Protein AF-A0A914LZN7-F1 (afdb_monomer_lite)

Organism: Meloidogyne incognita (NCBI:txid6306)

InterPro domains:
  IPR011989 Armadillo-like helical [G3DSA:1.25.10.10] (191-581)
  IPR013320 Concanavalin A-like lectin/glucanase domain superfamily [SSF49899] (23-113)
  IPR016024 Armadillo-type fold [SSF48371] (204-602)
  IPR031570 Neurobeachin/BDCP, DUF4704 [PF15787] (175-668)
  IPR050865 BEACH Domain-Containing [PTHR13743] (2-799)

pLDDT: mean 82.26, std 15.78, range [28.67, 97.75]

Sequence (868 aa):
MGSCLVLRCIRAPGKEIMRCIKFEFMPRKWYHIALTFIYSRWSKGEIHCFVDGCLVEVIDSNWLVSQNEHFDHCYIGCGHEEDEGEAFSGQMAAIYVLSQSITPQQAACLHYLGSSYQSHFRHKSESNLPENYKKLLFDGKLSESIIFSYCPKDCHGQMVLSHPPNTSKNATNSYFVQVPHAIMKNGVEVITTHSIHNSLHSVGGIQMLLPLFSQIDMAKEENIEEEICSKLLTVIATLLGTSLNSQQQFLQCRGFSVISNLLQNSSNVHLSMNLLETFISMSKAFANFNNGLPLLKQLVESVFLASHLWLKAEPLVQVRLYTFLANEFFSNIDLLQIVRRTQTVVILMNTLKKYWITLPNGYIEEEEEETDGNSIQNKSSSKNNNTNFDRSAIVHVRTCILKLVYNFTFLCCEGSEERDDELQCIFNFIATTNEDDNLYDVLTQTMQQISDHPAILVPAFDKKKVICIIFNLISSSNELIKIPALKMFGYYLCRSTQKRKNESINQRNLFHLLTDKLMLNCHSLSLATYNALFEILVELVCPEILFVKHEELPIENTRFENPQILKVVAQLLIQSEESSETLRVKKIFLQDLIRHCKDCRENRRIILQMSVWQEWLISLSYIYPENEEQKNVSELVFQLFSILLFHAIRLEYGGWRVWVDTMAIAHSKVSWQKYRKNLTQKQEEDARKKLGENLNKNDQSSSSGGGVSSLYRTPDFVWSQVQIQFLNDLLMLIQAVVQEWKNSPSPIADYLNNSDNHVFITNTVHIFSQLADSLVMACGGLLPLLAAATAPTSELELFDTTQQELDISDAAYFLEIFAEVADVFIFTSPLTLNELEQEKNMPAGGILRQALRLSSGLRPAASKHTSA

Radius of gyration: 52.58 Å; chains: 1; bounding box: 113×91×151 Å

Foldseek 3Di:
DDQWDWDWDDDDVPDIDIDTFPDGHDAADEKAWEWEWEDDPVAFIWIFIAILLHTGDIDTHNDDPDLPDADEAAADAADPPQDLVRGDHHQYAKYFYFHDDADSLLSNLSNVQDRPQDDLLADLVSGPDPPVSNCRRNVCPSSVGTLWMFGLVCDDFQKTFIDRPDDDPDPSRNNHPDRHIYGYGPNDDRDDDDDPQRVQVVVPAPCVLLCVLLCQQVDDDDDRDLCPLLVSLVVLLVVCLPDPVNVVVCLVVLVLLSNLVSLLVDQQSNLDLSNLVSLVVSLVSLVVDPSSQSVNLSSCVRPLLPLSNPQSHALVSLLVSLCCVLPPVVPPDLCVSRDDLLVSLLSLLVSLLVLALDDDDPDDPPPPPPPDDDDDDDPPDPDRNNVVHDSVSSVSSSVSSLSSLCCSQPVSDDDPDDSLSSVVSLLVSLQPRPRLVSNLSSLLSVLVCCVVPVVRVLVSCLVVVSLVSLLQQCLDLDCSRNLSSLLSVLSSLLSDDPVSCCVNDVVVVSLVCSLVSNPVNDQADAPQNLVSLQCSQQSNRDSDRDNDQDDDDDLVRGARPPLSSLVSLLSRLLRHDDDPRSLVSLLSSLVNLLVNLVPDLRNLVSLLPDPPSLQSLVSQADLPDPDPSSVSSNVSSLSSLLSNLLSLLFANAVSLVVLVVSLVSVQVVVVVVVVVVVVVVVVVVVVVVVVVVVVDDDDDDDDDDDDPPPPDDDDDAADGPSSLSNLVSNLVVLVVVVVVLVPDPDDLQVVLPDPSRVSNLLSLLLNLLVCLVVLQVQCVHLVSLLCCLADPDRDDPPPRPPNRHDDSVSSNVSLVSSLVSCVRSPVSHPDDVVVSCVVVVHDPCSSVVSNCSSNVRNVVRVVVPVPD

Structure (mmCIF, N/CA/C/O backbone):
data_AF-A0A914LZN7-F1
#
_entry.id   AF-A0A914LZN7-F1
#
loop_
_atom_site.group_PDB
_atom_site.id
_atom_site.type_symbol
_atom_site.label_atom_id
_atom_site.label_alt_id
_atom_site.label_comp_id
_atom_site.label_asym_id
_atom_site.label_entity_id
_atom_site.label_seq_id
_atom_site.pdbx_PDB_ins_code
_atom_site.Cartn_x
_atom_site.Cartn_y
_atom_site.Cartn_z
_atom_site.occupancy
_atom_site.B_iso_or_equiv
_atom_site.auth_seq_id
_atom_site.auth_comp_id
_atom_site.auth_asym_id
_atom_site.auth_atom_id
_atom_site.pdbx_PDB_model_num
ATOM 1 N N . MET A 1 1 ? -63.182 1.794 57.352 1.00 44.00 1 MET A N 1
ATOM 2 C CA . MET A 1 1 ? -61.756 1.981 57.684 1.00 44.00 1 MET A CA 1
ATOM 3 C C . MET A 1 1 ? -61.212 3.043 56.748 1.00 44.00 1 MET A C 1
ATOM 5 O O . MET A 1 1 ? -61.253 2.849 55.538 1.00 44.00 1 MET A O 1
ATOM 9 N N . GLY A 1 2 ? -60.961 4.229 57.301 1.00 56.28 2 GLY A N 1
ATOM 10 C CA . GLY A 1 2 ? -61.035 5.511 56.597 1.00 56.28 2 GLY A CA 1
ATOM 11 C C . GLY A 1 2 ? -59.746 5.944 55.899 1.00 56.28 2 GLY A C 1
ATOM 12 O O . GLY A 1 2 ? -58.663 5.866 56.464 1.00 56.28 2 GLY A O 1
ATOM 13 N N . SER A 1 3 ? -59.896 6.473 54.685 1.00 66.81 3 SER A N 1
ATOM 14 C CA . SER A 1 3 ? -58.884 7.174 53.883 1.00 66.81 3 SER A CA 1
ATOM 15 C C . SER A 1 3 ? -58.733 8.651 54.285 1.00 66.81 3 SER A C 1
ATOM 17 O O . SER A 1 3 ? -58.399 9.494 53.454 1.00 66.81 3 SER A O 1
ATOM 19 N N . CYS A 1 4 ? -59.029 9.002 55.540 1.00 75.12 4 CYS A N 1
ATOM 20 C CA . CYS A 1 4 ? -59.146 10.390 55.977 1.00 75.12 4 CYS A CA 1
ATOM 21 C C . CYS A 1 4 ? -58.395 10.668 57.283 1.00 75.12 4 CYS A C 1
ATOM 23 O O . CYS A 1 4 ? -58.468 9.895 58.236 1.00 75.12 4 CYS A O 1
ATOM 25 N N . LEU A 1 5 ? -57.734 11.825 57.348 1.00 80.81 5 LEU A N 1
ATOM 26 C CA . LEU A 1 5 ? -57.171 12.375 58.579 1.00 80.81 5 LEU A CA 1
ATOM 27 C C . LEU A 1 5 ? -58.255 13.172 59.312 1.00 80.81 5 LEU A C 1
ATOM 29 O O . LEU A 1 5 ? -58.842 14.091 58.739 1.00 80.81 5 LEU A O 1
ATOM 33 N N . VAL A 1 6 ? -58.508 12.852 60.580 1.00 81.12 6 VAL A N 1
ATOM 34 C CA . VAL A 1 6 ? -59.459 13.587 61.424 1.00 81.12 6 VAL A CA 1
ATOM 35 C C . VAL A 1 6 ? -58.694 14.357 62.492 1.00 81.12 6 VAL A C 1
ATOM 37 O O . VAL A 1 6 ? -57.989 13.777 63.311 1.00 81.12 6 VAL A O 1
ATOM 40 N N . LEU A 1 7 ? -58.850 15.679 62.501 1.00 81.12 7 LEU A N 1
ATOM 41 C CA . LEU A 1 7 ? -58.310 16.545 63.538 1.00 81.12 7 LEU A CA 1
ATOM 42 C C . LEU A 1 7 ? -59.359 16.723 64.641 1.00 81.12 7 LEU A C 1
ATOM 44 O O . LEU A 1 7 ? -60.402 17.348 64.426 1.00 81.12 7 LEU A O 1
ATOM 48 N N . ARG A 1 8 ? -59.080 16.164 65.823 1.00 79.25 8 ARG A N 1
ATOM 49 C CA . ARG A 1 8 ? -59.917 16.276 67.025 1.00 79.25 8 ARG A CA 1
ATOM 50 C C . ARG A 1 8 ? -59.179 17.093 68.084 1.00 79.25 8 ARG A C 1
ATOM 52 O O . ARG A 1 8 ? -58.102 16.713 68.525 1.00 79.25 8 ARG A O 1
ATOM 59 N N . CYS A 1 9 ? -59.758 18.215 68.493 1.00 75.25 9 CYS A N 1
ATOM 60 C CA . CYS A 1 9 ? -59.251 19.065 69.566 1.00 75.25 9 CYS A CA 1
ATOM 61 C C . CYS A 1 9 ? -60.250 19.036 70.727 1.00 75.25 9 CYS A C 1
ATOM 63 O O . CYS A 1 9 ? -61.403 19.434 70.554 1.00 75.25 9 CYS A O 1
ATOM 65 N N . ILE A 1 10 ? -59.824 18.553 71.896 1.00 72.62 10 ILE A N 1
ATOM 66 C CA . ILE A 1 10 ? -60.675 18.371 73.081 1.00 72.62 10 ILE A CA 1
ATOM 67 C C . ILE A 1 10 ? -60.121 19.246 74.203 1.00 72.62 10 ILE A C 1
ATOM 69 O O . ILE A 1 10 ? -58.967 19.087 74.588 1.00 72.62 10 ILE A O 1
ATOM 73 N N . ARG A 1 11 ? -60.935 20.160 74.745 1.00 68.62 11 ARG A N 1
ATOM 74 C CA . ARG A 1 11 ? -60.548 20.966 75.921 1.00 68.62 11 ARG A CA 1
ATOM 75 C C . ARG A 1 11 ? -61.057 20.369 77.230 1.00 68.62 11 ARG A C 1
ATOM 77 O O . ARG A 1 11 ? -60.390 20.442 78.252 1.00 68.62 11 ARG A O 1
ATOM 84 N N . ALA A 1 12 ? -62.282 19.859 77.208 1.00 67.75 12 ALA A N 1
ATOM 85 C CA . ALA A 1 12 ? -62.965 19.257 78.346 1.00 67.75 12 ALA A CA 1
ATOM 86 C C . ALA A 1 12 ? -64.049 18.298 77.818 1.00 67.75 12 ALA A C 1
ATOM 88 O O . ALA A 1 12 ? -64.461 18.441 76.661 1.00 67.75 12 ALA A O 1
ATOM 89 N N . PRO A 1 13 ? -64.550 17.355 78.634 1.00 65.69 13 PRO A N 1
ATOM 90 C CA . PRO A 1 13 ? -65.631 16.458 78.228 1.00 65.69 13 PRO A CA 1
ATOM 91 C C . PRO A 1 13 ? -66.839 17.250 77.692 1.00 65.69 13 PRO A C 1
ATOM 93 O O . PRO A 1 13 ? -67.317 18.175 78.349 1.00 65.69 13 PRO A O 1
ATOM 96 N N . GLY A 1 14 ? -67.300 16.934 76.476 1.00 66.62 14 GLY A N 1
ATOM 97 C CA . GLY A 1 14 ? -68.414 17.626 75.801 1.00 66.62 14 GLY A CA 1
ATOM 98 C C . GLY A 1 14 ? -68.060 18.952 75.106 1.00 66.62 14 GLY A C 1
ATOM 99 O O . GLY A 1 14 ? -68.943 19.624 74.577 1.00 66.62 14 GLY A O 1
ATOM 100 N N . LYS A 1 15 ? -66.779 19.345 75.094 1.00 71.56 15 LYS A N 1
ATOM 101 C CA . LYS A 1 15 ? -66.254 20.566 74.465 1.00 71.56 15 LYS A CA 1
ATOM 102 C C . LYS A 1 15 ? -65.124 20.212 73.493 1.00 71.56 15 LYS A C 1
ATOM 104 O O . LYS A 1 15 ? -63.944 20.397 73.799 1.00 71.56 15 LYS A O 1
ATOM 109 N N . GLU A 1 16 ? -65.513 19.694 72.329 1.00 76.62 16 GLU A N 1
ATOM 110 C CA . GLU A 1 16 ? -64.598 19.240 71.280 1.00 76.62 16 GLU A CA 1
ATOM 111 C C . GLU A 1 16 ? -64.884 19.869 69.912 1.00 76.62 16 GLU A C 1
ATOM 113 O O . GLU A 1 16 ? -66.026 20.159 69.558 1.00 76.62 16 GLU A O 1
ATOM 118 N N . ILE A 1 17 ? -63.819 20.077 69.138 1.00 76.81 17 ILE A N 1
ATOM 119 C CA . ILE A 1 17 ? -63.883 20.347 67.702 1.00 76.81 17 ILE A CA 1
ATOM 120 C C . ILE A 1 17 ? -63.370 19.098 66.997 1.00 76.81 17 ILE A C 1
ATOM 122 O O . ILE A 1 17 ? -62.231 18.696 67.221 1.00 76.81 17 ILE A O 1
ATOM 126 N N . MET A 1 18 ? -64.185 18.518 66.120 1.00 80.50 18 MET A N 1
ATOM 127 C CA . MET A 1 18 ? -63.785 17.424 65.238 1.00 80.50 18 MET A CA 1
ATOM 128 C C . MET A 1 18 ? -63.933 17.876 63.783 1.00 80.50 18 MET A C 1
ATOM 130 O O . MET A 1 18 ? -64.991 18.363 63.377 1.00 80.50 18 MET A O 1
ATOM 134 N N . ARG A 1 19 ? -62.864 17.755 62.995 1.00 83.75 19 ARG A N 1
ATOM 135 C CA . ARG A 1 19 ? -62.844 18.100 61.569 1.00 83.75 19 ARG A CA 1
ATOM 136 C C . ARG A 1 19 ? -62.143 17.009 60.771 1.00 83.75 19 ARG A C 1
ATOM 138 O O . ARG A 1 19 ? -60.989 16.699 61.033 1.00 83.75 19 ARG A O 1
ATOM 145 N N . CYS A 1 20 ? -62.831 16.465 59.774 1.00 85.44 20 CYS A N 1
ATOM 146 C CA . CYS A 1 20 ? -62.219 15.612 58.761 1.00 85.44 20 CYS A CA 1
ATOM 147 C C . CYS A 1 20 ? -61.498 16.497 57.737 1.00 85.44 20 CYS A C 1
ATOM 149 O O . CYS A 1 20 ? -62.126 17.379 57.150 1.00 85.44 20 CYS A O 1
ATOM 151 N N . ILE A 1 21 ? -60.201 16.275 57.538 1.00 87.06 21 ILE A N 1
ATOM 152 C CA . ILE A 1 21 ? -59.396 16.983 56.539 1.00 87.06 21 ILE A CA 1
ATOM 153 C C . ILE A 1 21 ? -59.824 16.512 55.148 1.00 87.06 21 ILE A C 1
ATOM 155 O O . ILE A 1 21 ? -59.922 15.306 54.912 1.00 87.06 21 ILE A O 1
ATOM 159 N N . LYS A 1 22 ? -60.070 17.443 54.218 1.00 84.62 22 LYS A N 1
ATOM 160 C CA . LYS A 1 22 ? -60.460 17.136 52.831 1.00 84.62 22 LYS A CA 1
ATOM 161 C C . LYS A 1 22 ? -59.260 16.699 51.982 1.00 84.62 22 LYS A C 1
ATOM 163 O O . LYS A 1 22 ? -58.945 17.309 50.965 1.00 84.62 22 LYS A O 1
ATOM 168 N N . PHE A 1 23 ? -58.589 15.636 52.411 1.00 85.38 23 PHE A N 1
ATOM 169 C CA . PHE A 1 23 ? -57.503 14.991 51.683 1.00 85.38 23 PHE A CA 1
ATOM 170 C C . PHE A 1 23 ? -57.738 13.485 51.638 1.00 85.38 23 PHE A C 1
ATOM 172 O O . PHE A 1 23 ? -58.042 12.878 52.665 1.00 85.38 23 PHE A O 1
ATOM 179 N N . GLU A 1 24 ? -57.580 12.885 50.461 1.00 83.44 24 GLU A N 1
ATOM 180 C CA . GLU A 1 24 ? -57.707 11.441 50.287 1.00 83.44 24 GLU A CA 1
ATOM 181 C C . GLU A 1 24 ? -56.357 10.752 50.523 1.00 83.44 24 GLU A C 1
ATOM 183 O O . GLU A 1 24 ? -55.401 10.903 49.757 1.00 83.44 24 GLU A O 1
ATOM 188 N N . PHE A 1 25 ? -56.280 9.977 51.603 1.00 81.44 25 PHE A N 1
ATOM 189 C CA . PHE A 1 25 ? -55.111 9.179 51.946 1.00 81.44 25 PHE A CA 1
ATOM 190 C C . PHE A 1 25 ? -55.245 7.769 51.362 1.00 81.44 25 PHE A C 1
ATOM 192 O O . PHE A 1 25 ? -56.202 7.046 51.638 1.00 81.44 25 PHE A O 1
ATOM 199 N N . MET A 1 26 ? -54.257 7.367 50.565 1.00 78.62 26 MET A N 1
ATOM 200 C CA . MET A 1 26 ? -54.164 6.050 49.949 1.00 78.62 26 MET A CA 1
ATOM 201 C C . MET A 1 26 ? -53.265 5.129 50.782 1.00 78.62 26 MET A C 1
ATOM 203 O O . MET A 1 26 ? -52.195 5.551 51.233 1.00 78.62 26 MET A O 1
ATOM 207 N N . PRO A 1 27 ? -53.632 3.849 50.946 1.00 69.69 27 PRO A N 1
ATOM 208 C CA . PRO A 1 27 ? -52.782 2.886 51.635 1.00 69.69 27 PRO A CA 1
ATOM 209 C C . PRO A 1 27 ? -51.448 2.691 50.893 1.00 69.69 27 PRO A C 1
ATOM 211 O O . PRO A 1 27 ? -51.379 2.802 49.670 1.00 69.69 27 PRO A O 1
ATOM 214 N N . ARG A 1 28 ? -50.383 2.350 51.638 1.00 64.94 28 ARG A N 1
ATOM 215 C CA . ARG A 1 28 ? -49.016 2.072 51.126 1.00 64.94 28 ARG A CA 1
ATOM 216 C C . ARG A 1 28 ? -48.319 3.239 50.405 1.00 64.94 28 ARG A C 1
ATOM 218 O O . ARG A 1 28 ? -47.275 3.030 49.792 1.00 64.94 28 ARG A O 1
ATOM 225 N N . LYS A 1 29 ? -48.849 4.457 50.507 1.00 75.50 29 LYS A N 1
ATOM 226 C CA . LYS A 1 29 ? -48.165 5.694 50.117 1.00 75.50 29 LYS A CA 1
ATOM 227 C C . LYS A 1 29 ? -47.699 6.426 51.377 1.00 75.50 29 LYS A C 1
ATOM 229 O O . LYS A 1 29 ? -48.360 6.349 52.410 1.00 75.50 29 LYS A O 1
ATOM 234 N N . TRP A 1 30 ? -46.548 7.094 51.306 1.00 80.50 30 TRP A N 1
ATOM 235 C CA . TRP A 1 30 ? -46.106 7.976 52.383 1.00 80.50 30 TRP A CA 1
ATOM 236 C C . TRP A 1 30 ? -46.688 9.373 52.187 1.00 80.50 30 TRP A C 1
ATOM 238 O O . TRP A 1 30 ? -46.813 9.837 51.055 1.00 80.50 30 TRP A O 1
ATOM 248 N N . TYR A 1 31 ? -47.001 10.034 53.297 1.00 84.69 31 TYR A N 1
ATOM 249 C CA . TYR A 1 31 ? -47.499 11.404 53.310 1.00 84.69 31 TYR A CA 1
ATOM 250 C C . TYR A 1 31 ? -46.676 12.252 54.274 1.00 84.69 31 TYR A C 1
ATOM 252 O O . TYR A 1 31 ? -46.290 11.784 55.350 1.00 84.69 31 TYR A O 1
ATOM 260 N N . HIS A 1 32 ? -46.403 13.496 53.888 1.00 87.94 32 HIS A N 1
ATOM 261 C CA . HIS A 1 32 ? -45.831 14.499 54.782 1.00 87.94 32 HIS A CA 1
ATOM 262 C C . HIS A 1 32 ? -46.940 15.372 55.352 1.00 87.94 32 HIS A C 1
ATOM 264 O O . HIS A 1 32 ? -47.641 16.039 54.595 1.00 87.94 32 HIS A O 1
ATOM 270 N N . ILE A 1 33 ? -47.066 15.403 56.678 1.00 87.44 33 ILE A N 1
ATOM 271 C CA . ILE A 1 33 ? -48.093 16.179 57.374 1.00 87.44 33 ILE A CA 1
ATOM 272 C C . ILE A 1 33 ? -47.403 17.225 58.248 1.00 87.44 33 ILE A C 1
ATOM 274 O O . ILE A 1 33 ? -46.612 16.889 59.129 1.00 87.44 33 ILE A O 1
ATOM 278 N N . ALA A 1 34 ? -47.735 18.494 58.025 1.00 89.56 34 ALA A N 1
ATOM 279 C CA . ALA A 1 34 ? -47.342 19.584 58.908 1.00 89.56 34 ALA A CA 1
ATOM 280 C C . ALA A 1 34 ? -48.583 20.332 59.393 1.00 89.56 34 ALA A C 1
ATOM 282 O O . ALA A 1 34 ? -49.456 20.693 58.603 1.00 89.56 34 ALA A O 1
ATOM 283 N N . LEU A 1 35 ? -48.658 20.569 60.698 1.00 89.75 35 LEU A N 1
ATOM 284 C CA . LEU A 1 35 ? -49.711 21.362 61.318 1.00 89.75 35 LEU A CA 1
ATOM 285 C C . LEU A 1 35 ? -49.098 22.642 61.870 1.00 89.75 35 LEU A C 1
ATOM 287 O O . LEU A 1 35 ? -48.081 22.597 62.559 1.00 89.75 35 LEU A O 1
ATOM 291 N N . THR A 1 36 ? -49.724 23.785 61.615 1.00 88.94 36 THR A N 1
ATOM 292 C CA . THR A 1 36 ? -49.319 25.038 62.257 1.00 88.94 36 THR A CA 1
ATOM 293 C C . THR A 1 36 ? -50.465 25.607 63.061 1.00 88.94 36 THR A C 1
ATOM 295 O O . THR A 1 36 ? -51.555 25.799 62.523 1.00 88.94 36 THR A O 1
ATOM 298 N N . PHE A 1 37 ? -50.217 25.900 64.333 1.00 85.38 37 PHE A N 1
ATOM 299 C CA . PHE A 1 37 ? -51.168 26.596 65.186 1.00 85.38 37 PHE A CA 1
ATOM 300 C C . PHE A 1 37 ? -50.800 28.075 65.265 1.00 85.38 37 PHE A C 1
ATOM 302 O O . PHE A 1 37 ? -49.733 28.434 65.758 1.00 85.38 37 PHE A O 1
ATOM 309 N N . ILE A 1 38 ? -51.697 28.932 64.785 1.00 82.31 38 ILE A N 1
ATOM 310 C CA . ILE A 1 38 ? -51.536 30.382 64.784 1.00 82.31 38 ILE A CA 1
ATOM 311 C C . ILE A 1 38 ? -52.410 30.947 65.894 1.00 82.31 38 ILE A C 1
ATOM 313 O O . ILE A 1 38 ? -53.639 30.983 65.804 1.00 82.31 38 ILE A O 1
ATOM 317 N N . TYR A 1 39 ? -51.760 31.410 66.955 1.00 76.06 39 TYR A N 1
ATOM 318 C CA . TYR A 1 39 ? -52.441 32.117 68.026 1.00 76.06 39 TYR A CA 1
ATOM 319 C C . TYR A 1 39 ? -52.780 33.552 67.601 1.00 76.06 39 TYR A C 1
ATOM 321 O O . TYR A 1 39 ? -51.908 34.298 67.154 1.00 76.06 39 TYR A O 1
ATOM 329 N N . SER A 1 40 ? -54.028 33.970 67.820 1.00 74.25 40 SER A N 1
ATOM 330 C CA . SER A 1 40 ? -54.448 35.363 67.672 1.00 74.25 40 SER A CA 1
ATOM 331 C C . SER A 1 40 ? -54.965 35.905 68.999 1.00 74.25 40 SER A C 1
ATOM 333 O O . SER A 1 40 ? -55.863 35.337 69.612 1.00 74.25 40 SER A O 1
ATOM 335 N N . ARG A 1 41 ? -54.403 37.031 69.455 1.00 69.62 41 ARG A N 1
ATOM 336 C CA . ARG A 1 41 ? -54.837 37.701 70.696 1.00 69.62 41 ARG A CA 1
ATOM 337 C C . ARG A 1 41 ? -56.183 38.419 70.541 1.00 69.62 41 ARG A C 1
ATOM 339 O O . ARG A 1 41 ? -56.856 38.664 71.536 1.00 69.62 41 ARG A O 1
ATOM 346 N N . TRP A 1 42 ? -56.538 38.782 69.309 1.00 72.12 42 TRP A N 1
ATOM 347 C CA . TRP A 1 42 ? -57.677 39.650 68.982 1.00 72.12 42 TRP A CA 1
ATOM 348 C C . TRP A 1 42 ? -58.711 38.980 68.062 1.00 72.12 42 TRP A C 1
ATOM 350 O O . TRP A 1 42 ? -59.738 39.580 67.766 1.00 72.12 42 TRP A O 1
ATOM 360 N N . SER A 1 43 ? -58.448 37.749 67.613 1.00 73.50 43 SER A N 1
ATOM 361 C CA . SER A 1 43 ? -59.331 36.928 66.777 1.00 73.50 43 SER A CA 1
ATOM 362 C C . SER A 1 43 ? -59.327 35.480 67.283 1.00 73.50 43 SER A C 1
ATOM 364 O O . SER A 1 43 ? -58.672 35.155 68.271 1.00 73.50 43 SER A O 1
ATOM 366 N N . LYS A 1 44 ? -60.058 34.601 66.601 1.00 76.69 44 LYS A N 1
ATOM 367 C CA . LYS A 1 44 ? -59.961 33.150 66.785 1.00 76.69 44 LYS A CA 1
ATOM 368 C C . LYS A 1 44 ? -58.562 32.677 66.377 1.00 76.69 44 LYS A C 1
ATOM 370 O O . LYS A 1 44 ? -57.954 33.260 65.481 1.00 76.69 44 LYS A O 1
ATOM 375 N N . GLY A 1 45 ? -58.044 31.657 67.056 1.00 80.00 45 GLY A N 1
ATOM 376 C CA . GLY A 1 45 ? -56.823 30.989 66.610 1.00 80.00 45 GLY A CA 1
ATOM 377 C C . GLY A 1 45 ? -57.109 30.153 65.364 1.00 80.00 45 GLY A C 1
ATOM 378 O O . GLY A 1 45 ? -58.249 29.755 65.143 1.00 80.00 45 GLY A O 1
ATOM 379 N N . GLU A 1 46 ? -56.089 29.853 64.572 1.00 86.88 46 GLU A N 1
ATOM 380 C CA . GLU A 1 46 ? -56.229 29.053 63.352 1.00 86.88 46 GLU A CA 1
ATOM 381 C C . GLU A 1 46 ? -55.294 27.844 63.399 1.00 86.88 46 GLU A C 1
ATOM 383 O O . GLU A 1 46 ? -54.151 27.944 63.842 1.00 86.88 46 GLU A O 1
ATOM 388 N N . ILE A 1 47 ? -55.772 26.692 62.931 1.00 87.88 47 ILE A N 1
ATOM 389 C CA . ILE A 1 47 ? -54.945 25.511 62.673 1.00 87.88 47 ILE A CA 1
ATOM 390 C C . ILE A 1 47 ? -54.873 25.330 61.164 1.00 87.88 47 ILE A C 1
ATOM 392 O O . ILE A 1 47 ? -55.896 25.108 60.519 1.00 87.88 47 ILE A O 1
ATOM 396 N N . HIS A 1 48 ? -53.676 25.415 60.598 1.00 91.00 48 HIS A N 1
ATOM 397 C CA . HIS A 1 48 ? -53.452 25.132 59.181 1.00 91.00 48 HIS A CA 1
ATOM 398 C C . HIS A 1 48 ? -52.898 23.719 59.044 1.00 91.00 48 HIS A C 1
ATOM 400 O O . HIS A 1 48 ? -51.939 23.355 59.729 1.00 91.00 48 HIS A O 1
ATOM 406 N N . CYS A 1 49 ? -53.507 22.924 58.169 1.00 90.94 49 CYS A N 1
ATOM 407 C CA . CYS A 1 49 ? -53.089 21.563 57.868 1.00 90.94 49 CYS A CA 1
ATOM 408 C C . CYS A 1 49 ? -52.475 21.502 56.473 1.00 90.94 49 CYS A C 1
ATOM 410 O O . CYS A 1 49 ? -53.150 21.761 55.473 1.00 90.94 49 CYS A O 1
ATOM 412 N N . PHE A 1 50 ? -51.197 21.143 56.416 1.00 92.06 50 PHE A N 1
ATOM 413 C CA . PHE A 1 50 ? -50.457 20.937 55.183 1.00 92.06 50 PHE A CA 1
ATOM 414 C C . PHE A 1 50 ? -50.235 19.443 54.956 1.00 92.06 50 PHE A C 1
ATOM 416 O O . PHE A 1 50 ? -49.754 18.749 55.854 1.00 92.06 50 PHE A O 1
ATOM 423 N N . VAL A 1 51 ? -50.530 18.969 53.747 1.00 90.38 51 VAL A N 1
ATOM 424 C CA . VAL A 1 51 ? -50.256 17.595 53.303 1.00 90.38 51 VAL A CA 1
ATOM 425 C C . VAL A 1 51 ? -49.435 17.653 52.017 1.00 90.38 51 VAL A C 1
ATOM 427 O O . VAL A 1 51 ? -49.758 18.421 51.113 1.00 90.38 51 VAL A O 1
ATOM 430 N N . ASP A 1 52 ? -48.334 16.902 51.963 1.00 90.31 52 ASP A N 1
ATOM 431 C CA . ASP A 1 52 ? -47.391 16.839 50.832 1.00 90.31 52 ASP A CA 1
ATOM 432 C C . ASP A 1 52 ? -46.924 18.218 50.326 1.00 90.31 52 ASP A C 1
ATOM 434 O O . ASP A 1 52 ? -46.696 18.456 49.142 1.00 90.31 52 ASP A O 1
ATOM 438 N N . GLY A 1 53 ? -46.777 19.159 51.262 1.00 89.94 53 GLY A N 1
ATOM 439 C CA . GLY A 1 53 ? -46.307 20.516 50.994 1.00 89.94 53 GLY A CA 1
ATOM 440 C C . GLY A 1 53 ? -47.365 21.484 50.460 1.00 89.94 53 GLY A C 1
ATOM 441 O O . GLY A 1 53 ? -47.037 22.630 50.159 1.00 89.94 53 GLY A O 1
ATOM 442 N N . CYS A 1 54 ? -48.630 21.069 50.387 1.00 91.00 54 CYS A N 1
ATOM 443 C CA . CYS A 1 54 ? -49.767 21.919 50.037 1.00 91.00 54 CYS A CA 1
ATOM 444 C C . CYS A 1 54 ? -50.646 22.197 51.260 1.00 91.00 54 CYS A C 1
ATOM 446 O O . CYS A 1 54 ? -50.877 21.307 52.073 1.00 91.00 54 CYS A O 1
ATOM 448 N N . LEU A 1 55 ? -51.155 23.426 51.387 1.00 91.38 55 LEU A N 1
ATOM 449 C CA . LEU A 1 55 ? -52.165 23.767 52.393 1.00 91.38 55 LEU A CA 1
ATOM 450 C C . LEU A 1 55 ? -53.498 23.130 51.988 1.00 91.38 55 LEU A C 1
ATOM 452 O O . LEU A 1 55 ? -54.037 23.483 50.940 1.00 91.38 55 LEU A O 1
ATOM 456 N N . VAL A 1 56 ? -54.019 22.211 52.801 1.00 91.25 56 VAL A N 1
ATOM 457 C CA . VAL A 1 56 ? -55.255 21.478 52.489 1.00 91.25 56 VAL A CA 1
ATOM 458 C C . VAL A 1 56 ? -56.467 22.035 53.227 1.00 91.25 56 VAL A C 1
ATOM 460 O O . VAL A 1 56 ? -57.532 22.175 52.633 1.00 91.25 56 VAL A O 1
ATOM 463 N N . GLU A 1 57 ? -56.326 22.384 54.507 1.00 89.38 57 GLU A N 1
ATOM 464 C CA . GLU A 1 57 ? -57.451 22.875 55.311 1.00 89.38 57 GLU A CA 1
ATOM 465 C C . GLU A 1 57 ? -56.988 23.937 56.322 1.00 89.38 57 GLU A C 1
ATOM 467 O O . GLU A 1 57 ? -55.894 23.841 56.884 1.00 89.38 57 GLU A O 1
ATOM 472 N N . VAL A 1 58 ? -57.846 24.927 56.582 1.00 88.50 58 VAL A N 1
ATOM 473 C CA . VAL A 1 58 ? -57.704 25.915 57.663 1.00 88.50 58 VAL A CA 1
ATOM 474 C C . VAL A 1 58 ? -58.892 25.755 58.606 1.00 88.50 58 VAL A C 1
ATOM 476 O O . VAL A 1 58 ? -60.044 25.775 58.171 1.00 88.50 58 VAL A O 1
ATOM 479 N N . ILE A 1 59 ? -58.616 25.550 59.892 1.00 87.12 59 ILE A N 1
ATOM 480 C CA . ILE A 1 59 ? -59.621 25.267 60.917 1.00 87.12 59 ILE A CA 1
ATOM 481 C C . ILE A 1 59 ? -59.603 26.382 61.962 1.00 87.12 59 ILE A C 1
ATOM 483 O O . ILE A 1 59 ? -58.618 26.548 62.683 1.00 87.12 59 ILE A O 1
ATOM 487 N N . ASP A 1 60 ? -60.723 27.091 62.092 1.00 83.56 60 ASP A N 1
ATOM 488 C CA . ASP A 1 60 ? -60.912 28.091 63.143 1.00 83.56 60 ASP A CA 1
ATOM 489 C C . ASP A 1 60 ? -61.026 27.418 64.519 1.00 83.56 60 ASP A C 1
ATOM 491 O O . ASP A 1 60 ? -61.956 26.650 64.794 1.00 83.56 60 ASP A O 1
ATOM 495 N N . SER A 1 61 ? -60.104 27.753 65.416 1.00 73.12 61 SER A N 1
ATOM 496 C CA . SER A 1 61 ? -60.128 27.370 66.822 1.00 73.12 61 SER A CA 1
ATOM 497 C C . SER A 1 61 ? -60.675 28.518 67.671 1.00 73.12 61 SER A C 1
ATOM 499 O O . SER A 1 61 ? -60.046 29.560 67.857 1.00 73.12 61 SER A O 1
ATOM 501 N N . ASN A 1 62 ? -61.860 28.312 68.249 1.00 65.25 62 ASN A N 1
ATOM 502 C CA . ASN A 1 62 ? -62.506 29.282 69.144 1.00 65.25 62 ASN A CA 1
ATOM 503 C C . ASN A 1 62 ? -61.894 29.308 70.566 1.00 65.25 62 ASN A C 1
ATOM 505 O O . ASN A 1 62 ? -62.507 29.861 71.481 1.00 65.25 62 ASN A O 1
ATOM 509 N N . TRP A 1 63 ? -60.736 28.679 70.787 1.00 64.50 63 TRP A N 1
ATOM 510 C CA . TRP A 1 63 ? -60.197 28.396 72.118 1.00 64.50 63 TRP A CA 1
ATOM 511 C C . TRP A 1 63 ? -58.796 28.990 72.281 1.00 64.50 63 TRP A C 1
ATOM 513 O O . TRP A 1 63 ? -57.938 28.822 71.416 1.00 64.50 63 TRP A O 1
ATOM 523 N N . LEU A 1 64 ? -58.548 29.642 73.421 1.00 55.78 64 LEU A N 1
ATOM 524 C CA . LEU A 1 64 ? -57.192 29.965 73.860 1.00 55.78 64 LEU A CA 1
ATOM 525 C C . LEU A 1 64 ? -56.515 28.680 74.349 1.00 55.78 64 LEU A C 1
ATOM 527 O O . LEU A 1 64 ? -56.939 28.121 75.358 1.00 55.78 64 LEU A O 1
ATOM 531 N N . VAL A 1 65 ? -55.451 28.250 73.671 1.00 57.69 65 VAL A N 1
ATOM 532 C CA . VAL A 1 65 ? -54.447 27.371 74.284 1.00 57.69 65 VAL A CA 1
ATOM 533 C C . VAL A 1 65 ? -53.612 28.265 75.198 1.00 57.69 65 VAL A C 1
ATOM 535 O O . VAL A 1 65 ? -52.902 29.152 74.722 1.00 57.69 65 VAL A O 1
ATOM 538 N N . SER A 1 66 ? -53.776 28.118 76.513 1.00 54.84 66 SER A N 1
ATOM 539 C CA . SER A 1 66 ? -52.985 28.870 77.487 1.00 54.84 66 SER A CA 1
ATOM 540 C C . SER A 1 66 ? -51.533 28.408 77.405 1.00 54.84 66 SER A C 1
ATOM 542 O O . SER A 1 66 ? -51.269 27.220 77.541 1.00 54.84 66 SER A O 1
ATOM 544 N N . GLN A 1 67 ? -50.580 29.330 77.245 1.00 56.31 67 GLN A N 1
ATOM 545 C CA . GLN A 1 67 ? -49.146 28.999 77.322 1.00 56.31 67 GLN A CA 1
ATOM 546 C C . GLN A 1 67 ? -48.724 28.488 78.715 1.00 56.31 67 GLN A C 1
ATOM 548 O O . GLN A 1 67 ? -47.615 27.989 78.866 1.00 56.31 67 GLN A O 1
ATOM 553 N N . ASN A 1 68 ? -49.605 28.599 79.719 1.00 57.44 68 ASN A N 1
ATOM 554 C CA . ASN A 1 68 ? -49.371 28.131 81.085 1.00 57.44 68 ASN A CA 1
ATOM 555 C C . ASN A 1 68 ? -49.934 26.722 81.357 1.00 57.44 68 ASN A C 1
ATOM 557 O O . ASN A 1 68 ? -49.748 26.213 82.459 1.00 57.44 68 ASN A O 1
ATOM 561 N N . GLU A 1 69 ? -50.672 26.120 80.418 1.00 63.38 69 GLU A N 1
ATOM 562 C CA . GLU A 1 69 ? -51.120 24.727 80.527 1.00 63.38 69 GLU A CA 1
ATOM 563 C C . GLU A 1 69 ? -50.106 23.833 79.810 1.00 63.38 69 GLU A C 1
ATOM 565 O O . GLU A 1 69 ? -49.791 24.048 78.639 1.00 63.38 69 GLU A O 1
ATOM 570 N N . HIS A 1 70 ? -49.576 22.846 80.528 1.00 70.06 70 HIS A N 1
ATOM 571 C CA . HIS A 1 70 ? -48.616 21.896 79.984 1.00 70.06 70 HIS A CA 1
ATOM 572 C C . HIS A 1 70 ? -49.326 20.603 79.583 1.00 70.06 70 HIS A C 1
ATOM 574 O O . HIS A 1 70 ? -50.216 20.127 80.283 1.00 70.06 70 HIS A O 1
ATOM 580 N N . PHE A 1 71 ? -48.926 20.033 78.450 1.00 74.19 71 PHE A N 1
ATOM 581 C CA . PHE A 1 71 ? -49.347 18.702 78.035 1.00 74.19 71 PHE A CA 1
ATOM 582 C C . PHE A 1 71 ? -48.510 17.633 78.756 1.00 74.19 71 PHE A C 1
ATOM 584 O O . PHE A 1 71 ? -47.284 17.754 78.862 1.00 74.19 71 PHE A O 1
ATOM 591 N N . ASP A 1 72 ? -49.170 16.565 79.204 1.00 74.31 72 ASP A N 1
ATOM 592 C CA . ASP A 1 72 ? -48.533 15.530 80.030 1.00 74.31 72 ASP A CA 1
ATOM 593 C C . ASP A 1 72 ? -48.177 14.256 79.248 1.00 74.31 72 ASP A C 1
ATOM 595 O O . ASP A 1 72 ? -47.200 13.587 79.573 1.00 74.31 72 ASP A O 1
ATOM 599 N N . HIS A 1 73 ? -48.967 13.899 78.229 1.00 77.94 73 HIS A N 1
ATOM 600 C CA . HIS A 1 73 ? -48.858 12.618 77.521 1.00 77.94 73 HIS A CA 1
ATOM 601 C C . HIS A 1 73 ? -49.028 12.808 76.012 1.00 77.94 73 HIS A C 1
ATOM 603 O O . HIS A 1 73 ? -49.830 13.635 75.573 1.00 77.94 73 HIS A O 1
ATOM 609 N N . CYS A 1 74 ? -48.322 12.001 75.217 1.00 81.00 74 CYS A N 1
ATOM 610 C CA . CYS A 1 74 ? -48.536 11.914 73.778 1.00 81.00 74 CYS A CA 1
ATOM 611 C C . CYS A 1 74 ? -48.685 10.454 73.338 1.00 81.00 74 CYS A C 1
ATOM 613 O O . CYS A 1 74 ? -47.983 9.564 73.821 1.00 81.00 74 CYS A O 1
ATOM 615 N N . TYR A 1 75 ? -49.605 10.217 72.409 1.00 82.25 75 TYR A N 1
ATOM 616 C CA . TYR A 1 75 ? -49.894 8.907 71.839 1.00 82.25 75 TYR A CA 1
ATOM 617 C C . TYR A 1 75 ? -49.952 9.025 70.321 1.00 82.25 75 TYR A C 1
ATOM 619 O O . TYR A 1 75 ? -50.324 10.076 69.797 1.00 82.25 75 TYR A O 1
ATOM 627 N N . ILE A 1 76 ? -49.600 7.953 69.614 1.00 80.69 76 ILE A N 1
ATOM 628 C CA . ILE A 1 76 ? -49.594 7.940 68.151 1.00 80.69 76 ILE A CA 1
ATOM 629 C C . ILE A 1 76 ? -50.237 6.670 67.595 1.00 80.69 76 ILE A C 1
ATOM 631 O O . ILE A 1 76 ? -50.115 5.584 68.163 1.00 80.69 76 ILE A O 1
ATOM 635 N N . GLY A 1 77 ? -50.910 6.838 66.456 1.00 73.88 77 GLY A N 1
ATOM 636 C CA . GLY A 1 77 ? -51.364 5.755 65.591 1.00 73.88 77 GLY A CA 1
ATOM 637 C C . GLY A 1 77 ? -52.757 5.183 65.872 1.00 73.88 77 GLY A C 1
ATOM 638 O O . GLY A 1 77 ? -53.170 4.323 65.111 1.00 73.88 77 GLY A O 1
ATOM 639 N N . CYS A 1 78 ? -53.509 5.669 66.865 1.00 73.88 78 CYS A N 1
ATOM 640 C CA . CYS A 1 78 ? -54.936 5.348 67.040 1.00 73.88 78 CYS A CA 1
ATOM 641 C C . CYS A 1 78 ? -55.694 6.533 67.669 1.00 73.88 78 CYS A C 1
ATOM 643 O O . CYS A 1 78 ? -55.075 7.402 68.293 1.00 73.88 78 CYS A O 1
ATOM 645 N N . GLY A 1 79 ? -57.019 6.572 67.497 1.00 67.62 79 GLY A N 1
ATOM 646 C CA . GLY A 1 79 ? -57.918 7.506 68.177 1.00 67.62 79 GLY A CA 1
ATOM 647 C C . GLY A 1 79 ? -57.920 7.349 69.707 1.00 67.62 79 GLY A C 1
ATOM 648 O O . GLY A 1 79 ? -57.286 6.462 70.274 1.00 67.62 79 GLY A O 1
ATOM 649 N N . HIS A 1 80 ? -58.622 8.252 70.400 1.00 63.97 80 HIS A N 1
ATOM 650 C CA . HIS A 1 80 ? -58.741 8.219 71.867 1.00 63.97 80 HIS A CA 1
ATOM 651 C C . HIS A 1 80 ? -59.560 7.012 72.364 1.00 63.97 80 HIS A C 1
ATOM 653 O O . HIS A 1 80 ? -59.336 6.528 73.472 1.00 63.97 80 HIS A O 1
ATOM 659 N N . GLU A 1 81 ? -60.524 6.549 71.572 1.00 66.00 81 GLU A N 1
ATOM 660 C CA . GLU A 1 81 ? -61.229 5.291 71.809 1.00 66.00 81 GLU A CA 1
ATOM 661 C C . GLU A 1 81 ? -60.355 4.194 71.189 1.00 66.00 81 GLU A C 1
ATOM 663 O O . GLU A 1 81 ? -59.991 4.295 70.023 1.00 66.00 81 GLU A O 1
ATOM 668 N N . GLU A 1 82 ? -59.896 3.225 71.984 1.00 64.31 82 GLU A N 1
ATOM 669 C CA . GLU A 1 82 ? -58.925 2.198 71.565 1.00 64.31 82 GLU A CA 1
ATOM 670 C C . GLU A 1 82 ? -59.564 1.152 70.625 1.00 64.31 82 GLU A C 1
ATOM 672 O O . GLU A 1 82 ? -59.614 -0.034 70.944 1.00 64.31 82 GLU A O 1
ATOM 677 N N . ASP A 1 83 ? -60.097 1.596 69.484 1.00 69.69 83 ASP A N 1
ATOM 678 C CA . ASP A 1 83 ? -60.669 0.754 68.433 1.00 69.69 83 ASP A CA 1
ATOM 679 C C . ASP A 1 83 ? -59.580 0.347 67.425 1.00 69.69 83 ASP A C 1
ATOM 681 O O . ASP A 1 83 ? -59.020 1.182 66.712 1.00 69.69 83 ASP A O 1
ATOM 685 N N . GLU A 1 84 ? -59.292 -0.956 67.330 1.00 64.12 84 GLU A N 1
ATOM 686 C CA . GLU A 1 84 ? -58.330 -1.514 66.365 1.00 64.12 84 GLU A CA 1
ATOM 687 C C . GLU A 1 84 ? -58.682 -1.159 64.906 1.00 64.12 84 GLU A C 1
ATOM 689 O O . GLU A 1 84 ? -57.793 -1.086 64.056 1.00 64.12 84 GLU A O 1
ATOM 694 N N . GLY A 1 85 ? -59.958 -0.886 64.598 1.00 66.31 85 GLY A N 1
ATOM 695 C CA . GLY A 1 85 ? -60.408 -0.447 63.274 1.00 66.31 85 GLY A CA 1
ATOM 696 C C . GLY A 1 85 ? -60.027 0.994 62.901 1.00 66.31 85 GLY A C 1
ATOM 697 O O . GLY A 1 85 ? -60.143 1.365 61.725 1.00 66.31 85 GLY A O 1
ATOM 698 N N . GLU A 1 86 ? -59.565 1.792 63.870 1.00 70.69 86 GLU A N 1
ATOM 699 C CA . GLU A 1 86 ? -59.075 3.168 63.700 1.00 70.69 86 GLU A CA 1
ATOM 700 C C . GLU A 1 86 ? -57.538 3.270 63.689 1.00 70.69 86 GLU A C 1
ATOM 702 O O . GLU A 1 86 ? -56.992 4.366 63.524 1.00 70.69 86 GLU A O 1
ATOM 707 N N . ALA A 1 87 ? -56.825 2.147 63.840 1.00 72.69 87 ALA A N 1
ATOM 708 C CA . ALA A 1 87 ? -55.369 2.136 63.849 1.00 72.69 87 ALA A CA 1
ATOM 709 C C . ALA A 1 87 ? -54.781 2.572 62.493 1.00 72.69 87 ALA A C 1
ATOM 711 O O . ALA A 1 87 ? -55.214 2.155 61.413 1.00 72.69 87 ALA A O 1
ATOM 712 N N . PHE A 1 88 ? -53.749 3.416 62.539 1.00 73.31 88 PHE A N 1
ATOM 713 C CA . PHE A 1 88 ? -53.043 3.888 61.356 1.00 73.31 88 PHE A CA 1
ATOM 714 C C . PHE A 1 88 ? -52.314 2.730 60.663 1.00 73.31 88 PHE A C 1
ATOM 716 O O . PHE A 1 88 ? -51.391 2.137 61.218 1.00 73.31 88 PHE A O 1
ATOM 723 N N . SER A 1 89 ? -52.680 2.465 59.407 1.00 66.81 89 SER A N 1
ATOM 724 C CA . SER A 1 89 ? -52.027 1.477 58.546 1.00 66.81 89 SER A CA 1
ATOM 725 C C . SER A 1 89 ? -51.423 2.166 57.316 1.00 66.81 89 SER A C 1
ATOM 727 O O . SER A 1 89 ? -52.104 2.416 56.319 1.00 66.81 89 SER A O 1
ATOM 729 N N . GLY A 1 90 ? -50.136 2.524 57.380 1.00 68.25 90 GLY A N 1
ATOM 730 C CA . GLY A 1 90 ? -49.456 3.247 56.301 1.00 68.25 90 GLY A CA 1
ATOM 731 C C . GLY A 1 90 ? -47.993 3.589 56.592 1.00 68.25 90 GLY A C 1
ATOM 732 O O . GLY A 1 90 ? -47.443 3.212 57.622 1.00 68.25 90 GLY A O 1
ATOM 733 N N . GLN A 1 91 ? -47.349 4.310 55.668 1.00 71.06 91 GLN A N 1
ATOM 734 C CA . GLN A 1 91 ? -46.035 4.923 55.891 1.00 71.06 91 GLN A CA 1
ATOM 735 C C . GLN A 1 91 ? -46.228 6.411 56.186 1.00 71.06 91 GLN A C 1
ATOM 737 O O . GLN A 1 91 ? -47.013 7.077 55.515 1.00 71.06 91 GLN A O 1
ATOM 742 N N . MET A 1 92 ? -45.505 6.952 57.160 1.00 73.19 92 MET A N 1
ATOM 743 C CA . MET A 1 92 ? -45.614 8.359 57.541 1.00 73.19 92 MET A CA 1
ATOM 744 C C . MET A 1 92 ? -44.227 9.002 57.521 1.00 73.19 92 MET A C 1
ATOM 746 O O . MET A 1 92 ? -43.252 8.385 57.951 1.00 73.19 92 MET A O 1
ATOM 750 N N . ALA A 1 93 ? -44.118 10.208 56.961 1.00 80.12 93 ALA A N 1
ATOM 751 C CA . ALA A 1 93 ? -42.908 11.015 57.101 1.00 80.12 93 ALA A CA 1
ATOM 752 C C . ALA A 1 93 ? -42.869 11.667 58.494 1.00 80.12 93 ALA A C 1
ATOM 754 O O . ALA A 1 93 ? -43.774 11.463 59.306 1.00 80.12 93 ALA A O 1
ATOM 755 N N . ALA A 1 94 ? -41.835 12.459 58.782 1.00 82.31 94 ALA A N 1
ATOM 756 C CA . ALA A 1 94 ? -41.815 13.245 60.008 1.00 82.31 94 ALA A CA 1
ATOM 757 C C . ALA A 1 94 ? -43.065 14.144 60.095 1.00 82.31 94 ALA A C 1
ATOM 759 O O . ALA A 1 94 ? -43.372 14.883 59.157 1.00 82.31 94 ALA A O 1
ATOM 760 N N . ILE A 1 95 ? -43.794 14.058 61.212 1.00 85.81 95 ILE A N 1
ATOM 761 C CA . ILE A 1 95 ? -44.891 14.975 61.526 1.00 85.81 95 ILE A CA 1
ATOM 762 C C . ILE A 1 95 ? -44.290 16.178 62.233 1.00 85.81 95 ILE A C 1
ATOM 764 O O . ILE A 1 95 ? -43.629 16.022 63.261 1.00 85.81 95 ILE A O 1
ATOM 768 N N . TYR A 1 96 ? -44.582 17.371 61.725 1.00 87.19 96 TYR A N 1
ATOM 769 C CA . TYR A 1 96 ? -44.183 18.622 62.359 1.00 87.19 96 TYR A CA 1
ATOM 770 C C . TYR A 1 96 ? -45.405 19.377 62.866 1.00 87.19 96 TYR A C 1
ATOM 772 O O . TYR A 1 96 ? -46.344 19.623 62.108 1.00 87.19 96 TYR A O 1
ATOM 780 N N . VAL A 1 97 ? -45.371 19.794 64.131 1.00 86.00 97 VAL A N 1
ATOM 781 C CA . VAL A 1 97 ? -46.335 20.754 64.673 1.00 86.00 97 VAL A CA 1
ATOM 782 C C . VAL A 1 97 ? -45.599 22.029 65.048 1.00 86.00 97 VAL A C 1
ATOM 784 O O . VAL A 1 97 ? -44.659 21.997 65.840 1.00 86.00 97 VAL A O 1
ATOM 787 N N . LEU A 1 98 ? -46.004 23.151 64.456 1.00 86.44 98 LEU A N 1
ATOM 788 C CA . LEU A 1 98 ? -45.309 24.433 64.571 1.00 86.44 98 LEU A CA 1
ATOM 789 C C . LEU A 1 98 ? -46.218 25.497 65.201 1.00 86.44 98 LEU A C 1
ATOM 791 O O . LEU A 1 98 ? -47.431 25.518 64.996 1.00 86.44 98 LEU A O 1
ATOM 795 N N . SER A 1 99 ? -45.611 26.402 65.961 1.00 81.69 99 SER A N 1
ATOM 796 C CA . SER A 1 99 ? -46.255 27.519 66.670 1.00 81.69 99 SER A CA 1
ATOM 797 C C . SER A 1 99 ? -46.411 28.782 65.817 1.00 81.69 99 SER A C 1
ATOM 799 O O . SER A 1 99 ? -46.933 29.793 66.284 1.00 81.69 99 SER A O 1
ATOM 801 N N . GLN A 1 100 ? -45.935 28.743 64.572 1.00 83.62 100 GLN A N 1
ATOM 802 C CA . GLN A 1 100 ? -46.035 29.825 63.598 1.00 83.62 100 GLN A CA 1
ATOM 803 C C . GLN A 1 100 ? -46.466 29.262 62.245 1.00 83.62 100 GLN A C 1
ATOM 805 O O . GLN A 1 100 ? -46.180 28.108 61.924 1.00 83.62 100 GLN A O 1
ATOM 810 N N . SER A 1 101 ? -47.138 30.086 61.442 1.00 84.88 101 SER A N 1
ATOM 811 C CA . SER A 1 101 ? -47.501 29.738 60.068 1.00 84.88 101 SER A CA 1
ATOM 812 C C . SER A 1 101 ? -46.256 29.514 59.213 1.00 84.88 101 SER A C 1
ATOM 814 O O . SER A 1 101 ? -45.333 30.331 59.249 1.00 84.88 101 SER A O 1
ATOM 816 N N . ILE A 1 102 ? -46.276 28.487 58.369 1.00 89.88 102 ILE A N 1
ATOM 817 C CA . ILE A 1 102 ? -45.256 28.281 57.336 1.00 89.88 102 ILE A CA 1
ATOM 818 C C . ILE A 1 102 ? -45.741 28.805 55.988 1.00 89.88 102 ILE A C 1
ATOM 820 O O . ILE A 1 102 ? -46.929 28.762 55.668 1.00 89.88 102 ILE A O 1
ATOM 824 N N . THR A 1 103 ? -44.812 29.299 55.176 1.00 90.00 103 THR A N 1
ATOM 825 C CA . THR A 1 103 ? -45.125 29.716 53.803 1.00 90.00 103 THR A CA 1
ATOM 826 C C . THR A 1 103 ? -45.360 28.497 52.896 1.00 90.00 103 THR A C 1
ATOM 828 O O . THR A 1 103 ? -44.785 27.434 53.144 1.00 90.00 103 THR A O 1
ATOM 831 N N . PRO A 1 104 ? -46.113 28.627 51.785 1.00 88.00 104 PRO A N 1
ATOM 832 C CA . PRO A 1 104 ? -46.277 27.538 50.814 1.00 88.00 104 PRO A CA 1
ATOM 833 C C . PRO A 1 104 ? -44.945 27.018 50.252 1.00 88.00 104 PRO A C 1
ATOM 835 O O . PRO A 1 104 ? -44.787 25.827 50.005 1.00 88.00 104 PRO A O 1
ATOM 838 N N . GLN A 1 105 ? -43.954 27.901 50.094 1.00 88.69 105 GLN A N 1
ATOM 839 C CA . GLN A 1 105 ? -42.612 27.530 49.639 1.00 88.69 105 GLN A CA 1
ATOM 840 C C . GLN A 1 105 ? -41.872 26.692 50.686 1.00 88.69 105 GLN A C 1
ATOM 842 O O . GLN A 1 105 ? -41.234 25.704 50.331 1.00 88.69 105 GLN A O 1
ATOM 847 N N . GLN A 1 106 ? -41.986 27.044 51.971 1.00 90.50 106 GLN A N 1
ATOM 848 C CA . GLN A 1 106 ? -41.447 26.230 53.062 1.00 90.50 106 GLN A CA 1
ATOM 849 C C . GLN A 1 106 ? -42.155 24.877 53.144 1.00 90.50 106 GLN A C 1
ATOM 851 O O . GLN A 1 106 ? -41.474 23.864 53.242 1.00 90.50 106 GLN A O 1
ATOM 856 N N . ALA A 1 107 ? -43.485 24.838 53.015 1.00 90.31 107 ALA A N 1
ATOM 857 C CA . ALA A 1 107 ? -44.250 23.592 52.994 1.00 90.31 107 ALA A CA 1
ATOM 858 C C . ALA A 1 107 ? -43.809 22.662 51.845 1.00 90.31 107 ALA A C 1
ATOM 860 O O . ALA A 1 107 ? -43.544 21.483 52.076 1.00 90.31 107 ALA A O 1
ATOM 861 N N . ALA A 1 108 ? -43.636 23.190 50.630 1.00 89.81 108 ALA A N 1
ATOM 862 C CA . ALA A 1 108 ? -43.113 22.422 49.499 1.00 89.81 108 ALA A CA 1
ATOM 863 C C . ALA A 1 108 ? -41.677 21.922 49.745 1.00 89.81 108 ALA A C 1
ATOM 865 O O . ALA A 1 108 ? -41.365 20.764 49.476 1.00 89.81 108 ALA A O 1
ATOM 866 N N . CYS A 1 109 ? -40.805 22.765 50.311 1.00 90.38 109 CYS A N 1
ATOM 867 C CA . CYS A 1 109 ? -39.436 22.366 50.644 1.00 90.38 109 CYS A CA 1
ATOM 868 C C . CYS A 1 109 ? -39.392 21.276 51.723 1.00 90.38 109 CYS A C 1
ATOM 870 O O . CYS A 1 109 ? -38.556 20.381 51.631 1.00 90.38 109 CYS A O 1
ATOM 872 N N . LEU A 1 110 ? -40.290 21.327 52.713 1.00 88.62 110 LEU A N 1
ATOM 873 C CA . LEU A 1 110 ? -40.439 20.282 53.727 1.00 88.62 110 LEU A CA 1
ATOM 874 C C . LEU A 1 110 ? -40.784 18.931 53.092 1.00 88.62 110 LEU A C 1
ATOM 876 O O . LEU A 1 110 ? -40.165 17.925 53.423 1.00 88.62 110 LEU A O 1
ATOM 880 N N . HIS A 1 111 ? -41.695 18.914 52.116 1.00 89.81 111 HIS A N 1
ATOM 881 C CA . HIS A 1 111 ? -42.006 17.698 51.365 1.00 89.81 111 HIS A CA 1
ATOM 882 C C . HIS A 1 111 ? -40.816 17.210 50.515 1.00 89.81 111 HIS A C 1
ATOM 884 O O . HIS A 1 111 ? -40.521 16.015 50.497 1.00 89.81 111 HIS A O 1
ATOM 890 N N . TYR A 1 112 ? -40.073 18.119 49.869 1.00 88.25 112 TYR A N 1
ATOM 891 C CA . TYR A 1 112 ? -38.900 17.771 49.051 1.00 88.25 112 TYR A CA 1
ATOM 892 C C . TYR A 1 112 ? -37.710 17.208 49.831 1.00 88.25 112 TYR A C 1
ATOM 894 O O . TYR A 1 112 ? -36.841 16.576 49.230 1.00 88.25 112 TYR A O 1
ATOM 902 N N . LEU A 1 113 ? -37.655 17.389 51.152 1.00 86.25 113 LEU A N 1
ATOM 903 C CA . LEU A 1 113 ? -36.676 16.686 51.987 1.00 86.25 113 LEU A CA 1
ATOM 904 C C . LEU A 1 113 ? -36.892 15.163 51.997 1.00 86.25 113 LEU A C 1
ATOM 906 O O . LEU A 1 113 ? -35.957 14.414 52.288 1.00 86.25 113 LEU A O 1
ATOM 910 N N . GLY A 1 114 ? -38.090 14.710 51.621 1.00 84.88 114 GLY A N 1
ATOM 911 C CA . GLY A 1 114 ? -38.444 13.306 51.475 1.00 84.88 114 GLY A CA 1
ATOM 912 C C . GLY A 1 114 ? -38.812 12.628 52.794 1.00 84.88 114 GLY A C 1
ATOM 913 O O . GLY A 1 114 ? -38.559 13.127 53.889 1.00 84.88 114 GLY A O 1
ATOM 914 N N . SER A 1 115 ? -39.387 11.431 52.685 1.00 78.75 115 SER A N 1
ATOM 915 C CA . SER A 1 115 ? -39.896 10.642 53.819 1.00 78.75 115 SER A CA 1
ATOM 916 C C . SER A 1 115 ? -38.835 10.208 54.834 1.00 78.75 115 SER A C 1
ATOM 918 O O . SER A 1 115 ? -39.167 9.770 55.932 1.00 78.75 115 SER A O 1
ATOM 920 N N . SER A 1 116 ? -37.553 10.295 54.477 1.00 75.00 116 SER A N 1
ATOM 921 C CA . SER A 1 116 ? -36.434 9.880 55.320 1.00 75.00 116 SER A CA 1
ATOM 922 C C . SER A 1 116 ? -35.811 10.995 56.152 1.00 75.00 116 SER A C 1
ATOM 924 O O . SER A 1 116 ? -34.908 10.691 56.931 1.00 75.00 116 SER A O 1
ATOM 926 N N . TYR A 1 117 ? -36.219 12.253 55.962 1.00 83.75 117 TYR A N 1
ATOM 927 C CA . TYR A 1 117 ? -35.668 13.370 56.723 1.00 83.75 117 TYR A CA 1
ATOM 928 C C . TYR A 1 117 ? -36.178 13.351 58.169 1.00 83.75 117 TYR A C 1
ATOM 930 O O . TYR A 1 117 ? -37.365 13.162 58.414 1.00 83.75 117 TYR A O 1
ATOM 938 N N . GLN A 1 118 ? -35.261 13.535 59.117 1.00 77.06 118 GLN A N 1
ATOM 939 C CA . GLN A 1 118 ? -35.492 13.291 60.549 1.00 77.06 118 GLN A CA 1
ATOM 940 C C . GLN A 1 118 ? -34.962 14.416 61.452 1.00 77.06 118 GLN A C 1
ATOM 942 O O . GLN A 1 118 ? -34.914 14.280 62.668 1.00 77.06 118 GLN A O 1
ATOM 947 N N . SER A 1 119 ? -34.508 15.525 60.867 1.00 80.31 119 SER A N 1
ATOM 948 C CA . SER A 1 119 ? -33.853 16.597 61.620 1.00 80.31 119 SER A CA 1
ATOM 949 C C . SER A 1 119 ? -34.776 17.802 61.857 1.00 80.31 119 SER A C 1
ATOM 951 O O . SER A 1 119 ? -35.927 17.842 61.420 1.00 80.31 119 SER A O 1
ATOM 953 N N . HIS A 1 120 ? -34.246 18.784 62.587 1.00 82.19 120 HIS A N 1
ATOM 954 C CA . HIS A 1 120 ? -34.908 19.998 63.068 1.00 82.19 120 HIS A CA 1
ATOM 955 C C . HIS A 1 120 ? -34.411 21.250 62.334 1.00 82.19 120 HIS A C 1
ATOM 957 O O . HIS A 1 120 ? -34.389 22.331 62.913 1.00 82.19 120 HIS A O 1
ATOM 963 N N . PHE A 1 121 ? -33.963 21.111 61.082 1.00 85.75 121 PHE A N 1
ATOM 964 C CA . PHE A 1 121 ? -33.543 22.225 60.220 1.00 85.75 121 PHE A CA 1
ATOM 965 C C . PHE A 1 121 ? -32.390 23.080 60.781 1.00 85.75 121 PHE A C 1
ATOM 967 O O . PHE A 1 121 ? -32.345 24.293 60.571 1.00 85.75 121 PHE A O 1
ATOM 974 N N . ARG A 1 122 ? -31.437 22.464 61.495 1.00 74.75 122 ARG A N 1
ATOM 975 C CA . ARG A 1 122 ? -30.330 23.180 62.161 1.00 74.75 122 ARG A CA 1
ATOM 976 C C . ARG A 1 122 ? -29.101 23.348 61.278 1.00 74.75 122 ARG A C 1
ATOM 978 O O . ARG A 1 122 ? -28.548 24.444 61.207 1.00 74.75 122 ARG A O 1
ATOM 985 N N . HIS A 1 123 ? -28.672 22.288 60.594 1.00 77.19 123 HIS A N 1
ATOM 986 C CA . HIS A 1 123 ? -27.477 22.332 59.754 1.00 77.19 123 HIS A CA 1
ATOM 987 C C . HIS A 1 123 ? -27.815 22.132 58.277 1.00 77.19 123 HIS A C 1
ATOM 989 O O . HIS A 1 123 ? -28.382 21.123 57.874 1.00 77.19 123 HIS A O 1
ATOM 995 N N . LYS A 1 124 ? -27.380 23.067 57.424 1.00 77.06 124 LYS A N 1
ATOM 996 C CA . LYS A 1 124 ? -27.580 23.008 55.959 1.00 77.06 124 LYS A CA 1
ATOM 997 C C . LYS A 1 124 ? -26.958 21.775 55.284 1.00 77.06 124 LYS A C 1
ATOM 999 O O . LYS A 1 124 ? -27.313 21.457 54.147 1.00 77.06 124 LYS A O 1
ATOM 1004 N N . SER A 1 125 ? -26.016 21.107 55.952 1.00 75.50 125 SER A N 1
ATOM 1005 C CA . SER A 1 125 ? -25.401 19.848 55.514 1.00 75.50 125 SER A CA 1
ATOM 1006 C C . SER A 1 125 ? -26.348 18.647 55.606 1.00 75.50 125 SER A C 1
ATOM 1008 O O . SER A 1 125 ? -26.058 17.612 55.025 1.00 75.50 125 SER A O 1
ATOM 1010 N N . GLU A 1 126 ? -27.489 18.779 56.287 1.00 72.25 126 GLU A N 1
ATOM 1011 C CA . GLU A 1 126 ? -28.484 17.712 56.474 1.00 72.25 126 GLU A CA 1
ATOM 1012 C C . GLU A 1 126 ? -29.391 17.490 55.250 1.00 72.25 126 GLU A C 1
ATOM 1014 O O . GLU A 1 126 ? -30.295 16.659 55.289 1.00 72.25 126 GLU A O 1
ATOM 1019 N N . SER A 1 127 ? -29.206 18.256 54.171 1.00 78.12 127 SER A N 1
ATOM 1020 C CA . SER A 1 127 ? -30.081 18.249 52.998 1.00 78.12 127 SER A CA 1
ATOM 1021 C C . SER A 1 127 ? -29.283 18.233 51.695 1.00 78.12 127 SER A C 1
ATOM 1023 O O . SER A 1 127 ? -28.258 18.907 51.576 1.00 78.12 127 SER A O 1
ATOM 1025 N N . ASN A 1 128 ? -29.808 17.530 50.690 1.00 77.81 128 ASN A N 1
ATOM 1026 C CA . ASN A 1 128 ? -29.297 17.532 49.314 1.00 77.81 128 ASN A CA 1
ATOM 1027 C C . ASN A 1 128 ? -30.056 18.510 48.396 1.00 77.81 128 ASN A C 1
ATOM 1029 O O . ASN A 1 128 ? -29.854 18.496 47.185 1.00 77.81 128 ASN A O 1
ATOM 1033 N N . LEU A 1 129 ? -30.941 19.352 48.946 1.00 82.31 129 LEU A N 1
ATOM 1034 C CA . LEU A 1 129 ? -31.697 20.329 48.157 1.00 82.31 129 LEU A CA 1
ATOM 1035 C C . LEU A 1 129 ? -30.776 21.400 47.541 1.00 82.31 129 LEU A C 1
ATOM 1037 O O . LEU A 1 129 ? -29.756 21.743 48.137 1.00 82.31 129 LEU A O 1
ATOM 1041 N N . PRO A 1 130 ? -31.136 22.001 46.393 1.00 83.50 130 PRO A N 1
ATOM 1042 C CA . PRO A 1 130 ? -30.406 23.148 45.858 1.00 83.50 130 PRO A CA 1
ATOM 1043 C C . PRO A 1 130 ? -30.314 24.308 46.864 1.00 83.50 130 PRO A C 1
ATOM 1045 O O . PRO A 1 130 ? -31.228 24.539 47.660 1.00 83.50 130 PRO A O 1
ATOM 1048 N N . GLU A 1 131 ? -29.232 25.086 46.793 1.00 80.94 131 GLU A N 1
ATOM 1049 C CA . GLU A 1 131 ? -28.873 26.089 47.811 1.00 80.94 131 GLU A CA 1
ATOM 1050 C C . GLU A 1 131 ? -29.958 27.160 48.042 1.00 80.94 131 GLU A C 1
ATOM 1052 O O . GLU A 1 131 ? -30.145 27.645 49.160 1.00 80.94 131 GLU A O 1
ATOM 1057 N N . ASN A 1 132 ? -30.731 27.489 47.002 1.00 82.88 132 ASN A N 1
ATOM 1058 C CA . ASN A 1 132 ? -31.856 28.424 47.091 1.00 82.88 132 ASN A CA 1
ATOM 1059 C C . ASN A 1 132 ? -32.984 27.898 47.994 1.00 82.88 132 ASN A C 1
ATOM 1061 O O . ASN A 1 132 ? -33.547 28.668 48.769 1.00 82.88 132 ASN A O 1
ATOM 1065 N N . TYR A 1 133 ? -33.271 26.594 47.953 1.00 84.38 133 TYR A N 1
ATOM 1066 C CA . TYR A 1 133 ? -34.291 25.966 48.797 1.00 84.38 133 TYR A CA 1
ATOM 1067 C C . TYR A 1 133 ? -33.799 25.768 50.234 1.00 84.38 133 TYR A C 1
ATOM 1069 O O . TYR A 1 133 ? -34.557 25.969 51.180 1.00 84.38 133 TYR A O 1
ATOM 1077 N N . LYS A 1 134 ? -32.504 25.472 50.429 1.00 84.25 134 LYS A N 1
ATOM 1078 C CA . LYS A 1 134 ? -31.910 25.370 51.775 1.00 84.25 134 LYS A CA 1
ATOM 1079 C C . LYS A 1 134 ? -32.051 26.664 52.579 1.00 84.25 134 LYS A C 1
ATOM 1081 O O . LYS A 1 134 ? -32.276 26.615 53.786 1.00 84.25 134 LYS A O 1
ATOM 1086 N N . LYS A 1 135 ? -31.959 27.831 51.933 1.00 83.25 135 LYS A N 1
ATOM 1087 C CA . LYS A 1 135 ? -32.133 29.129 52.611 1.00 83.25 135 LYS A CA 1
ATOM 1088 C C . LYS A 1 135 ? -33.527 29.319 53.222 1.00 83.25 135 LYS A C 1
ATOM 1090 O O . LYS A 1 135 ? -33.631 30.054 54.192 1.00 83.25 135 LYS A O 1
ATOM 1095 N N . LEU A 1 136 ? -34.562 28.665 52.686 1.00 85.06 136 LEU A N 1
ATOM 1096 C CA . LEU A 1 136 ? -35.944 28.786 53.173 1.00 85.06 136 LEU A CA 1
ATOM 1097 C C . LEU A 1 136 ? -36.216 27.966 54.444 1.00 85.06 136 LEU A C 1
ATOM 1099 O O . LEU A 1 136 ? -37.128 28.304 55.198 1.00 85.06 136 LEU A O 1
ATOM 1103 N N . LEU A 1 137 ? -35.459 26.884 54.658 1.00 86.25 137 LEU A N 1
ATOM 1104 C CA . LEU A 1 137 ? -35.660 25.950 55.773 1.00 86.25 137 LEU A CA 1
ATOM 1105 C C . LEU A 1 137 ? -34.650 26.143 56.913 1.00 86.25 137 LEU A C 1
ATOM 1107 O O . LEU A 1 137 ? -35.011 26.026 58.078 1.00 86.25 137 LEU A O 1
ATOM 1111 N N . PHE A 1 138 ? -33.390 26.438 56.583 1.00 86.06 138 PHE A N 1
ATOM 1112 C CA . PHE A 1 138 ? -32.265 26.445 57.527 1.00 86.06 138 PHE A CA 1
ATOM 1113 C C . PHE A 1 138 ? -31.848 27.869 57.945 1.00 86.06 138 PHE A C 1
ATOM 1115 O O . PHE A 1 138 ? -30.657 28.157 58.090 1.00 86.06 138 PHE A O 1
ATOM 1122 N N . ASP A 1 139 ? -32.810 28.786 58.080 1.00 80.88 139 ASP A N 1
ATOM 1123 C CA . ASP A 1 139 ? -32.593 30.156 58.576 1.00 80.88 139 ASP A CA 1
ATOM 1124 C C . ASP A 1 139 ? -32.726 30.275 60.108 1.00 80.88 139 ASP A C 1
ATOM 1126 O O . ASP A 1 139 ? -32.573 31.362 60.662 1.00 80.88 139 ASP A O 1
ATOM 1130 N N . GLY A 1 140 ? -33.007 29.157 60.786 1.00 78.12 140 GLY A N 1
ATOM 1131 C CA . GLY A 1 140 ? -33.216 29.063 62.231 1.00 78.12 140 GLY A CA 1
ATOM 1132 C C . GLY A 1 140 ? -34.672 29.262 62.661 1.00 78.12 140 GLY A C 1
ATOM 1133 O O . GLY A 1 140 ? -35.119 28.579 63.582 1.00 78.12 140 GLY A O 1
ATOM 1134 N N . LYS A 1 141 ? -35.459 30.081 61.951 1.00 82.12 141 LYS A N 1
ATOM 1135 C CA . LYS A 1 141 ? -36.835 30.432 62.353 1.00 82.12 141 LYS A CA 1
ATOM 1136 C C . LYS A 1 141 ? -37.756 29.223 62.391 1.00 82.12 141 LYS A C 1
ATOM 1138 O O . LYS A 1 141 ? -38.528 29.052 63.331 1.00 82.12 141 LYS A O 1
ATOM 1143 N N . LEU A 1 142 ? -37.650 28.361 61.378 1.00 84.38 142 LEU A N 1
ATOM 1144 C CA . LEU A 1 142 ? -38.465 27.152 61.308 1.00 84.38 142 LEU A CA 1
ATOM 1145 C C . LEU A 1 142 ? -38.155 26.218 62.483 1.00 84.38 142 LEU A C 1
ATOM 1147 O O . LEU A 1 142 ? -39.079 25.749 63.140 1.00 84.38 142 LEU A O 1
ATOM 1151 N N . SER A 1 143 ? -36.868 26.033 62.801 1.00 83.69 143 SER A N 1
ATOM 1152 C CA . SER A 1 143 ? -36.417 25.200 63.923 1.00 83.69 143 SER A CA 1
ATOM 1153 C C . SER A 1 143 ? -36.910 25.699 65.285 1.00 83.69 143 SER A C 1
ATOM 1155 O O . SER A 1 143 ? -37.277 24.890 66.133 1.00 83.69 143 SER A O 1
ATOM 1157 N N . GLU A 1 144 ? -36.969 27.020 65.480 1.00 80.19 144 GLU A N 1
ATOM 1158 C CA . GLU A 1 144 ? -37.445 27.656 66.716 1.00 80.19 144 GLU A CA 1
ATOM 1159 C C . GLU A 1 144 ? -38.967 27.571 66.874 1.00 80.19 144 GLU A C 1
ATOM 1161 O O . GLU A 1 144 ? -39.479 27.601 67.990 1.00 80.19 144 GLU A O 1
ATOM 1166 N N . SER A 1 145 ? -39.700 27.450 65.765 1.00 82.94 145 SER A N 1
ATOM 1167 C CA . SER A 1 145 ? -41.161 27.377 65.780 1.00 82.94 145 SER A CA 1
ATOM 1168 C C . SER A 1 145 ? -41.717 25.981 66.090 1.00 82.94 145 SER A C 1
ATOM 1170 O O . SER A 1 145 ? -42.916 25.870 66.345 1.00 82.94 145 SER A O 1
ATOM 1172 N N . ILE A 1 146 ? -40.890 24.928 66.099 1.00 83.06 146 ILE A N 1
ATOM 1173 C CA . ILE A 1 146 ? -41.324 23.541 66.339 1.00 83.06 146 ILE A CA 1
ATOM 1174 C C . ILE A 1 146 ? -41.832 23.387 67.781 1.00 83.06 146 ILE A C 1
ATOM 1176 O O . ILE A 1 146 ? -41.086 23.583 68.736 1.00 83.06 146 ILE A O 1
ATOM 1180 N N . ILE A 1 147 ? -43.099 22.992 67.930 1.00 79.50 147 ILE A N 1
ATOM 1181 C CA . ILE A 1 147 ? -43.709 22.608 69.212 1.00 79.50 147 ILE A CA 1
ATOM 1182 C C . ILE A 1 147 ? -43.281 21.182 69.564 1.00 79.50 147 ILE A C 1
ATOM 1184 O O . ILE A 1 147 ? -42.766 20.930 70.650 1.00 79.50 147 ILE A O 1
ATOM 1188 N N . PHE A 1 148 ? -43.473 20.255 68.628 1.00 79.38 148 PHE A N 1
ATOM 1189 C CA . PHE A 1 148 ? -42.939 18.899 68.679 1.00 79.38 148 PHE A CA 1
ATOM 1190 C C . PHE A 1 148 ? -42.792 18.351 67.260 1.00 79.38 148 PHE A C 1
ATOM 1192 O O . PHE A 1 148 ? -43.415 18.842 66.309 1.00 79.38 148 PHE A O 1
ATOM 1199 N N . SER A 1 149 ? -41.964 17.324 67.127 1.00 84.25 149 SER A N 1
ATOM 1200 C CA . SER A 1 149 ? -41.816 16.567 65.895 1.00 84.25 149 SER A CA 1
ATOM 1201 C C . SER A 1 149 ? -41.771 15.079 66.228 1.00 84.25 149 SER A C 1
ATOM 1203 O O . SER A 1 149 ? -41.199 14.671 67.241 1.00 84.25 149 SER A O 1
ATOM 1205 N N . TYR A 1 150 ? -42.383 14.264 65.377 1.00 83.25 150 TYR A N 1
ATOM 1206 C CA . TYR A 1 150 ? -42.275 12.814 65.476 1.00 83.25 150 TYR A CA 1
ATOM 1207 C C . TYR A 1 150 ? -41.779 12.259 64.161 1.00 83.25 150 TYR A C 1
ATOM 1209 O O . TYR A 1 150 ? -42.445 12.395 63.136 1.00 83.25 150 TYR A O 1
ATOM 1217 N N . CYS A 1 151 ? -40.620 11.610 64.204 1.00 78.94 151 CYS A N 1
ATOM 1218 C CA . CYS A 1 151 ? -40.110 10.833 63.092 1.00 78.94 151 CYS A CA 1
ATOM 1219 C C . CYS A 1 151 ? -40.408 9.353 63.355 1.00 78.94 151 CYS A C 1
ATOM 1221 O O . CYS A 1 151 ? -39.902 8.805 64.334 1.00 78.94 151 CYS A O 1
ATOM 1223 N N . PRO A 1 152 ? -41.158 8.661 62.481 1.00 70.31 152 PRO A N 1
ATOM 1224 C CA . PRO A 1 152 ? -41.402 7.225 62.635 1.00 70.31 152 PRO A CA 1
ATOM 1225 C C . PRO A 1 152 ? -40.132 6.357 62.624 1.00 70.31 152 PRO A C 1
ATOM 1227 O O . PRO A 1 152 ? -40.186 5.194 63.011 1.00 70.31 152 PRO A O 1
ATOM 1230 N N . LYS A 1 153 ? -38.979 6.896 62.199 1.00 72.19 153 LYS A N 1
ATOM 1231 C CA . LYS A 1 153 ? -37.679 6.209 62.292 1.00 72.19 153 LYS A CA 1
ATOM 1232 C C . LYS A 1 153 ? -37.030 6.304 63.673 1.00 72.19 153 LYS A C 1
ATOM 1234 O O . LYS A 1 153 ? -36.222 5.442 64.006 1.00 72.19 153 LYS A O 1
ATOM 1239 N N . ASP A 1 154 ? -37.399 7.297 64.476 1.00 79.81 154 ASP A N 1
ATOM 1240 C CA . ASP A 1 154 ? -36.827 7.538 65.802 1.00 79.81 154 ASP A CA 1
ATOM 1241 C C . ASP A 1 154 ? -37.616 6.767 66.871 1.00 79.81 154 ASP A C 1
ATOM 1243 O O . ASP A 1 154 ? -38.148 7.349 67.810 1.00 79.81 154 ASP A O 1
ATOM 1247 N N . CYS A 1 155 ? -37.737 5.446 66.726 1.00 79.94 155 CYS A N 1
ATOM 1248 C CA . CYS A 1 155 ? -38.481 4.604 67.667 1.00 79.94 155 CYS A CA 1
ATOM 1249 C C . CYS A 1 155 ? -37.552 3.753 68.546 1.00 79.94 155 CYS A C 1
ATOM 1251 O O . CYS A 1 155 ? -36.562 3.195 68.073 1.00 79.94 155 CYS A O 1
ATOM 1253 N N . HIS A 1 156 ? -37.912 3.585 69.819 1.00 80.50 156 HIS A N 1
ATOM 1254 C CA . HIS A 1 156 ? -37.309 2.619 70.736 1.00 80.50 156 HIS A CA 1
ATOM 1255 C C . HIS A 1 156 ? -38.404 1.757 71.380 1.00 80.50 156 HIS A C 1
ATOM 1257 O O . HIS A 1 156 ? -39.119 2.201 72.281 1.00 80.50 156 HIS A O 1
ATOM 1263 N N . GLY A 1 157 ? -38.561 0.520 70.898 1.00 81.00 157 GLY A N 1
ATOM 1264 C CA . GLY A 1 157 ? -39.666 -0.351 71.308 1.00 81.00 157 GLY A CA 1
ATOM 1265 C C . GLY A 1 157 ? -41.018 0.259 70.927 1.00 81.00 157 GLY A C 1
ATOM 1266 O O . GLY A 1 157 ? -41.244 0.548 69.758 1.00 81.00 157 GLY A O 1
ATOM 1267 N N . GLN A 1 158 ? -41.892 0.483 71.915 1.00 80.44 158 GLN A N 1
ATOM 1268 C CA . GLN A 1 158 ? -43.204 1.129 71.746 1.00 80.44 158 GLN A CA 1
ATOM 1269 C C . GLN A 1 158 ? -43.175 2.666 71.862 1.00 80.44 158 GLN A C 1
ATOM 1271 O O . GLN A 1 158 ? -44.223 3.305 71.787 1.00 80.44 158 GLN A O 1
ATOM 1276 N N . MET A 1 159 ? -42.001 3.282 72.036 1.00 83.38 159 MET A N 1
ATOM 1277 C CA . MET A 1 159 ? -41.873 4.737 72.162 1.00 83.38 159 MET A CA 1
ATOM 1278 C C . MET A 1 159 ? -41.341 5.376 70.877 1.00 83.38 159 MET A C 1
ATOM 1280 O O . MET A 1 159 ? -40.279 4.992 70.395 1.00 83.38 159 MET A O 1
ATOM 1284 N N . VAL A 1 160 ? -42.036 6.394 70.370 1.00 85.31 160 VAL A N 1
ATOM 1285 C CA . VAL A 1 160 ? -41.561 7.302 69.318 1.00 85.31 160 VAL A CA 1
ATOM 1286 C C . VAL A 1 160 ? -40.903 8.507 69.979 1.00 85.31 160 VAL A C 1
ATOM 1288 O O . VAL A 1 160 ? -41.525 9.265 70.732 1.00 85.31 160 VAL A O 1
ATOM 1291 N N . LEU A 1 161 ? -39.617 8.682 69.718 1.00 82.12 161 LEU A N 1
ATOM 1292 C CA . LEU A 1 161 ? -38.807 9.707 70.341 1.00 82.12 161 LEU A CA 1
ATOM 1293 C C . LEU A 1 161 ? -39.035 11.052 69.639 1.00 82.12 161 LEU A C 1
ATOM 1295 O O . LEU A 1 161 ? -38.697 11.221 68.473 1.00 82.12 161 LEU A O 1
ATOM 1299 N N . SER A 1 162 ? -39.574 12.038 70.361 1.00 78.25 162 SER A N 1
ATOM 1300 C CA . SER A 1 162 ? -39.431 13.447 69.980 1.00 78.25 162 SER A CA 1
ATOM 1301 C C . SER A 1 162 ? -38.090 13.975 70.474 1.00 78.25 162 SER A C 1
ATOM 1303 O O . SER A 1 162 ? -37.750 13.821 71.649 1.00 78.25 162 SER A O 1
ATOM 1305 N N . HIS A 1 163 ? -37.365 14.672 69.605 1.00 68.69 163 HIS A N 1
ATOM 1306 C CA . HIS A 1 163 ? -36.165 15.414 69.974 1.00 68.69 163 HIS A CA 1
ATOM 1307 C C . HIS A 1 163 ? -36.503 16.911 70.008 1.00 68.69 163 HIS A C 1
ATOM 1309 O O . HIS A 1 163 ? -36.441 17.570 68.974 1.00 68.69 163 HIS A O 1
ATOM 1315 N N . PRO A 1 164 ? -36.877 17.497 71.158 1.00 61.66 164 PRO A N 1
ATOM 1316 C CA . PRO A 1 164 ? -37.103 18.934 71.216 1.00 61.66 164 PRO A CA 1
ATOM 1317 C C . PRO A 1 164 ? -35.802 19.667 70.846 1.00 61.66 164 PRO A C 1
ATOM 1319 O O . PRO A 1 164 ? -34.715 19.231 71.246 1.00 61.66 164 PRO A O 1
ATOM 1322 N N . PRO A 1 165 ? -35.862 20.780 70.098 1.00 58.69 165 PRO A N 1
ATOM 1323 C CA . PRO A 1 165 ? -34.671 21.551 69.792 1.00 58.69 165 PRO A CA 1
ATOM 1324 C C . PRO A 1 165 ? -34.083 22.100 71.107 1.00 58.69 165 PRO A C 1
ATOM 1326 O O . PRO A 1 165 ? -34.578 23.090 71.624 1.00 58.69 165 PRO A O 1
ATOM 1329 N N . ASN A 1 166 ? -33.034 21.449 71.643 1.00 54.09 166 ASN A N 1
ATOM 1330 C CA . ASN A 1 166 ? -32.346 21.748 72.915 1.00 54.09 166 ASN A CA 1
ATOM 1331 C C . ASN A 1 166 ? -32.568 23.169 73.465 1.00 54.09 166 ASN A C 1
ATOM 1333 O O . ASN A 1 166 ? -32.017 24.129 72.925 1.00 54.09 166 ASN A O 1
ATOM 1337 N N . THR A 1 167 ? -33.327 23.245 74.563 1.00 52.97 167 THR A N 1
ATOM 1338 C CA . THR A 1 167 ? -32.974 23.927 75.824 1.00 52.97 167 THR A CA 1
ATOM 1339 C C . THR A 1 167 ? -31.863 24.982 75.728 1.00 52.97 167 THR A C 1
ATOM 1341 O O . THR A 1 167 ? -30.783 24.862 76.308 1.00 52.97 167 THR A O 1
ATOM 1344 N N . SER A 1 168 ? -32.160 26.089 75.048 1.00 41.75 168 SER A N 1
ATOM 1345 C CA . SER A 1 168 ? -31.566 27.379 75.396 1.00 41.75 168 SER A CA 1
ATOM 1346 C C . SER A 1 168 ? -32.113 27.792 76.767 1.00 41.75 168 SER A C 1
ATOM 1348 O O . SER A 1 168 ? -33.283 27.571 77.064 1.00 41.75 168 SER A O 1
ATOM 1350 N N . LYS A 1 169 ? -31.253 28.359 77.616 1.00 45.09 169 LYS A N 1
ATOM 1351 C CA . LYS A 1 169 ? -31.396 28.583 79.070 1.00 45.09 169 LYS A CA 1
ATOM 1352 C C . LYS A 1 169 ? -32.582 29.456 79.544 1.00 45.09 169 LYS A C 1
ATOM 1354 O O . LYS A 1 169 ? -32.600 29.835 80.708 1.00 45.09 169 LYS A O 1
ATOM 1359 N N . ASN A 1 170 ? -33.584 29.723 78.709 1.00 41.94 170 ASN A N 1
ATOM 1360 C CA . ASN A 1 170 ? -34.822 30.415 79.071 1.00 41.94 170 ASN A CA 1
ATOM 1361 C C . ASN A 1 170 ? -36.028 29.493 78.824 1.00 41.94 170 ASN A C 1
ATOM 1363 O O . ASN A 1 170 ? -36.726 29.594 77.817 1.00 41.94 170 ASN A O 1
ATOM 1367 N N . ALA A 1 171 ? -36.252 28.568 79.758 1.00 49.59 171 ALA A N 1
ATOM 1368 C CA . ALA A 1 171 ? -37.375 27.633 79.785 1.00 49.59 171 ALA A CA 1
ATOM 1369 C C . ALA A 1 171 ? -38.694 28.325 80.184 1.00 49.59 171 ALA A C 1
ATOM 1371 O O . ALA A 1 171 ? -39.284 27.998 81.208 1.00 49.59 171 ALA A O 1
ATOM 1372 N N . THR A 1 172 ? -39.149 29.309 79.406 1.00 45.50 172 THR A N 1
ATOM 1373 C CA . THR A 1 172 ? -40.446 29.966 79.655 1.00 45.50 172 THR A CA 1
ATOM 1374 C C . THR A 1 172 ? -41.567 29.472 78.740 1.00 45.50 172 THR A C 1
ATOM 1376 O O . THR A 1 172 ? -42.713 29.788 79.014 1.00 45.50 172 THR A O 1
ATOM 1379 N N . ASN A 1 173 ? -41.269 28.655 77.717 1.00 51.94 173 ASN A N 1
ATOM 1380 C CA . ASN A 1 173 ? -42.256 28.097 76.776 1.00 51.94 173 ASN A CA 1
ATOM 1381 C C . ASN A 1 173 ? -42.085 26.573 76.583 1.00 51.94 173 ASN A C 1
ATOM 1383 O O . ASN A 1 173 ? -41.982 26.096 75.453 1.00 51.94 173 ASN A O 1
ATOM 1387 N N . SER A 1 174 ? -42.007 25.786 77.664 1.00 61.47 174 SER A N 1
ATOM 1388 C CA . SER A 1 174 ? -42.142 24.327 77.524 1.00 61.47 174 SER A CA 1
ATOM 1389 C C . SER A 1 174 ? -43.624 23.992 77.401 1.00 61.47 174 SER A C 1
ATOM 1391 O O . SER A 1 174 ? -44.352 24.098 78.378 1.00 61.47 174 SER A O 1
ATOM 1393 N N . TYR A 1 175 ? -44.099 23.603 76.218 1.00 70.69 175 TYR A N 1
ATOM 1394 C CA . TYR A 1 175 ? -45.497 23.180 76.036 1.00 70.69 175 TYR A CA 1
ATOM 1395 C C . TYR A 1 175 ? -45.823 21.872 76.780 1.00 70.69 175 TYR A C 1
ATOM 1397 O O . TYR A 1 175 ? -46.990 21.557 76.978 1.00 70.69 175 TYR A O 1
ATOM 1405 N N . PHE A 1 176 ? -44.806 21.124 77.217 1.00 72.38 176 PHE A N 1
ATOM 1406 C CA . PHE A 1 176 ? -44.944 19.830 77.883 1.00 72.38 176 PHE A CA 1
ATOM 1407 C C . PHE A 1 176 ? -44.230 19.815 79.240 1.00 72.38 176 PHE A C 1
ATOM 1409 O O . PHE A 1 176 ? -43.223 20.507 79.421 1.00 72.38 176 PHE A O 1
ATOM 1416 N N . VAL A 1 177 ? -44.729 19.009 80.184 1.00 71.12 177 VAL A N 1
ATOM 1417 C CA . VAL A 1 177 ? -44.100 18.810 81.509 1.00 71.12 177 VAL A CA 1
ATOM 1418 C C . VAL A 1 177 ? -42.792 18.022 81.397 1.00 71.12 177 VAL A C 1
ATOM 1420 O O . VAL A 1 177 ? -41.842 18.257 82.143 1.00 71.12 177 VAL A O 1
ATOM 1423 N N . GLN A 1 178 ? -42.733 17.091 80.446 1.00 71.25 178 GLN A N 1
ATOM 1424 C CA . GLN A 1 178 ? -41.568 16.265 80.136 1.00 71.25 178 GLN A CA 1
ATOM 1425 C C . GLN A 1 178 ? -41.287 16.306 78.632 1.00 71.25 178 GLN A C 1
ATOM 1427 O O . GLN A 1 178 ? -42.052 16.883 77.861 1.00 71.25 178 GLN A O 1
ATOM 1432 N N . VAL A 1 179 ? -40.178 15.703 78.197 1.00 72.50 179 VAL A N 1
ATOM 1433 C CA . VAL A 1 179 ? -39.912 15.538 76.762 1.00 72.50 179 VAL A CA 1
ATOM 1434 C C . VAL A 1 179 ? -41.088 14.771 76.144 1.00 72.50 179 VAL A C 1
ATOM 1436 O O . VAL A 1 179 ? -41.410 13.692 76.644 1.00 72.50 179 VAL A O 1
ATOM 1439 N N . PRO A 1 180 ? -41.740 15.296 75.089 1.00 76.19 180 PRO A N 1
ATOM 1440 C CA . PRO A 1 180 ? -42.963 14.713 74.560 1.00 76.19 180 PRO A CA 1
ATOM 1441 C C . PRO A 1 180 ? -42.648 13.479 73.717 1.00 76.19 180 PRO A C 1
ATOM 1443 O O . PRO A 1 180 ? -42.823 13.494 72.509 1.00 76.19 180 PRO A O 1
ATOM 1446 N N . HIS A 1 181 ? -42.139 12.402 74.301 1.00 83.50 181 HIS A N 1
ATOM 1447 C CA . HIS A 1 181 ? -42.095 11.118 73.604 1.00 83.50 181 HIS A CA 1
ATOM 1448 C C . HIS A 1 181 ? -43.532 10.598 73.439 1.00 83.50 181 HIS A C 1
ATOM 1450 O O . HIS A 1 181 ? -44.348 10.736 74.351 1.00 83.50 181 HIS A O 1
ATOM 1456 N N . ALA A 1 182 ? -43.857 10.040 72.273 1.00 85.44 182 ALA A N 1
ATOM 1457 C CA . ALA A 1 182 ? -45.174 9.465 72.021 1.00 85.44 182 ALA A CA 1
ATOM 1458 C C . ALA A 1 182 ? -45.153 7.953 72.246 1.00 85.44 182 ALA A C 1
ATOM 1460 O O . ALA A 1 182 ? -44.215 7.274 71.836 1.00 85.44 182 ALA A O 1
ATOM 1461 N N . ILE A 1 183 ? -46.198 7.415 72.869 1.00 85.19 183 ILE A N 1
ATOM 1462 C CA . ILE A 1 183 ? -46.377 5.969 73.040 1.00 85.19 183 ILE A CA 1
ATOM 1463 C C . ILE A 1 183 ? -47.256 5.444 71.898 1.00 85.19 183 ILE A C 1
ATOM 1465 O O . ILE A 1 183 ? -48.334 5.985 71.636 1.00 85.19 183 ILE A O 1
ATOM 1469 N N . MET A 1 184 ? -46.801 4.395 71.212 1.00 83.50 184 MET A N 1
ATOM 1470 C CA . MET A 1 184 ? -47.589 3.697 70.193 1.00 83.50 184 MET A CA 1
ATOM 1471 C C . MET A 1 184 ? -48.747 2.947 70.858 1.00 83.50 184 MET A C 1
ATOM 1473 O O . MET A 1 184 ? -48.537 2.168 71.787 1.00 83.50 184 MET A O 1
ATOM 1477 N N . LYS A 1 185 ? -49.977 3.223 70.412 1.00 82.19 185 LYS A N 1
ATOM 1478 C CA . LYS A 1 185 ? -51.193 2.545 70.892 1.00 82.19 185 LYS A CA 1
ATOM 1479 C C . LYS A 1 185 ? -51.334 1.144 7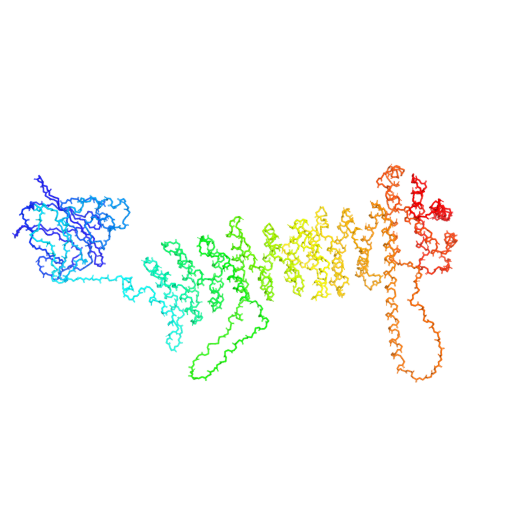0.273 1.00 82.19 185 LYS A C 1
ATOM 1481 O O . LYS A 1 185 ? -50.663 0.823 69.293 1.00 82.19 185 LYS A O 1
ATOM 1486 N N . ASN A 1 186 ? -52.196 0.310 70.861 1.00 73.38 186 ASN A N 1
ATOM 1487 C CA . ASN A 1 186 ? -52.442 -1.066 70.408 1.00 73.38 186 ASN A CA 1
ATOM 1488 C C . ASN A 1 186 ? -52.799 -1.109 68.909 1.00 73.38 186 ASN A C 1
ATOM 1490 O O . ASN A 1 186 ? -53.579 -0.286 68.437 1.00 73.38 186 ASN A O 1
ATOM 1494 N N . GLY A 1 187 ? -52.203 -2.052 68.170 1.00 71.81 187 GLY A N 1
ATOM 1495 C CA . GLY A 1 187 ? -52.370 -2.197 66.716 1.00 71.81 187 GLY A CA 1
ATOM 1496 C C . GLY A 1 187 ? -51.344 -1.444 65.853 1.00 71.81 187 GLY A C 1
ATOM 1497 O O . GLY A 1 187 ? -51.349 -1.606 64.635 1.00 71.81 187 GLY A O 1
ATOM 1498 N N . VAL A 1 188 ? -50.444 -0.654 66.455 1.00 72.81 188 VAL A N 1
ATOM 1499 C CA . VAL A 1 188 ? -49.407 0.120 65.747 1.00 72.81 188 VAL A CA 1
ATOM 1500 C C . VAL A 1 188 ? -48.030 -0.515 65.957 1.00 72.81 188 VAL A C 1
ATOM 1502 O O . VAL A 1 188 ? -47.566 -0.642 67.090 1.00 72.81 188 VAL A O 1
ATOM 1505 N N . GLU A 1 189 ? -47.344 -0.863 64.866 1.00 70.62 189 GLU A N 1
ATOM 1506 C CA . GLU A 1 189 ? -46.002 -1.463 64.888 1.00 70.62 189 GLU A CA 1
ATOM 1507 C C . GLU A 1 189 ? -45.017 -0.719 63.971 1.00 70.62 189 GLU A C 1
ATOM 1509 O O . GLU A 1 189 ? -45.390 -0.144 62.945 1.00 70.62 189 GLU A O 1
ATOM 1514 N N . VAL A 1 190 ? -43.727 -0.751 64.324 1.00 70.88 190 VAL A N 1
ATOM 1515 C CA . VAL A 1 190 ? -42.655 -0.147 63.518 1.00 70.88 190 VAL A CA 1
ATOM 1516 C C . VAL A 1 190 ? -42.281 -1.085 62.371 1.00 70.88 190 VAL A C 1
ATOM 1518 O O . VAL A 1 190 ? -41.682 -2.136 62.590 1.00 70.88 190 VAL A O 1
ATOM 1521 N N . ILE A 1 191 ? -42.566 -0.681 61.130 1.00 64.19 191 ILE A N 1
ATOM 1522 C CA . ILE A 1 191 ? -42.149 -1.416 59.927 1.00 64.19 191 ILE A CA 1
ATOM 1523 C C . ILE A 1 191 ? -40.861 -0.798 59.372 1.00 64.19 191 ILE A C 1
ATOM 1525 O O . ILE A 1 191 ? -40.876 0.272 58.762 1.00 64.19 191 ILE A O 1
ATOM 1529 N N . THR A 1 192 ? -39.731 -1.488 59.530 1.00 61.25 192 THR A N 1
ATOM 1530 C CA . THR A 1 192 ? -38.462 -1.099 58.898 1.00 61.25 192 THR A CA 1
ATOM 1531 C C . THR A 1 192 ? -38.338 -1.721 57.508 1.00 61.25 192 THR A C 1
ATOM 1533 O O . THR A 1 192 ? -38.058 -2.911 57.368 1.00 61.25 192 THR A O 1
ATOM 1536 N N . THR A 1 193 ? -38.495 -0.924 56.449 1.00 60.72 193 THR A N 1
ATOM 1537 C CA . THR A 1 193 ? -38.143 -1.356 55.087 1.00 60.72 193 THR A CA 1
ATOM 1538 C C . THR A 1 193 ? -36.657 -1.100 54.834 1.00 60.72 193 THR A C 1
ATOM 1540 O O . THR A 1 193 ? -36.234 0.056 54.740 1.00 60.72 193 THR A O 1
ATOM 1543 N N . HIS A 1 194 ? -35.852 -2.154 54.703 1.00 63.88 194 HIS A N 1
ATOM 1544 C CA . HIS A 1 194 ? -34.465 -2.022 54.253 1.00 63.88 194 HIS A CA 1
ATOM 1545 C C . HIS A 1 194 ? -34.435 -1.899 52.727 1.00 63.88 194 HIS A C 1
ATOM 1547 O O . HIS A 1 194 ? -35.059 -2.690 52.022 1.00 63.88 194 HIS A O 1
ATOM 1553 N N . SER A 1 195 ? -33.725 -0.896 52.200 1.00 73.12 195 SER A N 1
ATOM 1554 C CA . SER A 1 195 ? -33.481 -0.825 50.758 1.00 73.12 195 SER A CA 1
ATOM 1555 C C . SER A 1 195 ? -32.619 -2.013 50.328 1.00 73.12 195 SER A C 1
ATOM 1557 O O . SER A 1 195 ? -31.762 -2.463 51.091 1.00 73.12 195 SER A O 1
ATOM 1559 N N . ILE A 1 196 ? -32.779 -2.472 49.083 1.00 79.75 196 ILE A N 1
ATOM 1560 C CA . ILE A 1 196 ? -31.928 -3.538 48.534 1.00 79.75 196 ILE A CA 1
ATOM 1561 C C . ILE A 1 196 ? -30.439 -3.173 48.617 1.00 79.75 196 ILE A C 1
ATOM 1563 O O . ILE A 1 196 ? -29.608 -4.036 48.867 1.00 79.75 196 ILE A O 1
ATOM 1567 N N . HIS A 1 197 ? -30.104 -1.883 48.507 1.00 80.38 197 HIS A N 1
ATOM 1568 C CA . HIS A 1 197 ? -28.742 -1.383 48.681 1.00 80.38 197 HIS A CA 1
ATOM 1569 C C . HIS A 1 197 ? -28.222 -1.563 50.107 1.00 80.38 197 HIS A C 1
ATOM 1571 O O . HIS A 1 197 ? -27.072 -1.959 50.272 1.00 80.38 197 HIS A O 1
ATOM 1577 N N . ASN A 1 198 ? -29.051 -1.315 51.126 1.00 78.56 198 ASN A N 1
ATOM 1578 C CA . ASN A 1 198 ? -28.670 -1.517 52.523 1.00 78.56 198 ASN A CA 1
ATOM 1579 C C . ASN A 1 198 ? -28.533 -3.006 52.838 1.00 78.56 198 ASN A C 1
ATOM 1581 O O . ASN A 1 198 ? -27.536 -3.405 53.430 1.00 78.56 198 ASN A O 1
ATOM 1585 N N . SER A 1 199 ? -29.483 -3.829 52.385 1.00 82.88 199 SER A N 1
ATOM 1586 C CA . SER A 1 199 ? -29.408 -5.284 52.535 1.00 82.88 199 SER A CA 1
ATOM 1587 C C . SER A 1 199 ? -28.160 -5.852 51.858 1.00 82.88 199 SER A C 1
ATOM 1589 O O . SER A 1 199 ? -27.425 -6.617 52.470 1.00 82.88 199 SER A O 1
ATOM 1591 N N . LEU A 1 200 ? -27.865 -5.426 50.627 1.00 83.69 200 LEU A N 1
ATOM 1592 C CA . LEU A 1 200 ? -26.680 -5.861 49.894 1.00 83.69 200 LEU A CA 1
ATOM 1593 C C . LEU A 1 200 ? -25.395 -5.381 50.575 1.00 83.69 200 LEU A C 1
ATOM 1595 O O . LEU A 1 200 ? -24.461 -6.160 50.733 1.00 83.69 200 LEU A O 1
ATOM 1599 N N . HIS A 1 201 ? -25.357 -4.130 51.042 1.00 82.75 201 HIS A N 1
ATOM 1600 C CA . HIS A 1 201 ? -24.227 -3.591 51.797 1.00 82.75 201 HIS A CA 1
ATOM 1601 C C . HIS A 1 201 ? -23.945 -4.402 53.069 1.00 82.75 201 HIS A C 1
ATOM 1603 O O . HIS A 1 201 ? -22.789 -4.718 53.340 1.00 82.75 201 HIS A O 1
ATOM 1609 N N . SER A 1 202 ? -24.983 -4.797 53.813 1.00 82.94 202 SER A N 1
ATOM 1610 C CA . SER A 1 202 ? -24.851 -5.617 55.025 1.00 82.94 202 SER A CA 1
ATOM 1611 C C . SER A 1 202 ? -24.278 -7.014 54.773 1.00 82.94 202 SER A C 1
ATOM 1613 O O . SER A 1 202 ? -23.691 -7.588 55.684 1.00 82.94 202 SER A O 1
ATOM 1615 N N . VAL A 1 203 ? -24.423 -7.557 53.561 1.00 84.00 203 VAL A N 1
ATOM 1616 C CA . VAL A 1 203 ? -23.941 -8.904 53.197 1.00 84.00 203 VAL A CA 1
ATOM 1617 C C . VAL A 1 203 ? -22.587 -8.860 52.466 1.00 84.00 203 VAL A C 1
ATOM 1619 O O . VAL A 1 203 ? -22.001 -9.901 52.192 1.00 84.00 203 VAL A O 1
ATOM 1622 N N . GLY A 1 204 ? -22.042 -7.669 52.189 1.00 81.88 204 GLY A N 1
ATOM 1623 C CA . GLY A 1 204 ? -20.716 -7.502 51.573 1.00 81.88 204 GLY A CA 1
ATOM 1624 C C . GLY A 1 204 ? -20.676 -6.612 50.328 1.00 81.88 204 GLY A C 1
ATOM 1625 O O . GLY A 1 204 ? -19.625 -6.488 49.707 1.00 81.88 204 GLY A O 1
ATOM 1626 N N . GLY A 1 205 ? -21.786 -5.970 49.962 1.00 88.00 205 GLY A N 1
ATOM 1627 C CA . GLY A 1 205 ? -21.871 -5.027 48.845 1.00 88.00 205 GLY A CA 1
ATOM 1628 C C . GLY A 1 205 ? -22.076 -5.690 47.482 1.00 88.00 205 GLY A C 1
ATOM 1629 O O . GLY A 1 205 ? -22.318 -6.891 47.369 1.00 88.00 205 GLY A O 1
ATOM 1630 N N . ILE A 1 206 ? -21.991 -4.886 46.419 1.00 91.69 206 ILE A N 1
ATOM 1631 C CA . ILE A 1 206 ? -22.279 -5.346 45.045 1.00 91.69 206 ILE A CA 1
ATOM 1632 C C . ILE A 1 206 ? -21.325 -6.442 44.554 1.00 91.69 206 ILE A C 1
ATOM 1634 O O . ILE A 1 206 ? -21.708 -7.284 43.747 1.00 91.69 206 ILE A O 1
ATOM 1638 N N . GLN A 1 207 ? -20.105 -6.485 45.089 1.00 90.38 207 GLN A N 1
ATOM 1639 C CA . GLN A 1 207 ? -19.104 -7.504 44.771 1.00 90.38 207 GLN A CA 1
ATOM 1640 C C . GLN A 1 207 ? -19.543 -8.936 45.116 1.00 90.38 207 GLN A C 1
ATOM 1642 O O . GLN A 1 207 ? -19.047 -9.873 44.498 1.00 90.38 207 GLN A O 1
ATOM 1647 N N . MET A 1 208 ? -20.513 -9.120 46.022 1.00 90.88 208 MET A N 1
ATOM 1648 C CA . MET A 1 208 ? -21.083 -10.439 46.340 1.00 90.88 208 MET A CA 1
ATOM 1649 C C . MET A 1 208 ? -21.832 -11.076 45.165 1.00 90.88 208 MET A C 1
ATOM 1651 O O . MET A 1 208 ? -22.074 -12.279 45.178 1.00 90.88 208 MET A O 1
ATOM 1655 N N . LEU A 1 209 ? -22.182 -10.291 44.141 1.00 92.44 209 LEU A N 1
ATOM 1656 C CA . LEU A 1 209 ? -22.798 -10.799 42.918 1.00 92.44 209 LEU A CA 1
ATOM 1657 C C . LEU A 1 209 ? -21.769 -11.366 41.930 1.00 92.44 209 LEU A C 1
ATOM 1659 O O . LEU A 1 209 ? -22.136 -12.157 41.069 1.00 92.44 209 LEU A O 1
ATOM 1663 N N . LEU A 1 210 ? -20.487 -10.996 42.042 1.00 93.31 210 LEU A N 1
ATOM 1664 C CA . LEU A 1 210 ? -19.450 -11.430 41.099 1.00 93.31 210 LEU A CA 1
ATOM 1665 C C . LEU A 1 210 ? -19.203 -12.948 41.128 1.00 93.31 210 LEU A C 1
ATOM 1667 O O . LEU A 1 210 ? -19.125 -13.536 40.050 1.00 93.31 210 LEU A O 1
ATOM 1671 N N . PRO A 1 211 ? -19.142 -13.625 42.296 1.00 91.94 211 PRO A N 1
ATOM 1672 C CA . PRO A 1 211 ? -18.990 -15.077 42.341 1.00 91.94 211 PRO A CA 1
ATOM 1673 C C . PRO A 1 211 ? -20.107 -15.844 41.628 1.00 91.94 211 PRO A C 1
ATOM 1675 O O . PRO A 1 211 ? -19.868 -16.966 41.195 1.00 91.94 211 PRO A O 1
ATOM 1678 N N . LEU A 1 212 ? -21.297 -15.260 41.443 1.00 91.69 212 LEU A N 1
ATOM 1679 C CA . LEU A 1 212 ? -22.390 -15.918 40.719 1.00 91.69 212 LEU A CA 1
ATOM 1680 C C . LEU A 1 212 ? -22.032 -16.188 39.250 1.00 91.69 212 LEU A C 1
ATOM 1682 O O . LEU A 1 212 ? -22.505 -17.171 38.693 1.00 91.69 212 LEU A O 1
ATOM 1686 N N . PHE A 1 213 ? -21.129 -15.402 38.648 1.00 91.94 213 PHE A N 1
ATOM 1687 C CA . PHE A 1 213 ? -20.615 -15.680 37.302 1.00 91.94 213 PHE A CA 1
ATOM 1688 C C . PHE A 1 213 ? -19.802 -16.979 37.224 1.00 91.94 213 PHE A C 1
ATOM 1690 O O . PHE A 1 213 ? -19.733 -17.569 36.158 1.00 91.94 213 PHE A O 1
ATOM 1697 N N . SER A 1 214 ? -19.231 -17.471 38.331 1.00 88.56 214 SER A N 1
ATOM 1698 C CA . SER A 1 214 ? -18.583 -18.798 38.360 1.00 88.56 214 SER A CA 1
ATOM 1699 C C . SER A 1 214 ? -19.582 -19.960 38.392 1.00 88.56 214 SER A C 1
ATOM 1701 O O . SER A 1 214 ? -19.194 -21.116 38.273 1.00 88.56 214 SER A O 1
ATOM 1703 N N . GLN A 1 215 ? -20.867 -19.654 38.580 1.00 88.62 215 GLN A N 1
ATOM 1704 C CA . GLN A 1 215 ? -21.935 -20.624 38.803 1.00 88.62 215 GLN A CA 1
ATOM 1705 C C . GLN A 1 215 ? -22.929 -20.692 37.638 1.00 88.62 215 GLN A C 1
ATOM 1707 O O . GLN A 1 215 ? -23.863 -21.485 37.689 1.00 88.62 215 GLN A O 1
ATOM 1712 N N . ILE A 1 216 ? -22.748 -19.876 36.593 1.00 87.44 216 ILE A N 1
ATOM 1713 C CA . ILE A 1 216 ? -23.684 -19.781 35.457 1.00 87.44 216 ILE A CA 1
ATOM 1714 C C . ILE A 1 216 ? -23.766 -21.071 34.637 1.00 87.44 216 ILE A C 1
ATOM 1716 O O . ILE A 1 216 ? -24.795 -21.335 34.025 1.00 87.44 216 ILE A O 1
ATOM 1720 N N . ASP A 1 217 ? -22.718 -21.893 34.683 1.00 84.88 217 ASP A N 1
ATOM 1721 C CA . ASP A 1 217 ? -22.684 -23.212 34.051 1.00 84.88 217 ASP A CA 1
ATOM 1722 C C . ASP A 1 217 ? -23.266 -24.326 34.941 1.00 84.88 217 ASP A C 1
ATOM 1724 O O . ASP A 1 217 ? -23.455 -25.444 34.474 1.00 84.88 217 ASP A O 1
ATOM 1728 N N . MET A 1 218 ? -23.607 -24.054 36.211 1.00 77.75 218 MET A N 1
ATOM 1729 C CA . MET A 1 218 ? -24.111 -25.071 37.154 1.00 77.75 218 MET A CA 1
ATOM 1730 C C . MET A 1 218 ? -25.601 -25.439 36.962 1.00 77.75 218 MET A C 1
ATOM 1732 O O . MET A 1 218 ? -26.265 -25.876 37.905 1.00 77.75 218 MET A O 1
ATOM 1736 N N . ALA A 1 219 ? -26.163 -25.270 35.763 1.00 59.84 219 ALA A N 1
ATOM 1737 C CA . ALA A 1 219 ? -27.564 -25.594 35.494 1.00 59.84 219 ALA A CA 1
ATOM 1738 C C . ALA A 1 219 ? -27.802 -27.114 35.350 1.00 59.84 219 ALA A C 1
ATOM 1740 O O . ALA A 1 219 ? -27.000 -27.853 34.787 1.00 59.84 219 ALA A O 1
ATOM 1741 N N . LYS A 1 220 ? -28.927 -27.562 35.922 1.00 56.16 220 LYS A N 1
ATOM 1742 C CA . LYS A 1 220 ? -29.301 -28.954 36.230 1.00 56.16 220 LYS A CA 1
ATOM 1743 C C . LYS A 1 220 ? -29.550 -29.824 34.993 1.00 56.16 220 LYS A C 1
ATOM 1745 O O . LYS A 1 220 ? -30.318 -29.425 34.128 1.00 56.16 220 LYS A O 1
ATOM 1750 N N . GLU A 1 221 ? -28.991 -31.034 35.036 1.00 51.50 221 GLU A N 1
ATOM 1751 C CA . GLU A 1 221 ? -29.324 -32.301 34.347 1.00 51.50 221 GLU A CA 1
ATOM 1752 C C . GLU A 1 221 ? -29.659 -32.324 32.837 1.00 51.50 221 GLU A C 1
ATOM 1754 O O . GLU A 1 221 ? -29.311 -33.331 32.232 1.00 51.50 221 GLU A O 1
ATOM 1759 N N . GLU A 1 222 ? -30.211 -31.295 32.172 1.00 53.81 222 GLU A N 1
ATOM 1760 C CA . GLU A 1 222 ? -30.535 -31.395 30.731 1.00 53.81 222 GLU A CA 1
ATOM 1761 C C . GLU A 1 222 ? -30.299 -30.161 29.829 1.00 53.81 222 GLU A C 1
ATOM 1763 O O . GLU A 1 222 ? -30.214 -30.388 28.630 1.00 53.81 222 GLU A O 1
ATOM 1768 N N . ASN A 1 223 ? -30.118 -28.907 30.290 1.00 61.72 223 ASN A N 1
ATOM 1769 C CA . ASN A 1 223 ? -29.734 -27.781 29.396 1.00 61.72 223 ASN A CA 1
ATOM 1770 C C . ASN A 1 223 ? -29.113 -26.573 30.136 1.00 61.72 223 ASN A C 1
ATOM 1772 O O . ASN A 1 223 ? -29.594 -26.176 31.198 1.00 61.72 223 ASN A O 1
ATOM 1776 N N . ILE A 1 224 ? -28.085 -25.949 29.542 1.00 65.50 224 ILE A N 1
ATOM 1777 C CA . ILE A 1 224 ? -27.502 -24.674 30.005 1.00 65.50 224 ILE A CA 1
ATOM 1778 C C . ILE A 1 224 ? -28.483 -23.534 29.672 1.00 65.50 224 ILE A C 1
ATOM 1780 O O . ILE A 1 224 ? -28.873 -23.379 28.518 1.00 65.50 224 ILE A O 1
ATOM 1784 N N . GLU A 1 225 ? -28.889 -22.725 30.659 1.00 73.56 225 GLU A N 1
ATOM 1785 C CA . GLU A 1 225 ? -29.748 -21.553 30.416 1.00 73.56 225 GLU A CA 1
ATOM 1786 C C . GLU A 1 225 ? -28.912 -20.378 29.874 1.00 73.56 225 GLU A C 1
ATOM 1788 O O . GLU A 1 225 ? -28.234 -19.681 30.629 1.00 73.56 225 GLU A O 1
ATOM 1793 N N . GLU A 1 226 ? -28.988 -20.132 28.564 1.00 73.81 226 GLU A N 1
ATOM 1794 C CA . GLU A 1 226 ? -28.146 -19.157 27.840 1.00 73.81 226 GLU A CA 1
ATOM 1795 C C . GLU A 1 226 ? -28.333 -17.697 28.304 1.00 73.81 226 GLU A C 1
ATOM 1797 O O . GLU A 1 226 ? -27.449 -16.848 28.165 1.00 73.81 226 GLU A O 1
ATOM 1802 N N . GLU A 1 227 ? -29.496 -17.371 28.877 1.00 83.81 227 GLU A N 1
ATOM 1803 C CA . GLU A 1 227 ? -29.834 -15.999 29.265 1.00 83.81 227 GLU A CA 1
ATOM 1804 C C . GLU A 1 227 ? -29.364 -15.612 30.670 1.00 83.81 227 GLU A C 1
ATOM 1806 O O . GLU A 1 227 ? -29.357 -14.417 30.994 1.00 83.81 227 GLU A O 1
ATOM 1811 N N . ILE A 1 228 ? -28.985 -16.575 31.517 1.00 88.88 228 ILE A N 1
ATOM 1812 C CA . ILE A 1 228 ? -28.743 -16.328 32.947 1.00 88.88 228 ILE A CA 1
ATOM 1813 C C . ILE A 1 228 ? -27.643 -15.282 33.170 1.00 88.88 228 ILE A C 1
ATOM 1815 O O . ILE A 1 228 ? -27.777 -14.396 34.018 1.00 88.88 228 ILE A O 1
ATOM 1819 N N . CYS A 1 229 ? -26.603 -15.320 32.335 1.00 91.75 229 CYS A N 1
ATOM 1820 C CA . CYS A 1 229 ? -25.496 -14.377 32.362 1.00 91.75 229 CYS A CA 1
ATOM 1821 C C . CYS A 1 229 ? -25.954 -12.940 32.050 1.00 91.75 229 CYS A C 1
ATOM 1823 O O . CYS A 1 229 ? -25.656 -12.005 32.798 1.00 91.75 229 CYS A O 1
ATOM 1825 N N . SER A 1 230 ? -26.754 -12.762 30.991 1.00 93.38 230 SER A N 1
ATOM 1826 C CA . SER A 1 230 ? -27.298 -11.452 30.603 1.00 93.38 230 SER A CA 1
ATOM 1827 C C . SER A 1 230 ? -28.256 -10.877 31.658 1.00 93.38 230 SER A C 1
ATOM 1829 O O . SER A 1 230 ? -28.191 -9.686 31.978 1.00 93.38 230 SER A O 1
ATOM 1831 N N . LYS A 1 231 ? -29.089 -11.727 32.281 1.00 93.44 231 LYS A N 1
ATOM 1832 C CA . LYS A 1 231 ? -29.986 -11.344 33.384 1.00 93.44 231 LYS A CA 1
ATOM 1833 C C . LYS A 1 231 ? -29.187 -10.889 34.606 1.00 93.44 231 LYS A C 1
ATOM 1835 O O . LYS A 1 231 ? -29.472 -9.826 35.158 1.00 93.44 231 LYS A O 1
ATOM 1840 N N . LEU A 1 232 ? -28.150 -11.637 34.994 1.00 94.44 232 LEU A N 1
ATOM 1841 C CA . LEU A 1 232 ? -27.265 -11.273 36.103 1.00 94.44 232 LEU A CA 1
ATOM 1842 C C . LEU A 1 232 ? -26.553 -9.935 35.847 1.00 94.44 232 LEU A C 1
ATOM 1844 O O . LEU A 1 232 ? -26.527 -9.066 36.724 1.00 94.44 232 LEU A O 1
ATOM 1848 N N . LEU A 1 233 ? -26.034 -9.727 34.634 1.00 96.38 233 LEU A N 1
ATOM 1849 C CA . LEU A 1 233 ? -25.413 -8.459 34.254 1.00 96.38 233 LEU A CA 1
ATOM 1850 C C . LEU A 1 233 ? -26.421 -7.297 34.274 1.00 96.38 233 LEU A C 1
ATOM 1852 O O . LEU A 1 233 ? -26.083 -6.211 34.739 1.00 96.38 233 LEU A O 1
ATOM 1856 N N . THR A 1 234 ? -27.669 -7.525 33.858 1.00 96.38 234 THR A N 1
ATOM 1857 C CA . THR A 1 234 ? -28.749 -6.521 33.916 1.00 96.38 234 THR A CA 1
ATOM 1858 C C . THR A 1 234 ? -29.076 -6.112 35.356 1.00 96.38 234 THR A C 1
ATOM 1860 O O . THR A 1 234 ? -29.292 -4.927 35.635 1.00 96.38 234 THR A O 1
ATOM 1863 N N . VAL A 1 235 ? -29.057 -7.059 36.303 1.00 94.44 235 VAL A N 1
ATOM 1864 C CA . VAL A 1 235 ? -29.214 -6.760 37.739 1.00 94.44 235 VAL A CA 1
ATOM 1865 C C . VAL A 1 235 ? -28.082 -5.852 38.221 1.00 94.44 235 VAL A C 1
ATOM 1867 O O . VAL A 1 235 ? -28.344 -4.831 38.858 1.00 94.44 235 VAL A O 1
ATOM 1870 N N . ILE A 1 236 ? -26.831 -6.169 37.871 1.00 95.44 236 ILE A N 1
ATOM 1871 C CA . ILE A 1 236 ? -25.671 -5.326 38.201 1.00 95.44 236 ILE A CA 1
ATOM 1872 C C . ILE A 1 236 ? -25.811 -3.937 37.568 1.00 95.44 236 ILE A C 1
ATOM 1874 O O . ILE A 1 236 ? -25.642 -2.938 38.265 1.00 95.44 236 ILE A O 1
ATOM 1878 N N . ALA A 1 237 ? -26.169 -3.851 36.285 1.00 95.12 237 ALA A N 1
ATOM 1879 C CA . ALA A 1 237 ? -26.378 -2.587 35.582 1.00 95.12 237 ALA A CA 1
ATOM 1880 C C . ALA A 1 237 ? -27.428 -1.709 36.279 1.00 95.12 237 ALA A C 1
ATOM 1882 O O . ALA A 1 237 ? -27.197 -0.519 36.501 1.00 95.12 237 ALA A O 1
ATOM 1883 N N . THR A 1 238 ? -28.541 -2.312 36.702 1.00 93.50 238 THR A N 1
ATOM 1884 C CA . THR A 1 238 ? -29.613 -1.622 37.432 1.00 93.50 238 THR A CA 1
ATOM 1885 C C . THR A 1 238 ? -29.117 -1.104 38.784 1.00 93.50 238 THR A C 1
ATOM 1887 O O . THR A 1 238 ? -29.325 0.063 39.106 1.00 93.50 238 THR A O 1
ATOM 1890 N N . LEU A 1 239 ? -28.391 -1.929 39.551 1.00 92.38 239 LEU A N 1
ATOM 1891 C CA . LEU A 1 239 ? -27.827 -1.535 40.849 1.00 92.38 239 LEU A CA 1
ATOM 1892 C C . LEU A 1 239 ? -26.786 -0.412 40.734 1.00 92.38 239 LEU A C 1
ATOM 1894 O O . LEU A 1 239 ? -26.723 0.458 41.605 1.00 92.38 239 LEU A O 1
ATOM 1898 N N . LEU A 1 240 ? -25.976 -0.420 39.671 1.00 93.19 240 LEU A N 1
ATOM 1899 C CA . LEU A 1 240 ? -25.036 0.662 39.368 1.00 93.19 240 LEU A CA 1
ATOM 1900 C C . LEU A 1 240 ? -25.771 1.962 39.018 1.00 93.19 240 LEU A C 1
ATOM 1902 O O . LEU A 1 240 ? -25.316 3.035 39.407 1.00 93.19 240 LEU A O 1
ATOM 1906 N N . GLY A 1 241 ? -26.912 1.877 38.330 1.00 90.06 241 GLY A N 1
ATOM 1907 C CA . GLY A 1 241 ? -27.737 3.037 37.988 1.00 90.06 241 GLY A CA 1
ATOM 1908 C C . GLY A 1 241 ? -28.444 3.684 39.180 1.00 90.06 241 GLY A C 1
ATOM 1909 O O . GLY A 1 241 ? -28.696 4.886 39.154 1.00 90.06 241 GLY A O 1
ATOM 1910 N N . THR A 1 242 ? -28.729 2.927 40.242 1.00 88.50 242 THR A N 1
ATOM 1911 C CA . THR A 1 242 ? -29.511 3.423 41.388 1.00 88.50 242 THR A CA 1
ATOM 1912 C C . THR A 1 242 ? -28.677 3.814 42.613 1.00 88.50 242 THR A C 1
ATOM 1914 O O . THR A 1 242 ? -29.222 4.417 43.537 1.00 88.50 242 THR A O 1
ATOM 1917 N N . SER A 1 243 ? -27.371 3.509 42.660 1.00 86.62 243 SER A N 1
ATOM 1918 C CA . SER A 1 243 ? -26.531 3.779 43.840 1.00 86.62 243 SER A CA 1
ATOM 1919 C C . SER A 1 243 ? -25.085 4.162 43.515 1.00 86.62 243 SER A C 1
ATOM 1921 O O . SER A 1 243 ? -24.315 3.380 42.956 1.00 86.62 243 SER A O 1
ATOM 1923 N N . LEU A 1 244 ? -24.666 5.340 43.995 1.00 88.75 244 LEU A N 1
ATOM 1924 C CA . LEU A 1 244 ? -23.277 5.811 43.904 1.00 88.75 244 LEU A CA 1
ATOM 1925 C C . LEU A 1 244 ? -22.299 4.905 44.667 1.00 88.75 244 LEU A C 1
ATOM 1927 O O . LEU A 1 244 ? -21.179 4.679 44.211 1.00 88.75 244 LEU A O 1
ATOM 1931 N N . ASN A 1 245 ? -22.720 4.359 45.812 1.00 86.94 245 ASN A N 1
ATOM 1932 C CA . ASN A 1 245 ? -21.883 3.453 46.597 1.00 86.94 245 ASN A CA 1
ATOM 1933 C C . ASN A 1 245 ? -21.628 2.145 45.833 1.00 86.94 245 ASN A C 1
ATOM 1935 O O . ASN A 1 245 ? -20.507 1.649 45.805 1.00 86.94 245 ASN A O 1
ATOM 1939 N N . SER A 1 246 ? -22.645 1.630 45.134 1.00 90.06 246 SER A N 1
ATOM 1940 C CA . SER A 1 246 ? -22.492 0.468 44.256 1.00 90.06 246 SER A CA 1
ATOM 1941 C C . SER A 1 246 ? -21.516 0.751 43.110 1.00 90.06 246 SER A C 1
ATOM 1943 O O . SER A 1 246 ? -20.672 -0.093 42.825 1.00 90.06 246 SER A O 1
ATOM 1945 N N . GLN A 1 247 ? -21.550 1.950 42.514 1.00 92.56 247 GLN A N 1
ATOM 1946 C CA . GLN A 1 247 ? -20.562 2.365 41.505 1.00 92.56 247 GLN A CA 1
ATOM 1947 C C . GLN A 1 247 ? -19.128 2.360 42.055 1.00 92.56 247 GLN A C 1
ATOM 1949 O O . GLN A 1 247 ? -18.227 1.821 41.415 1.00 92.56 247 GLN A O 1
ATOM 1954 N N . GLN A 1 248 ? -18.910 2.929 43.246 1.00 91.44 248 GLN A N 1
ATOM 1955 C CA . GLN A 1 248 ? -17.584 2.985 43.871 1.00 91.44 248 GLN A CA 1
ATOM 1956 C C . GLN A 1 248 ? -17.061 1.597 44.246 1.00 91.44 248 GLN A C 1
ATOM 1958 O O . GLN A 1 248 ? -15.919 1.274 43.925 1.00 91.44 248 GLN A O 1
ATOM 1963 N N . GLN A 1 249 ? -17.893 0.770 44.882 1.00 91.94 249 GLN A N 1
ATOM 1964 C CA . GLN A 1 249 ? -17.528 -0.594 45.263 1.00 91.94 249 GLN A CA 1
ATOM 1965 C C . GLN A 1 249 ? -17.170 -1.437 44.037 1.00 91.94 249 GLN A C 1
ATOM 1967 O O . GLN A 1 249 ? -16.122 -2.079 44.018 1.00 91.94 249 GLN A O 1
ATOM 1972 N N . PHE A 1 250 ? -17.996 -1.379 42.987 1.00 94.88 250 PHE A N 1
ATOM 1973 C CA . PHE A 1 250 ? -17.765 -2.134 41.757 1.00 94.88 250 PHE A CA 1
ATOM 1974 C C . PHE A 1 250 ? -16.476 -1.707 41.041 1.00 94.88 250 PHE A C 1
ATOM 1976 O O . PHE A 1 250 ? -15.730 -2.550 40.543 1.00 94.88 250 PHE A O 1
ATOM 1983 N N . LEU A 1 251 ? -16.177 -0.404 41.031 1.00 93.50 251 LEU A N 1
ATOM 1984 C CA . LEU A 1 251 ? -14.924 0.119 40.489 1.00 93.50 251 LEU A CA 1
ATOM 1985 C C . LEU A 1 251 ? -13.711 -0.353 41.311 1.00 93.50 251 LEU A C 1
ATOM 1987 O O . LEU A 1 251 ? -12.721 -0.815 40.745 1.00 93.50 251 LEU A O 1
ATOM 1991 N N . GLN A 1 252 ? -13.785 -0.268 42.644 1.00 92.69 252 GLN A N 1
ATOM 1992 C CA . GLN A 1 252 ? -12.696 -0.662 43.547 1.00 92.69 252 GLN A CA 1
ATOM 1993 C C . GLN A 1 252 ? -12.379 -2.156 43.465 1.00 92.69 252 GLN A C 1
ATOM 1995 O O . GLN A 1 252 ? -11.207 -2.532 43.440 1.00 92.69 252 GLN A O 1
ATOM 2000 N N . CYS A 1 253 ? -13.400 -3.010 43.367 1.00 93.50 253 CYS A N 1
ATOM 2001 C CA . CYS A 1 253 ? -13.215 -4.455 43.236 1.00 93.50 253 CYS A CA 1
ATOM 2002 C C . CYS A 1 253 ? -12.849 -4.892 41.809 1.00 93.50 253 CYS A C 1
ATOM 2004 O O . CYS A 1 253 ? -12.781 -6.088 41.533 1.00 93.50 253 CYS A O 1
ATOM 2006 N N . ARG A 1 254 ? -12.650 -3.941 40.888 1.00 95.31 254 ARG A N 1
ATOM 2007 C CA . ARG A 1 254 ? -12.443 -4.194 39.462 1.00 95.31 254 ARG A CA 1
ATOM 2008 C C . ARG A 1 254 ? -13.503 -5.138 38.878 1.00 95.31 254 ARG A C 1
ATOM 2010 O O . ARG A 1 254 ? -13.168 -6.052 38.126 1.00 95.31 254 ARG A O 1
ATOM 2017 N N . GLY A 1 255 ? -14.780 -4.848 39.115 1.00 95.94 255 GLY A N 1
ATOM 2018 C CA . GLY A 1 255 ? -15.908 -5.697 38.724 1.00 95.94 255 GLY A CA 1
ATOM 2019 C C . GLY A 1 255 ? -15.875 -6.192 37.272 1.00 95.94 255 GLY A C 1
ATOM 2020 O O . GLY A 1 255 ? -15.961 -7.394 37.052 1.00 95.94 255 GLY A O 1
ATOM 2021 N N . PHE A 1 256 ? -15.653 -5.321 36.279 1.00 97.00 256 PHE A N 1
ATOM 2022 C CA . PHE A 1 256 ? -15.600 -5.750 34.868 1.00 97.00 256 PHE A CA 1
ATOM 2023 C C . PHE A 1 256 ? -14.444 -6.696 34.538 1.00 97.00 256 PHE A C 1
ATOM 2025 O O . PHE A 1 256 ? -14.617 -7.620 33.749 1.00 97.00 256 PHE A O 1
ATOM 2032 N N . SER A 1 257 ? -13.276 -6.496 35.146 1.00 95.44 257 SER A N 1
ATOM 2033 C CA . SER A 1 257 ? -12.123 -7.384 34.962 1.00 95.44 257 SER A CA 1
ATOM 2034 C C . SER A 1 257 ? -12.384 -8.763 35.563 1.00 95.44 257 SER A C 1
ATOM 2036 O O . SER A 1 257 ? -12.037 -9.770 34.953 1.00 95.44 257 SER A O 1
ATOM 2038 N N . VAL A 1 258 ? -13.046 -8.812 36.725 1.00 95.81 258 VAL A N 1
ATOM 2039 C CA . VAL A 1 258 ? -13.469 -10.071 37.352 1.00 95.81 258 VAL A CA 1
ATOM 2040 C C . VAL A 1 258 ? -14.505 -10.783 36.484 1.00 95.81 258 VAL A C 1
ATOM 2042 O O . VAL A 1 258 ? -14.337 -11.967 36.213 1.00 95.81 258 VAL A O 1
ATOM 2045 N N . ILE A 1 259 ? -15.530 -10.068 36.002 1.00 96.12 259 ILE A N 1
ATOM 2046 C CA . ILE A 1 259 ? -16.553 -10.636 35.108 1.00 96.12 259 ILE A CA 1
ATOM 2047 C C . ILE A 1 259 ? -15.898 -11.202 33.848 1.00 96.12 259 ILE A C 1
ATOM 2049 O O . ILE A 1 259 ? -16.136 -12.355 33.520 1.00 96.12 259 ILE A O 1
ATOM 2053 N N . SER A 1 260 ? -15.034 -10.435 33.181 1.00 95.19 260 SER A N 1
ATOM 2054 C CA . SER A 1 260 ? -14.336 -10.879 31.968 1.00 95.19 260 SER A CA 1
ATOM 2055 C C . SER A 1 260 ? -13.534 -12.167 32.192 1.00 95.19 260 SER A C 1
ATOM 2057 O O . SER A 1 260 ? -13.684 -13.127 31.442 1.00 95.19 260 SER A O 1
ATOM 2059 N N . ASN A 1 261 ? -12.766 -12.237 33.285 1.00 94.06 261 ASN A N 1
ATOM 2060 C CA . ASN A 1 261 ? -11.992 -13.427 33.638 1.00 94.06 261 ASN A CA 1
ATOM 2061 C C . ASN A 1 261 ? -12.876 -14.644 33.966 1.00 94.06 261 ASN A C 1
ATOM 2063 O O . ASN A 1 261 ? -12.541 -15.766 33.603 1.00 94.06 261 ASN A O 1
ATOM 2067 N N . LEU A 1 262 ? -14.001 -14.442 34.660 1.00 93.56 262 LEU A N 1
ATOM 2068 C CA . LEU A 1 262 ? -14.941 -15.526 34.959 1.00 93.56 262 LEU A CA 1
ATOM 2069 C C . LEU A 1 262 ? -15.637 -16.025 33.689 1.00 93.56 262 LEU A C 1
ATOM 2071 O O . LEU A 1 262 ? -15.737 -17.232 33.495 1.00 93.56 262 LEU A O 1
ATOM 2075 N N . LEU A 1 263 ? -16.032 -15.115 32.795 1.00 92.62 263 LEU A N 1
ATOM 2076 C CA . LEU A 1 263 ? -16.639 -15.472 31.514 1.00 92.62 263 LEU A CA 1
ATOM 2077 C C . LEU A 1 263 ? -15.665 -16.190 30.582 1.00 92.62 263 LEU A C 1
ATOM 2079 O O . LEU A 1 263 ? -16.063 -17.106 29.867 1.00 92.62 263 LEU A O 1
ATOM 2083 N N . GLN A 1 264 ? -14.381 -15.831 30.617 1.00 90.12 264 GLN A N 1
ATOM 2084 C CA . GLN A 1 264 ? -13.351 -16.528 29.851 1.00 90.12 264 GLN A CA 1
ATOM 2085 C C . GLN A 1 264 ? -13.272 -18.021 30.208 1.00 90.12 264 GLN A C 1
ATOM 2087 O O . GLN A 1 264 ? -12.940 -18.825 29.336 1.00 90.12 264 GLN A O 1
ATOM 2092 N N . ASN A 1 265 ? -13.587 -18.384 31.452 1.00 87.94 265 ASN A N 1
ATOM 2093 C CA . ASN A 1 265 ? -13.575 -19.764 31.941 1.00 87.94 265 ASN A CA 1
ATOM 2094 C C . ASN A 1 265 ? -14.952 -20.447 31.878 1.00 87.94 265 ASN A C 1
ATOM 2096 O O . ASN A 1 265 ? -15.055 -21.608 32.259 1.00 87.94 265 ASN A O 1
ATOM 2100 N N . SER A 1 266 ? -15.990 -19.740 31.425 1.00 88.56 266 SER A N 1
ATOM 2101 C CA . SER A 1 266 ? -17.352 -20.269 31.290 1.00 88.56 266 SER A CA 1
ATOM 2102 C C . SER A 1 266 ? -17.644 -20.786 29.880 1.00 88.56 266 SER A C 1
ATOM 2104 O O . SER A 1 266 ? -16.879 -20.525 28.946 1.00 88.56 266 SER A O 1
ATOM 2106 N N . SER A 1 267 ? -18.769 -21.486 29.716 1.00 87.62 267 SER A N 1
ATOM 2107 C CA . SER A 1 267 ? -19.256 -21.932 28.406 1.00 87.62 267 SER A CA 1
ATOM 2108 C C . SER A 1 267 ? -19.440 -20.773 27.414 1.00 87.62 267 SER A C 1
ATOM 2110 O O . SER A 1 267 ? -19.980 -19.715 27.746 1.00 87.62 267 SER A O 1
ATOM 2112 N N . ASN A 1 268 ? -19.062 -21.003 26.151 1.00 87.06 268 ASN A N 1
ATOM 2113 C CA . ASN A 1 268 ? -19.158 -20.020 25.062 1.00 87.06 268 ASN A CA 1
ATOM 2114 C C . ASN A 1 268 ? -20.599 -19.544 24.803 1.00 87.06 268 ASN A C 1
ATOM 2116 O O . ASN A 1 268 ? -20.796 -18.440 24.300 1.00 87.06 268 ASN A O 1
ATOM 2120 N N . VAL A 1 269 ? -21.592 -20.357 25.178 1.00 86.38 269 VAL A N 1
ATOM 2121 C CA . VAL A 1 269 ? -23.031 -20.081 25.026 1.00 86.38 269 VAL A CA 1
ATOM 2122 C C . VAL A 1 269 ? -23.450 -18.797 25.756 1.00 86.38 269 VAL A C 1
ATOM 2124 O O . VAL A 1 269 ? -24.341 -18.079 25.306 1.00 86.38 269 VAL A O 1
ATOM 2127 N N . HIS A 1 270 ? -22.762 -18.442 26.847 1.00 89.62 270 HIS A N 1
ATOM 2128 C CA . HIS A 1 270 ? -23.061 -17.222 27.605 1.00 89.62 270 HIS A CA 1
ATOM 2129 C C . HIS A 1 270 ? -22.631 -15.939 26.892 1.00 89.62 270 HIS A C 1
ATOM 2131 O O . HIS A 1 270 ? -23.144 -14.868 27.218 1.00 89.62 270 HIS A O 1
ATOM 2137 N N . LEU A 1 271 ? -21.729 -16.013 25.904 1.00 92.62 271 LEU A N 1
ATOM 2138 C CA . LEU A 1 271 ? -21.296 -14.872 25.085 1.00 92.62 271 LEU A CA 1
ATOM 2139 C C . LEU A 1 271 ? -22.327 -14.540 23.997 1.00 92.62 271 LEU A C 1
ATOM 2141 O O . LEU A 1 271 ? -22.020 -14.473 22.807 1.00 92.62 271 LEU A O 1
ATOM 2145 N N . SER A 1 272 ? -23.567 -14.333 24.431 1.00 93.38 272 SER A N 1
ATOM 2146 C CA . SER A 1 272 ? -24.728 -14.115 23.579 1.00 93.38 272 SER A CA 1
ATOM 2147 C C . SER A 1 272 ? -24.881 -12.656 23.142 1.00 93.38 272 SER A C 1
ATOM 2149 O O . SER A 1 272 ? -24.319 -11.723 23.729 1.00 93.38 272 SER A O 1
ATOM 2151 N N . MET A 1 273 ? -25.721 -12.437 22.126 1.00 95.75 273 MET A N 1
ATOM 2152 C CA . MET A 1 273 ? -26.082 -11.095 21.657 1.00 95.75 273 MET A CA 1
ATOM 2153 C C . MET A 1 273 ? -26.691 -10.238 22.778 1.00 95.75 273 MET A C 1
ATOM 2155 O O . MET A 1 273 ? -26.359 -9.062 22.911 1.00 95.75 273 MET A O 1
ATOM 2159 N N . ASN A 1 274 ? -27.525 -10.837 23.635 1.00 95.56 274 ASN A N 1
ATOM 2160 C CA . ASN A 1 274 ? -28.150 -10.148 24.766 1.00 95.56 274 ASN A CA 1
ATOM 2161 C C . ASN A 1 274 ? -27.111 -9.668 25.788 1.00 95.56 274 ASN A C 1
ATOM 2163 O O . ASN A 1 274 ? -27.225 -8.557 26.314 1.00 95.56 274 ASN A O 1
ATOM 2167 N N . LEU A 1 275 ? -26.075 -10.473 26.055 1.00 95.94 275 LEU A N 1
ATOM 2168 C CA . LEU A 1 275 ? -24.981 -10.071 26.938 1.00 95.94 275 LEU A CA 1
ATOM 2169 C C . LEU A 1 275 ? -24.227 -8.862 26.360 1.00 95.94 275 LEU A C 1
ATOM 2171 O O . LEU A 1 275 ? -24.003 -7.877 27.069 1.00 95.94 275 LEU A O 1
ATOM 2175 N N . LEU A 1 276 ? -23.881 -8.910 25.069 1.00 97.12 276 LEU A N 1
ATOM 2176 C CA . LEU A 1 276 ? -23.203 -7.811 24.380 1.00 97.12 276 LEU A CA 1
ATOM 2177 C C . LEU A 1 276 ? -24.043 -6.524 24.387 1.00 97.12 276 LEU A C 1
ATOM 2179 O O . LEU A 1 276 ? -23.528 -5.465 24.749 1.00 97.12 276 LEU A O 1
ATOM 2183 N N . GLU A 1 277 ? -25.330 -6.601 24.045 1.00 96.94 277 GLU A N 1
ATOM 2184 C CA . GLU A 1 277 ? -26.229 -5.438 24.069 1.00 96.94 277 GLU A CA 1
ATOM 2185 C C . GLU A 1 277 ? -26.398 -4.870 25.484 1.00 96.94 277 GLU A C 1
ATOM 2187 O O . GLU A 1 277 ? -26.475 -3.652 25.661 1.00 96.94 277 GLU A O 1
ATOM 2192 N N . THR A 1 278 ? -26.348 -5.717 26.516 1.00 96.75 278 THR A N 1
ATOM 2193 C CA . THR A 1 278 ? -26.335 -5.252 27.909 1.00 96.75 278 THR A CA 1
ATOM 2194 C C . THR A 1 278 ? -25.076 -4.428 28.190 1.00 96.75 278 THR A C 1
ATOM 2196 O O . THR A 1 278 ? -25.193 -3.299 28.670 1.00 96.75 278 THR A O 1
ATOM 2199 N N . PHE A 1 279 ? -23.879 -4.897 27.816 1.00 96.69 279 PHE A N 1
ATOM 2200 C CA . PHE A 1 279 ? -22.650 -4.099 27.947 1.00 96.69 279 PHE A CA 1
ATOM 2201 C C . PHE A 1 279 ? -22.698 -2.792 27.136 1.00 96.69 279 PHE A C 1
ATOM 2203 O O . PHE A 1 279 ? -22.289 -1.740 27.637 1.00 96.69 279 PHE A O 1
ATOM 2210 N N . ILE A 1 280 ? -23.229 -2.822 25.909 1.00 95.31 280 ILE A N 1
ATOM 2211 C CA . ILE A 1 280 ? -23.413 -1.625 25.073 1.00 95.31 280 ILE A CA 1
ATOM 2212 C C . ILE A 1 280 ? -24.349 -0.629 25.770 1.00 95.31 280 ILE A C 1
ATOM 2214 O O . ILE A 1 280 ? -24.024 0.559 25.853 1.00 95.31 280 ILE A O 1
ATOM 2218 N N . SER A 1 281 ? -25.466 -1.093 26.333 1.00 94.31 281 SER A N 1
ATOM 2219 C CA . SER A 1 281 ? -26.409 -0.247 27.073 1.00 94.31 281 SER A CA 1
ATOM 2220 C C . SER A 1 281 ? -25.765 0.385 28.313 1.00 94.31 281 SER A C 1
ATOM 2222 O O . SER A 1 281 ? -25.918 1.588 28.534 1.00 94.31 281 SER A O 1
ATOM 2224 N N . MET A 1 282 ? -24.955 -0.376 29.062 1.00 94.56 282 MET A N 1
ATOM 2225 C CA . MET A 1 282 ? -24.194 0.131 30.207 1.00 94.56 282 MET A CA 1
ATOM 2226 C C . MET A 1 282 ? -23.217 1.227 29.779 1.00 94.56 282 MET A C 1
ATOM 2228 O O . MET A 1 282 ? -23.144 2.267 30.430 1.00 94.56 282 MET A O 1
ATOM 2232 N N . SER A 1 283 ? -22.511 1.034 28.657 1.00 92.38 283 SER A N 1
ATOM 2233 C CA . SER A 1 283 ? -21.560 2.027 28.145 1.00 92.38 283 SER A CA 1
ATOM 2234 C C . SER A 1 283 ? -22.231 3.367 27.822 1.00 92.38 283 SER A C 1
ATOM 2236 O O . SER A 1 283 ? -21.702 4.419 28.177 1.00 92.38 283 SER A O 1
ATOM 2238 N N . LYS A 1 284 ? -23.437 3.326 27.236 1.00 90.25 284 LYS A N 1
ATOM 2239 C CA . LYS A 1 284 ? -24.252 4.511 26.934 1.00 90.25 284 LYS A CA 1
ATOM 2240 C C . LYS A 1 284 ? -24.784 5.160 28.218 1.00 90.25 284 LYS A C 1
ATOM 2242 O O . LYS A 1 284 ? -24.799 6.383 28.326 1.00 90.25 284 LYS A O 1
ATOM 2247 N N . ALA A 1 285 ? -25.175 4.360 29.213 1.00 89.94 285 ALA A N 1
ATOM 2248 C CA . ALA A 1 285 ? -25.679 4.863 30.492 1.00 89.94 285 ALA A CA 1
ATOM 2249 C C . ALA A 1 285 ? -24.596 5.561 31.332 1.00 89.94 285 ALA A C 1
ATOM 2251 O O . ALA A 1 285 ? -24.877 6.569 31.982 1.00 89.94 285 ALA A O 1
ATOM 2252 N N . PHE A 1 286 ? -23.353 5.069 31.290 1.00 90.12 286 PHE A N 1
ATOM 2253 C CA . PHE A 1 286 ? -22.242 5.622 32.066 1.00 90.12 286 PHE A CA 1
ATOM 2254 C C . PHE A 1 286 ? -21.920 7.080 31.739 1.00 90.12 286 PHE A C 1
ATOM 2256 O O . PHE A 1 286 ? -21.434 7.782 32.619 1.00 90.12 286 PHE A O 1
ATOM 2263 N N . ALA A 1 287 ? -22.269 7.583 30.554 1.00 79.81 287 ALA A N 1
ATOM 2264 C CA . ALA A 1 287 ? -22.135 9.007 30.240 1.00 79.81 287 ALA A CA 1
ATOM 2265 C C . ALA A 1 287 ? -22.906 9.923 31.217 1.00 79.81 287 ALA A C 1
ATOM 2267 O O . ALA A 1 287 ? -22.510 11.065 31.429 1.00 79.81 287 ALA A O 1
ATOM 2268 N N . ASN A 1 288 ? -23.970 9.415 31.851 1.00 83.25 288 ASN A N 1
ATOM 2269 C CA . ASN A 1 288 ? -24.827 10.175 32.765 1.00 83.25 288 ASN A CA 1
ATOM 2270 C C . ASN A 1 288 ? -24.500 9.950 34.254 1.00 83.25 288 ASN A C 1
ATOM 2272 O O . ASN A 1 288 ? -25.195 10.483 35.118 1.00 83.25 288 ASN A O 1
ATOM 2276 N N . PHE A 1 289 ? -23.501 9.125 34.588 1.00 86.38 289 PHE A N 1
ATOM 2277 C CA . PHE A 1 289 ? -23.199 8.755 35.977 1.00 86.38 289 PHE A CA 1
ATOM 2278 C C . PHE A 1 289 ? -22.050 9.586 36.558 1.00 86.38 289 PHE A C 1
ATOM 2280 O O . PHE A 1 289 ? -21.058 9.846 35.883 1.00 86.38 289 PHE A O 1
ATOM 2287 N N . ASN A 1 290 ? -22.116 9.896 37.860 1.00 79.31 290 ASN A N 1
ATOM 2288 C CA . ASN A 1 290 ? -21.067 10.652 38.558 1.00 79.31 290 ASN A CA 1
ATOM 2289 C C . ASN A 1 290 ? -19.687 9.964 38.499 1.00 79.31 290 ASN A C 1
ATOM 2291 O O . ASN A 1 290 ? -18.686 10.635 38.278 1.00 79.31 290 ASN A O 1
ATOM 2295 N N . ASN A 1 291 ? -19.627 8.633 38.668 1.00 81.94 291 ASN A N 1
ATOM 2296 C CA . ASN A 1 291 ? -18.403 7.829 38.497 1.00 81.94 291 ASN A CA 1
ATOM 2297 C C . ASN A 1 291 ? -18.396 7.065 37.161 1.00 81.94 291 ASN A C 1
ATOM 2299 O O . ASN A 1 291 ? -17.818 5.982 37.053 1.00 81.94 291 ASN A O 1
ATOM 2303 N N . GLY A 1 292 ? -19.075 7.601 36.147 1.00 87.69 292 GLY A N 1
ATOM 2304 C CA . GLY A 1 292 ? -19.293 6.927 34.874 1.00 87.69 292 GLY A CA 1
ATOM 2305 C C . GLY A 1 292 ? -18.028 6.709 34.049 1.00 87.69 292 GLY A C 1
ATOM 2306 O O . GLY A 1 292 ? -17.795 5.603 33.570 1.00 87.69 292 GLY A O 1
ATOM 2307 N N . LEU A 1 293 ? -17.170 7.727 33.930 1.00 89.56 293 LEU A N 1
ATOM 2308 C CA . LEU A 1 293 ? -15.974 7.665 33.080 1.00 89.56 293 LEU A CA 1
ATOM 2309 C C . LEU A 1 293 ? -14.959 6.585 33.528 1.00 89.56 293 LEU A C 1
ATOM 2311 O O . LEU A 1 293 ? -14.520 5.808 32.678 1.00 89.56 293 LEU A O 1
ATOM 2315 N N . PRO A 1 294 ? -14.620 6.436 34.829 1.00 91.50 294 PRO A N 1
ATOM 2316 C CA . PRO A 1 294 ? -13.765 5.336 35.288 1.00 91.50 294 PRO A CA 1
ATOM 2317 C C . PRO A 1 294 ? -14.371 3.944 35.065 1.00 91.50 294 PRO A C 1
ATOM 2319 O O . PRO A 1 294 ? -13.650 3.014 34.701 1.00 91.50 294 PRO A O 1
ATOM 2322 N N . LEU A 1 295 ? -15.686 3.791 35.261 1.00 93.69 295 LEU A N 1
ATOM 2323 C CA . LEU A 1 295 ? -16.389 2.529 35.004 1.00 93.69 295 LEU A CA 1
ATOM 2324 C C . LEU A 1 295 ? -16.383 2.183 33.514 1.00 93.69 295 LEU A C 1
ATOM 2326 O O . LEU A 1 295 ? -16.127 1.038 33.147 1.00 93.69 295 LEU A O 1
ATOM 2330 N N . LEU A 1 296 ? -16.610 3.180 32.660 1.00 92.56 296 LEU A N 1
ATOM 2331 C CA . LEU A 1 296 ? -16.558 3.038 31.213 1.00 92.56 296 LEU A CA 1
ATOM 2332 C C . LEU A 1 296 ? -15.159 2.645 30.737 1.00 92.56 296 LEU A C 1
ATOM 2334 O O . LEU A 1 296 ? -15.025 1.724 29.937 1.00 92.56 296 LEU A O 1
ATOM 2338 N N . LYS A 1 297 ? -14.114 3.276 31.279 1.00 91.81 297 LYS A N 1
ATOM 2339 C CA . LYS A 1 297 ? -12.727 2.879 31.024 1.00 91.81 297 LYS A CA 1
ATOM 2340 C C . LYS A 1 297 ? -12.488 1.413 31.351 1.00 91.81 297 LYS A C 1
ATOM 2342 O O . LYS A 1 297 ? -11.968 0.672 30.519 1.00 91.81 297 LYS A O 1
ATOM 2347 N N . GLN A 1 298 ? -12.910 0.985 32.536 1.00 93.44 298 GLN A N 1
ATOM 2348 C CA . GLN A 1 298 ? -12.726 -0.395 32.947 1.00 93.44 298 GLN A CA 1
ATOM 2349 C C . GLN A 1 298 ? -13.501 -1.376 32.049 1.00 93.44 298 GLN A C 1
ATOM 2351 O O . GLN A 1 298 ? -12.962 -2.424 31.691 1.00 93.44 298 GLN A O 1
ATOM 2356 N N . LEU A 1 299 ? -14.731 -1.028 31.657 1.00 95.06 299 LEU A N 1
ATOM 2357 C CA . LEU A 1 299 ? -15.548 -1.805 30.723 1.00 95.06 299 LEU A CA 1
ATOM 2358 C C . LEU A 1 299 ? -14.849 -1.964 29.365 1.00 95.06 299 LEU A C 1
ATOM 2360 O O . LEU A 1 299 ? -14.745 -3.075 28.850 1.00 95.06 299 LEU A O 1
ATOM 2364 N N . VAL A 1 300 ? -14.328 -0.876 28.798 1.00 92.81 300 VAL A N 1
ATOM 2365 C CA . VAL A 1 300 ? -13.653 -0.909 27.495 1.00 92.81 300 VAL A CA 1
ATOM 2366 C C . VAL A 1 300 ? -12.390 -1.769 27.554 1.00 92.81 300 VAL A C 1
ATOM 2368 O O . VAL A 1 300 ? -12.233 -2.672 26.737 1.00 92.81 300 VAL A O 1
ATOM 2371 N N . GLU A 1 301 ? -11.514 -1.529 28.533 1.00 91.81 301 GLU A N 1
ATOM 2372 C CA . GLU A 1 301 ? -10.229 -2.230 28.652 1.00 91.81 301 GLU A CA 1
ATOM 2373 C C . GLU A 1 301 ? -10.397 -3.715 29.000 1.00 91.81 301 GLU A C 1
ATOM 2375 O O . GLU A 1 301 ? -9.669 -4.556 28.478 1.00 91.81 301 GLU A O 1
ATOM 2380 N N . SER A 1 302 ? -11.346 -4.044 29.882 1.00 94.56 302 SER A N 1
ATOM 2381 C CA . SER A 1 302 ? -11.492 -5.407 30.411 1.00 94.56 302 SER A CA 1
ATOM 2382 C C . SER A 1 302 ? -12.468 -6.273 29.629 1.00 94.56 302 SER A C 1
ATOM 2384 O O . SER A 1 302 ? -12.369 -7.491 29.718 1.00 94.56 302 SER A O 1
ATOM 2386 N N . VAL A 1 303 ? -13.422 -5.677 28.910 1.00 96.00 303 VAL A N 1
ATOM 2387 C CA . VAL A 1 303 ? -14.485 -6.413 28.214 1.00 96.00 303 VAL A CA 1
ATOM 2388 C C . VAL A 1 303 ? -14.417 -6.154 26.716 1.00 96.00 303 VAL A C 1
ATOM 2390 O O . VAL A 1 303 ? -14.120 -7.078 25.970 1.00 96.00 303 VAL A O 1
ATOM 2393 N N . PHE A 1 304 ? -14.634 -4.928 26.233 1.00 95.19 304 PHE A N 1
ATOM 2394 C CA . PHE A 1 304 ? -14.733 -4.698 24.782 1.00 95.19 304 PHE A CA 1
ATOM 2395 C C . PHE A 1 304 ? -13.428 -4.962 24.016 1.00 95.19 304 PHE A C 1
ATOM 2397 O O . PHE A 1 304 ? -13.466 -5.520 22.923 1.00 95.19 304 PHE A O 1
ATOM 2404 N N . LEU A 1 305 ? -12.275 -4.603 24.586 1.00 94.06 305 LEU A N 1
ATOM 2405 C CA . LEU A 1 305 ? -10.960 -4.846 23.981 1.00 94.06 305 LEU A CA 1
ATOM 2406 C C . LEU A 1 305 ? -10.364 -6.219 24.346 1.00 94.06 305 LEU A C 1
ATOM 2408 O O . LEU A 1 305 ? -9.276 -6.567 23.881 1.00 94.06 305 LEU A O 1
ATOM 2412 N N . ALA A 1 306 ? -11.068 -7.030 25.143 1.00 94.00 306 ALA A N 1
ATOM 2413 C CA . ALA A 1 306 ? -10.636 -8.369 25.527 1.00 94.00 306 ALA A CA 1
ATOM 2414 C C . ALA A 1 306 ? -10.888 -9.376 24.393 1.00 94.00 306 ALA A C 1
ATOM 2416 O O . ALA A 1 306 ? -11.818 -10.175 24.438 1.00 94.00 306 ALA A O 1
ATOM 2417 N N . SER A 1 307 ? -10.048 -9.367 23.355 1.00 91.75 307 SER A N 1
ATOM 2418 C CA . SER A 1 307 ? -10.251 -10.242 22.187 1.00 91.75 307 SER A CA 1
ATOM 2419 C C . SER A 1 307 ? -10.271 -11.735 22.514 1.00 91.75 307 SER A C 1
ATOM 2421 O O . SER A 1 307 ? -10.975 -12.490 21.858 1.00 91.75 307 SER A O 1
ATOM 2423 N N . HIS A 1 308 ? -9.548 -12.171 23.548 1.00 88.31 308 HIS A N 1
ATOM 2424 C CA . HIS A 1 308 ? -9.576 -13.561 24.016 1.00 88.31 308 HIS A CA 1
ATOM 2425 C C . HIS A 1 308 ? -10.961 -14.007 24.511 1.00 88.31 308 HIS A C 1
ATOM 2427 O O . HIS A 1 308 ? -11.263 -15.194 24.441 1.00 88.31 308 HIS A O 1
ATOM 2433 N N . LEU A 1 309 ? -11.784 -13.072 24.997 1.00 92.38 309 LEU A N 1
ATOM 2434 C CA . LEU A 1 309 ? -13.159 -13.337 25.397 1.00 92.38 309 LEU A CA 1
ATOM 2435 C C . LEU A 1 309 ? -14.018 -13.550 24.149 1.00 92.38 309 LEU A C 1
ATOM 2437 O O . LEU A 1 309 ? -14.656 -14.583 23.993 1.00 92.38 309 LEU A O 1
ATOM 2441 N N . TRP A 1 310 ? -13.979 -12.595 23.221 1.00 93.81 310 TRP A N 1
ATOM 2442 C CA . TRP A 1 310 ? -14.914 -12.554 22.097 1.00 93.81 310 TRP A CA 1
ATOM 2443 C C . TRP A 1 310 ? -14.635 -13.560 20.987 1.00 93.81 310 TRP A C 1
ATOM 2445 O O . TRP A 1 310 ? -15.573 -13.934 20.297 1.00 93.81 310 TRP A O 1
ATOM 2455 N N . LEU A 1 311 ? -13.407 -14.067 20.849 1.00 90.25 311 LEU A N 1
ATOM 2456 C CA . LEU A 1 311 ? -13.093 -15.125 19.874 1.00 90.25 311 LEU A CA 1
ATOM 2457 C C . LEU A 1 311 ? -13.881 -16.421 20.107 1.00 90.25 311 LEU A C 1
ATOM 2459 O O . LEU A 1 311 ? -14.069 -17.204 19.180 1.00 90.25 311 LEU A O 1
ATOM 2463 N N . LYS A 1 312 ? -14.346 -16.638 21.340 1.00 88.00 312 LYS A N 1
ATOM 2464 C CA . LYS A 1 312 ? -15.190 -17.771 21.721 1.00 88.00 312 LYS A CA 1
ATOM 2465 C C . LYS A 1 312 ? -16.666 -17.576 21.352 1.00 88.00 312 LYS A C 1
ATOM 2467 O O . LYS A 1 312 ? -17.397 -18.557 21.279 1.00 88.00 312 LYS A O 1
ATOM 2472 N N . ALA A 1 313 ? -17.102 -16.335 21.130 1.00 90.75 313 ALA A N 1
ATOM 2473 C CA . ALA A 1 313 ? -18.493 -16.001 20.837 1.00 90.75 313 ALA A CA 1
ATOM 2474 C C . ALA A 1 313 ? -18.892 -16.402 19.410 1.00 90.75 313 ALA A C 1
ATOM 2476 O O . ALA A 1 313 ? -18.036 -16.607 18.546 1.00 90.75 313 ALA A O 1
ATOM 2477 N N . GLU A 1 314 ? -20.193 -16.443 19.130 1.00 89.00 314 GLU A N 1
ATOM 2478 C CA . GLU A 1 314 ? -20.679 -16.666 17.768 1.00 89.00 314 GLU A CA 1
ATOM 2479 C C . GLU A 1 314 ? -20.269 -15.532 16.804 1.00 89.00 314 GLU A C 1
ATOM 2481 O O . GLU A 1 314 ? -20.186 -14.366 17.216 1.00 89.00 314 GLU A O 1
ATOM 2486 N N . PRO A 1 315 ? -20.080 -15.823 15.499 1.00 89.81 315 PRO A N 1
ATOM 2487 C CA . PRO A 1 315 ? -19.627 -14.836 14.515 1.00 89.81 315 PRO A CA 1
ATOM 2488 C C . PRO A 1 315 ? -20.451 -13.542 14.487 1.00 89.81 315 PRO A C 1
ATOM 2490 O O . PRO A 1 315 ? -19.891 -12.448 14.415 1.00 89.81 315 PRO A O 1
ATOM 2493 N N . LEU A 1 316 ? -21.781 -13.642 14.599 1.00 92.38 316 LEU A N 1
ATOM 2494 C CA . LEU A 1 316 ? -22.678 -12.481 14.580 1.00 92.38 316 LEU A CA 1
ATOM 2495 C C . LEU A 1 316 ? -22.457 -11.544 15.777 1.00 92.38 316 LEU A C 1
ATOM 2497 O O . LEU A 1 316 ? -22.530 -10.323 15.623 1.00 92.38 316 LEU A O 1
ATOM 2501 N N . VAL A 1 317 ? -22.131 -12.094 16.950 1.00 94.62 317 VAL A N 1
ATOM 2502 C CA . VAL A 1 317 ? -21.827 -11.314 18.160 1.00 94.62 317 VAL A CA 1
ATOM 2503 C C . VAL A 1 317 ? -20.513 -10.553 17.974 1.00 94.62 317 VAL A C 1
ATOM 2505 O O . VAL A 1 317 ? -20.434 -9.362 18.277 1.00 94.62 317 VAL A O 1
ATOM 2508 N N . GLN A 1 318 ? -19.498 -11.200 17.396 1.00 94.94 318 GLN A N 1
ATOM 2509 C CA . GLN A 1 318 ? -18.210 -10.566 17.099 1.00 94.94 318 GLN A CA 1
ATOM 2510 C C . GLN A 1 318 ? -18.366 -9.430 16.075 1.00 94.94 318 GLN A C 1
ATOM 2512 O O . GLN A 1 318 ? -17.904 -8.310 16.309 1.00 94.94 318 GLN A O 1
ATOM 2517 N N . VAL A 1 319 ? -19.091 -9.677 14.976 1.00 95.38 319 VAL A N 1
ATOM 2518 C CA . VAL A 1 319 ? -19.439 -8.659 13.967 1.00 95.38 319 VAL A CA 1
ATOM 2519 C C . VAL A 1 319 ? -20.126 -7.460 14.618 1.00 95.38 319 VAL A C 1
ATOM 2521 O O . VAL A 1 319 ? -19.740 -6.313 14.366 1.00 95.38 319 VAL A O 1
ATOM 2524 N N . ARG A 1 320 ? -21.111 -7.704 15.489 1.00 96.81 320 ARG A N 1
ATOM 2525 C CA . ARG A 1 320 ? -21.837 -6.648 16.197 1.00 96.81 320 ARG A CA 1
ATOM 2526 C C . ARG A 1 320 ? -20.924 -5.826 17.107 1.00 96.81 320 ARG A C 1
ATOM 2528 O O . ARG A 1 320 ? -21.002 -4.597 17.056 1.00 96.81 320 ARG A O 1
ATOM 2535 N N . LEU A 1 321 ? -20.049 -6.471 17.883 1.00 97.00 321 LEU A N 1
ATOM 2536 C CA . LEU A 1 321 ? -19.103 -5.804 18.783 1.00 97.00 321 LEU A CA 1
ATOM 2537 C C . LEU A 1 321 ? -18.180 -4.853 18.019 1.00 97.00 321 LEU A C 1
ATOM 2539 O O . LEU A 1 321 ? -18.096 -3.672 18.355 1.00 97.00 321 LEU A O 1
ATOM 2543 N N . TYR A 1 322 ? -17.488 -5.343 16.988 1.00 96.25 322 TYR A N 1
ATOM 2544 C CA . TYR A 1 322 ? -16.531 -4.506 16.263 1.00 96.25 322 TYR A CA 1
ATOM 2545 C C . TYR A 1 322 ? -17.224 -3.427 15.431 1.00 96.25 322 TYR A C 1
ATOM 2547 O O . TYR A 1 322 ? -16.688 -2.327 15.311 1.00 96.25 322 TYR A O 1
ATOM 2555 N N . THR A 1 323 ? -18.443 -3.681 14.945 1.00 96.38 323 THR A N 1
ATOM 2556 C CA . THR A 1 323 ? -19.273 -2.649 14.305 1.00 96.38 323 THR A CA 1
ATOM 2557 C C . THR A 1 323 ? -19.648 -1.548 15.297 1.00 96.38 323 THR A C 1
ATOM 2559 O O . THR A 1 323 ? -19.520 -0.366 14.975 1.00 96.38 323 THR A O 1
ATOM 2562 N N . PHE A 1 324 ? -20.068 -1.914 16.514 1.00 95.12 324 PHE A N 1
ATOM 2563 C CA . PHE A 1 324 ? -20.352 -0.958 17.585 1.00 95.12 324 PHE A CA 1
ATOM 2564 C C . PHE A 1 324 ? -19.114 -0.116 17.909 1.00 95.12 324 PHE A C 1
ATOM 2566 O O . PHE A 1 324 ? -19.187 1.113 17.895 1.00 95.12 324 PHE A O 1
ATOM 2573 N N . LEU A 1 325 ? -17.967 -0.763 18.139 1.00 92.94 325 LEU A N 1
ATOM 2574 C CA . LEU A 1 325 ? -16.724 -0.066 18.457 1.00 92.94 325 LEU A CA 1
ATOM 2575 C C . LEU A 1 325 ? -16.310 0.887 17.331 1.00 92.94 325 LEU A C 1
ATOM 2577 O O . LEU A 1 325 ? -16.004 2.042 17.604 1.00 92.94 325 LEU A O 1
ATOM 2581 N N . ALA A 1 326 ? -16.326 0.440 16.074 1.00 92.31 326 ALA A N 1
ATOM 2582 C CA . ALA A 1 326 ? -15.823 1.223 14.947 1.00 92.31 326 ALA A CA 1
ATOM 2583 C C . ALA A 1 326 ? -16.744 2.379 14.516 1.00 92.31 326 ALA A C 1
ATOM 2585 O O . ALA A 1 326 ? -16.248 3.363 13.961 1.00 92.31 326 ALA A O 1
ATOM 2586 N N . ASN A 1 327 ? -18.062 2.263 14.734 1.00 90.69 327 ASN A N 1
ATOM 2587 C CA . ASN A 1 327 ? -19.050 3.197 14.179 1.00 90.69 327 ASN A CA 1
ATOM 2588 C C . ASN A 1 327 ? -19.874 3.956 15.228 1.00 90.69 327 ASN A C 1
ATOM 2590 O O . ASN A 1 327 ? -20.179 5.120 15.006 1.00 90.69 327 ASN A O 1
ATOM 2594 N N . GLU A 1 328 ? -20.261 3.331 16.344 1.00 89.31 328 GLU A N 1
ATOM 2595 C CA . GLU A 1 328 ? -21.135 3.964 17.348 1.00 89.31 328 GLU A CA 1
ATOM 2596 C C . GLU A 1 328 ? -20.348 4.536 18.530 1.00 89.31 328 GLU A C 1
ATOM 2598 O O . GLU A 1 328 ? -20.646 5.631 19.012 1.00 89.31 328 GLU A O 1
ATOM 2603 N N . PHE A 1 329 ? -19.358 3.790 19.020 1.00 83.12 329 PHE A N 1
ATOM 2604 C CA . PHE A 1 329 ? -18.610 4.153 20.221 1.00 83.12 329 PHE A CA 1
ATOM 2605 C C . PHE A 1 329 ? -17.733 5.391 19.990 1.00 83.12 329 PHE A C 1
ATOM 2607 O O . PHE A 1 329 ? -17.699 6.297 20.821 1.00 83.12 329 PHE A O 1
ATOM 2614 N N . PHE A 1 330 ? -17.099 5.468 18.817 1.00 72.25 330 PHE A N 1
ATOM 2615 C CA . PHE A 1 330 ? -16.224 6.574 18.419 1.00 72.25 330 PHE A CA 1
ATOM 2616 C C . PHE A 1 330 ? -16.927 7.924 18.245 1.00 72.25 330 PHE A C 1
ATOM 2618 O O . PHE A 1 330 ? -16.287 8.958 18.403 1.00 72.25 330 PHE A O 1
ATOM 2625 N N . SER A 1 331 ? -18.221 7.947 17.921 1.00 71.00 331 SER A N 1
ATOM 2626 C CA . SER A 1 331 ? -18.922 9.197 17.595 1.00 71.00 331 SER A CA 1
ATOM 2627 C C . SER A 1 331 ? -19.439 9.966 18.811 1.00 71.00 331 SER A C 1
ATOM 2629 O O . SER A 1 331 ? -19.781 11.136 18.677 1.00 71.00 331 SER A O 1
ATOM 2631 N N . ASN A 1 332 ? -19.536 9.326 19.979 1.00 64.50 332 ASN A N 1
ATOM 2632 C CA . ASN A 1 332 ? -20.337 9.841 21.094 1.00 64.50 332 ASN A CA 1
ATOM 2633 C C . ASN A 1 332 ? -19.529 10.212 22.346 1.00 64.50 332 ASN A C 1
ATOM 2635 O O . ASN A 1 332 ? -20.096 10.776 23.281 1.00 64.50 332 ASN A O 1
ATOM 2639 N N . ILE A 1 333 ? -18.244 9.853 22.419 1.00 66.81 333 ILE A N 1
ATOM 2640 C CA . ILE A 1 333 ? -17.460 9.903 23.658 1.00 66.81 333 ILE A CA 1
ATOM 2641 C C . ILE A 1 333 ? -16.039 10.405 23.366 1.00 66.81 333 ILE A C 1
ATOM 2643 O O . ILE A 1 333 ? -15.433 9.997 22.378 1.00 66.81 333 ILE A O 1
ATOM 2647 N N . ASP A 1 334 ? -15.484 11.246 24.246 1.00 70.81 334 ASP A N 1
ATOM 2648 C CA . ASP A 1 334 ? -14.071 11.647 24.193 1.00 70.81 334 ASP A CA 1
ATOM 2649 C C . ASP A 1 334 ? -13.160 10.477 24.617 1.00 70.81 334 ASP A C 1
ATOM 2651 O O . ASP A 1 334 ? -12.823 10.281 25.789 1.00 70.81 334 ASP A O 1
ATOM 2655 N N . LEU A 1 335 ? -12.821 9.633 23.640 1.00 70.19 335 LEU A N 1
ATOM 2656 C CA . LEU A 1 335 ? -12.110 8.368 23.836 1.00 70.19 335 LEU A CA 1
ATOM 2657 C C . LEU A 1 335 ? -10.691 8.524 24.385 1.00 70.19 335 LEU A C 1
ATOM 2659 O O . LEU A 1 335 ? -10.193 7.599 25.033 1.00 70.19 335 LEU A O 1
ATOM 2663 N N . LEU A 1 336 ? -10.051 9.675 24.166 1.00 67.44 336 LEU A N 1
ATOM 2664 C CA . LEU A 1 336 ? -8.691 9.942 24.641 1.00 67.44 336 LEU A CA 1
ATOM 2665 C C . LEU A 1 336 ? -8.612 10.003 26.169 1.00 67.44 336 LEU A C 1
ATOM 2667 O O . LEU A 1 336 ? -7.587 9.654 26.753 1.00 67.44 336 LEU A O 1
ATOM 2671 N N . GLN A 1 337 ? -9.708 10.371 26.835 1.00 73.25 337 GLN A N 1
ATOM 2672 C CA . GLN A 1 337 ? -9.783 10.355 28.298 1.00 73.25 337 GLN A CA 1
ATOM 2673 C C . GLN A 1 337 ? -9.961 8.939 28.867 1.00 73.25 337 GLN A C 1
ATOM 2675 O O . GLN A 1 337 ? -9.726 8.701 30.055 1.00 73.25 337 GLN A O 1
ATOM 2680 N N . ILE A 1 338 ? -10.379 7.989 28.028 1.00 80.56 338 ILE A N 1
ATOM 2681 C CA . ILE A 1 338 ? -10.780 6.644 28.442 1.00 80.56 338 ILE A CA 1
ATOM 2682 C C . ILE A 1 338 ? -9.640 5.660 28.225 1.00 80.56 338 ILE A C 1
ATOM 2684 O O . ILE A 1 338 ? -9.233 4.983 29.169 1.00 80.56 338 ILE A O 1
ATOM 2688 N N . VAL A 1 339 ? -9.104 5.588 27.008 1.00 84.44 339 VAL A N 1
ATOM 2689 C CA . VAL A 1 339 ? -8.117 4.574 26.624 1.00 84.44 339 VAL A CA 1
ATOM 2690 C C . VAL A 1 339 ? -6.779 5.185 26.238 1.00 84.44 339 VAL A C 1
ATOM 2692 O O . VAL A 1 339 ? -6.690 6.282 25.694 1.00 84.44 339 VAL A O 1
ATOM 2695 N N . ARG A 1 340 ? -5.702 4.433 26.483 1.00 87.12 340 ARG A N 1
ATOM 2696 C CA . ARG A 1 340 ? -4.369 4.792 25.988 1.00 87.12 340 ARG A CA 1
ATOM 2697 C C . ARG A 1 340 ? -4.249 4.396 24.520 1.00 87.12 340 ARG A C 1
ATOM 2699 O O . ARG A 1 340 ? -4.322 3.209 24.199 1.00 87.12 340 ARG A O 1
ATOM 2706 N N . ARG A 1 341 ? -4.025 5.383 23.653 1.00 87.12 341 ARG A N 1
ATOM 2707 C CA . ARG A 1 341 ? -3.946 5.249 22.188 1.00 87.12 341 ARG A CA 1
ATOM 2708 C C . ARG A 1 341 ? -3.008 4.124 21.742 1.00 87.12 341 ARG A C 1
ATOM 2710 O O . ARG A 1 341 ? -3.465 3.139 21.170 1.00 87.12 341 ARG A O 1
ATOM 2717 N N . THR A 1 342 ? -1.733 4.197 22.121 1.00 89.94 342 THR A N 1
ATOM 2718 C CA . THR A 1 342 ? -0.707 3.214 21.737 1.00 89.94 342 THR A CA 1
ATOM 2719 C C . THR A 1 342 ? -1.049 1.799 22.193 1.00 89.94 342 THR A C 1
ATOM 2721 O O . THR A 1 342 ? -0.999 0.854 21.411 1.00 89.94 342 THR A O 1
ATOM 2724 N N . GLN A 1 343 ? -1.453 1.645 23.458 1.00 91.25 343 GLN A N 1
ATOM 2725 C CA . GLN A 1 343 ? -1.822 0.345 24.017 1.00 91.25 343 GLN A CA 1
ATOM 2726 C C . GLN A 1 343 ? -3.029 -0.252 23.284 1.00 91.25 343 GLN A C 1
ATOM 2728 O O . GLN A 1 343 ? -3.059 -1.450 23.015 1.00 91.25 343 GLN A O 1
ATOM 2733 N N . THR A 1 344 ? -3.997 0.588 22.920 1.00 92.31 344 THR A N 1
ATOM 2734 C CA . THR A 1 344 ? -5.183 0.165 22.173 1.00 92.31 344 THR A CA 1
ATOM 2735 C C . THR A 1 344 ? -4.810 -0.288 20.767 1.00 92.31 344 THR A C 1
ATOM 2737 O O . THR A 1 344 ? -5.243 -1.359 20.353 1.00 92.31 344 THR A O 1
ATOM 2740 N N . VAL A 1 345 ? -3.941 0.449 20.065 1.00 94.50 345 VAL A N 1
ATOM 2741 C CA . VAL A 1 345 ? -3.423 0.032 18.751 1.00 94.50 345 VAL A CA 1
ATOM 2742 C C . VAL A 1 345 ? -2.708 -1.317 18.852 1.00 94.50 345 VAL A C 1
ATOM 2744 O O . VAL A 1 345 ? -3.007 -2.209 18.066 1.00 94.50 345 VAL A O 1
ATOM 2747 N N . VAL A 1 346 ? -1.852 -1.535 19.856 1.00 95.12 346 VAL A N 1
ATOM 2748 C CA . VAL A 1 346 ? -1.197 -2.843 20.076 1.00 95.12 346 VAL A CA 1
ATOM 2749 C C . VAL A 1 346 ? -2.221 -3.966 20.254 1.00 95.12 346 VAL A C 1
ATOM 2751 O O . VAL A 1 346 ? -2.095 -5.023 19.632 1.00 95.12 346 VAL A O 1
ATOM 2754 N N . ILE A 1 347 ? -3.247 -3.750 21.082 1.00 94.56 347 ILE A N 1
ATOM 2755 C CA . ILE A 1 347 ? -4.302 -4.744 21.317 1.00 94.56 347 ILE A CA 1
ATOM 2756 C C . ILE A 1 347 ? -5.066 -5.039 20.023 1.00 94.56 347 ILE A C 1
ATOM 2758 O O . ILE A 1 347 ? -5.306 -6.207 19.717 1.00 94.56 347 ILE A O 1
ATOM 2762 N N . LEU A 1 348 ? -5.415 -4.014 19.244 1.00 96.00 348 LEU A N 1
ATOM 2763 C CA . LEU A 1 348 ? -6.130 -4.160 17.976 1.00 96.00 348 LEU A CA 1
ATOM 2764 C C . LEU A 1 348 ? -5.291 -4.904 16.931 1.00 96.00 348 LEU A C 1
ATOM 2766 O O . LEU A 1 348 ? -5.796 -5.843 16.323 1.00 96.00 348 LEU A O 1
ATOM 2770 N N . MET A 1 349 ? -4.003 -4.575 16.786 1.00 96.38 349 MET A N 1
ATOM 2771 C CA . MET A 1 349 ? -3.102 -5.288 15.871 1.00 96.38 349 MET A CA 1
ATOM 2772 C C . MET A 1 349 ? -2.935 -6.759 16.280 1.00 96.38 349 MET A C 1
ATOM 2774 O O . MET A 1 349 ? -3.012 -7.647 15.436 1.00 96.38 349 MET A O 1
ATOM 2778 N N . ASN A 1 350 ? -2.781 -7.050 17.577 1.00 93.56 350 ASN A N 1
ATOM 2779 C CA . ASN A 1 350 ? -2.723 -8.432 18.074 1.00 93.56 350 ASN A CA 1
ATOM 2780 C C . ASN A 1 350 ? -4.043 -9.183 17.888 1.00 93.56 350 ASN A C 1
ATOM 2782 O O . ASN A 1 350 ? -4.049 -10.393 17.685 1.00 93.56 350 ASN A O 1
ATOM 2786 N N . THR A 1 351 ? -5.162 -8.473 17.973 1.00 94.06 351 THR A N 1
ATOM 2787 C CA . THR A 1 351 ? -6.491 -9.028 17.728 1.00 94.06 351 THR A CA 1
ATOM 2788 C C . THR A 1 351 ? -6.665 -9.363 16.253 1.00 94.06 351 THR A C 1
ATOM 2790 O O . THR A 1 351 ? -7.124 -10.456 15.941 1.00 94.06 351 THR A O 1
ATOM 2793 N N . LEU A 1 352 ? -6.212 -8.488 15.350 1.00 94.31 352 LEU A N 1
ATOM 2794 C CA . LEU A 1 352 ? -6.255 -8.709 13.907 1.00 94.31 352 LEU A CA 1
ATOM 2795 C C . LEU A 1 352 ? -5.528 -9.999 13.496 1.00 94.31 352 LEU A C 1
ATOM 2797 O O . LEU A 1 352 ? -6.041 -10.723 12.650 1.00 94.31 352 LEU A O 1
ATOM 2801 N N . LYS A 1 353 ? -4.397 -10.336 14.140 1.00 90.62 353 LYS A N 1
ATOM 2802 C CA . LYS A 1 353 ? -3.654 -11.593 13.888 1.00 90.62 353 LYS A CA 1
ATOM 2803 C C . LYS A 1 353 ? -4.478 -12.864 14.126 1.00 90.62 353 LYS A C 1
ATOM 2805 O O . LYS A 1 353 ? -4.123 -13.918 13.619 1.00 90.62 353 LYS A O 1
ATOM 2810 N N . LYS A 1 354 ? -5.555 -12.784 14.911 1.00 88.44 354 LYS A N 1
ATOM 2811 C CA . LYS A 1 354 ? -6.389 -13.939 15.281 1.00 88.44 354 LYS A CA 1
ATOM 2812 C C . LYS A 1 354 ? -7.568 -14.171 14.326 1.00 88.44 354 LYS A C 1
ATOM 2814 O O . LYS A 1 354 ? -8.258 -15.178 14.454 1.00 88.44 354 LYS A O 1
ATOM 2819 N N . TYR A 1 355 ? -7.797 -13.254 13.382 1.00 88.69 355 TYR A N 1
ATOM 2820 C CA . TYR A 1 355 ? -8.847 -13.343 12.364 1.00 88.69 355 TYR A CA 1
ATOM 2821 C C . TYR A 1 355 ? -8.237 -13.691 11.006 1.00 88.69 355 TYR A C 1
ATOM 2823 O O . TYR A 1 355 ? -7.870 -12.807 10.226 1.00 88.69 355 TYR A O 1
ATOM 2831 N N . TRP A 1 356 ? -8.120 -14.983 10.725 1.00 85.00 356 TRP A N 1
ATOM 2832 C CA . TRP A 1 356 ? -7.542 -15.505 9.488 1.00 85.00 356 TRP A CA 1
ATOM 2833 C C . TRP A 1 356 ? -8.628 -15.956 8.505 1.00 85.00 356 TRP A C 1
ATOM 2835 O O . TRP A 1 356 ? -9.612 -16.574 8.899 1.00 85.00 356 TRP A O 1
ATOM 2845 N N . ILE A 1 357 ? -8.454 -15.646 7.216 1.00 82.19 357 ILE A N 1
ATOM 2846 C CA . ILE A 1 357 ? -9.322 -16.159 6.135 1.00 82.19 357 ILE A CA 1
ATOM 2847 C C . ILE A 1 357 ? -8.823 -17.536 5.689 1.00 82.19 357 ILE A C 1
ATOM 2849 O O . ILE A 1 357 ? -9.612 -18.459 5.481 1.00 82.19 357 ILE A O 1
ATOM 2853 N N . THR A 1 358 ? -7.502 -17.665 5.577 1.00 79.56 358 THR A N 1
ATOM 2854 C CA . THR A 1 358 ? -6.795 -18.904 5.263 1.00 79.56 358 THR A CA 1
ATOM 2855 C C . THR A 1 358 ? -6.087 -19.410 6.515 1.00 79.56 358 THR A C 1
ATOM 2857 O O . THR A 1 358 ? -5.486 -18.619 7.238 1.00 79.56 358 THR A O 1
ATOM 2860 N N . LEU A 1 359 ? -6.169 -20.714 6.795 1.00 76.44 359 LEU A N 1
ATOM 2861 C CA . LEU A 1 359 ? -5.571 -21.305 7.996 1.00 76.44 359 LEU A CA 1
ATOM 2862 C C . LEU A 1 359 ? -4.047 -21.036 8.037 1.00 76.44 359 LEU A C 1
ATOM 2864 O O . LEU A 1 359 ? -3.388 -21.259 7.017 1.00 76.44 359 LEU A O 1
ATOM 2868 N N . PRO A 1 360 ? -3.472 -20.586 9.170 1.00 77.56 360 PRO A N 1
ATOM 2869 C CA . PRO A 1 360 ? -2.037 -20.331 9.263 1.00 77.56 360 PRO A CA 1
ATOM 2870 C C . PRO A 1 360 ? -1.187 -21.583 9.005 1.00 77.56 360 PRO A C 1
ATOM 2872 O O . PRO A 1 360 ? -1.513 -22.688 9.448 1.00 77.56 360 PRO A O 1
ATOM 2875 N N . ASN A 1 361 ? -0.051 -21.406 8.327 1.00 64.56 361 ASN A N 1
ATOM 2876 C CA . ASN A 1 361 ? 0.890 -22.493 8.060 1.00 64.56 361 ASN A CA 1
ATOM 2877 C C . ASN A 1 361 ? 1.507 -23.013 9.369 1.00 64.56 361 ASN A C 1
ATOM 2879 O O . ASN A 1 361 ? 2.095 -22.246 10.128 1.00 64.56 361 ASN A O 1
ATOM 2883 N N . GLY A 1 362 ? 1.411 -24.324 9.613 1.00 62.59 362 GLY A N 1
ATOM 2884 C CA . GLY A 1 362 ? 1.909 -24.953 10.844 1.00 62.59 362 GLY A CA 1
ATOM 2885 C C . GLY A 1 362 ? 0.922 -24.929 12.014 1.00 62.59 362 GLY A C 1
ATOM 2886 O O . GLY A 1 362 ? 1.302 -25.295 13.124 1.00 62.59 362 GLY A O 1
ATOM 2887 N N . TYR A 1 363 ? -0.330 -24.525 11.781 1.00 59.22 363 TYR A N 1
ATOM 2888 C CA . TYR A 1 363 ? -1.402 -24.695 12.754 1.00 59.22 363 TYR A CA 1
ATOM 2889 C C . TYR A 1 363 ? -1.665 -26.190 12.984 1.00 59.22 363 TYR A C 1
ATOM 2891 O O . TYR A 1 363 ? -2.125 -26.896 12.086 1.00 59.22 363 TYR A O 1
ATOM 2899 N N . ILE A 1 364 ? -1.339 -26.666 14.183 1.00 57.25 364 ILE A N 1
ATOM 2900 C CA . ILE A 1 364 ? -1.728 -27.985 14.675 1.00 57.25 364 ILE A CA 1
ATOM 2901 C C . ILE A 1 364 ? -2.994 -27.749 15.495 1.00 57.25 364 ILE A C 1
ATOM 2903 O O . ILE A 1 364 ? -2.965 -26.965 16.445 1.00 57.25 364 ILE A O 1
ATOM 2907 N N . GLU A 1 365 ? -4.108 -28.373 15.110 1.00 55.84 365 GLU A N 1
ATOM 2908 C CA . GLU A 1 365 ? -5.247 -28.488 16.021 1.00 55.84 365 GLU A CA 1
ATOM 2909 C C . GLU A 1 365 ? -4.747 -29.279 17.231 1.00 55.84 365 GLU A C 1
ATOM 2911 O O . GLU A 1 365 ? -4.394 -30.449 17.101 1.00 55.84 365 GLU A O 1
ATOM 2916 N N . GLU A 1 366 ? -4.625 -28.623 18.386 1.00 45.22 366 GLU A N 1
ATOM 2917 C CA . GLU A 1 366 ? -4.431 -29.331 19.647 1.00 45.22 366 GLU A CA 1
ATOM 2918 C C . GLU A 1 366 ? -5.690 -30.182 19.867 1.00 45.22 366 GLU A C 1
ATOM 2920 O O . GLU A 1 366 ? -6.714 -29.691 20.340 1.00 45.22 366 GLU A O 1
ATOM 2925 N N . GLU A 1 367 ? -5.645 -31.447 19.442 1.00 39.19 367 GLU A N 1
ATOM 2926 C CA . GLU A 1 367 ? -6.539 -32.473 19.962 1.00 39.19 367 GLU A CA 1
ATOM 2927 C C . GLU A 1 367 ? -6.215 -32.578 21.455 1.00 39.19 367 GLU A C 1
ATOM 2929 O O . GLU A 1 367 ? -5.136 -33.034 21.836 1.00 39.19 367 GLU A O 1
ATOM 2934 N N . GLU A 1 368 ? -7.105 -32.077 22.311 1.00 38.78 368 GLU A N 1
ATOM 2935 C CA . GLU A 1 368 ? -7.012 -32.328 23.746 1.00 38.78 368 GLU A CA 1
ATOM 2936 C C . GLU A 1 368 ? -7.063 -33.852 23.952 1.00 38.78 368 GLU A C 1
ATOM 2938 O O . GLU A 1 368 ? -8.114 -34.476 23.805 1.00 38.78 368 GLU A O 1
ATOM 2943 N N . GLU A 1 369 ? -5.910 -34.468 24.240 1.00 35.28 369 GLU A N 1
ATOM 2944 C CA . GLU A 1 369 ? -5.836 -35.866 24.658 1.00 35.28 369 GLU A CA 1
ATOM 2945 C C . GLU A 1 369 ? -6.620 -36.023 25.968 1.00 35.28 369 GLU A C 1
ATOM 2947 O O . GLU A 1 369 ? -6.173 -35.628 27.050 1.00 35.28 369 GLU A O 1
ATOM 2952 N N . GLU A 1 370 ? -7.806 -36.623 25.860 1.00 36.00 370 GLU A N 1
ATOM 2953 C CA . GLU A 1 370 ? -8.565 -37.167 26.979 1.00 36.00 370 GLU A CA 1
ATOM 2954 C C . GLU A 1 370 ? -7.678 -38.169 27.738 1.00 36.00 370 GLU A C 1
ATOM 2956 O O . GLU A 1 370 ? -7.529 -39.334 27.363 1.00 36.00 370 GLU A O 1
ATOM 2961 N N . THR A 1 371 ? -7.085 -37.731 28.849 1.00 35.28 371 THR A N 1
ATOM 2962 C CA . THR A 1 371 ? -6.616 -38.655 29.884 1.00 35.28 371 THR A CA 1
ATOM 2963 C C . THR A 1 371 ? -7.832 -39.095 30.678 1.00 35.28 371 THR A C 1
ATOM 2965 O O . THR A 1 371 ? -8.262 -38.455 31.636 1.00 35.28 371 THR A O 1
ATOM 2968 N N . ASP A 1 372 ? -8.426 -40.184 30.204 1.00 38.69 372 ASP A N 1
ATOM 2969 C CA . ASP A 1 372 ? -9.651 -40.727 30.751 1.00 38.69 372 ASP A CA 1
ATOM 2970 C C . ASP A 1 372 ? -9.424 -41.315 32.152 1.00 38.69 372 ASP A C 1
ATOM 2972 O O . ASP A 1 372 ? -8.572 -42.175 32.401 1.00 38.69 372 ASP A O 1
ATOM 2976 N N . GLY A 1 373 ? -10.235 -40.803 33.067 1.00 31.55 373 GLY A N 1
ATOM 2977 C CA . GLY A 1 373 ? -10.362 -41.182 34.459 1.00 31.55 373 GLY A CA 1
ATOM 2978 C C . GLY A 1 373 ? -11.808 -41.009 34.912 1.00 31.55 373 GLY A C 1
ATOM 2979 O O . GLY A 1 373 ? -12.042 -40.543 36.020 1.00 31.55 373 GLY A O 1
ATOM 2980 N N . ASN A 1 374 ? -12.754 -41.434 34.065 1.00 40.81 374 ASN A N 1
ATOM 2981 C CA . ASN A 1 374 ? -14.104 -41.860 34.432 1.00 40.81 374 ASN A CA 1
ATOM 2982 C C . ASN A 1 374 ? -15.108 -40.746 34.804 1.00 40.81 374 ASN A C 1
ATOM 2984 O O . ASN A 1 374 ? -15.404 -40.519 35.977 1.00 40.81 374 ASN A O 1
ATOM 2988 N N . SER A 1 375 ? -15.761 -40.161 33.796 1.00 34.75 375 SER A N 1
ATOM 2989 C CA . SER A 1 375 ? -17.140 -39.662 33.931 1.00 34.75 375 SER A CA 1
ATOM 2990 C C . SER A 1 375 ? -17.813 -39.489 32.569 1.00 34.75 375 SER A C 1
ATOM 2992 O O . SER A 1 375 ? -17.352 -38.737 31.720 1.00 34.75 375 SER A O 1
ATOM 2994 N N . ILE A 1 376 ? -18.944 -40.171 32.392 1.00 45.44 376 ILE A N 1
ATOM 2995 C CA . ILE A 1 376 ? -19.830 -40.080 31.229 1.00 45.44 376 ILE A CA 1
ATOM 2996 C C . ILE A 1 376 ? -20.493 -38.694 31.230 1.00 45.44 376 ILE A C 1
ATOM 2998 O O . ILE A 1 376 ? -21.447 -38.506 31.981 1.00 45.44 376 ILE A O 1
ATOM 3002 N N . GLN A 1 377 ? -20.031 -37.744 30.407 1.00 34.03 377 GLN A N 1
ATOM 3003 C CA . GLN A 1 377 ? -20.767 -36.509 30.091 1.00 34.03 377 GLN A CA 1
ATOM 3004 C C . GLN A 1 377 ? -20.499 -36.017 28.658 1.00 34.03 377 GLN A C 1
ATOM 3006 O O . GLN A 1 377 ? -19.366 -35.908 28.213 1.00 34.03 377 GLN A O 1
ATOM 3011 N N . ASN A 1 378 ? -21.604 -35.758 27.953 1.00 33.22 378 ASN A N 1
ATOM 3012 C CA . ASN A 1 378 ? -21.815 -34.878 26.800 1.00 33.22 378 ASN A CA 1
ATOM 3013 C C . ASN A 1 378 ? -20.594 -34.428 25.979 1.00 33.22 378 ASN A C 1
ATOM 3015 O O . ASN A 1 378 ? -19.900 -33.471 26.305 1.00 33.22 378 ASN A O 1
ATOM 3019 N N . LYS A 1 379 ? -20.472 -35.032 24.792 1.00 33.50 379 LYS A N 1
ATOM 3020 C CA . LYS A 1 379 ? -19.666 -34.541 23.670 1.00 33.50 379 LYS A CA 1
ATOM 3021 C C . LYS A 1 379 ? -20.182 -33.179 23.179 1.00 33.50 379 LYS A C 1
ATOM 3023 O O . LYS A 1 379 ? -20.977 -33.128 22.244 1.00 33.50 379 LYS A O 1
ATOM 3028 N N . SER A 1 380 ? -19.706 -32.076 23.752 1.00 34.78 380 SER A N 1
ATOM 3029 C CA . SER A 1 380 ? -19.651 -30.791 23.048 1.00 34.78 380 SER A CA 1
ATOM 3030 C C . SER A 1 380 ? -18.301 -30.708 22.352 1.00 34.78 380 SER A C 1
ATOM 3032 O O . SER A 1 380 ? -17.276 -30.462 22.980 1.00 34.78 380 SER A O 1
ATOM 3034 N N . SER A 1 381 ? -18.294 -30.975 21.050 1.00 35.12 381 SER A N 1
ATOM 3035 C CA . SER A 1 381 ? -17.115 -30.829 20.207 1.00 35.12 381 SER A CA 1
ATOM 3036 C C . SER A 1 381 ? -16.597 -29.391 20.305 1.00 35.12 381 SER A C 1
ATOM 3038 O O . SER A 1 381 ? -17.204 -28.485 19.737 1.00 35.12 381 SER A O 1
ATOM 3040 N N . SER A 1 382 ? -15.481 -29.183 21.004 1.00 36.75 382 SER A N 1
ATOM 3041 C CA . SER A 1 382 ? -14.682 -27.957 20.934 1.00 36.75 382 SER A CA 1
ATOM 3042 C C . SER A 1 382 ? -14.018 -27.891 19.553 1.00 36.75 382 SER A C 1
ATOM 3044 O O . SER A 1 382 ? -12.827 -28.118 19.385 1.00 36.75 382 SER A O 1
ATOM 3046 N N . LYS A 1 383 ? -14.822 -27.683 18.506 1.00 41.34 383 LYS A N 1
ATOM 3047 C CA . LYS A 1 383 ? -14.312 -27.319 17.184 1.00 41.34 383 LYS A CA 1
ATOM 3048 C C . LYS A 1 383 ? -13.970 -25.839 17.243 1.00 41.34 383 LYS A C 1
ATOM 3050 O O . LYS A 1 383 ? -14.838 -25.026 17.551 1.00 41.34 383 LYS A O 1
ATOM 3055 N N . ASN A 1 384 ? -12.724 -25.482 16.947 1.00 45.00 384 ASN A N 1
ATOM 3056 C CA . ASN A 1 384 ? -12.308 -24.085 16.878 1.00 45.00 384 ASN A CA 1
ATOM 3057 C C . ASN A 1 384 ? -13.228 -23.295 15.927 1.00 45.00 384 ASN A C 1
ATOM 3059 O O . ASN A 1 384 ? -13.300 -23.576 14.726 1.00 45.00 384 ASN A O 1
ATOM 3063 N N . ASN A 1 385 ? -13.923 -22.290 16.478 1.00 50.56 385 ASN A N 1
ATOM 3064 C CA . ASN A 1 385 ? -14.977 -21.508 15.815 1.00 50.56 385 ASN A CA 1
ATOM 3065 C C . ASN A 1 385 ? -14.523 -20.780 14.537 1.00 50.56 385 ASN A C 1
ATOM 3067 O O . ASN A 1 385 ? -15.369 -20.398 13.733 1.00 50.56 385 ASN A O 1
ATOM 3071 N N . ASN A 1 386 ? -13.215 -20.628 14.297 1.00 51.28 386 ASN A N 1
ATOM 3072 C CA . ASN A 1 386 ? -12.708 -20.043 13.051 1.00 51.28 386 ASN A CA 1
ATOM 3073 C C . ASN A 1 386 ? -12.956 -20.926 11.812 1.00 51.28 386 ASN A C 1
ATOM 3075 O O . ASN A 1 386 ? -12.913 -20.415 10.700 1.00 51.28 386 ASN A O 1
ATOM 3079 N N . THR A 1 387 ? -13.255 -22.221 11.971 1.00 52.41 387 THR A N 1
ATOM 3080 C CA . THR A 1 387 ? -13.545 -23.124 10.837 1.00 52.41 387 THR A CA 1
ATOM 3081 C C . THR A 1 387 ? -14.981 -23.003 10.305 1.00 52.41 387 THR A C 1
ATOM 3083 O O . THR A 1 387 ? -15.218 -23.273 9.130 1.00 52.41 387 THR A O 1
ATOM 3086 N N . ASN A 1 388 ? -15.924 -22.541 11.137 1.00 56.03 388 ASN A N 1
ATOM 3087 C CA . ASN A 1 388 ? -17.335 -22.299 10.787 1.00 56.03 388 ASN A CA 1
ATOM 3088 C C . ASN A 1 388 ? -17.669 -20.802 10.622 1.00 56.03 388 ASN A C 1
ATOM 3090 O O . ASN A 1 388 ? -18.832 -20.430 10.461 1.00 56.03 388 ASN A O 1
ATOM 3094 N N . PHE A 1 389 ? -16.664 -19.930 10.690 1.00 72.50 389 PHE A N 1
ATOM 3095 C CA . PHE A 1 389 ? -16.835 -18.489 10.567 1.00 72.50 389 PHE A CA 1
ATOM 3096 C C . PHE A 1 389 ? -16.963 -18.108 9.088 1.00 72.50 389 PHE A C 1
ATOM 3098 O O . PHE A 1 389 ? -16.060 -18.368 8.293 1.00 72.50 389 PHE A O 1
ATOM 3105 N N . ASP A 1 390 ? -18.080 -17.487 8.700 1.00 82.19 390 ASP A N 1
ATOM 3106 C CA . ASP A 1 390 ? -18.267 -17.051 7.314 1.00 82.19 390 ASP A CA 1
ATOM 3107 C C . ASP A 1 390 ? -17.176 -16.045 6.910 1.00 82.19 390 ASP A C 1
ATOM 3109 O O . ASP A 1 390 ? -16.918 -15.064 7.615 1.00 82.19 390 ASP A O 1
ATOM 3113 N N . ARG A 1 391 ? -16.554 -16.255 5.744 1.00 86.00 391 ARG A N 1
ATOM 3114 C CA . ARG A 1 391 ? -15.471 -15.403 5.226 1.00 86.00 391 ARG A CA 1
ATOM 3115 C C . ARG A 1 391 ? -15.885 -13.936 5.175 1.00 86.00 391 ARG A C 1
ATOM 3117 O O . ARG A 1 391 ? -15.072 -13.069 5.490 1.00 86.00 391 ARG A O 1
ATOM 3124 N N . SER A 1 392 ? -17.142 -13.657 4.819 1.00 88.94 392 SER A N 1
ATOM 3125 C CA . SER A 1 392 ? -17.662 -12.286 4.750 1.00 88.94 392 SER A CA 1
ATOM 3126 C C . SER A 1 392 ? -17.640 -11.591 6.119 1.00 88.94 392 SER A C 1
ATOM 3128 O O . SER A 1 392 ? -17.247 -10.428 6.230 1.00 88.94 392 SER A O 1
ATOM 3130 N N . ALA A 1 393 ? -17.966 -12.330 7.182 1.00 90.38 393 ALA A N 1
ATOM 3131 C CA . ALA A 1 393 ? -17.953 -11.836 8.548 1.00 90.38 393 ALA A CA 1
ATOM 3132 C C . ALA A 1 393 ? -16.516 -11.600 9.048 1.00 90.38 393 ALA A C 1
ATOM 3134 O O . ALA A 1 393 ? -16.268 -10.587 9.704 1.00 90.38 393 ALA A O 1
ATOM 3135 N N . ILE A 1 394 ? -15.558 -12.475 8.702 1.00 90.94 394 ILE A N 1
ATOM 3136 C CA . ILE A 1 394 ? -14.132 -12.283 9.041 1.00 90.94 394 ILE A CA 1
ATOM 3137 C C . ILE A 1 394 ? -13.611 -10.991 8.405 1.00 90.94 394 ILE A C 1
ATOM 3139 O O . ILE A 1 394 ? -13.015 -10.157 9.090 1.00 90.94 394 ILE A O 1
ATOM 3143 N N . VAL A 1 395 ? -13.869 -10.798 7.107 1.00 92.31 395 VAL A N 1
ATOM 3144 C CA . VAL A 1 395 ? -13.475 -9.587 6.369 1.00 92.31 395 VAL A CA 1
ATOM 3145 C C . VAL A 1 395 ? -14.089 -8.337 7.006 1.00 92.31 395 VAL A C 1
ATOM 3147 O O . VAL A 1 395 ? -13.395 -7.336 7.201 1.00 92.31 395 VAL A O 1
ATOM 3150 N N . HIS A 1 396 ? -15.363 -8.392 7.402 1.00 94.75 396 HIS A N 1
ATOM 3151 C CA . HIS A 1 396 ? -16.037 -7.269 8.058 1.00 94.75 396 HIS A CA 1
ATOM 3152 C C . HIS A 1 396 ? -15.431 -6.931 9.427 1.00 94.75 396 HIS A C 1
ATOM 3154 O O . HIS A 1 396 ? -15.176 -5.759 9.720 1.00 94.75 396 HIS A O 1
ATOM 3160 N N . VAL A 1 397 ? -15.147 -7.940 10.258 1.00 95.25 397 VAL A N 1
ATOM 3161 C CA . VAL A 1 397 ? -14.488 -7.749 11.561 1.00 95.25 397 VAL A CA 1
ATOM 3162 C C . VAL A 1 397 ? -13.099 -7.136 11.383 1.00 95.25 397 VAL A C 1
ATOM 3164 O O . VAL A 1 397 ? -12.788 -6.135 12.030 1.00 95.25 397 VAL A O 1
ATOM 3167 N N . ARG A 1 398 ? -12.289 -7.670 10.461 1.00 95.12 398 ARG A N 1
ATOM 3168 C CA . ARG A 1 398 ? -10.958 -7.131 10.134 1.00 95.12 398 ARG A CA 1
ATOM 3169 C C . ARG A 1 398 ? -11.036 -5.679 9.672 1.00 95.12 398 ARG A C 1
ATOM 3171 O O . ARG A 1 398 ? -10.309 -4.839 10.197 1.00 95.12 398 ARG A O 1
ATOM 3178 N N . THR A 1 399 ? -11.985 -5.356 8.794 1.00 96.19 399 THR A N 1
ATOM 3179 C CA . THR A 1 399 ? -12.238 -3.983 8.328 1.00 96.19 399 THR A CA 1
ATOM 3180 C C . THR A 1 399 ? -12.567 -3.043 9.490 1.00 96.19 399 THR A C 1
ATOM 3182 O O . THR A 1 399 ? -12.019 -1.944 9.580 1.00 96.19 399 THR A O 1
ATOM 3185 N N . CYS A 1 400 ? -13.418 -3.475 10.426 1.00 96.75 400 CYS A N 1
ATOM 3186 C CA . CYS A 1 400 ? -13.743 -2.691 11.618 1.00 96.75 400 CYS A CA 1
ATOM 3187 C C . CYS A 1 400 ? -12.516 -2.482 12.522 1.00 96.75 400 CYS A C 1
ATOM 3189 O O . CYS A 1 400 ? -12.294 -1.370 12.999 1.00 96.75 400 CYS A O 1
ATOM 3191 N N . ILE A 1 401 ? -11.688 -3.514 12.727 1.00 96.62 401 ILE A N 1
ATOM 3192 C CA . ILE A 1 401 ? -10.443 -3.415 13.506 1.00 96.62 401 ILE A CA 1
ATOM 3193 C C . ILE A 1 401 ? -9.462 -2.435 12.847 1.00 96.62 401 ILE A C 1
ATOM 3195 O O . ILE A 1 401 ? -8.932 -1.557 13.524 1.00 96.62 401 ILE A O 1
ATOM 3199 N N . LEU A 1 402 ? -9.254 -2.526 11.533 1.00 96.69 402 LEU A N 1
ATOM 3200 C CA . LEU A 1 402 ? -8.392 -1.604 10.784 1.00 96.69 402 LEU A CA 1
ATOM 3201 C C . LEU A 1 402 ? -8.912 -0.167 10.847 1.00 96.69 402 LEU A C 1
ATOM 3203 O O . LEU A 1 402 ? -8.130 0.769 11.016 1.00 96.69 402 LEU A O 1
ATOM 3207 N N . LYS A 1 403 ? -10.233 0.029 10.765 1.00 95.00 403 LYS A N 1
ATOM 3208 C CA . LYS A 1 403 ? -10.857 1.345 10.949 1.00 95.00 403 LYS A CA 1
ATOM 3209 C C . LYS A 1 403 ? -10.578 1.906 12.345 1.00 95.00 403 LYS A C 1
ATOM 3211 O O . LYS A 1 403 ? -10.225 3.075 12.464 1.00 95.00 403 LYS A O 1
ATOM 3216 N N . LEU A 1 404 ? -10.664 1.082 13.390 1.00 93.25 404 LEU A N 1
ATOM 3217 C CA . LEU A 1 404 ? -10.296 1.481 14.752 1.00 93.25 404 LEU A CA 1
ATOM 3218 C C . LEU A 1 404 ? -8.816 1.884 14.846 1.00 93.25 404 LEU A C 1
ATOM 3220 O O . LEU A 1 404 ? -8.510 2.929 15.415 1.00 93.25 404 LEU A O 1
ATOM 3224 N N . VAL A 1 405 ? -7.905 1.099 14.257 1.00 94.75 405 VAL A N 1
ATOM 3225 C CA . VAL A 1 405 ? -6.464 1.412 14.216 1.00 94.75 405 VAL A CA 1
ATOM 3226 C C . VAL A 1 405 ? -6.213 2.755 13.527 1.00 94.75 405 VAL A C 1
ATOM 3228 O O . VAL A 1 405 ? -5.490 3.594 14.070 1.00 94.75 405 VAL A O 1
ATOM 3231 N N . TYR A 1 406 ? -6.846 2.988 12.373 1.00 92.88 406 TYR A N 1
ATOM 3232 C CA . TYR A 1 406 ? -6.778 4.265 11.661 1.00 92.88 406 TYR A CA 1
ATOM 3233 C C . TYR A 1 406 ? -7.288 5.421 12.520 1.00 92.88 406 TYR A C 1
ATOM 3235 O O . TYR A 1 406 ? -6.580 6.413 12.679 1.00 92.88 406 TYR A O 1
ATOM 3243 N N . ASN A 1 407 ? -8.470 5.281 13.127 1.00 90.00 407 ASN A N 1
ATOM 3244 C CA . ASN A 1 407 ? -9.045 6.336 13.954 1.00 90.00 407 ASN A CA 1
ATOM 3245 C C . ASN A 1 407 ? -8.115 6.693 15.122 1.00 90.00 407 ASN A C 1
ATOM 3247 O O . ASN A 1 407 ? -7.847 7.871 15.346 1.00 90.00 407 ASN A O 1
ATOM 3251 N N . PHE A 1 408 ? -7.565 5.694 15.822 1.00 88.62 408 PHE A N 1
ATOM 3252 C CA . PHE A 1 408 ? -6.620 5.937 16.912 1.00 88.62 408 PHE A CA 1
ATOM 3253 C C . PHE A 1 408 ? -5.294 6.530 16.434 1.00 88.62 408 PHE A C 1
ATOM 3255 O O . PHE A 1 408 ? -4.682 7.265 17.192 1.00 88.62 408 PHE A O 1
ATOM 3262 N N . THR A 1 409 ? -4.844 6.248 15.213 1.00 89.56 409 THR A N 1
ATOM 3263 C CA . THR A 1 409 ? -3.541 6.732 14.721 1.00 89.56 409 THR A CA 1
ATOM 3264 C C . THR A 1 409 ? -3.627 8.115 14.070 1.00 89.56 409 THR A C 1
ATOM 3266 O O . THR A 1 409 ? -2.661 8.873 14.130 1.00 89.56 409 THR A O 1
ATOM 3269 N N . PHE A 1 410 ? -4.761 8.456 13.450 1.00 86.75 410 PHE A N 1
ATOM 3270 C CA . PHE A 1 410 ? -4.901 9.678 12.650 1.00 86.75 410 PHE A CA 1
ATOM 3271 C C . PHE A 1 410 ? -6.018 10.618 13.112 1.00 86.75 410 PHE A C 1
ATOM 3273 O O . PHE A 1 410 ? -5.804 11.826 13.095 1.00 86.75 410 PHE A O 1
ATOM 3280 N N . LEU A 1 411 ? -7.185 10.114 13.533 1.00 84.56 411 LEU A N 1
ATOM 3281 C CA . LEU A 1 411 ? -8.321 10.976 13.906 1.00 84.56 411 LEU A CA 1
ATOM 3282 C C . LEU A 1 411 ? -8.260 11.451 15.360 1.00 84.56 411 LEU A C 1
ATOM 3284 O O . LEU A 1 411 ? -8.645 12.577 15.654 1.00 84.56 411 LEU A O 1
ATOM 3288 N N . CYS A 1 412 ? -7.763 10.613 16.268 1.00 77.88 412 CYS A N 1
ATOM 3289 C CA . CYS A 1 412 ? -7.606 10.945 17.686 1.00 77.88 412 CYS A CA 1
ATOM 3290 C C . CYS A 1 412 ? -6.311 11.715 17.996 1.00 77.88 412 CYS A C 1
ATOM 3292 O O . CYS A 1 412 ? -5.930 11.804 19.157 1.00 77.88 412 CYS A O 1
ATOM 3294 N N . CYS A 1 413 ? -5.603 12.229 16.991 1.00 70.31 413 CYS A N 1
ATOM 3295 C CA . CYS A 1 413 ? -4.382 13.002 17.193 1.00 70.31 413 CYS A CA 1
ATOM 3296 C C . CYS A 1 413 ? -4.638 14.468 16.860 1.00 70.31 413 CYS A C 1
ATOM 3298 O O . CYS A 1 413 ? -4.885 14.806 15.702 1.00 70.31 413 CYS A O 1
ATOM 3300 N N . GLU A 1 414 ? -4.495 15.352 17.842 1.00 61.78 414 GLU A N 1
ATOM 3301 C CA . GLU A 1 414 ? -4.407 16.785 17.566 1.00 61.78 414 GLU A CA 1
ATOM 3302 C C . GLU A 1 414 ? -3.044 17.105 16.925 1.00 61.78 414 GLU A C 1
ATOM 3304 O O . GLU A 1 414 ? -2.036 16.456 17.207 1.00 61.78 414 GLU A O 1
ATOM 3309 N N . GLY A 1 415 ? -3.009 18.071 16.000 1.00 65.94 415 GLY A N 1
ATOM 3310 C CA . GLY A 1 415 ? -1.999 18.166 14.931 1.00 65.94 415 GLY A CA 1
ATOM 3311 C C . GLY A 1 415 ? -0.535 17.857 15.297 1.00 65.94 415 GLY A C 1
ATOM 3312 O O . GLY A 1 415 ? 0.120 17.104 14.566 1.00 65.94 415 GLY A O 1
ATOM 3313 N N . SER A 1 416 ? -0.024 18.400 16.410 1.00 58.06 416 SER A N 1
ATOM 3314 C CA . SER A 1 416 ? 1.382 18.276 16.828 1.00 58.06 416 SER A CA 1
ATOM 3315 C C . SER A 1 416 ? 1.726 17.026 17.644 1.00 58.06 416 SER A C 1
ATOM 3317 O O . SER A 1 416 ? 2.891 16.862 17.998 1.00 58.06 416 SER A O 1
ATOM 3319 N N . GLU A 1 417 ? 0.765 16.165 17.985 1.00 67.50 417 GLU A N 1
ATOM 3320 C CA . GLU A 1 417 ? 1.060 14.965 18.770 1.00 67.50 417 GLU A CA 1
ATOM 3321 C C . GLU A 1 417 ? 1.927 13.965 17.990 1.00 67.50 417 GLU A C 1
ATOM 3323 O O . GLU A 1 417 ? 1.663 13.647 16.824 1.00 67.50 417 GLU A O 1
ATOM 3328 N N . GLU A 1 418 ? 2.962 13.440 18.652 1.00 77.31 418 GLU A N 1
ATOM 3329 C CA . GLU A 1 418 ? 3.811 12.384 18.101 1.00 77.31 418 GLU A CA 1
ATOM 3330 C C . GLU A 1 418 ? 3.003 11.091 17.956 1.00 77.31 418 GLU A C 1
ATOM 3332 O O . GLU A 1 418 ? 2.341 10.667 18.896 1.00 77.31 418 GLU A O 1
ATOM 3337 N N . ARG A 1 419 ? 3.061 10.465 16.775 1.00 86.62 419 ARG A N 1
ATOM 3338 C CA . ARG A 1 419 ? 2.351 9.218 16.405 1.00 86.62 419 ARG A CA 1
ATOM 3339 C C . ARG A 1 419 ? 3.305 8.035 16.216 1.00 86.62 419 ARG A C 1
ATOM 3341 O O . ARG A 1 419 ? 2.975 7.025 15.595 1.00 86.62 419 ARG A O 1
ATOM 3348 N N . ASP A 1 420 ? 4.545 8.201 16.666 1.00 89.12 420 ASP A N 1
ATOM 3349 C CA . ASP A 1 420 ? 5.642 7.299 16.331 1.00 89.12 420 ASP A CA 1
ATOM 3350 C C . ASP A 1 420 ? 5.444 5.895 16.904 1.00 89.12 420 ASP A C 1
ATOM 3352 O O . ASP A 1 420 ? 5.854 4.924 16.264 1.00 89.12 420 ASP A O 1
ATOM 3356 N N . ASP A 1 421 ? 4.824 5.764 18.073 1.00 91.56 421 ASP A N 1
ATOM 3357 C CA . ASP A 1 421 ? 4.634 4.463 18.711 1.00 91.56 421 ASP A CA 1
ATOM 3358 C C . ASP A 1 421 ? 3.522 3.658 18.030 1.00 91.56 421 ASP A C 1
ATOM 3360 O O . ASP A 1 421 ? 3.701 2.470 17.755 1.00 91.56 421 ASP A O 1
ATOM 3364 N N . GLU A 1 422 ? 2.409 4.296 17.658 1.00 93.75 422 GLU A N 1
ATOM 3365 C CA . GLU A 1 422 ? 1.335 3.659 16.888 1.00 93.75 422 GLU A CA 1
ATOM 3366 C C . GLU A 1 422 ? 1.836 3.200 15.516 1.00 93.75 422 GLU A C 1
ATOM 3368 O O . GLU A 1 422 ? 1.648 2.042 15.135 1.00 93.75 422 GLU A O 1
ATOM 3373 N N . LEU A 1 423 ? 2.553 4.077 14.802 1.00 95.19 423 LEU A N 1
ATOM 3374 C CA . LEU A 1 423 ? 3.155 3.740 13.513 1.00 95.19 423 LEU A CA 1
ATOM 3375 C C . LEU A 1 423 ? 4.185 2.612 13.645 1.00 95.19 423 LEU A C 1
ATOM 3377 O O . LEU A 1 423 ? 4.241 1.735 12.786 1.00 95.19 423 LEU A O 1
ATOM 3381 N N . GLN A 1 424 ? 4.964 2.572 14.734 1.00 95.00 424 GLN A N 1
ATOM 3382 C CA . GLN A 1 424 ? 5.867 1.447 14.996 1.00 95.00 424 GLN A CA 1
ATOM 3383 C C . GLN A 1 424 ? 5.102 0.128 15.108 1.00 95.00 424 GLN A C 1
ATOM 3385 O O . GLN A 1 424 ? 5.562 -0.880 14.580 1.00 95.00 424 GLN A O 1
ATOM 3390 N N . CYS A 1 425 ? 3.949 0.123 15.780 1.00 95.38 425 CYS A N 1
ATOM 3391 C CA . CYS A 1 425 ? 3.127 -1.075 15.930 1.00 95.38 425 CYS A CA 1
ATOM 3392 C C . CYS A 1 425 ? 2.619 -1.580 14.574 1.00 95.38 425 CYS A C 1
ATOM 3394 O O . CYS A 1 425 ? 2.705 -2.778 14.301 1.00 95.38 425 CYS A O 1
ATOM 3396 N N . ILE A 1 426 ? 2.164 -0.670 13.708 1.00 97.06 426 ILE A N 1
ATOM 3397 C CA . ILE A 1 426 ? 1.723 -0.990 12.343 1.00 97.06 426 ILE A CA 1
ATOM 3398 C C . ILE A 1 426 ? 2.891 -1.554 11.519 1.00 97.06 426 ILE A C 1
ATOM 3400 O O . ILE A 1 426 ? 2.769 -2.623 10.922 1.00 97.06 426 ILE A O 1
ATOM 3404 N N . PHE A 1 427 ? 4.061 -0.907 11.536 1.00 96.94 427 PHE A N 1
ATOM 3405 C CA . PHE A 1 427 ? 5.226 -1.387 10.782 1.00 96.94 427 PHE A CA 1
ATOM 3406 C C . PHE A 1 427 ? 5.779 -2.711 11.314 1.00 96.94 427 PHE A C 1
ATOM 3408 O O . PHE A 1 427 ? 6.186 -3.561 10.525 1.00 96.94 427 PHE A O 1
ATOM 3415 N N . ASN A 1 428 ? 5.751 -2.927 12.631 1.00 95.75 428 ASN A N 1
ATOM 3416 C CA . ASN A 1 428 ? 6.120 -4.208 13.228 1.00 95.75 428 ASN A CA 1
ATOM 3417 C C . ASN A 1 428 ? 5.165 -5.318 12.783 1.00 95.75 428 ASN A C 1
ATOM 3419 O O . ASN A 1 428 ? 5.611 -6.435 12.532 1.00 95.75 428 ASN A O 1
ATOM 3423 N N . PHE A 1 429 ? 3.867 -5.031 12.660 1.00 96.56 429 PHE A N 1
ATOM 3424 C CA . PHE A 1 429 ? 2.913 -5.994 12.120 1.00 96.56 429 PHE A CA 1
ATOM 3425 C C . PHE A 1 429 ? 3.265 -6.365 10.677 1.00 96.56 429 PHE A C 1
ATOM 3427 O O . PHE A 1 429 ? 3.390 -7.552 10.386 1.00 96.56 429 PHE A O 1
ATOM 3434 N N . ILE A 1 430 ? 3.501 -5.373 9.811 1.00 96.75 430 ILE A N 1
ATOM 3435 C CA . ILE A 1 430 ? 3.898 -5.590 8.408 1.00 96.75 430 ILE A CA 1
ATOM 3436 C C . ILE A 1 430 ? 5.198 -6.405 8.316 1.00 96.75 430 ILE A C 1
ATOM 3438 O O . ILE A 1 430 ? 5.339 -7.253 7.444 1.00 96.75 430 ILE A O 1
ATOM 3442 N N . ALA A 1 431 ? 6.146 -6.174 9.225 1.00 95.38 431 ALA A N 1
ATOM 3443 C CA . ALA A 1 431 ? 7.433 -6.865 9.226 1.00 95.38 431 ALA A CA 1
ATOM 3444 C C . ALA A 1 431 ? 7.392 -8.310 9.752 1.00 95.38 431 ALA A C 1
ATOM 3446 O O . ALA A 1 431 ? 8.352 -9.043 9.530 1.00 95.38 431 ALA A O 1
ATOM 3447 N N . THR A 1 432 ? 6.357 -8.700 10.505 1.00 93.31 432 THR A N 1
ATOM 3448 C CA . THR A 1 432 ? 6.352 -9.963 11.278 1.00 93.31 432 THR A CA 1
ATOM 3449 C C . THR A 1 432 ? 5.180 -10.891 10.984 1.00 93.31 432 THR A C 1
ATOM 3451 O O . THR A 1 432 ? 5.167 -12.010 11.490 1.00 93.31 432 THR A O 1
ATOM 3454 N N . THR A 1 433 ? 4.180 -10.434 10.235 1.00 92.12 433 THR A N 1
ATOM 3455 C CA . THR A 1 433 ? 2.984 -11.225 9.915 1.00 92.12 433 THR A CA 1
ATOM 3456 C C . THR A 1 433 ? 3.227 -11.994 8.625 1.00 92.12 433 THR A C 1
ATOM 3458 O O . THR A 1 433 ? 3.648 -11.397 7.638 1.00 92.12 433 THR A O 1
ATOM 3461 N N . ASN A 1 434 ? 2.970 -13.301 8.647 1.00 87.62 434 ASN A N 1
ATOM 3462 C CA . ASN A 1 434 ? 3.221 -14.195 7.512 1.00 87.62 434 ASN A CA 1
ATOM 3463 C C . ASN A 1 434 ? 1.925 -14.598 6.795 1.00 87.62 434 ASN A C 1
ATOM 3465 O O . ASN A 1 434 ? 1.965 -15.184 5.721 1.00 87.62 434 ASN A O 1
ATOM 3469 N N . GLU A 1 435 ? 0.777 -14.323 7.406 1.00 90.62 435 GLU A N 1
ATOM 3470 C CA . GLU A 1 435 ? -0.544 -14.607 6.874 1.00 90.62 435 GLU A CA 1
ATOM 3471 C C . GLU A 1 435 ? -0.891 -13.571 5.801 1.00 90.62 435 GLU A C 1
ATOM 3473 O O . GLU A 1 435 ? -1.193 -12.415 6.115 1.00 90.62 435 GLU A O 1
ATOM 3478 N N . ASP A 1 436 ? -0.847 -13.996 4.536 1.00 90.88 436 ASP A N 1
ATOM 3479 C CA . ASP A 1 436 ? -0.947 -13.116 3.368 1.00 90.88 436 ASP A CA 1
ATOM 3480 C C . ASP A 1 436 ? -2.169 -12.197 3.395 1.00 90.88 436 ASP A C 1
ATOM 3482 O O . ASP A 1 436 ? -2.043 -11.000 3.145 1.00 90.88 436 ASP A O 1
ATOM 3486 N N . ASP A 1 437 ? -3.340 -12.733 3.748 1.00 92.00 437 ASP A N 1
ATOM 3487 C CA . ASP A 1 437 ? -4.571 -11.952 3.814 1.00 92.00 437 ASP A CA 1
ATOM 3488 C C . ASP A 1 437 ? -4.445 -10.831 4.857 1.00 92.00 437 ASP A C 1
ATOM 3490 O O . ASP A 1 437 ? -4.807 -9.687 4.598 1.00 92.00 437 ASP A O 1
ATOM 3494 N N . ASN A 1 438 ? -3.964 -11.143 6.062 1.00 92.50 438 ASN A N 1
ATOM 3495 C CA . ASN A 1 438 ? -3.837 -10.173 7.153 1.00 92.50 438 ASN A CA 1
ATOM 3496 C C . ASN A 1 438 ? -2.769 -9.120 6.847 1.00 92.50 438 ASN A C 1
ATOM 3498 O O . ASN A 1 438 ? -2.942 -7.941 7.166 1.00 92.50 438 ASN A O 1
ATOM 3502 N N . LEU A 1 439 ? -1.667 -9.546 6.229 1.00 95.38 439 LEU A N 1
ATOM 3503 C CA . LEU A 1 439 ? -0.621 -8.651 5.764 1.00 95.38 439 LEU A CA 1
ATOM 3504 C C . LEU A 1 439 ? -1.148 -7.720 4.666 1.00 95.38 439 LEU A C 1
ATOM 3506 O O . LEU A 1 439 ? -0.902 -6.518 4.738 1.00 95.38 439 LEU A O 1
ATOM 3510 N N . TYR A 1 440 ? -1.913 -8.243 3.704 1.00 95.19 440 TYR A N 1
ATOM 3511 C CA . TYR A 1 440 ? -2.531 -7.474 2.625 1.00 95.19 440 TYR A CA 1
ATOM 3512 C C . TYR A 1 440 ? -3.406 -6.329 3.146 1.00 95.19 440 TYR A C 1
ATOM 3514 O O . TYR A 1 440 ? -3.239 -5.184 2.726 1.00 95.19 440 TYR A O 1
ATOM 3522 N N . ASP A 1 441 ? -4.283 -6.614 4.107 1.00 95.25 441 ASP A N 1
ATOM 3523 C CA . ASP A 1 441 ? -5.163 -5.629 4.741 1.00 95.25 441 ASP A CA 1
ATOM 3524 C C . ASP A 1 441 ? -4.392 -4.445 5.343 1.00 95.25 441 ASP A C 1
ATOM 3526 O O . ASP A 1 441 ? -4.695 -3.278 5.087 1.00 95.25 441 ASP A O 1
ATOM 3530 N N . VAL A 1 442 ? -3.365 -4.737 6.147 1.00 96.81 442 VAL A N 1
ATOM 3531 C CA . VAL A 1 442 ? -2.572 -3.695 6.814 1.00 96.81 442 VAL A CA 1
ATOM 3532 C C . VAL A 1 442 ? -1.693 -2.957 5.807 1.00 96.81 442 VAL A C 1
ATOM 3534 O O . VAL A 1 442 ? -1.524 -1.740 5.903 1.00 96.81 442 VAL A O 1
ATOM 3537 N N . LEU A 1 443 ? -1.143 -3.669 4.823 1.00 95.88 443 LEU A N 1
ATOM 3538 C CA . LEU A 1 443 ? -0.270 -3.099 3.805 1.00 95.88 443 LEU A CA 1
ATOM 3539 C C . LEU A 1 443 ? -1.033 -2.137 2.888 1.00 95.88 443 LEU A C 1
ATOM 3541 O O . LEU A 1 443 ? -0.577 -1.016 2.674 1.00 95.88 443 LEU A O 1
ATOM 3545 N N . THR A 1 444 ? -2.214 -2.528 2.405 1.00 95.31 444 THR A N 1
ATOM 3546 C CA . THR A 1 444 ? -3.078 -1.667 1.580 1.00 95.31 444 THR A CA 1
ATOM 3547 C C . THR A 1 444 ? -3.603 -0.468 2.360 1.00 95.31 444 THR A C 1
ATOM 3549 O O . THR A 1 444 ? -3.575 0.650 1.843 1.00 95.31 444 THR A O 1
ATOM 3552 N N . GLN A 1 445 ? -3.980 -0.644 3.630 1.00 95.25 445 GLN A N 1
ATOM 3553 C CA . GLN A 1 445 ? -4.352 0.485 4.479 1.00 95.25 445 GLN A CA 1
ATOM 3554 C C . GLN A 1 445 ? -3.176 1.457 4.675 1.00 95.25 445 GLN A C 1
ATOM 3556 O O . GLN A 1 445 ? -3.350 2.668 4.565 1.00 95.25 445 GLN A O 1
ATOM 3561 N N . THR A 1 446 ? -1.966 0.949 4.920 1.00 95.88 446 THR A N 1
ATOM 3562 C CA . THR A 1 446 ? -0.767 1.791 5.092 1.00 95.88 446 THR A CA 1
ATOM 3563 C C . THR A 1 446 ? -0.372 2.483 3.782 1.00 95.88 446 THR A C 1
ATOM 3565 O O . THR A 1 446 ? 0.064 3.635 3.799 1.00 95.88 446 THR A O 1
ATOM 3568 N N . MET A 1 447 ? -0.562 1.816 2.639 1.00 95.88 447 MET A N 1
ATOM 3569 C CA . MET A 1 447 ? -0.395 2.393 1.302 1.00 95.88 447 MET A CA 1
ATOM 3570 C C . MET A 1 447 ? -1.359 3.563 1.067 1.00 95.88 447 MET A C 1
ATOM 3572 O O . MET A 1 447 ? -0.932 4.626 0.619 1.00 95.88 447 MET A O 1
ATOM 3576 N N . GLN A 1 448 ? -2.631 3.407 1.432 1.00 94.44 448 GLN A N 1
ATOM 3577 C CA . GLN A 1 448 ? -3.600 4.499 1.364 1.00 94.44 448 GLN A CA 1
ATOM 3578 C C . GLN A 1 448 ? -3.191 5.657 2.288 1.00 94.44 448 GLN A C 1
ATOM 3580 O O . GLN A 1 448 ? -3.173 6.817 1.883 1.00 94.44 448 GLN A O 1
ATOM 3585 N N . GLN A 1 449 ? -2.758 5.351 3.512 1.00 93.19 449 GLN A N 1
ATOM 3586 C CA . GLN A 1 449 ? -2.354 6.377 4.470 1.00 93.19 449 GLN A CA 1
ATOM 3587 C C . GLN A 1 449 ? -1.129 7.179 4.005 1.00 93.19 449 GLN A C 1
ATOM 3589 O O . GLN A 1 449 ? -1.088 8.384 4.246 1.00 93.19 449 GLN A O 1
ATOM 3594 N N . ILE A 1 450 ? -0.124 6.573 3.352 1.00 93.81 450 ILE A N 1
ATOM 3595 C CA . ILE A 1 450 ? 1.039 7.342 2.854 1.00 93.81 450 ILE A CA 1
ATOM 3596 C C . ILE A 1 450 ? 0.649 8.263 1.693 1.00 93.81 450 ILE A C 1
ATOM 3598 O O . ILE A 1 450 ? 1.236 9.339 1.559 1.00 93.81 450 ILE A O 1
ATOM 3602 N N . SER A 1 451 ? -0.360 7.879 0.907 1.00 93.62 451 SER A N 1
ATOM 3603 C CA . SER A 1 451 ? -0.969 8.746 -0.103 1.00 93.62 451 SER A CA 1
ATOM 3604 C C . SER A 1 451 ? -1.665 9.952 0.540 1.00 93.62 451 SER A C 1
ATOM 3606 O O . SER A 1 451 ? -1.412 11.089 0.138 1.00 93.62 451 SER A O 1
ATOM 3608 N N . ASP A 1 452 ? -2.481 9.717 1.573 1.00 93.00 452 ASP A N 1
ATOM 3609 C CA . ASP A 1 452 ? -3.327 10.746 2.199 1.00 93.00 452 ASP A CA 1
ATOM 3610 C C . ASP A 1 452 ? -2.562 11.645 3.191 1.00 93.00 452 ASP A C 1
ATOM 3612 O O . ASP A 1 452 ? -2.861 12.832 3.350 1.00 93.00 452 ASP A O 1
ATOM 3616 N N . HIS A 1 453 ? -1.540 11.101 3.859 1.00 92.31 453 HIS A N 1
ATOM 3617 C CA . HIS A 1 453 ? -0.788 11.757 4.935 1.00 92.31 453 HIS A CA 1
ATOM 3618 C C . HIS A 1 453 ? 0.747 11.685 4.750 1.00 92.31 453 HIS A C 1
ATOM 3620 O O . HIS A 1 453 ? 1.476 11.297 5.677 1.00 92.31 453 HIS A O 1
ATOM 3626 N N . PRO A 1 454 ? 1.301 12.113 3.596 1.00 93.00 454 PRO A N 1
ATOM 3627 C CA . PRO A 1 454 ? 2.725 11.954 3.290 1.00 93.00 454 PRO A CA 1
ATOM 3628 C C . PRO A 1 454 ? 3.647 12.720 4.248 1.00 93.00 454 PRO A C 1
ATOM 3630 O O . PRO A 1 454 ? 4.738 12.248 4.568 1.00 93.00 454 PRO A O 1
ATOM 3633 N N . ALA A 1 455 ? 3.203 13.871 4.765 1.00 91.62 455 ALA A N 1
ATOM 3634 C CA . ALA A 1 455 ? 3.966 14.675 5.723 1.00 91.62 455 ALA A CA 1
ATOM 3635 C C . ALA A 1 455 ? 4.235 13.947 7.054 1.00 91.62 455 ALA A C 1
ATOM 3637 O O . ALA A 1 455 ? 5.204 14.271 7.736 1.00 91.62 455 ALA A O 1
ATOM 3638 N N . ILE A 1 456 ? 3.404 12.960 7.409 1.00 91.62 456 ILE A N 1
ATOM 3639 C CA . ILE A 1 456 ? 3.545 12.152 8.626 1.00 91.62 456 ILE A CA 1
ATOM 3640 C C . ILE A 1 456 ? 4.318 10.865 8.315 1.00 91.62 456 ILE A C 1
ATOM 3642 O O . ILE A 1 456 ? 5.290 10.537 8.998 1.00 91.62 456 ILE A O 1
ATOM 3646 N N . LEU A 1 457 ? 3.917 10.143 7.264 1.00 94.00 457 LEU A N 1
ATOM 3647 C CA . LEU A 1 457 ? 4.442 8.804 6.992 1.00 94.00 457 LEU A CA 1
ATOM 3648 C C . LEU A 1 457 ? 5.817 8.793 6.328 1.00 94.00 457 LEU A C 1
ATOM 3650 O O . LEU A 1 457 ? 6.625 7.931 6.662 1.00 94.00 457 LEU A O 1
ATOM 3654 N N . VAL A 1 458 ? 6.146 9.750 5.454 1.00 94.56 458 VAL A N 1
ATOM 3655 C CA . VAL A 1 458 ? 7.468 9.773 4.803 1.00 94.56 458 VAL A CA 1
ATOM 3656 C C . VAL A 1 458 ? 8.601 9.979 5.827 1.00 94.56 458 VAL A C 1
ATOM 3658 O O . VAL A 1 458 ? 9.580 9.226 5.779 1.00 94.56 458 VAL A O 1
ATOM 3661 N N . PRO A 1 459 ? 8.511 10.924 6.791 1.00 92.94 459 PRO A N 1
ATOM 3662 C CA . PRO A 1 459 ? 9.495 11.015 7.871 1.00 92.94 459 PRO A CA 1
ATOM 3663 C C . PRO A 1 459 ? 9.536 9.765 8.759 1.00 92.94 459 PRO A C 1
ATOM 3665 O O . PRO A 1 459 ? 10.626 9.307 9.106 1.00 92.94 459 PRO A O 1
ATOM 3668 N N . ALA A 1 460 ? 8.378 9.180 9.090 1.00 93.56 460 ALA A N 1
ATOM 3669 C CA . ALA A 1 460 ? 8.312 7.964 9.899 1.00 93.56 460 ALA A CA 1
ATOM 3670 C C . ALA A 1 460 ? 8.987 6.771 9.199 1.00 93.56 460 ALA A C 1
ATOM 3672 O O . ALA A 1 460 ? 9.750 6.039 9.833 1.00 93.56 460 ALA A O 1
ATOM 3673 N N . PHE A 1 461 ? 8.786 6.619 7.885 1.00 94.56 461 PHE A N 1
ATOM 3674 C CA . PHE A 1 461 ? 9.430 5.588 7.067 1.00 94.56 461 PHE A CA 1
ATOM 3675 C C . PHE A 1 461 ? 10.951 5.688 7.123 1.00 94.56 461 PHE A C 1
ATOM 3677 O O . PHE A 1 461 ? 11.642 4.675 7.236 1.00 94.56 461 PHE A O 1
ATOM 3684 N N . ASP A 1 462 ? 11.474 6.910 7.060 1.00 91.12 462 ASP A N 1
ATOM 3685 C CA . ASP A 1 462 ? 12.907 7.172 7.082 1.00 91.12 462 ASP A CA 1
ATOM 3686 C C . ASP A 1 462 ? 13.521 6.950 8.476 1.00 91.12 462 ASP A C 1
ATOM 3688 O O . ASP A 1 462 ? 14.534 6.251 8.609 1.00 91.12 462 ASP A O 1
ATOM 3692 N N . LYS A 1 463 ? 12.869 7.473 9.528 1.00 91.75 463 LYS A N 1
ATOM 3693 C CA . LYS A 1 463 ? 13.292 7.320 10.932 1.00 91.75 463 LYS A CA 1
ATOM 3694 C C . LYS A 1 463 ? 13.299 5.851 11.359 1.00 91.75 463 LYS A C 1
ATOM 3696 O O . LYS A 1 463 ? 14.250 5.405 11.994 1.00 91.75 463 LYS A O 1
ATOM 3701 N N . LYS A 1 464 ? 12.268 5.093 10.974 1.00 92.88 464 LYS A N 1
ATOM 3702 C CA . LYS A 1 464 ? 12.055 3.690 11.376 1.00 92.88 464 LYS A CA 1
ATOM 3703 C C . LYS A 1 464 ? 12.554 2.668 10.346 1.00 92.88 464 LYS A C 1
ATOM 3705 O O . LYS A 1 464 ? 12.354 1.474 10.528 1.00 92.88 464 LYS A O 1
ATOM 3710 N N . LYS A 1 465 ? 13.209 3.123 9.269 1.00 91.75 465 LYS A N 1
ATOM 3711 C CA . LYS A 1 465 ? 13.777 2.279 8.197 1.00 91.75 465 LYS A CA 1
ATOM 3712 C C . LYS A 1 465 ? 12.765 1.315 7.561 1.00 91.75 465 LYS A C 1
ATOM 3714 O O . LYS A 1 465 ? 13.116 0.210 7.156 1.00 91.75 465 LYS A O 1
ATOM 3719 N N . VAL A 1 466 ? 11.528 1.780 7.386 1.00 95.25 466 VAL A N 1
ATOM 3720 C CA . VAL A 1 466 ? 10.414 1.008 6.806 1.00 95.25 466 VAL A CA 1
ATOM 3721 C C . VAL A 1 466 ? 10.691 0.598 5.360 1.00 95.25 466 VAL A C 1
ATOM 3723 O O . VAL A 1 466 ? 10.259 -0.466 4.932 1.00 95.25 466 VAL A O 1
ATOM 3726 N N . ILE A 1 467 ? 11.498 1.374 4.628 1.00 93.81 467 ILE A N 1
ATOM 3727 C CA . ILE A 1 467 ? 11.935 1.012 3.272 1.00 93.81 467 ILE A CA 1
ATOM 3728 C C . ILE A 1 467 ? 12.626 -0.355 3.236 1.00 93.81 467 ILE A C 1
ATOM 3730 O O . ILE A 1 467 ? 12.435 -1.084 2.272 1.00 93.81 467 ILE A O 1
ATOM 3734 N N . CYS A 1 468 ? 13.349 -0.762 4.285 1.00 92.75 468 CYS A N 1
ATOM 3735 C CA . CYS A 1 468 ? 13.941 -2.1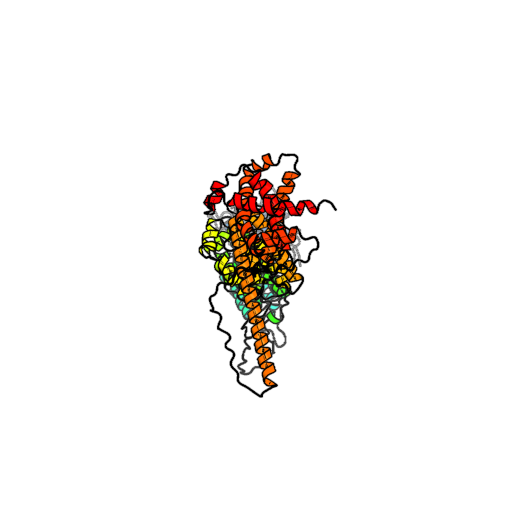01 4.344 1.00 92.75 468 CYS A CA 1
ATOM 3736 C C . CYS A 1 468 ? 12.872 -3.205 4.402 1.00 92.75 468 CYS A C 1
ATOM 3738 O O . CYS A 1 468 ? 13.030 -4.244 3.767 1.00 92.75 468 CYS A O 1
ATOM 3740 N N . ILE A 1 469 ? 11.783 -2.972 5.144 1.00 95.25 469 ILE A N 1
ATOM 3741 C CA . ILE A 1 469 ? 10.651 -3.903 5.249 1.00 95.25 469 ILE A CA 1
ATOM 3742 C C . ILE A 1 469 ? 9.948 -3.994 3.891 1.00 95.25 469 ILE A C 1
ATOM 3744 O O . ILE A 1 469 ? 9.784 -5.084 3.352 1.00 95.25 469 ILE A O 1
ATOM 3748 N N . ILE A 1 470 ? 9.619 -2.843 3.297 1.00 95.62 470 ILE A N 1
ATOM 3749 C CA . ILE A 1 470 ? 8.973 -2.757 1.980 1.00 95.62 470 ILE A CA 1
ATOM 3750 C C . ILE A 1 470 ? 9.809 -3.466 0.913 1.00 95.62 470 ILE A C 1
ATOM 3752 O O . ILE A 1 470 ? 9.287 -4.273 0.151 1.00 95.62 470 ILE A O 1
ATOM 3756 N N . PHE A 1 471 ? 11.120 -3.221 0.887 1.00 93.25 471 PHE A N 1
ATOM 3757 C CA . PHE A 1 471 ? 12.016 -3.812 -0.103 1.00 93.25 471 PHE A CA 1
ATOM 3758 C C . PHE A 1 471 ? 12.145 -5.337 0.032 1.00 93.25 471 PHE A C 1
ATOM 3760 O O . PHE A 1 471 ? 12.429 -6.019 -0.950 1.00 93.25 471 PHE A O 1
ATOM 3767 N N . ASN A 1 472 ? 11.907 -5.892 1.224 1.00 93.75 472 ASN A N 1
ATOM 3768 C CA . ASN A 1 472 ? 11.790 -7.338 1.406 1.00 93.75 472 ASN A CA 1
ATOM 3769 C C . ASN A 1 472 ? 10.444 -7.874 0.902 1.00 93.75 472 ASN A C 1
ATOM 3771 O O . ASN A 1 472 ? 10.424 -8.914 0.249 1.00 93.75 472 ASN A O 1
ATOM 3775 N N . LEU A 1 473 ? 9.342 -7.159 1.145 1.00 95.44 473 LEU A N 1
ATOM 3776 C CA . LEU A 1 473 ? 8.002 -7.569 0.704 1.00 95.44 473 LEU A CA 1
ATOM 3777 C C . LEU A 1 473 ? 7.813 -7.521 -0.819 1.00 95.44 473 LEU A C 1
ATOM 3779 O O . LEU A 1 473 ? 7.018 -8.288 -1.357 1.00 95.44 473 LEU A O 1
ATOM 3783 N N . ILE A 1 474 ? 8.583 -6.692 -1.532 1.00 95.50 474 ILE A N 1
ATOM 3784 C CA . ILE A 1 474 ? 8.623 -6.676 -3.006 1.00 95.50 474 ILE A CA 1
ATOM 3785 C C . ILE A 1 474 ? 9.051 -8.041 -3.587 1.00 95.50 474 ILE A C 1
ATOM 3787 O O . ILE A 1 474 ? 8.683 -8.378 -4.709 1.00 95.50 474 ILE A O 1
ATOM 3791 N N . SER A 1 475 ? 9.770 -8.868 -2.824 1.00 93.00 475 SER A N 1
ATOM 3792 C CA . SER A 1 475 ? 10.123 -10.232 -3.238 1.00 93.00 475 SER A CA 1
ATOM 3793 C C . SER A 1 475 ? 9.027 -11.269 -2.983 1.00 93.00 475 SER A C 1
ATOM 3795 O O . SER A 1 475 ? 9.271 -12.451 -3.211 1.00 93.00 475 SER A O 1
ATOM 3797 N N . SER A 1 476 ? 7.842 -10.887 -2.500 1.00 93.19 476 SER A N 1
ATOM 3798 C CA . SER A 1 476 ? 6.746 -11.838 -2.277 1.00 93.19 476 SER A CA 1
ATOM 3799 C C . SER A 1 476 ? 6.304 -12.508 -3.585 1.00 93.19 476 SER A C 1
ATOM 3801 O O . SER A 1 476 ? 6.234 -11.864 -4.634 1.00 93.19 476 SER A O 1
ATOM 3803 N N . SER A 1 477 ? 5.981 -13.802 -3.528 1.00 91.06 477 SER A N 1
ATOM 3804 C CA . SER A 1 477 ? 5.351 -14.526 -4.640 1.00 91.06 477 SER A CA 1
ATOM 3805 C C . SER A 1 477 ? 3.906 -14.070 -4.872 1.00 91.06 477 SER A C 1
ATOM 3807 O O . SER A 1 477 ? 3.420 -14.128 -6.000 1.00 91.06 477 SER A O 1
ATOM 3809 N N . ASN A 1 478 ? 3.234 -13.567 -3.833 1.00 92.38 478 ASN A N 1
ATOM 3810 C CA . ASN A 1 478 ? 1.867 -13.072 -3.914 1.00 92.38 478 ASN A CA 1
ATOM 3811 C C . ASN A 1 478 ? 1.836 -11.621 -4.422 1.00 92.38 478 ASN A C 1
ATOM 3813 O O . ASN A 1 478 ? 2.317 -10.693 -3.759 1.00 92.38 478 ASN A O 1
ATOM 3817 N N . GLU A 1 479 ? 1.232 -11.408 -5.594 1.00 91.94 479 GLU A N 1
ATOM 3818 C CA . GLU A 1 479 ? 1.106 -10.079 -6.203 1.00 91.94 479 GLU A CA 1
ATOM 3819 C C . GLU A 1 479 ? 0.318 -9.090 -5.342 1.00 91.94 479 GLU A C 1
ATOM 3821 O O . GLU A 1 479 ? 0.636 -7.900 -5.341 1.00 91.94 479 GLU A O 1
ATOM 3826 N N . LEU A 1 480 ? -0.645 -9.578 -4.553 1.00 93.12 480 LEU A N 1
ATOM 3827 C CA . LEU A 1 480 ? -1.424 -8.743 -3.645 1.00 93.12 480 LEU A CA 1
ATOM 3828 C C . LEU A 1 480 ? -0.552 -8.135 -2.544 1.00 93.12 480 LEU A C 1
ATOM 3830 O O . LEU A 1 480 ? -0.863 -7.053 -2.076 1.00 93.12 480 LEU A O 1
ATOM 3834 N N . ILE A 1 481 ? 0.573 -8.749 -2.174 1.00 95.56 481 ILE A N 1
ATOM 3835 C CA . ILE A 1 481 ? 1.534 -8.165 -1.222 1.00 95.56 481 ILE A CA 1
ATOM 3836 C C . ILE A 1 481 ? 2.588 -7.343 -1.961 1.00 95.56 481 ILE A C 1
ATOM 3838 O O . ILE A 1 481 ? 2.907 -6.216 -1.573 1.00 95.56 481 ILE A O 1
ATOM 3842 N N . LYS A 1 482 ? 3.124 -7.897 -3.051 1.00 95.38 482 LYS A N 1
ATOM 3843 C CA . LYS A 1 482 ? 4.192 -7.272 -3.835 1.00 95.38 482 LYS A CA 1
ATOM 3844 C C . LYS A 1 482 ? 3.791 -5.900 -4.368 1.00 95.38 482 LYS A C 1
ATOM 3846 O O . LYS A 1 482 ? 4.568 -4.956 -4.235 1.00 95.38 482 LYS A O 1
ATOM 3851 N N . ILE A 1 483 ? 2.615 -5.780 -4.988 1.00 96.12 483 ILE A N 1
ATOM 3852 C CA . ILE A 1 483 ? 2.220 -4.550 -5.683 1.00 96.12 483 ILE A CA 1
ATOM 3853 C C . ILE A 1 483 ? 1.976 -3.402 -4.694 1.00 96.12 483 ILE A C 1
ATOM 3855 O O . ILE A 1 483 ? 2.543 -2.332 -4.916 1.00 96.12 483 ILE A O 1
ATOM 3859 N N . PRO A 1 484 ? 1.246 -3.573 -3.574 1.00 96.88 484 PRO A N 1
ATOM 3860 C CA . PRO A 1 484 ? 1.145 -2.529 -2.559 1.00 96.88 484 PRO A CA 1
ATOM 3861 C C . PRO A 1 484 ? 2.491 -2.150 -1.943 1.00 96.88 484 PRO A C 1
ATOM 3863 O O . PRO A 1 484 ? 2.751 -0.964 -1.761 1.00 96.88 484 PRO A O 1
ATOM 3866 N N . ALA A 1 485 ? 3.391 -3.111 -1.693 1.00 97.06 485 ALA A N 1
ATOM 3867 C CA . ALA A 1 485 ? 4.747 -2.798 -1.237 1.00 97.06 485 ALA A CA 1
ATOM 3868 C C . ALA A 1 485 ? 5.494 -1.929 -2.269 1.00 97.06 485 ALA A C 1
ATOM 3870 O O . ALA A 1 485 ? 6.081 -0.899 -1.927 1.00 97.06 485 ALA A O 1
ATOM 3871 N N . LEU A 1 486 ? 5.415 -2.289 -3.550 1.00 96.88 486 LEU A N 1
ATOM 3872 C CA . LEU A 1 486 ? 6.014 -1.527 -4.641 1.00 96.88 486 LEU A CA 1
ATOM 3873 C C . LEU A 1 486 ? 5.392 -0.124 -4.777 1.00 96.88 486 LEU A C 1
ATOM 3875 O O . LEU A 1 486 ? 6.115 0.862 -4.910 1.00 96.88 486 LEU A O 1
ATOM 3879 N N . LYS A 1 487 ? 4.069 0.007 -4.648 1.00 97.00 487 LYS A N 1
ATOM 3880 C CA . LYS A 1 487 ? 3.372 1.303 -4.646 1.00 97.00 487 LYS A CA 1
ATOM 3881 C C . LYS A 1 487 ? 3.738 2.157 -3.433 1.00 97.00 487 LYS A C 1
ATOM 3883 O O . LYS A 1 487 ? 3.963 3.353 -3.586 1.00 97.00 487 LYS A O 1
ATOM 3888 N N . MET A 1 488 ? 3.905 1.575 -2.243 1.00 96.94 488 MET A N 1
ATOM 3889 C CA . MET A 1 488 ? 4.420 2.289 -1.064 1.00 96.94 488 MET A CA 1
ATOM 3890 C C . MET A 1 488 ? 5.843 2.815 -1.282 1.00 96.94 488 MET A C 1
ATOM 3892 O O . MET A 1 488 ? 6.154 3.934 -0.867 1.00 96.94 488 MET A O 1
ATOM 3896 N N . PHE A 1 489 ? 6.701 2.041 -1.956 1.00 96.56 489 PHE A N 1
ATOM 3897 C CA . PHE A 1 489 ? 8.015 2.512 -2.397 1.00 96.56 489 PHE A CA 1
ATOM 3898 C C . PHE A 1 489 ? 7.883 3.702 -3.364 1.00 96.56 489 PHE A C 1
ATOM 3900 O O . PHE A 1 489 ? 8.573 4.710 -3.195 1.00 96.56 489 PHE A O 1
ATOM 3907 N N . GLY A 1 490 ? 6.936 3.639 -4.302 1.00 96.00 490 GLY A N 1
ATOM 3908 C CA . GLY A 1 490 ? 6.585 4.744 -5.196 1.00 96.00 490 GLY A CA 1
ATOM 3909 C C . GLY A 1 490 ? 6.112 6.011 -4.484 1.00 96.00 490 GLY A C 1
ATOM 3910 O O . GLY A 1 490 ? 6.643 7.092 -4.738 1.00 96.00 490 GLY A O 1
ATOM 3911 N N . TYR A 1 491 ? 5.171 5.895 -3.545 1.00 96.25 491 TYR A N 1
ATOM 3912 C CA . TYR A 1 491 ? 4.702 7.026 -2.742 1.00 96.25 491 TYR A CA 1
ATOM 3913 C C . TYR A 1 491 ? 5.825 7.654 -1.922 1.00 96.25 491 TYR A C 1
ATOM 3915 O O . TYR A 1 491 ? 5.926 8.881 -1.847 1.00 96.25 491 TYR A O 1
ATOM 3923 N N . TYR A 1 492 ? 6.703 6.830 -1.343 1.00 95.62 492 TYR A N 1
ATOM 3924 C CA . TYR A 1 492 ? 7.874 7.332 -0.636 1.00 95.62 492 TYR A CA 1
ATOM 3925 C C . TYR A 1 492 ? 8.788 8.140 -1.559 1.00 95.62 492 TYR A C 1
ATOM 3927 O O . TYR A 1 492 ? 9.254 9.199 -1.144 1.00 95.62 492 TYR A O 1
ATOM 3935 N N . LEU A 1 493 ? 9.028 7.687 -2.796 1.00 94.31 493 LEU A N 1
ATOM 3936 C CA . LEU A 1 493 ? 9.795 8.444 -3.787 1.00 94.31 493 LEU A CA 1
ATOM 3937 C C . LEU A 1 493 ? 9.088 9.760 -4.133 1.00 94.31 493 LEU A C 1
ATOM 3939 O O . LEU A 1 493 ? 9.627 10.819 -3.823 1.00 94.31 493 LEU A O 1
ATOM 3943 N N . CYS A 1 494 ? 7.864 9.712 -4.659 1.00 92.50 494 CYS A N 1
ATOM 3944 C CA . CYS A 1 494 ? 7.089 10.885 -5.092 1.00 92.50 494 CYS A CA 1
ATOM 3945 C C . CYS A 1 494 ? 7.011 11.997 -4.023 1.00 92.50 494 CYS A C 1
ATOM 3947 O O . CYS A 1 494 ? 7.013 13.189 -4.329 1.00 92.50 494 CYS A O 1
ATOM 3949 N N . ARG A 1 495 ? 6.975 11.627 -2.737 1.00 92.62 495 ARG A N 1
ATOM 3950 C CA . ARG A 1 495 ? 6.782 12.565 -1.618 1.00 92.62 495 ARG A CA 1
ATOM 3951 C C . ARG A 1 495 ? 8.052 12.848 -0.802 1.00 92.62 495 ARG A C 1
ATOM 3953 O O . ARG A 1 495 ? 7.990 13.572 0.195 1.00 92.62 495 ARG A O 1
ATOM 3960 N N . SER A 1 496 ? 9.206 12.303 -1.191 1.00 93.25 496 SER A N 1
ATOM 3961 C CA . SER A 1 496 ? 10.492 12.543 -0.518 1.00 93.25 496 SER A CA 1
ATOM 3962 C C . SER A 1 496 ? 11.267 13.713 -1.110 1.00 93.25 496 SER A C 1
ATOM 3964 O O . SER A 1 496 ? 11.274 13.948 -2.314 1.00 93.25 496 SER A O 1
ATOM 3966 N N . THR A 1 497 ? 12.030 14.404 -0.259 1.00 92.94 497 THR A N 1
ATOM 3967 C CA . THR A 1 497 ? 13.010 15.395 -0.720 1.00 92.94 497 THR A CA 1
ATOM 3968 C C . THR A 1 497 ? 14.165 14.718 -1.457 1.00 92.94 497 THR A C 1
ATOM 3970 O O . THR A 1 497 ? 14.513 13.569 -1.172 1.00 92.94 497 THR A O 1
ATOM 3973 N N . GLN A 1 498 ? 14.836 15.456 -2.345 1.00 90.44 498 GLN A N 1
ATOM 3974 C CA . GLN A 1 498 ? 15.977 14.932 -3.103 1.00 90.44 498 GLN A CA 1
ATOM 3975 C C . GLN A 1 498 ? 17.098 14.392 -2.201 1.00 90.44 498 GLN A C 1
ATOM 3977 O O . GLN A 1 498 ? 17.682 13.348 -2.486 1.00 90.44 498 GLN A O 1
ATOM 3982 N N . LYS A 1 499 ? 17.363 15.067 -1.073 1.00 92.06 499 LYS A N 1
ATOM 3983 C CA . LYS A 1 499 ? 18.339 14.613 -0.072 1.00 92.06 499 LYS A CA 1
ATOM 3984 C C . LYS A 1 499 ? 17.966 13.237 0.490 1.00 92.06 499 LYS A C 1
ATOM 3986 O O . LYS A 1 499 ? 18.804 12.341 0.505 1.00 92.06 499 LYS A O 1
ATOM 3991 N N . ARG A 1 500 ? 16.700 13.054 0.881 1.00 91.94 500 ARG A N 1
ATOM 3992 C CA . ARG A 1 500 ? 16.201 11.791 1.439 1.00 91.94 500 ARG A CA 1
ATOM 3993 C C . ARG A 1 500 ? 16.212 10.665 0.403 1.00 91.94 500 ARG A C 1
ATOM 3995 O O . ARG A 1 500 ? 16.662 9.570 0.724 1.00 91.94 500 ARG A O 1
ATOM 4002 N N . LYS A 1 501 ? 15.799 10.935 -0.846 1.00 91.75 501 LYS A N 1
ATOM 4003 C CA . LYS A 1 501 ? 15.927 9.974 -1.961 1.00 91.75 501 LYS A CA 1
ATOM 4004 C C . LYS A 1 501 ? 17.378 9.505 -2.109 1.00 91.75 501 LYS A C 1
ATOM 4006 O O . LYS A 1 501 ? 17.641 8.309 -2.219 1.00 91.75 501 LYS A O 1
ATOM 4011 N N . ASN A 1 502 ? 18.330 10.437 -2.052 1.00 90.62 502 ASN A N 1
ATOM 4012 C CA . ASN A 1 502 ? 19.740 10.107 -2.203 1.00 90.62 502 ASN A CA 1
ATOM 4013 C C . ASN A 1 502 ? 20.270 9.212 -1.067 1.00 90.62 502 ASN A C 1
ATOM 4015 O O . ASN A 1 502 ? 20.903 8.197 -1.338 1.00 90.62 502 ASN A O 1
ATOM 4019 N N . GLU A 1 503 ? 19.986 9.560 0.189 1.00 90.12 503 GLU A N 1
ATOM 4020 C CA . GLU A 1 503 ? 20.478 8.842 1.378 1.00 90.12 503 GLU A CA 1
ATOM 4021 C C . GLU A 1 503 ? 19.812 7.466 1.572 1.00 90.12 503 GLU A C 1
ATOM 4023 O O . GLU A 1 503 ? 20.476 6.486 1.924 1.00 90.12 503 GLU A O 1
ATOM 4028 N N . SER A 1 504 ? 18.503 7.371 1.327 1.00 88.94 504 SER A N 1
ATOM 4029 C CA . SER A 1 504 ? 17.734 6.150 1.599 1.00 88.94 504 SER A CA 1
ATOM 4030 C C . SER A 1 504 ? 17.690 5.174 0.427 1.00 88.94 504 SER A C 1
ATOM 4032 O O . SER A 1 504 ? 17.572 3.973 0.665 1.00 88.94 504 SER A O 1
ATOM 4034 N N . ILE A 1 505 ? 17.800 5.657 -0.817 1.00 92.00 505 ILE A N 1
ATOM 4035 C CA . ILE A 1 505 ? 17.625 4.841 -2.029 1.00 92.00 505 ILE A CA 1
ATOM 4036 C C . ILE A 1 505 ? 18.925 4.760 -2.838 1.00 92.00 505 ILE A C 1
ATOM 4038 O O . ILE A 1 505 ? 19.460 3.664 -3.024 1.00 92.00 505 ILE A O 1
ATOM 4042 N N . ASN A 1 506 ? 19.461 5.900 -3.291 1.00 88.94 506 ASN A N 1
ATOM 4043 C CA . ASN A 1 506 ? 20.569 5.919 -4.259 1.00 88.94 506 ASN A CA 1
ATOM 4044 C C . ASN A 1 506 ? 21.895 5.441 -3.658 1.00 88.94 506 ASN A C 1
ATOM 4046 O O . ASN A 1 506 ? 22.536 4.571 -4.235 1.00 88.94 506 ASN A O 1
ATOM 4050 N N . GLN A 1 507 ? 22.288 5.934 -2.479 1.00 90.69 507 GLN A N 1
ATOM 4051 C CA . GLN A 1 507 ? 23.527 5.509 -1.803 1.00 90.69 507 GLN A CA 1
ATOM 4052 C C . GLN A 1 507 ? 23.544 4.012 -1.465 1.00 90.69 507 GLN A C 1
ATOM 4054 O O . GLN A 1 507 ? 24.607 3.424 -1.282 1.00 90.69 507 GLN A O 1
ATOM 4059 N N . ARG A 1 508 ? 22.363 3.393 -1.384 1.00 88.81 508 ARG A N 1
ATOM 4060 C CA . ARG A 1 508 ? 22.180 1.963 -1.112 1.00 88.81 508 ARG A CA 1
ATOM 4061 C C . ARG A 1 508 ? 21.954 1.137 -2.378 1.00 88.81 508 ARG A C 1
ATOM 4063 O O . ARG A 1 508 ? 21.729 -0.063 -2.272 1.00 88.81 508 ARG A O 1
ATOM 4070 N N . ASN A 1 509 ? 21.993 1.764 -3.556 1.00 90.75 509 ASN A N 1
ATOM 4071 C CA . ASN A 1 509 ? 21.770 1.137 -4.859 1.00 90.75 509 ASN A CA 1
ATOM 4072 C C . ASN A 1 509 ? 20.456 0.336 -4.956 1.00 90.75 509 ASN A C 1
ATOM 4074 O O . ASN A 1 509 ? 20.394 -0.665 -5.669 1.00 90.75 509 ASN A O 1
ATOM 4078 N N . LEU A 1 510 ? 19.386 0.765 -4.270 1.00 92.44 510 LEU A N 1
ATOM 4079 C CA . LEU A 1 510 ? 18.149 -0.028 -4.204 1.00 92.44 510 LEU A CA 1
ATOM 4080 C C . LEU A 1 510 ? 17.480 -0.217 -5.573 1.00 92.44 510 LEU A C 1
ATOM 4082 O O . LEU A 1 510 ? 16.930 -1.281 -5.824 1.00 92.44 510 LEU A O 1
ATOM 4086 N N . PHE A 1 511 ? 17.574 0.758 -6.487 1.00 91.94 511 PHE A N 1
ATOM 4087 C CA . PHE A 1 511 ? 17.074 0.586 -7.858 1.00 91.94 511 PHE A CA 1
ATOM 4088 C C . PHE A 1 511 ? 17.774 -0.557 -8.598 1.00 91.94 511 PHE A C 1
ATOM 4090 O O . PHE A 1 511 ? 17.128 -1.281 -9.343 1.00 91.94 511 PHE A O 1
ATOM 4097 N N . HIS A 1 512 ? 19.078 -0.749 -8.380 1.00 87.88 512 HIS A N 1
ATOM 4098 C CA . HIS A 1 512 ? 19.820 -1.832 -9.023 1.00 87.88 512 HIS A CA 1
ATOM 4099 C C . HIS A 1 512 ? 19.408 -3.202 -8.474 1.00 87.88 512 HIS A C 1
ATOM 4101 O O . HIS A 1 512 ? 19.257 -4.147 -9.238 1.00 87.88 512 HIS A O 1
ATOM 4107 N N . LEU A 1 513 ? 19.164 -3.279 -7.163 1.00 93.56 513 LEU A N 1
ATOM 4108 C CA . LEU A 1 513 ? 18.710 -4.496 -6.490 1.00 93.56 513 LEU A CA 1
ATOM 4109 C C . LEU A 1 513 ? 17.236 -4.829 -6.778 1.00 93.56 513 LEU A C 1
ATOM 4111 O O . LEU A 1 513 ? 16.794 -5.936 -6.478 1.00 93.56 513 LEU A O 1
ATOM 4115 N N . LEU A 1 514 ? 16.460 -3.882 -7.320 1.00 94.69 514 LEU A N 1
ATOM 4116 C CA . LEU A 1 514 ? 15.025 -4.049 -7.548 1.00 94.69 514 LEU A CA 1
ATOM 4117 C C . LEU A 1 514 ? 14.738 -5.159 -8.569 1.00 94.69 514 LEU A C 1
ATOM 4119 O O . LEU A 1 514 ? 13.803 -5.929 -8.364 1.00 94.69 514 LEU A O 1
ATOM 4123 N N . THR A 1 515 ? 15.568 -5.278 -9.612 1.00 92.56 515 THR A N 1
ATOM 4124 C CA . THR A 1 515 ? 15.480 -6.360 -10.606 1.00 92.56 515 THR A CA 1
ATOM 4125 C C . THR A 1 515 ? 15.599 -7.727 -9.928 1.00 92.56 515 THR A C 1
ATOM 4127 O O . THR A 1 515 ? 14.674 -8.534 -10.004 1.00 92.56 515 THR A O 1
ATOM 4130 N N . ASP A 1 516 ? 16.687 -7.956 -9.185 1.00 91.25 516 ASP A N 1
ATOM 4131 C CA . ASP A 1 516 ? 16.946 -9.233 -8.506 1.00 91.25 516 ASP A CA 1
ATOM 4132 C C . ASP A 1 516 ? 15.861 -9.553 -7.469 1.00 91.25 516 ASP A C 1
ATOM 4134 O O . ASP A 1 516 ? 15.444 -10.700 -7.315 1.00 91.25 516 ASP A O 1
ATOM 4138 N N . LYS A 1 517 ? 15.362 -8.529 -6.765 1.00 92.62 517 LYS A N 1
ATOM 4139 C CA . LYS A 1 517 ? 14.302 -8.686 -5.764 1.00 92.62 517 LYS A CA 1
ATOM 4140 C C . LYS A 1 517 ? 12.968 -9.092 -6.369 1.00 92.62 517 LYS A C 1
ATOM 4142 O O . LYS A 1 517 ? 12.294 -9.930 -5.772 1.00 92.62 517 LYS A O 1
ATOM 4147 N N . LEU A 1 518 ? 12.587 -8.514 -7.506 1.00 93.44 518 LEU A N 1
ATOM 4148 C CA . LEU A 1 518 ? 11.332 -8.830 -8.191 1.00 93.44 518 LEU A CA 1
ATOM 4149 C C . LEU A 1 518 ? 11.375 -10.204 -8.876 1.00 93.44 518 LEU A C 1
ATOM 4151 O O . LEU A 1 518 ? 10.341 -10.863 -8.948 1.00 93.44 518 LEU A O 1
ATOM 4155 N N . MET A 1 519 ? 12.556 -10.656 -9.314 1.00 90.25 519 MET A N 1
ATOM 4156 C CA . MET A 1 519 ? 12.759 -11.979 -9.926 1.00 90.25 519 MET A CA 1
ATOM 4157 C C . MET A 1 519 ? 13.001 -13.109 -8.913 1.00 90.25 519 MET A C 1
ATOM 4159 O O . MET A 1 519 ? 13.048 -14.271 -9.299 1.00 90.25 519 MET A O 1
ATOM 4163 N N . LEU A 1 520 ? 13.141 -12.808 -7.615 1.00 89.81 520 LEU A N 1
ATOM 4164 C CA . LEU A 1 520 ? 13.534 -13.800 -6.602 1.00 89.81 520 LEU A CA 1
ATOM 4165 C C . LEU A 1 520 ? 12.548 -14.976 -6.497 1.00 89.81 520 LEU A C 1
ATOM 4167 O O . LEU A 1 520 ? 12.974 -16.120 -6.392 1.00 89.81 520 LEU A O 1
ATOM 4171 N N . ASN A 1 521 ? 11.245 -14.686 -6.546 1.00 85.69 521 ASN A N 1
ATO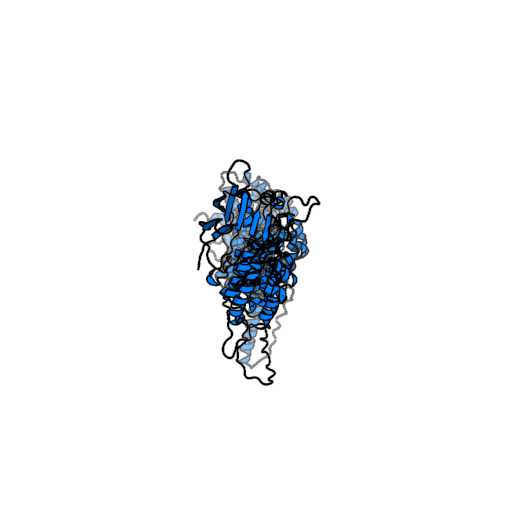M 4172 C CA . ASN A 1 521 ? 10.164 -15.675 -6.438 1.00 85.69 521 ASN A CA 1
ATOM 4173 C C . ASN A 1 521 ? 9.205 -15.637 -7.642 1.00 85.69 521 ASN A C 1
ATOM 4175 O O . ASN A 1 521 ? 8.072 -16.111 -7.548 1.00 85.69 521 ASN A O 1
ATOM 4179 N N . CYS A 1 522 ? 9.609 -15.016 -8.754 1.00 84.94 522 CYS A N 1
ATOM 4180 C CA . CYS A 1 522 ? 8.778 -14.852 -9.947 1.00 84.94 522 CYS A CA 1
ATOM 4181 C C . CYS A 1 522 ? 9.591 -15.064 -11.220 1.00 84.94 522 CYS A C 1
ATOM 4183 O O . CYS A 1 522 ? 10.706 -14.570 -11.338 1.00 84.94 522 CYS A O 1
ATOM 4185 N N . HIS A 1 523 ? 8.993 -15.761 -12.186 1.00 85.56 523 HIS A N 1
ATOM 4186 C CA . HIS A 1 523 ? 9.655 -16.151 -13.434 1.00 85.56 523 HIS A CA 1
ATOM 4187 C C . HIS A 1 523 ? 9.365 -15.199 -14.604 1.00 85.56 523 HIS A C 1
ATOM 4189 O O . HIS A 1 523 ? 10.048 -15.244 -15.623 1.00 85.56 523 HIS A O 1
ATOM 4195 N N . SER A 1 524 ? 8.373 -14.316 -14.467 1.00 90.62 524 SER A N 1
ATOM 4196 C CA . SER A 1 524 ? 7.960 -13.380 -15.516 1.00 90.62 524 SER A CA 1
ATOM 4197 C C . SER A 1 524 ? 7.393 -12.081 -14.941 1.00 90.62 524 SER A C 1
ATOM 4199 O O . SER A 1 524 ? 6.701 -12.103 -13.921 1.00 90.62 524 SER A O 1
ATOM 4201 N N . LEU A 1 525 ? 7.620 -10.956 -15.626 1.00 94.25 525 LEU A N 1
ATOM 4202 C CA . LEU A 1 525 ? 6.989 -9.673 -15.307 1.00 94.25 525 LEU A CA 1
ATOM 4203 C C . LEU A 1 525 ? 5.507 -9.670 -15.715 1.00 94.25 525 LEU A C 1
ATOM 4205 O O . LEU A 1 525 ? 5.192 -9.776 -16.900 1.00 94.25 525 LEU A O 1
ATOM 4209 N N . SER A 1 526 ? 4.609 -9.495 -14.745 1.00 94.62 526 SER A N 1
ATOM 4210 C CA . SER A 1 526 ? 3.173 -9.319 -14.988 1.00 94.62 526 SER A CA 1
ATOM 4211 C C . SER A 1 526 ? 2.814 -7.882 -15.362 1.00 94.62 526 SER A C 1
ATOM 4213 O O . SER A 1 526 ? 3.499 -6.931 -14.965 1.00 94.62 526 SER A O 1
ATOM 4215 N N . LEU A 1 527 ? 1.692 -7.702 -16.070 1.00 95.88 527 LEU A N 1
ATOM 4216 C CA . LEU A 1 527 ? 1.173 -6.376 -16.409 1.00 95.88 527 LEU A CA 1
ATOM 4217 C C . LEU A 1 527 ? 0.905 -5.509 -15.171 1.00 95.88 527 LEU A C 1
ATOM 4219 O O . LEU A 1 527 ? 1.219 -4.323 -15.179 1.00 95.88 527 LEU A O 1
ATOM 4223 N N . ALA A 1 528 ? 0.388 -6.093 -14.089 1.00 95.56 528 ALA A N 1
ATOM 4224 C CA . ALA A 1 528 ? 0.084 -5.352 -12.867 1.00 95.56 528 ALA A CA 1
ATOM 4225 C C . ALA A 1 528 ? 1.351 -4.822 -12.171 1.00 95.56 528 ALA A C 1
ATOM 4227 O O . ALA A 1 528 ? 1.395 -3.675 -11.719 1.00 95.56 528 ALA A O 1
ATOM 4228 N N . THR A 1 529 ? 2.419 -5.626 -12.153 1.00 96.12 529 THR A N 1
ATOM 4229 C CA . THR A 1 529 ? 3.729 -5.188 -11.653 1.00 96.12 529 THR A CA 1
ATOM 4230 C C . THR A 1 529 ? 4.330 -4.114 -12.563 1.00 96.12 529 THR A C 1
ATOM 4232 O O . THR A 1 529 ? 4.854 -3.117 -12.065 1.00 96.12 529 THR A O 1
ATOM 4235 N N . TYR A 1 530 ? 4.219 -4.275 -13.887 1.00 97.12 530 TYR A N 1
ATOM 4236 C CA . TYR A 1 530 ? 4.648 -3.258 -14.849 1.00 97.12 530 TYR A CA 1
ATOM 4237 C C . TYR A 1 530 ? 3.924 -1.924 -14.637 1.00 97.12 530 TYR A C 1
ATOM 4239 O O . TYR A 1 530 ? 4.590 -0.897 -14.550 1.00 97.12 530 TYR A O 1
ATOM 4247 N N . ASN A 1 531 ? 2.598 -1.930 -14.480 1.00 96.56 531 ASN A N 1
ATOM 4248 C CA . ASN A 1 531 ? 1.816 -0.718 -14.233 1.00 96.56 531 ASN A CA 1
ATOM 4249 C C . ASN A 1 531 ? 2.319 0.033 -12.992 1.00 96.56 531 ASN A C 1
ATOM 4251 O O . ASN A 1 531 ? 2.543 1.238 -13.050 1.00 96.56 531 ASN A O 1
ATOM 4255 N N . ALA A 1 532 ? 2.576 -0.677 -11.888 1.00 96.75 532 ALA A N 1
ATOM 4256 C CA . ALA A 1 532 ? 3.132 -0.065 -10.682 1.00 96.75 532 ALA A CA 1
ATOM 4257 C C . ALA A 1 532 ? 4.543 0.513 -10.911 1.00 96.75 532 ALA A C 1
ATOM 4259 O O . ALA A 1 532 ? 4.851 1.592 -10.413 1.00 96.75 532 ALA A O 1
ATOM 4260 N N . LEU A 1 533 ? 5.402 -0.158 -11.689 1.00 97.44 533 LEU A N 1
ATOM 4261 C CA . LEU A 1 533 ? 6.712 0.386 -12.076 1.00 97.44 533 LEU A CA 1
ATOM 4262 C C . LEU A 1 533 ? 6.571 1.627 -12.966 1.00 97.44 533 LEU A C 1
ATOM 4264 O O . LEU A 1 533 ? 7.294 2.602 -12.771 1.00 97.44 533 LEU A O 1
ATOM 4268 N N . PHE A 1 534 ? 5.633 1.618 -13.909 1.00 95.81 534 PHE A N 1
ATOM 4269 C CA . PHE A 1 534 ? 5.359 2.755 -14.779 1.00 95.81 534 PHE A CA 1
ATOM 4270 C C . PHE A 1 534 ? 4.862 3.969 -13.979 1.00 95.81 534 PHE A C 1
ATOM 4272 O O . PHE A 1 534 ? 5.379 5.069 -14.150 1.00 95.81 534 PHE A O 1
ATOM 4279 N N . GLU A 1 535 ? 3.959 3.768 -13.018 1.00 95.12 535 GLU A N 1
ATOM 4280 C CA . GLU A 1 535 ? 3.533 4.811 -12.077 1.00 95.12 535 GLU A CA 1
ATOM 4281 C C . GLU A 1 535 ? 4.715 5.415 -11.292 1.00 95.12 535 GLU A C 1
ATOM 4283 O O . GLU A 1 535 ? 4.780 6.630 -11.099 1.00 95.12 535 GLU A O 1
ATOM 4288 N N . ILE A 1 536 ? 5.682 4.589 -10.866 1.00 96.19 536 ILE A N 1
ATOM 4289 C CA . ILE A 1 536 ? 6.900 5.050 -10.176 1.00 96.19 536 ILE A CA 1
ATOM 4290 C C . ILE A 1 536 ? 7.804 5.847 -11.121 1.00 96.19 536 ILE A C 1
ATOM 4292 O O . ILE A 1 536 ? 8.362 6.870 -10.717 1.00 96.19 536 ILE A O 1
ATOM 4296 N N . LEU A 1 537 ? 7.959 5.393 -12.368 1.00 95.81 537 LEU A N 1
ATOM 4297 C CA . LEU A 1 537 ? 8.787 6.044 -13.385 1.00 95.81 537 LEU A CA 1
ATOM 4298 C C . LEU A 1 537 ? 8.382 7.509 -13.594 1.00 95.81 537 LEU A C 1
ATOM 4300 O O . LEU A 1 537 ? 9.266 8.360 -13.696 1.00 95.81 537 LEU A O 1
ATOM 4304 N N . VAL A 1 538 ? 7.076 7.787 -13.637 1.00 93.69 538 VAL A N 1
ATOM 4305 C CA . VAL A 1 538 ? 6.522 9.134 -13.876 1.00 93.69 538 VAL A CA 1
ATOM 4306 C C . VAL A 1 538 ? 6.060 9.857 -12.600 1.00 93.69 538 VAL A C 1
ATOM 4308 O O . VAL A 1 538 ? 5.564 10.972 -12.681 1.00 93.69 538 VAL A O 1
ATOM 4311 N N . GLU A 1 539 ? 6.214 9.238 -11.424 1.00 92.62 539 GLU A N 1
ATOM 4312 C CA . GLU A 1 539 ? 5.743 9.738 -10.115 1.00 92.62 539 GLU A CA 1
ATOM 4313 C C . GLU A 1 539 ? 4.232 10.036 -10.021 1.00 92.62 539 GLU A C 1
ATOM 4315 O O . GLU A 1 539 ? 3.799 10.873 -9.228 1.00 92.62 539 GLU A O 1
ATOM 4320 N N . LEU A 1 540 ? 3.408 9.283 -10.758 1.00 91.50 540 LEU A N 1
ATOM 4321 C CA . LEU A 1 540 ? 1.940 9.361 -10.729 1.00 91.50 540 LEU A CA 1
ATOM 4322 C C . LEU A 1 540 ? 1.342 8.084 -10.126 1.00 91.50 540 LEU A C 1
ATOM 4324 O O . LEU A 1 540 ? 0.626 7.336 -10.784 1.00 91.50 540 LEU A O 1
ATOM 4328 N N . VAL A 1 541 ? 1.675 7.823 -8.859 1.00 93.00 541 VAL A N 1
ATOM 4329 C CA . VAL A 1 541 ? 1.244 6.613 -8.140 1.00 93.00 541 VAL A CA 1
ATOM 4330 C C . VAL A 1 541 ? -0.213 6.722 -7.704 1.00 93.00 541 VAL A C 1
ATOM 4332 O O . VAL A 1 541 ? -0.584 7.645 -6.971 1.00 93.00 541 VAL A O 1
ATOM 4335 N N . CYS A 1 542 ? -1.031 5.755 -8.125 1.00 89.31 542 CYS A N 1
ATOM 4336 C CA . CYS A 1 542 ? -2.439 5.662 -7.750 1.00 89.31 542 CYS A CA 1
ATOM 4337 C C . CYS A 1 542 ? -2.661 4.607 -6.646 1.00 89.31 542 CYS A C 1
ATOM 4339 O O . CYS A 1 542 ? -1.903 3.634 -6.566 1.00 89.31 542 CYS A O 1
ATOM 4341 N N . PRO A 1 543 ? -3.684 4.773 -5.784 1.00 86.50 543 PRO A N 1
ATOM 4342 C CA . PRO A 1 543 ? -3.930 3.841 -4.683 1.00 86.50 543 PRO A CA 1
ATOM 4343 C C . PRO A 1 543 ? -4.544 2.516 -5.154 1.00 86.50 543 PRO A C 1
ATOM 4345 O O . PRO A 1 543 ? -4.418 1.498 -4.479 1.00 86.50 543 PRO A O 1
ATOM 4348 N N . GLU A 1 544 ? -5.190 2.496 -6.319 1.00 89.69 544 GLU A N 1
ATOM 4349 C CA . GLU A 1 544 ? -5.828 1.299 -6.866 1.00 89.69 544 GLU A CA 1
ATOM 4350 C C . GLU A 1 544 ? -4.809 0.368 -7.529 1.00 89.69 544 GLU A C 1
ATOM 4352 O O . GLU A 1 544 ? -3.850 0.811 -8.157 1.00 89.69 544 GLU A O 1
ATOM 4357 N N . ILE A 1 545 ? -5.000 -0.947 -7.412 1.00 91.50 545 ILE A N 1
ATOM 4358 C CA . ILE A 1 545 ? -4.143 -1.925 -8.093 1.00 91.50 545 ILE A CA 1
ATOM 4359 C C . ILE A 1 545 ? -4.674 -2.146 -9.512 1.00 91.50 545 ILE A C 1
ATOM 4361 O O . ILE A 1 545 ? -5.757 -2.697 -9.704 1.00 91.50 545 ILE A O 1
ATOM 4365 N N . LEU A 1 546 ? -3.891 -1.741 -10.513 1.00 92.69 546 LEU A N 1
ATOM 4366 C CA . LEU A 1 546 ? -4.256 -1.860 -11.923 1.00 92.69 546 LEU A CA 1
ATOM 4367 C C . LEU A 1 546 ? -3.796 -3.203 -12.500 1.00 92.69 546 LEU A C 1
ATOM 4369 O O . LEU A 1 546 ? -2.611 -3.392 -12.764 1.00 92.69 546 LEU A O 1
ATOM 4373 N N . PHE A 1 547 ? -4.739 -4.113 -12.756 1.00 92.44 547 PHE A N 1
ATOM 4374 C CA . PHE A 1 547 ? -4.480 -5.402 -13.425 1.00 92.44 547 PHE A CA 1
ATOM 4375 C C . PHE A 1 547 ? -4.623 -5.347 -14.954 1.00 92.44 547 PHE A C 1
ATOM 4377 O O . PHE A 1 547 ? -4.253 -6.283 -15.661 1.00 92.44 547 PHE A O 1
ATOM 4384 N N . VAL A 1 548 ? -5.173 -4.251 -15.475 1.00 93.12 548 VAL A N 1
ATOM 4385 C CA . VAL A 1 548 ? -5.352 -3.992 -16.909 1.00 93.12 548 VAL A CA 1
ATOM 4386 C C . VAL A 1 548 ? -4.402 -2.892 -17.370 1.00 93.12 548 VAL A C 1
ATOM 4388 O O . VAL A 1 548 ? -3.783 -2.230 -16.543 1.00 93.12 548 VAL A O 1
ATOM 4391 N N . LYS A 1 549 ? -4.265 -2.695 -18.687 1.00 91.19 549 LYS A N 1
ATOM 4392 C CA . LYS A 1 549 ? -3.417 -1.626 -19.234 1.00 91.19 549 LYS A CA 1
ATOM 4393 C C . LYS A 1 549 ? -3.848 -0.283 -18.629 1.00 91.19 549 LYS A C 1
ATOM 4395 O O . LYS A 1 549 ? -5.039 0.021 -18.642 1.00 91.19 549 LYS A O 1
ATOM 4400 N N . HIS A 1 550 ? -2.888 0.480 -18.109 1.00 89.50 550 HIS A N 1
ATOM 4401 C CA . HIS A 1 550 ? -3.153 1.809 -17.562 1.00 89.50 550 HIS A CA 1
ATOM 4402 C C . HIS A 1 550 ? -3.701 2.763 -18.635 1.00 89.50 550 HIS A C 1
ATOM 4404 O O . HIS A 1 550 ? -3.465 2.590 -19.836 1.00 89.50 550 HIS A O 1
ATOM 4410 N N . GLU A 1 551 ? -4.430 3.786 -18.192 1.00 86.88 551 GLU A N 1
ATOM 4411 C CA . GLU A 1 551 ? -4.945 4.820 -19.086 1.00 86.88 551 GLU A CA 1
ATOM 4412 C C . GLU A 1 551 ? -3.811 5.623 -19.733 1.00 86.88 551 GLU A C 1
ATOM 4414 O O . GLU A 1 551 ? -2.681 5.704 -19.236 1.00 86.88 551 GLU A O 1
ATOM 4419 N N . GLU A 1 552 ? -4.112 6.206 -20.889 1.00 83.69 552 GLU A N 1
ATOM 4420 C CA . GLU A 1 552 ? -3.158 7.028 -21.615 1.00 83.69 552 GLU A CA 1
ATOM 4421 C C . GLU A 1 552 ? -3.047 8.413 -20.973 1.00 83.69 552 GLU A C 1
ATOM 4423 O O . GLU A 1 552 ? -3.949 9.243 -21.078 1.00 83.69 552 GLU A O 1
ATOM 4428 N N . LEU A 1 553 ? -1.909 8.679 -20.336 1.00 78.50 553 LEU A N 1
ATOM 4429 C CA . LEU A 1 553 ? -1.661 9.952 -19.668 1.00 78.50 553 LEU A CA 1
ATOM 4430 C C . LEU A 1 553 ? -1.379 11.097 -20.675 1.00 78.50 553 LEU A C 1
ATOM 4432 O O . LEU A 1 553 ? -0.842 10.849 -21.769 1.00 78.50 553 LEU A O 1
ATOM 4436 N N . PRO A 1 554 ? -1.719 12.360 -20.332 1.00 76.44 554 PRO A N 1
ATOM 4437 C CA . PRO A 1 554 ? -1.352 13.535 -21.124 1.00 76.44 554 PRO A CA 1
ATOM 4438 C C . PRO A 1 554 ? 0.163 13.778 -21.115 1.00 76.44 554 PRO A C 1
ATOM 4440 O O . PRO A 1 554 ? 0.774 13.841 -20.050 1.00 76.44 554 PRO A O 1
ATOM 4443 N N . ILE A 1 555 ? 0.752 13.995 -22.297 1.00 70.50 555 ILE A N 1
ATOM 4444 C CA . ILE A 1 555 ? 2.214 14.098 -22.495 1.00 70.50 555 ILE A CA 1
ATOM 4445 C C . ILE A 1 555 ? 2.841 15.254 -21.690 1.00 70.50 555 ILE A C 1
ATOM 4447 O O . ILE A 1 555 ? 3.976 15.147 -21.227 1.00 70.50 555 ILE A O 1
ATOM 4451 N N . GLU A 1 556 ? 2.099 16.347 -21.489 1.00 64.88 556 GLU A N 1
ATOM 4452 C CA . GLU A 1 556 ? 2.567 17.554 -20.787 1.00 64.88 556 GLU A CA 1
ATOM 4453 C C . GLU A 1 556 ? 2.918 17.309 -19.307 1.00 64.88 556 GLU A C 1
ATOM 4455 O O . GLU A 1 556 ? 3.698 18.068 -18.736 1.00 64.88 556 GLU A O 1
ATOM 4460 N N . ASN A 1 557 ? 2.414 16.223 -18.706 1.00 65.00 557 ASN A N 1
ATOM 4461 C CA . ASN A 1 557 ? 2.592 15.900 -17.286 1.00 65.00 557 ASN A CA 1
ATOM 4462 C C . ASN A 1 557 ? 3.426 14.631 -17.035 1.00 65.00 557 ASN A C 1
ATOM 4464 O O . ASN A 1 557 ? 3.469 14.142 -15.909 1.00 65.00 557 ASN A O 1
ATOM 4468 N N . THR A 1 558 ? 4.075 14.067 -18.056 1.00 75.62 558 THR A N 1
ATOM 4469 C CA . THR A 1 558 ? 4.696 12.733 -17.968 1.00 75.62 558 THR A CA 1
ATOM 4470 C C . THR A 1 558 ? 6.188 12.764 -18.292 1.00 75.62 558 THR A C 1
ATOM 4472 O O . THR A 1 558 ? 6.647 12.267 -19.330 1.00 75.62 558 THR A O 1
ATOM 4475 N N . ARG A 1 559 ? 6.969 13.379 -17.402 1.00 90.06 559 ARG A N 1
ATOM 4476 C CA . ARG A 1 559 ? 8.432 13.284 -17.427 1.00 90.06 559 ARG A CA 1
ATOM 4477 C C . ARG A 1 559 ? 8.885 12.007 -16.717 1.00 90.06 559 ARG A C 1
ATOM 4479 O O . ARG A 1 559 ? 8.244 11.550 -15.777 1.00 90.06 559 ARG A O 1
ATOM 4486 N N . PHE A 1 560 ? 10.008 11.438 -17.146 1.00 94.31 560 PHE A N 1
ATOM 4487 C CA . PHE A 1 560 ? 10.673 10.368 -16.401 1.00 94.31 560 PHE A CA 1
ATOM 4488 C C . PHE A 1 560 ? 11.366 10.925 -15.148 1.00 94.31 560 PHE A C 1
ATOM 4490 O O . PHE A 1 560 ? 12.522 11.340 -15.197 1.00 94.31 560 PHE A O 1
ATOM 4497 N N . GLU A 1 561 ? 10.660 10.921 -14.022 1.00 93.00 561 GLU A N 1
ATOM 4498 C CA . GLU A 1 561 ? 11.162 11.390 -12.724 1.00 93.00 561 GLU A CA 1
ATOM 4499 C C . GLU A 1 561 ? 12.079 10.355 -12.042 1.00 93.00 561 GLU A C 1
ATOM 4501 O O . GLU A 1 561 ? 13.068 10.716 -11.401 1.00 93.00 561 GLU A O 1
ATOM 4506 N N . ASN A 1 562 ? 11.824 9.053 -12.244 1.00 94.25 562 ASN A N 1
ATOM 4507 C CA . ASN A 1 562 ? 12.671 7.956 -11.748 1.00 94.25 562 ASN A CA 1
ATOM 4508 C C . ASN A 1 562 ? 13.262 7.118 -12.901 1.00 94.25 562 ASN A C 1
ATOM 4510 O O . ASN A 1 562 ? 12.892 5.955 -13.081 1.00 94.25 562 ASN A O 1
ATOM 4514 N N . PRO A 1 563 ? 14.226 7.650 -13.677 1.00 94.50 563 PRO A N 1
ATOM 4515 C CA . PRO A 1 563 ? 14.699 7.022 -14.917 1.00 94.50 563 PRO A CA 1
ATOM 4516 C C . PRO A 1 563 ? 15.375 5.660 -14.735 1.00 94.50 563 PRO A C 1
ATOM 4518 O O . PRO A 1 563 ? 15.403 4.857 -15.664 1.00 94.50 563 PRO A O 1
ATOM 4521 N N . GLN A 1 564 ? 15.884 5.347 -13.538 1.00 94.31 564 GLN A N 1
ATOM 4522 C CA . GLN A 1 564 ? 16.461 4.027 -13.252 1.00 94.31 564 GLN A CA 1
ATOM 4523 C C . GLN A 1 564 ? 15.440 2.892 -13.424 1.00 94.31 564 GLN A C 1
ATOM 4525 O O . GLN A 1 564 ? 15.827 1.775 -13.766 1.00 94.31 564 GLN A O 1
ATOM 4530 N N . ILE A 1 565 ? 14.142 3.182 -13.268 1.00 96.56 565 ILE A N 1
ATOM 4531 C CA . ILE A 1 565 ? 13.069 2.206 -13.471 1.00 96.56 565 ILE A CA 1
ATOM 4532 C C . ILE A 1 565 ? 13.021 1.698 -14.917 1.00 96.56 565 ILE A C 1
ATOM 4534 O O . ILE A 1 565 ? 12.719 0.527 -15.119 1.00 96.56 565 ILE A O 1
ATOM 4538 N N . LEU A 1 566 ? 13.408 2.501 -15.916 1.00 96.44 566 LEU A N 1
ATOM 4539 C CA . LEU A 1 566 ? 13.480 2.046 -17.312 1.00 96.44 566 LEU A CA 1
ATOM 4540 C C . LEU A 1 566 ? 14.417 0.850 -17.470 1.00 96.44 566 LEU A C 1
ATOM 4542 O O . LEU A 1 566 ? 14.064 -0.150 -18.093 1.00 96.44 566 LEU A O 1
ATOM 4546 N N . LYS A 1 567 ? 15.600 0.936 -16.850 1.00 94.75 567 LYS A N 1
ATOM 4547 C CA . LYS A 1 567 ? 16.582 -0.148 -16.863 1.00 94.75 567 LYS A CA 1
ATOM 4548 C C . LYS A 1 567 ? 16.081 -1.358 -16.078 1.00 94.75 567 LYS A C 1
ATOM 4550 O O . LYS A 1 567 ? 16.288 -2.477 -16.532 1.00 94.75 567 LYS A O 1
ATOM 4555 N N . VAL A 1 568 ? 15.409 -1.142 -14.944 1.00 95.69 568 VAL A N 1
ATOM 4556 C CA . VAL A 1 568 ? 14.794 -2.226 -14.159 1.00 95.69 568 VAL A CA 1
ATOM 4557 C C . VAL A 1 568 ? 13.761 -2.975 -15.001 1.00 95.69 568 VAL A C 1
ATOM 4559 O O . VAL A 1 568 ? 13.885 -4.182 -15.166 1.00 95.69 568 VAL A O 1
ATOM 4562 N N . VAL A 1 569 ? 12.792 -2.275 -15.599 1.00 97.06 569 VAL A N 1
ATOM 4563 C CA . VAL A 1 569 ? 11.755 -2.888 -16.447 1.00 97.06 569 VAL A CA 1
ATOM 4564 C C . VAL A 1 569 ? 12.381 -3.630 -17.626 1.00 97.06 569 VAL A C 1
ATOM 4566 O O . VAL A 1 569 ? 12.031 -4.782 -17.872 1.00 97.06 569 VAL A O 1
ATOM 4569 N N . ALA A 1 570 ? 13.347 -3.017 -18.316 1.00 96.25 570 ALA A N 1
ATOM 4570 C CA . ALA A 1 570 ? 14.043 -3.668 -19.419 1.00 96.25 570 ALA A CA 1
ATOM 4571 C C . ALA A 1 570 ? 14.736 -4.964 -18.972 1.00 96.25 570 ALA A C 1
ATOM 4573 O O . ALA A 1 570 ? 14.575 -5.998 -19.613 1.00 96.25 570 ALA A O 1
ATOM 4574 N N . GLN A 1 571 ? 15.459 -4.944 -17.850 1.00 95.31 571 GLN A N 1
ATOM 4575 C CA . GLN A 1 571 ? 16.124 -6.137 -17.321 1.00 95.31 571 GLN A CA 1
ATOM 4576 C C . GLN A 1 571 ? 15.132 -7.222 -16.894 1.00 95.31 571 GLN A C 1
ATOM 4578 O O . GLN A 1 571 ? 15.360 -8.387 -17.208 1.00 95.31 571 GLN A O 1
ATOM 4583 N N . LEU A 1 572 ? 14.019 -6.853 -16.254 1.00 95.19 572 LEU A N 1
ATOM 4584 C CA . LEU A 1 572 ? 12.952 -7.792 -15.901 1.00 95.19 572 LEU A CA 1
ATOM 4585 C C . LEU A 1 572 ? 12.376 -8.469 -17.148 1.00 95.19 572 LEU A C 1
ATOM 4587 O O . LEU A 1 572 ? 12.219 -9.685 -17.168 1.00 95.19 572 LEU A O 1
ATOM 4591 N N . LEU A 1 573 ? 12.121 -7.710 -18.216 1.00 96.06 573 LEU A N 1
ATOM 4592 C CA . LEU A 1 573 ? 11.614 -8.241 -19.486 1.00 96.06 573 LEU A CA 1
ATOM 4593 C C . LEU A 1 573 ? 12.632 -9.112 -20.237 1.00 96.06 573 LEU A C 1
ATOM 4595 O O . LEU A 1 573 ? 12.228 -10.019 -20.962 1.00 96.06 573 LEU A O 1
ATOM 4599 N N . ILE A 1 574 ? 13.931 -8.836 -20.087 1.00 93.75 574 ILE A N 1
ATOM 4600 C CA . ILE A 1 574 ? 15.017 -9.644 -20.666 1.00 93.75 574 ILE A CA 1
ATOM 4601 C C . ILE A 1 574 ? 15.190 -10.966 -19.902 1.00 93.75 574 ILE A C 1
ATOM 4603 O O . ILE A 1 574 ? 15.496 -11.982 -20.518 1.00 93.75 574 ILE A O 1
ATOM 4607 N N . GLN A 1 575 ? 15.022 -10.952 -18.576 1.00 93.69 575 GLN A N 1
ATOM 4608 C CA . GLN A 1 575 ? 15.185 -12.127 -17.708 1.00 93.69 575 GLN A CA 1
ATOM 4609 C C . GLN A 1 575 ? 13.912 -12.974 -17.566 1.00 93.69 575 GLN A C 1
ATOM 4611 O O . GLN A 1 575 ? 13.997 -14.110 -17.108 1.00 93.69 575 GLN A O 1
ATOM 4616 N N . SER A 1 576 ? 12.748 -12.429 -17.931 1.00 93.88 576 SER A N 1
ATOM 4617 C CA . SER A 1 576 ? 11.468 -13.140 -17.882 1.00 93.88 576 SER A CA 1
ATOM 4618 C C . SER A 1 576 ? 11.441 -14.329 -18.843 1.00 93.88 576 SER A C 1
ATOM 4620 O O . SER A 1 576 ? 11.917 -14.227 -19.975 1.00 93.88 576 SER A O 1
ATOM 4622 N N . GLU A 1 577 ? 10.813 -15.425 -18.420 1.00 91.75 577 GLU A N 1
ATOM 4623 C CA . GLU A 1 577 ? 10.476 -16.539 -19.308 1.00 91.75 577 GLU A CA 1
ATOM 4624 C C . GLU A 1 577 ? 9.554 -16.074 -20.442 1.00 91.75 577 GLU A C 1
ATOM 4626 O O . GLU A 1 577 ? 8.677 -15.224 -20.257 1.00 91.75 577 GLU A O 1
ATOM 4631 N N . GLU A 1 578 ? 9.752 -16.621 -21.640 1.00 88.44 578 GLU A N 1
ATOM 4632 C CA . GLU A 1 578 ? 8.945 -16.232 -22.791 1.00 88.44 578 GLU A CA 1
ATOM 4633 C C . GLU A 1 578 ? 7.518 -16.762 -22.658 1.00 88.44 578 GLU A C 1
ATOM 4635 O O . GLU A 1 578 ? 7.270 -17.966 -22.637 1.00 88.44 578 GLU A O 1
ATOM 4640 N N . SER A 1 579 ? 6.564 -15.838 -22.591 1.00 91.31 579 SER A N 1
ATOM 4641 C CA . SER A 1 579 ? 5.136 -16.126 -22.523 1.00 91.31 579 SER A CA 1
ATOM 4642 C C . SER A 1 579 ? 4.344 -15.086 -23.316 1.00 91.31 579 SER A C 1
ATOM 4644 O O . SER A 1 579 ? 4.850 -14.000 -23.623 1.00 91.31 579 SER A O 1
ATOM 4646 N N . SER A 1 580 ? 3.078 -15.386 -23.621 1.00 91.06 580 SER A N 1
ATOM 4647 C CA . SER A 1 580 ? 2.169 -14.428 -24.266 1.00 91.06 580 SER A CA 1
ATOM 4648 C C . SER A 1 580 ? 1.981 -13.160 -23.428 1.00 91.06 580 SER A C 1
ATOM 4650 O O . SER A 1 580 ? 1.901 -12.059 -23.970 1.00 91.06 580 SER A O 1
ATOM 4652 N N . GLU A 1 581 ? 1.958 -13.295 -22.099 1.00 91.00 581 GLU A N 1
ATOM 4653 C CA . GLU A 1 581 ? 1.864 -12.156 -21.185 1.00 91.00 581 GLU A CA 1
ATOM 4654 C C . GLU A 1 581 ? 3.149 -11.320 -21.222 1.00 91.00 581 GLU A C 1
ATOM 4656 O O . GLU A 1 581 ? 3.088 -10.103 -21.368 1.00 91.00 581 GLU A O 1
ATOM 4661 N N . THR A 1 582 ? 4.328 -11.945 -21.206 1.00 93.06 582 THR A N 1
ATOM 4662 C CA . THR A 1 582 ? 5.606 -11.223 -21.313 1.00 93.06 582 THR A CA 1
ATOM 4663 C C . THR A 1 582 ? 5.730 -10.475 -22.641 1.00 93.06 582 THR A C 1
ATOM 4665 O O . THR A 1 582 ? 6.147 -9.317 -22.646 1.00 93.06 582 THR A O 1
ATOM 4668 N N . LEU A 1 583 ? 5.324 -11.079 -23.765 1.00 93.75 583 LEU A N 1
ATOM 4669 C CA . LEU A 1 583 ? 5.275 -10.401 -25.069 1.00 93.75 583 LEU A CA 1
ATOM 4670 C C . LEU A 1 583 ? 4.319 -9.202 -25.053 1.00 93.75 583 LEU A C 1
ATOM 4672 O O . LEU A 1 583 ? 4.664 -8.120 -25.537 1.00 93.75 583 LEU A O 1
ATOM 4676 N N . ARG A 1 584 ? 3.143 -9.362 -24.438 1.00 94.81 584 ARG A N 1
ATOM 4677 C CA . ARG A 1 584 ? 2.176 -8.278 -24.249 1.00 94.81 584 ARG A CA 1
ATOM 4678 C C . ARG A 1 584 ? 2.766 -7.128 -23.430 1.00 94.81 584 ARG A C 1
ATOM 4680 O O . ARG A 1 584 ? 2.637 -5.976 -23.844 1.00 94.81 584 ARG A O 1
ATOM 4687 N N . VAL A 1 585 ? 3.434 -7.414 -22.312 1.00 96.50 585 VAL A N 1
ATOM 4688 C CA . VAL A 1 585 ? 4.067 -6.384 -21.471 1.00 96.50 585 VAL A CA 1
ATOM 4689 C C . VAL A 1 585 ? 5.229 -5.707 -22.208 1.00 96.50 585 VAL A C 1
ATOM 4691 O O . VAL A 1 585 ? 5.313 -4.481 -22.171 1.00 96.50 585 VAL A O 1
ATOM 4694 N N . LYS A 1 586 ? 6.064 -6.447 -22.962 1.00 96.44 586 LYS A N 1
ATOM 4695 C CA . LYS A 1 586 ? 7.108 -5.859 -23.835 1.00 96.44 586 LYS A CA 1
ATOM 4696 C C . LYS A 1 586 ? 6.513 -4.840 -24.807 1.00 96.44 586 LYS A C 1
ATOM 4698 O O . LYS A 1 586 ? 7.031 -3.732 -24.932 1.00 96.44 586 LYS A O 1
ATOM 4703 N N . LYS A 1 587 ? 5.412 -5.200 -25.474 1.00 96.12 587 LYS A N 1
ATOM 4704 C CA . LYS A 1 587 ? 4.723 -4.322 -26.428 1.00 96.12 587 LYS A CA 1
ATOM 4705 C C . LYS A 1 587 ? 4.198 -3.054 -25.757 1.00 96.12 587 LYS A C 1
ATOM 4707 O O . LYS A 1 587 ? 4.421 -1.968 -26.283 1.00 96.12 587 LYS A O 1
ATOM 4712 N N . ILE A 1 588 ? 3.535 -3.185 -24.607 1.00 96.19 588 ILE A N 1
ATOM 4713 C CA . ILE A 1 588 ? 3.003 -2.040 -23.854 1.00 96.19 588 ILE A CA 1
ATOM 4714 C C . ILE A 1 588 ? 4.148 -1.116 -23.418 1.00 96.19 588 ILE A C 1
ATOM 4716 O O . ILE A 1 588 ? 4.116 0.066 -23.743 1.00 96.19 588 ILE A O 1
ATOM 4720 N N . PHE A 1 589 ? 5.210 -1.663 -22.820 1.00 97.19 589 PHE A N 1
ATOM 4721 C CA . PHE A 1 589 ? 6.384 -0.892 -22.402 1.00 97.19 589 PHE A CA 1
ATOM 4722 C C . PHE A 1 589 ? 7.015 -0.078 -23.536 1.00 97.19 589 PHE A C 1
ATOM 4724 O O . PHE A 1 589 ? 7.303 1.109 -23.374 1.00 97.19 589 PHE A O 1
ATOM 4731 N N . LEU A 1 590 ? 7.206 -0.692 -24.705 1.00 97.62 590 LEU A N 1
ATOM 4732 C CA . LEU A 1 590 ? 7.775 -0.001 -25.862 1.00 97.62 590 LEU A CA 1
ATOM 4733 C C . LEU A 1 590 ? 6.826 1.067 -26.415 1.00 97.62 590 LEU A C 1
ATOM 4735 O O . LEU A 1 590 ? 7.277 2.158 -26.760 1.00 97.62 590 LEU A O 1
ATOM 4739 N N . GLN A 1 591 ? 5.520 0.790 -26.467 1.00 95.88 591 GLN A N 1
ATOM 4740 C CA . GLN A 1 591 ? 4.512 1.772 -26.876 1.00 95.88 591 GLN A CA 1
ATOM 4741 C C . GLN A 1 591 ? 4.490 2.986 -25.942 1.00 95.88 591 GLN A C 1
ATOM 4743 O O . GLN A 1 591 ? 4.452 4.122 -26.422 1.00 95.88 591 GLN A O 1
ATOM 4748 N N . ASP A 1 592 ? 4.568 2.760 -24.630 1.00 94.44 592 ASP A N 1
ATOM 4749 C CA . ASP A 1 592 ? 4.623 3.833 -23.644 1.00 94.44 592 ASP A CA 1
ATOM 4750 C C . ASP A 1 592 ? 5.899 4.655 -23.818 1.00 94.44 592 ASP A C 1
ATOM 4752 O O . ASP A 1 592 ? 5.825 5.881 -23.908 1.00 94.44 592 ASP A O 1
ATOM 4756 N N . LEU A 1 593 ? 7.061 4.014 -23.969 1.00 95.31 593 LEU A N 1
ATOM 4757 C CA . LEU A 1 593 ? 8.319 4.714 -24.226 1.00 95.31 593 LEU A CA 1
ATOM 4758 C C . LEU A 1 593 ? 8.279 5.564 -25.497 1.00 95.31 593 LEU A C 1
ATOM 4760 O O . LEU A 1 593 ? 8.670 6.731 -25.459 1.00 95.31 593 LEU A O 1
ATOM 4764 N N . ILE A 1 594 ? 7.790 5.008 -26.607 1.00 95.69 594 ILE A N 1
ATOM 4765 C CA . ILE A 1 594 ? 7.660 5.724 -27.882 1.00 95.69 594 ILE A CA 1
ATOM 4766 C C . ILE A 1 594 ? 6.763 6.942 -27.706 1.00 95.69 594 ILE A C 1
ATOM 4768 O O . ILE A 1 594 ? 7.161 8.045 -28.076 1.00 95.69 594 ILE A O 1
ATOM 4772 N N . ARG A 1 595 ? 5.586 6.771 -27.096 1.00 92.25 595 ARG A N 1
ATOM 4773 C CA . ARG A 1 595 ? 4.647 7.869 -26.842 1.00 92.25 595 ARG A CA 1
ATOM 4774 C C . ARG A 1 595 ? 5.300 8.983 -26.025 1.00 92.25 595 ARG A C 1
ATOM 4776 O O . ARG A 1 595 ? 5.248 10.144 -26.419 1.00 92.25 595 ARG A O 1
ATOM 4783 N N . HIS A 1 596 ? 5.960 8.624 -24.927 1.00 92.06 596 HIS A N 1
ATOM 4784 C CA . HIS A 1 596 ? 6.582 9.577 -24.009 1.00 92.06 596 HIS A CA 1
ATOM 4785 C C . HIS A 1 596 ? 7.869 10.198 -24.558 1.00 92.06 596 HIS A C 1
ATOM 4787 O O . HIS A 1 596 ? 8.295 11.235 -24.057 1.00 92.06 596 HIS A O 1
ATOM 4793 N N . CYS A 1 597 ? 8.487 9.601 -25.579 1.00 93.62 597 CYS A N 1
ATOM 4794 C CA . CYS A 1 597 ? 9.669 10.142 -26.244 1.00 93.62 597 CYS A CA 1
ATOM 4795 C C . CYS A 1 597 ? 9.344 10.921 -27.519 1.00 93.62 597 CYS A C 1
ATOM 4797 O O . CYS A 1 597 ? 10.155 11.759 -27.900 1.00 93.62 597 CYS A O 1
ATOM 4799 N N . LYS A 1 598 ? 8.209 10.679 -28.185 1.00 90.94 598 LYS A N 1
ATOM 4800 C CA . LYS A 1 598 ? 7.874 11.294 -29.481 1.00 90.94 598 LYS A CA 1
ATOM 4801 C C . LYS A 1 598 ? 7.853 12.821 -29.397 1.00 90.94 598 LYS A C 1
ATOM 4803 O O . LYS A 1 598 ? 8.589 13.485 -30.123 1.00 90.94 598 LYS A O 1
ATOM 4808 N N . ASP A 1 599 ? 7.139 13.358 -28.410 1.00 85.06 599 ASP A N 1
ATOM 4809 C CA . ASP A 1 599 ? 6.914 14.804 -28.286 1.00 85.06 599 ASP A CA 1
ATOM 4810 C C . ASP A 1 599 ? 7.625 15.443 -27.073 1.00 85.06 599 ASP A C 1
ATOM 4812 O O . ASP A 1 599 ? 7.594 16.659 -26.905 1.00 85.06 599 ASP A O 1
ATOM 4816 N N . CYS A 1 600 ? 8.356 14.666 -26.257 1.00 90.94 600 CYS A N 1
ATOM 4817 C CA . CYS A 1 600 ? 9.096 15.185 -25.098 1.00 90.94 600 CYS A CA 1
ATOM 4818 C C . CYS A 1 600 ? 10.620 15.129 -25.294 1.00 90.94 600 CYS A C 1
ATOM 4820 O O . CYS A 1 600 ? 11.258 14.079 -25.167 1.00 90.94 600 CYS A O 1
ATOM 4822 N N . ARG A 1 601 ? 11.228 16.300 -25.538 1.00 92.31 601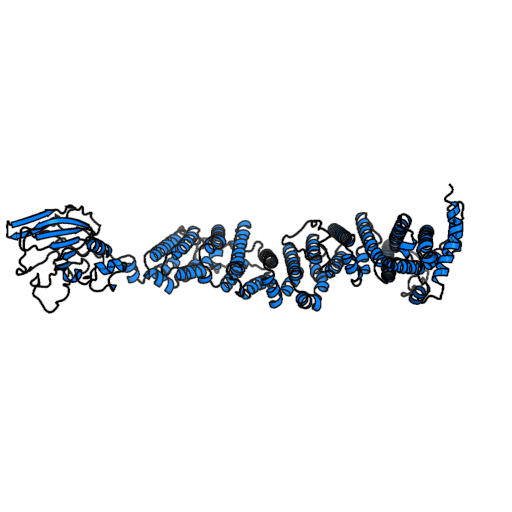 ARG A N 1
ATOM 4823 C CA . ARG A 1 601 ? 12.690 16.464 -25.678 1.00 92.31 601 ARG A CA 1
ATOM 4824 C C . ARG A 1 601 ? 13.456 15.972 -24.450 1.00 92.31 601 ARG A C 1
ATOM 4826 O O . ARG A 1 601 ? 14.521 15.376 -24.587 1.00 92.31 601 ARG A O 1
ATOM 4833 N N . GLU A 1 602 ? 12.925 16.243 -23.266 1.00 92.88 602 GLU A N 1
ATOM 4834 C CA . GLU A 1 602 ? 13.601 15.945 -22.008 1.00 92.88 602 GLU A CA 1
ATOM 4835 C C . GLU A 1 602 ? 13.651 14.439 -21.730 1.00 92.88 602 GLU A C 1
ATOM 4837 O O . GLU A 1 602 ? 14.700 13.923 -21.360 1.00 92.88 602 GLU A O 1
ATOM 4842 N N . ASN A 1 603 ? 12.575 13.703 -22.021 1.00 95.00 603 ASN A N 1
ATOM 4843 C CA . ASN A 1 603 ? 12.557 12.242 -21.893 1.00 95.00 603 ASN A CA 1
ATOM 4844 C C . ASN A 1 603 ? 13.577 11.572 -22.829 1.00 95.00 603 ASN A C 1
ATOM 4846 O O . ASN A 1 603 ? 14.284 10.654 -22.412 1.00 95.00 603 ASN A O 1
ATOM 4850 N N . ARG A 1 604 ? 13.727 12.077 -24.064 1.00 95.75 604 ARG A N 1
ATOM 4851 C CA . ARG A 1 604 ? 14.774 11.605 -24.991 1.00 95.75 604 ARG A CA 1
ATOM 4852 C C . ARG A 1 604 ? 16.174 11.839 -24.428 1.00 95.75 604 ARG A C 1
ATOM 4854 O O . ARG A 1 604 ? 17.004 10.935 -24.458 1.00 95.75 604 ARG A O 1
ATOM 4861 N N . ARG A 1 605 ? 16.428 13.031 -23.873 1.00 95.12 605 ARG A N 1
ATOM 4862 C CA . ARG A 1 605 ? 17.706 13.369 -23.222 1.00 95.12 605 ARG A CA 1
ATOM 4863 C C . ARG A 1 605 ? 18.016 12.460 -22.046 1.00 95.12 605 ARG A C 1
ATOM 4865 O O . ARG A 1 605 ? 19.137 11.971 -21.955 1.00 95.12 605 ARG A O 1
ATOM 4872 N N . ILE A 1 606 ? 17.025 12.211 -21.195 1.00 95.69 606 ILE A N 1
ATOM 4873 C CA . ILE A 1 606 ? 17.153 11.319 -20.045 1.00 95.69 606 ILE A CA 1
ATOM 4874 C C . ILE A 1 606 ? 17.633 9.939 -20.502 1.00 95.69 606 ILE A C 1
ATOM 4876 O O . ILE A 1 606 ? 18.645 9.473 -19.989 1.00 95.69 606 ILE A O 1
ATOM 4880 N N . ILE A 1 607 ? 16.987 9.322 -21.503 1.00 96.44 607 ILE A N 1
ATOM 4881 C CA . ILE A 1 607 ? 17.405 8.004 -22.015 1.00 96.44 607 ILE A CA 1
ATOM 4882 C C . ILE A 1 607 ? 18.816 8.056 -22.611 1.00 96.44 607 ILE A C 1
ATOM 4884 O O . ILE A 1 607 ? 19.641 7.209 -22.280 1.00 96.44 607 ILE A O 1
ATOM 4888 N N . LEU A 1 608 ? 19.127 9.058 -23.439 1.00 95.69 608 LEU A N 1
ATOM 4889 C CA . LEU A 1 608 ? 20.446 9.181 -24.075 1.00 95.69 608 LEU A CA 1
ATOM 4890 C C . LEU A 1 608 ? 21.595 9.357 -23.070 1.00 95.69 608 LEU A C 1
ATOM 4892 O O . LEU A 1 608 ? 22.728 8.984 -23.367 1.00 95.69 608 LEU A O 1
ATOM 4896 N N . GLN A 1 609 ? 21.311 9.907 -21.888 1.00 94.38 609 GLN A N 1
ATOM 4897 C CA . GLN A 1 609 ? 22.272 10.067 -20.793 1.00 94.38 609 GLN A CA 1
ATOM 4898 C C . GLN A 1 609 ? 22.375 8.829 -19.890 1.00 94.38 609 GLN A C 1
ATOM 4900 O O . GLN A 1 609 ? 23.279 8.752 -19.054 1.00 94.38 609 GLN A O 1
ATOM 4905 N N . MET A 1 610 ? 21.473 7.851 -20.027 1.00 93.06 610 MET A N 1
ATOM 4906 C CA . MET A 1 610 ? 21.548 6.618 -19.251 1.00 93.06 610 MET A CA 1
ATOM 4907 C C . MET A 1 610 ? 22.724 5.755 -19.703 1.00 93.06 610 MET A C 1
ATOM 4909 O O . MET A 1 610 ? 22.999 5.583 -20.888 1.00 93.06 610 MET A O 1
ATOM 4913 N N . SER A 1 611 ? 23.394 5.130 -18.737 1.00 89.94 611 SER A N 1
ATOM 4914 C CA . SER A 1 611 ? 24.431 4.150 -19.051 1.00 89.94 611 SER A CA 1
ATOM 4915 C C . SER A 1 611 ? 23.833 2.924 -19.750 1.00 89.94 611 SER A C 1
ATOM 4917 O O . SER A 1 611 ? 22.856 2.339 -19.273 1.00 89.94 611 SER A O 1
ATOM 4919 N N . VAL A 1 612 ? 24.476 2.499 -20.842 1.00 88.31 612 VAL A N 1
ATOM 4920 C CA . VAL A 1 612 ? 24.230 1.198 -21.489 1.00 88.31 612 VAL A CA 1
ATOM 4921 C C . VAL A 1 612 ? 22.797 1.075 -22.046 1.00 88.31 612 VAL A C 1
ATOM 4923 O O . VAL A 1 612 ? 22.240 -0.019 -22.117 1.00 88.31 612 VAL A O 1
ATOM 4926 N N . TRP A 1 613 ? 22.175 2.193 -22.447 1.00 95.00 613 TRP A N 1
ATOM 4927 C CA . TRP A 1 613 ? 20.787 2.186 -22.920 1.00 95.00 613 TRP A CA 1
ATOM 4928 C C . TRP A 1 613 ? 20.576 1.421 -24.220 1.00 95.00 613 TRP A C 1
ATOM 4930 O O . TRP A 1 613 ? 19.572 0.729 -24.381 1.00 95.00 613 TRP A O 1
ATOM 4940 N N . GLN A 1 614 ? 21.567 1.473 -25.106 1.00 95.12 614 GLN A N 1
ATOM 4941 C CA . GLN A 1 614 ? 21.554 0.759 -26.374 1.00 95.12 614 GLN A CA 1
ATOM 4942 C C . GLN A 1 614 ? 21.500 -0.756 -26.158 1.00 95.12 614 GLN A C 1
ATOM 4944 O O . GLN A 1 614 ? 20.780 -1.454 -26.864 1.00 95.12 614 GLN A O 1
ATOM 4949 N N . GLU A 1 615 ? 22.259 -1.268 -25.185 1.00 92.19 615 GLU A N 1
ATOM 4950 C CA . GLU A 1 615 ? 22.408 -2.708 -24.957 1.00 92.19 615 GLU A CA 1
ATOM 4951 C C . GLU A 1 615 ? 21.139 -3.322 -24.368 1.00 92.19 615 GLU A C 1
ATOM 4953 O O . GLU A 1 615 ? 20.700 -4.373 -24.840 1.00 92.19 615 GLU A O 1
ATOM 4958 N N . TRP A 1 616 ? 20.502 -2.666 -23.391 1.00 93.62 616 TRP A N 1
ATOM 4959 C CA . TRP A 1 616 ? 19.249 -3.201 -22.865 1.00 93.62 616 TRP A CA 1
ATOM 4960 C C . TRP A 1 616 ? 18.109 -3.025 -23.867 1.00 93.62 616 TRP A C 1
ATOM 4962 O O . TRP A 1 616 ? 17.297 -3.936 -24.005 1.00 93.62 616 TRP A O 1
ATOM 4972 N N . LEU A 1 617 ? 18.066 -1.923 -24.628 1.00 96.00 617 LEU A N 1
ATOM 4973 C CA . LEU A 1 617 ? 16.996 -1.706 -25.601 1.00 96.00 617 LEU A CA 1
ATOM 4974 C C . LEU A 1 617 ? 17.081 -2.702 -26.762 1.00 96.00 617 LEU A C 1
ATOM 4976 O O . LEU A 1 617 ? 16.077 -3.314 -27.121 1.00 96.00 617 LEU A O 1
ATOM 4980 N N . ILE A 1 618 ? 18.279 -2.948 -27.303 1.00 94.06 618 ILE A N 1
ATOM 4981 C CA . ILE A 1 618 ? 18.449 -3.950 -28.362 1.00 94.06 618 ILE A CA 1
ATOM 4982 C C . ILE A 1 618 ? 18.192 -5.372 -27.854 1.00 94.06 618 ILE A C 1
ATOM 4984 O O . ILE A 1 618 ? 17.706 -6.213 -28.605 1.00 94.06 618 ILE A O 1
ATOM 4988 N N . SER A 1 619 ? 18.454 -5.648 -26.574 1.00 93.88 619 SER A N 1
ATOM 4989 C CA . SER A 1 619 ? 18.162 -6.949 -25.958 1.00 93.88 619 SER A CA 1
ATOM 4990 C C . SER A 1 619 ? 16.668 -7.247 -25.825 1.00 93.88 619 SER A C 1
ATOM 4992 O O . SER A 1 619 ? 16.309 -8.408 -25.650 1.00 93.88 619 SER A O 1
ATOM 4994 N N . LEU A 1 620 ? 15.799 -6.235 -25.926 1.00 94.50 620 LEU A N 1
ATOM 4995 C CA . LEU A 1 620 ? 14.347 -6.429 -25.986 1.00 94.50 620 LEU A CA 1
ATOM 4996 C C . LEU A 1 620 ? 13.864 -6.854 -27.380 1.00 94.50 620 LEU A C 1
ATOM 4998 O O . LEU A 1 620 ? 12.743 -7.348 -27.497 1.00 94.50 620 LEU A O 1
ATOM 5002 N N . SER A 1 621 ? 14.690 -6.673 -28.417 1.00 93.94 621 SER A N 1
ATOM 5003 C CA . SER A 1 621 ? 14.357 -7.058 -29.790 1.00 93.94 621 SER A CA 1
ATOM 5004 C C . SER A 1 621 ? 14.631 -8.535 -30.069 1.00 93.94 621 SER A C 1
ATOM 5006 O O . SER A 1 621 ? 15.583 -9.140 -29.567 1.00 93.94 621 SER A O 1
ATOM 5008 N N . TYR A 1 622 ? 13.815 -9.093 -30.952 1.00 91.38 622 TYR A N 1
ATOM 5009 C CA . TYR A 1 622 ? 14.026 -10.383 -31.586 1.00 91.38 622 TYR A CA 1
ATOM 5010 C C . TYR A 1 622 ? 14.759 -10.154 -32.911 1.00 91.38 622 TYR A C 1
ATOM 5012 O O . TYR A 1 622 ? 14.139 -9.743 -33.890 1.00 91.38 622 TYR A O 1
ATOM 5020 N N . ILE A 1 623 ? 16.076 -10.400 -32.957 1.00 88.75 623 ILE A N 1
ATOM 5021 C CA . ILE A 1 623 ? 16.883 -10.203 -34.184 1.00 88.75 623 ILE A CA 1
ATOM 5022 C C . ILE A 1 623 ? 16.414 -11.143 -35.301 1.00 88.75 623 ILE A C 1
ATOM 5024 O O . ILE A 1 623 ? 16.429 -10.783 -36.473 1.00 88.75 623 ILE A O 1
ATOM 5028 N N . TYR A 1 624 ? 15.966 -12.342 -34.928 1.00 87.88 624 TYR A N 1
ATOM 5029 C CA . TYR A 1 624 ? 15.395 -13.326 -35.840 1.00 87.88 624 TYR A CA 1
ATOM 5030 C C . TYR A 1 624 ? 14.014 -13.755 -35.317 1.00 87.88 624 TYR A C 1
ATOM 5032 O O . TYR A 1 624 ? 13.939 -14.779 -34.635 1.00 87.88 624 TYR A O 1
ATOM 5040 N N . PRO A 1 625 ? 12.956 -12.961 -35.559 1.00 89.00 625 PRO A N 1
ATOM 5041 C CA . PRO A 1 625 ? 11.622 -13.253 -35.045 1.00 89.00 625 PRO A CA 1
ATOM 5042 C C . PRO A 1 625 ? 11.044 -14.508 -35.710 1.00 89.00 625 PRO A C 1
ATOM 5044 O O . PRO A 1 625 ? 11.175 -14.695 -36.919 1.00 89.00 625 PRO A O 1
ATOM 5047 N N . GLU A 1 626 ? 10.395 -15.360 -34.921 1.00 88.25 626 GLU A N 1
ATOM 5048 C CA . GLU A 1 626 ? 9.764 -16.606 -35.381 1.00 88.25 626 GLU A CA 1
ATOM 5049 C C . GLU A 1 626 ? 8.270 -16.427 -35.676 1.00 88.25 626 GLU A C 1
ATOM 5051 O O . GLU A 1 626 ? 7.684 -17.192 -36.440 1.00 88.25 626 GLU A O 1
ATOM 5056 N N . ASN A 1 627 ? 7.651 -15.401 -35.089 1.00 91.88 627 ASN A N 1
ATOM 5057 C CA . ASN A 1 627 ? 6.239 -15.083 -35.261 1.00 91.88 627 ASN A CA 1
ATOM 5058 C C . ASN A 1 627 ? 6.008 -13.574 -35.476 1.00 91.88 627 ASN A C 1
ATOM 5060 O O . ASN A 1 627 ? 6.899 -12.740 -35.288 1.00 91.88 627 ASN A O 1
ATOM 5064 N N . GLU A 1 628 ? 4.789 -13.222 -35.887 1.00 92.69 628 GLU A N 1
ATOM 5065 C CA . GLU A 1 628 ? 4.406 -11.834 -36.176 1.00 92.69 628 GLU A CA 1
ATOM 5066 C C . GLU A 1 628 ? 4.430 -10.943 -34.921 1.00 92.69 628 GLU A C 1
ATOM 5068 O O . GLU A 1 628 ? 4.793 -9.770 -34.996 1.00 92.69 628 GLU A O 1
ATOM 5073 N N . GLU A 1 629 ? 4.117 -11.494 -33.745 1.00 91.00 629 GLU A N 1
ATOM 5074 C CA . GLU A 1 629 ? 4.140 -10.745 -32.483 1.00 91.00 629 GLU A CA 1
ATOM 5075 C C . GLU A 1 629 ? 5.560 -10.321 -32.081 1.00 91.00 629 GLU A C 1
ATOM 5077 O O . GLU A 1 629 ? 5.784 -9.164 -31.725 1.00 91.00 629 GLU A O 1
ATOM 5082 N N . GLN A 1 630 ? 6.536 -11.223 -32.193 1.00 93.62 630 GLN A N 1
ATOM 5083 C CA . GLN A 1 630 ? 7.956 -10.944 -31.973 1.00 93.62 630 GLN A CA 1
ATOM 5084 C C . GLN A 1 630 ? 8.477 -9.926 -32.986 1.00 93.62 630 GLN A C 1
ATOM 5086 O O . GLN A 1 630 ? 9.225 -9.021 -32.615 1.00 93.62 630 GLN A O 1
ATOM 5091 N N . LYS A 1 631 ? 8.052 -10.037 -34.253 1.00 93.62 631 LYS A N 1
ATOM 5092 C CA . LYS A 1 631 ? 8.390 -9.055 -35.287 1.00 93.62 631 LYS A CA 1
ATOM 5093 C C . LYS A 1 631 ? 7.879 -7.661 -34.909 1.00 93.62 631 LYS A C 1
ATOM 5095 O O . LYS A 1 631 ? 8.654 -6.712 -34.944 1.00 93.62 631 LYS A O 1
ATOM 5100 N N . ASN A 1 632 ? 6.627 -7.552 -34.463 1.00 95.88 632 ASN A N 1
ATOM 5101 C CA . ASN A 1 632 ? 6.027 -6.295 -34.000 1.00 95.88 632 ASN A CA 1
ATOM 5102 C C . ASN A 1 632 ? 6.803 -5.690 -32.812 1.00 95.88 632 ASN A C 1
ATOM 5104 O O . ASN A 1 632 ? 7.075 -4.492 -32.784 1.00 95.88 632 ASN A O 1
ATOM 5108 N N . VAL A 1 633 ? 7.236 -6.514 -31.848 1.00 96.19 633 VAL A N 1
ATOM 5109 C CA . VAL A 1 633 ? 8.099 -6.054 -30.743 1.00 96.19 633 VAL A CA 1
ATOM 5110 C C . VAL A 1 633 ? 9.419 -5.479 -31.271 1.00 96.19 633 VAL A C 1
ATOM 5112 O O . VAL A 1 633 ? 9.812 -4.390 -30.852 1.00 96.19 633 VAL A O 1
ATOM 5115 N N . SER A 1 634 ? 10.087 -6.157 -32.208 1.00 95.44 634 SER A N 1
ATOM 5116 C CA . SER A 1 634 ? 11.320 -5.649 -32.830 1.00 95.44 634 SER A CA 1
ATOM 5117 C C . SER A 1 634 ? 11.099 -4.344 -33.601 1.00 95.44 634 SER A C 1
ATOM 5119 O O . SER A 1 634 ? 11.909 -3.429 -33.476 1.00 95.44 634 SER A O 1
ATOM 5121 N N . GLU A 1 635 ? 9.992 -4.218 -34.336 1.00 95.81 635 GLU A N 1
ATOM 5122 C CA . GLU A 1 635 ? 9.620 -2.986 -35.047 1.00 95.81 635 GLU A CA 1
ATOM 5123 C C . GLU A 1 635 ? 9.452 -1.801 -34.081 1.00 95.81 635 GLU A C 1
ATOM 5125 O O . GLU A 1 635 ? 9.969 -0.715 -34.344 1.00 95.81 635 GLU A O 1
ATOM 5130 N N . LEU A 1 636 ? 8.822 -2.010 -32.919 1.00 97.75 636 LEU A N 1
ATOM 5131 C CA . LEU A 1 636 ? 8.716 -0.981 -31.877 1.00 97.75 636 LEU A CA 1
ATOM 5132 C C . LEU A 1 636 ? 10.086 -0.609 -31.286 1.00 97.75 636 LEU A C 1
ATOM 5134 O O . LEU A 1 636 ? 10.357 0.569 -31.049 1.00 97.75 636 LEU A O 1
ATOM 5138 N N . VAL A 1 637 ? 10.979 -1.583 -31.074 1.00 97.19 637 VAL A N 1
ATOM 5139 C CA . VAL A 1 637 ? 12.358 -1.301 -30.635 1.00 97.19 637 VAL A CA 1
ATOM 5140 C C . VAL A 1 637 ? 13.074 -0.414 -31.656 1.00 97.19 637 VAL A C 1
ATOM 5142 O O . VAL A 1 637 ? 13.675 0.593 -31.277 1.00 97.19 637 VAL A O 1
ATOM 5145 N N . PHE A 1 638 ? 12.988 -0.746 -32.945 1.00 95.81 638 PHE A N 1
ATOM 5146 C CA . PHE A 1 638 ? 13.629 0.027 -34.010 1.00 95.81 638 PHE A CA 1
ATOM 5147 C C . PHE A 1 638 ? 13.022 1.423 -34.159 1.00 95.81 638 PHE A C 1
ATOM 5149 O O . PHE A 1 638 ? 13.763 2.399 -34.273 1.00 95.81 638 PHE A O 1
ATOM 5156 N N . GLN A 1 639 ? 11.701 1.554 -34.027 1.00 97.31 639 GLN A N 1
ATOM 5157 C CA . GLN A 1 639 ? 11.032 2.852 -33.987 1.00 97.31 639 GLN A CA 1
ATOM 5158 C C . GLN A 1 639 ? 11.545 3.724 -32.831 1.00 97.31 639 GLN A C 1
ATOM 5160 O O . GLN A 1 639 ? 11.812 4.913 -33.020 1.00 97.31 639 GLN A O 1
ATOM 5165 N N . LEU A 1 640 ? 11.715 3.152 -31.634 1.00 97.56 640 LEU A N 1
ATOM 5166 C CA . LEU A 1 640 ? 12.252 3.891 -30.492 1.00 97.56 640 LEU A CA 1
ATOM 5167 C C . LEU A 1 640 ? 13.718 4.297 -30.713 1.00 97.56 640 LEU A C 1
ATOM 5169 O O . LEU A 1 640 ? 14.076 5.441 -30.426 1.00 97.56 640 LEU A O 1
ATOM 5173 N N . PHE A 1 641 ? 14.553 3.409 -31.267 1.00 97.50 641 PHE A N 1
ATOM 5174 C CA . PHE A 1 641 ? 15.916 3.760 -31.681 1.00 97.50 641 PHE A CA 1
ATOM 5175 C C . PHE A 1 641 ? 15.918 4.912 -32.684 1.00 97.50 641 PHE A C 1
ATOM 5177 O O . PHE A 1 641 ? 16.672 5.860 -32.494 1.00 97.50 641 PHE A O 1
ATOM 5184 N N . SER A 1 642 ? 15.053 4.875 -33.696 1.00 97.12 642 SER A N 1
ATOM 5185 C CA . SER A 1 642 ? 14.928 5.935 -34.699 1.00 97.12 642 SER A CA 1
ATOM 5186 C C . SER A 1 642 ? 14.634 7.296 -34.050 1.00 97.12 642 SER A C 1
ATOM 5188 O O . SER A 1 642 ? 15.359 8.263 -34.286 1.00 97.12 642 SER A O 1
ATOM 5190 N N . ILE A 1 643 ? 13.674 7.357 -33.116 1.00 97.19 643 ILE A N 1
ATOM 5191 C CA . ILE A 1 643 ? 13.347 8.580 -32.357 1.00 97.19 643 ILE A CA 1
ATOM 5192 C C . ILE A 1 643 ? 14.555 9.094 -31.551 1.00 97.19 643 ILE A C 1
ATOM 5194 O O . ILE A 1 643 ? 14.855 10.292 -31.566 1.00 97.19 643 ILE A O 1
ATOM 5198 N N . LEU A 1 644 ? 15.245 8.208 -30.827 1.00 97.62 644 LEU A N 1
ATOM 5199 C CA . LEU A 1 644 ? 16.353 8.575 -29.937 1.00 97.62 644 LEU A CA 1
ATOM 5200 C C . LEU A 1 644 ? 17.615 8.976 -30.708 1.00 97.62 644 LEU A C 1
ATOM 5202 O O . LEU A 1 644 ? 18.228 10.001 -30.406 1.00 97.62 644 LEU A O 1
ATOM 5206 N N . LEU A 1 645 ? 17.996 8.190 -31.714 1.00 97.19 645 LEU A N 1
ATOM 5207 C CA . LEU A 1 645 ? 19.183 8.422 -32.532 1.00 97.19 645 LEU A CA 1
ATOM 5208 C C . LEU A 1 645 ? 19.020 9.659 -33.407 1.00 97.19 645 LEU A C 1
ATOM 5210 O O . LEU A 1 645 ? 19.949 10.459 -33.503 1.00 97.19 645 LEU A O 1
ATOM 5214 N N . PHE A 1 646 ? 17.836 9.873 -33.983 1.00 97.31 646 PHE A N 1
ATOM 5215 C CA . PHE A 1 646 ? 17.574 11.099 -34.722 1.00 97.31 646 PHE A CA 1
ATOM 5216 C C . PHE A 1 646 ? 17.633 12.327 -33.812 1.00 97.31 646 PHE A C 1
ATOM 5218 O O . PHE A 1 646 ? 18.250 13.321 -34.184 1.00 97.31 646 PHE A O 1
ATOM 5225 N N . HIS A 1 647 ? 17.085 12.260 -32.592 1.00 96.56 647 HIS A N 1
ATOM 5226 C CA . HIS A 1 647 ? 17.246 13.340 -31.610 1.00 96.56 647 HIS A CA 1
ATOM 5227 C C . HIS A 1 647 ? 18.724 13.600 -31.288 1.00 96.56 647 HIS A C 1
ATOM 5229 O O . HIS A 1 647 ? 19.140 14.759 -31.264 1.00 96.56 647 HIS A O 1
ATOM 5235 N N . ALA A 1 648 ? 19.523 12.546 -31.084 1.00 97.00 648 ALA A N 1
ATOM 5236 C CA . ALA A 1 648 ? 20.957 12.678 -30.838 1.00 97.00 648 ALA A CA 1
ATOM 5237 C C . ALA A 1 648 ? 21.658 13.403 -32.000 1.00 97.00 648 ALA A C 1
ATOM 5239 O O . ALA A 1 648 ? 22.376 14.372 -31.771 1.00 97.00 648 ALA A O 1
ATOM 5240 N N . ILE A 1 649 ? 21.388 13.000 -33.245 1.00 97.00 649 ILE A N 1
ATOM 5241 C CA . ILE A 1 649 ? 21.950 13.635 -34.445 1.00 97.00 649 ILE A CA 1
ATOM 5242 C C . ILE A 1 649 ? 21.449 15.076 -34.611 1.00 97.00 649 ILE A C 1
ATOM 5244 O O . ILE A 1 649 ? 22.239 15.964 -34.925 1.00 97.00 649 ILE A O 1
ATOM 5248 N N . ARG A 1 650 ? 20.162 15.336 -34.369 1.00 95.38 650 ARG A N 1
ATOM 5249 C CA . ARG A 1 650 ? 19.518 16.633 -34.609 1.00 95.38 650 ARG A CA 1
ATOM 5250 C C . ARG A 1 650 ? 19.878 17.702 -33.584 1.00 95.38 650 ARG A C 1
ATOM 5252 O O . ARG A 1 650 ? 19.925 18.874 -33.960 1.00 95.38 650 ARG A O 1
ATOM 5259 N N . LEU A 1 651 ? 20.057 17.326 -32.315 1.00 94.44 651 LEU A N 1
ATOM 5260 C CA . LEU A 1 651 ? 20.058 18.277 -31.196 1.00 94.44 651 LEU A CA 1
ATOM 5261 C C . LEU A 1 651 ? 21.205 18.115 -30.192 1.00 94.44 651 LEU A C 1
ATOM 5263 O O . LEU A 1 651 ? 21.431 19.053 -29.427 1.00 94.44 651 LEU A O 1
ATOM 5267 N N . GLU A 1 652 ? 21.910 16.981 -30.147 1.00 95.25 652 GLU A N 1
ATOM 5268 C CA . GLU A 1 652 ? 22.963 16.747 -29.148 1.00 95.25 652 GLU A CA 1
ATOM 5269 C C . GLU A 1 652 ? 24.364 16.855 -29.766 1.00 95.25 652 GLU A C 1
ATOM 5271 O O . GLU A 1 652 ? 24.680 16.239 -30.788 1.00 95.25 652 GLU A O 1
ATOM 5276 N N . TYR A 1 653 ? 25.234 17.648 -29.136 1.00 92.31 653 TYR A N 1
ATOM 5277 C CA . TYR A 1 653 ? 26.621 17.796 -29.577 1.00 92.31 653 TYR A CA 1
ATOM 5278 C C . TYR A 1 653 ? 27.357 16.453 -29.491 1.00 92.31 653 TYR A C 1
ATOM 5280 O O . TYR A 1 653 ? 27.331 15.791 -28.453 1.00 92.31 653 TYR A O 1
ATOM 5288 N N . GLY A 1 654 ? 28.012 16.043 -30.580 1.00 91.31 654 GLY A N 1
ATOM 5289 C CA . GLY A 1 654 ? 28.686 14.746 -30.656 1.00 91.31 654 GLY A CA 1
ATOM 5290 C C . GLY A 1 654 ? 27.733 13.551 -30.781 1.00 91.31 654 GLY A C 1
ATOM 5291 O O . GLY A 1 654 ? 28.177 12.411 -30.642 1.00 91.31 654 GLY A O 1
ATOM 5292 N N . GLY A 1 655 ? 26.445 13.774 -31.074 1.00 94.38 655 GLY A N 1
ATOM 5293 C CA . GLY A 1 655 ? 25.444 12.716 -31.252 1.00 94.38 655 GLY A CA 1
ATOM 5294 C C . GLY A 1 655 ? 25.807 11.677 -32.319 1.00 94.38 655 GLY A C 1
ATOM 5295 O O . GLY A 1 655 ? 25.385 10.526 -32.226 1.00 94.38 655 GLY A O 1
ATOM 5296 N N . TRP A 1 656 ? 26.666 12.031 -33.281 1.00 93.38 656 TRP A N 1
ATOM 5297 C CA . TRP A 1 656 ? 27.216 11.080 -34.253 1.00 93.38 656 TRP A CA 1
ATOM 5298 C C . TRP A 1 656 ? 27.996 9.932 -33.595 1.00 93.38 656 TRP A C 1
ATOM 5300 O O . TRP A 1 656 ? 27.945 8.804 -34.081 1.00 93.38 656 TRP A O 1
ATOM 5310 N N . ARG A 1 657 ? 28.668 10.183 -32.462 1.00 93.38 657 ARG A N 1
ATOM 5311 C CA . ARG A 1 657 ? 29.400 9.157 -31.699 1.00 93.38 657 ARG A CA 1
ATOM 5312 C C . ARG A 1 657 ? 28.433 8.158 -31.078 1.00 93.38 657 ARG A C 1
ATOM 5314 O O . ARG A 1 657 ? 28.642 6.960 -31.200 1.00 93.38 657 ARG A O 1
ATOM 5321 N N . VAL A 1 658 ? 27.326 8.654 -30.517 1.00 94.69 658 VAL A N 1
ATOM 5322 C CA . VAL A 1 658 ? 26.253 7.816 -29.958 1.00 94.69 658 VAL A CA 1
ATOM 5323 C C . VAL A 1 658 ? 25.684 6.884 -31.027 1.00 94.69 658 VAL A C 1
ATOM 5325 O O . VAL A 1 658 ? 25.456 5.705 -30.758 1.00 94.69 658 VAL A O 1
ATOM 5328 N N . TRP A 1 659 ? 25.484 7.384 -32.248 1.00 94.88 659 TRP A N 1
ATOM 5329 C CA . TRP A 1 659 ? 25.022 6.559 -33.363 1.00 94.88 659 TRP A CA 1
ATOM 5330 C C . TRP A 1 659 ? 26.052 5.490 -33.763 1.00 94.88 659 TRP A C 1
ATOM 5332 O O . TRP A 1 659 ? 25.695 4.319 -33.890 1.00 94.88 659 TRP A O 1
ATOM 5342 N N . VAL A 1 660 ? 27.334 5.856 -33.887 1.00 91.81 660 VAL A N 1
ATOM 5343 C CA . VAL A 1 660 ? 28.416 4.905 -34.207 1.00 91.81 660 VAL A CA 1
ATOM 5344 C C . VAL A 1 660 ? 28.539 3.818 -33.134 1.00 91.81 660 VAL A C 1
ATOM 5346 O O . VAL A 1 660 ? 28.604 2.634 -33.467 1.00 91.81 660 VAL A O 1
ATOM 5349 N N . ASP A 1 661 ? 28.493 4.195 -31.856 1.00 93.06 661 ASP A N 1
ATOM 5350 C CA . ASP A 1 661 ? 28.511 3.253 -30.734 1.00 93.06 661 ASP A CA 1
ATOM 5351 C C . ASP A 1 661 ? 27.298 2.314 -30.779 1.00 93.06 661 ASP A C 1
ATOM 5353 O O . ASP A 1 661 ? 27.424 1.111 -30.546 1.00 93.06 661 ASP A O 1
ATOM 5357 N N . THR A 1 662 ? 26.123 2.833 -31.150 1.00 95.00 662 THR A N 1
ATOM 5358 C CA . THR A 1 662 ? 24.904 2.025 -31.307 1.00 95.00 662 THR A CA 1
ATOM 5359 C C . THR A 1 662 ? 25.065 0.977 -32.407 1.00 95.00 662 THR A C 1
ATOM 5361 O O . THR A 1 662 ? 24.717 -0.185 -32.197 1.00 95.00 662 THR A O 1
ATOM 5364 N N . MET A 1 663 ? 25.660 1.342 -33.546 1.00 91.38 663 MET A N 1
ATOM 5365 C CA . MET A 1 663 ? 25.956 0.402 -34.635 1.00 91.38 663 MET A CA 1
ATOM 5366 C C . MET A 1 663 ? 26.959 -0.677 -34.224 1.00 91.38 663 MET A C 1
ATOM 5368 O O . MET A 1 663 ? 26.799 -1.838 -34.602 1.00 91.38 663 MET A O 1
ATOM 5372 N N . ALA A 1 664 ? 27.974 -0.320 -33.432 1.00 90.06 664 ALA A N 1
ATOM 5373 C CA . ALA A 1 664 ? 28.952 -1.273 -32.914 1.00 90.06 664 ALA A CA 1
ATOM 5374 C C . ALA A 1 664 ? 28.322 -2.257 -31.909 1.00 90.06 664 ALA A C 1
ATOM 5376 O O . ALA A 1 664 ? 28.565 -3.465 -31.982 1.00 90.06 664 ALA A O 1
ATOM 5377 N N . ILE A 1 665 ? 27.468 -1.766 -31.004 1.00 91.25 665 ILE A N 1
ATOM 5378 C CA . ILE A 1 665 ? 26.719 -2.605 -30.055 1.00 91.25 665 ILE A CA 1
ATOM 5379 C C . ILE A 1 665 ? 25.756 -3.532 -30.806 1.00 91.25 665 ILE A C 1
ATOM 5381 O O . ILE A 1 665 ? 25.701 -4.727 -30.504 1.00 91.25 665 ILE A O 1
ATOM 5385 N N . ALA A 1 666 ? 25.051 -3.016 -31.818 1.00 91.31 666 ALA A N 1
ATOM 5386 C CA . ALA A 1 666 ? 24.172 -3.811 -32.668 1.00 91.31 666 ALA A CA 1
ATOM 5387 C C . ALA A 1 666 ? 24.927 -4.925 -33.389 1.00 91.31 666 ALA A C 1
ATOM 5389 O O . ALA A 1 666 ? 24.521 -6.084 -33.307 1.00 91.31 666 ALA A O 1
ATOM 5390 N N . HIS A 1 667 ? 26.070 -4.605 -33.998 1.00 89.00 667 HIS A N 1
ATOM 5391 C CA . HIS A 1 667 ? 26.926 -5.606 -34.620 1.00 89.00 667 HIS A CA 1
ATOM 5392 C C . HIS A 1 667 ? 27.323 -6.705 -33.634 1.00 89.00 667 HIS A C 1
ATOM 5394 O O . HIS A 1 667 ? 27.129 -7.887 -33.916 1.00 89.00 667 HIS A O 1
ATOM 5400 N N . SER A 1 668 ? 27.843 -6.320 -32.465 1.00 89.50 668 SER A N 1
ATOM 5401 C CA . SER A 1 668 ? 28.273 -7.261 -31.430 1.00 89.50 668 SER A CA 1
ATOM 5402 C C . SER A 1 668 ? 27.135 -8.204 -31.022 1.00 89.50 668 SER A C 1
ATOM 5404 O O . SER A 1 668 ? 27.317 -9.424 -30.964 1.00 89.50 668 SER A O 1
ATOM 5406 N N . LYS A 1 669 ? 25.923 -7.664 -30.830 1.00 88.69 669 LYS A N 1
ATOM 5407 C CA . LYS A 1 669 ? 24.743 -8.449 -30.450 1.00 88.69 669 LYS A CA 1
ATOM 5408 C C . LYS A 1 669 ? 24.290 -9.398 -31.559 1.00 88.69 669 LYS A C 1
ATOM 5410 O O . LYS A 1 669 ? 24.029 -10.568 -31.274 1.00 88.69 669 LYS A O 1
ATOM 5415 N N . VAL A 1 670 ? 24.224 -8.932 -32.808 1.00 88.75 670 VAL A N 1
ATOM 5416 C CA . VAL A 1 670 ? 23.838 -9.767 -33.959 1.00 88.75 670 VAL A CA 1
ATOM 5417 C C . VAL A 1 670 ? 24.846 -10.895 -34.167 1.00 88.75 670 VAL A C 1
ATOM 5419 O O . VAL A 1 670 ? 24.447 -12.053 -34.298 1.00 88.75 670 VAL A O 1
ATOM 5422 N N . SER A 1 671 ? 26.143 -10.585 -34.125 1.00 86.50 671 SER A N 1
ATOM 5423 C CA . SER A 1 671 ? 27.221 -11.570 -34.257 1.00 86.50 671 SER A CA 1
ATOM 5424 C C . SER A 1 671 ? 27.146 -12.639 -33.170 1.00 86.50 671 SER A C 1
ATOM 5426 O O . SER A 1 671 ? 27.239 -13.831 -33.466 1.00 86.50 671 SER A O 1
ATOM 5428 N N . TRP A 1 672 ? 26.902 -12.235 -31.919 1.00 85.00 672 TRP A N 1
ATOM 5429 C CA . TRP A 1 672 ? 26.704 -13.167 -30.811 1.00 85.00 672 TRP A CA 1
ATOM 5430 C C . TRP A 1 672 ? 25.487 -14.077 -31.019 1.00 85.00 672 TRP A C 1
ATOM 5432 O O . TRP A 1 672 ? 25.567 -15.286 -30.792 1.00 85.00 672 TRP A O 1
ATOM 5442 N N . GLN A 1 673 ? 24.362 -13.534 -31.493 1.00 85.50 673 GLN A N 1
ATOM 5443 C CA . GLN A 1 673 ? 23.174 -14.342 -31.767 1.00 85.50 673 GLN A CA 1
ATOM 5444 C C . GLN A 1 673 ? 23.369 -15.300 -32.952 1.00 85.50 673 GLN A C 1
ATOM 5446 O O . GLN A 1 673 ? 22.954 -16.457 -32.858 1.00 85.50 673 GLN A O 1
ATOM 5451 N N . LYS A 1 674 ? 24.044 -14.868 -34.027 1.00 84.69 674 LYS A N 1
ATOM 5452 C CA . LYS A 1 674 ? 24.423 -15.725 -35.168 1.00 84.69 674 LYS A CA 1
ATOM 5453 C C . LYS A 1 674 ? 25.314 -16.878 -34.690 1.00 84.69 674 LYS A C 1
ATOM 5455 O O . LYS A 1 674 ? 25.041 -18.037 -34.992 1.00 84.69 674 LYS A O 1
ATOM 5460 N N . TYR A 1 675 ? 26.310 -16.583 -33.851 1.00 83.56 675 TYR A N 1
ATOM 5461 C CA . TYR A 1 675 ? 27.164 -17.595 -33.222 1.00 83.56 675 TYR A CA 1
ATOM 5462 C C . TYR A 1 675 ? 26.367 -18.595 -32.370 1.00 83.56 675 TYR A C 1
ATOM 5464 O O . TYR A 1 675 ? 26.547 -19.804 -32.516 1.00 83.56 675 TYR A O 1
ATOM 5472 N N . ARG A 1 676 ? 25.443 -18.113 -31.527 1.00 82.50 676 ARG A N 1
ATOM 5473 C CA . ARG A 1 676 ? 24.586 -18.968 -30.692 1.00 82.50 676 ARG A CA 1
ATOM 5474 C C . ARG A 1 676 ? 23.694 -19.889 -31.531 1.00 82.50 676 ARG A C 1
ATOM 5476 O O . ARG A 1 676 ? 23.642 -21.078 -31.237 1.00 82.50 676 ARG A O 1
ATOM 5483 N N . LYS A 1 677 ? 23.047 -19.381 -32.587 1.00 82.62 677 LYS A N 1
ATOM 5484 C CA . LYS A 1 677 ? 22.244 -20.210 -33.507 1.00 82.62 677 LYS A CA 1
ATOM 5485 C C . LYS A 1 677 ? 23.087 -21.287 -34.190 1.00 82.62 677 LYS A C 1
ATOM 5487 O O . LYS A 1 677 ? 22.690 -22.448 -34.201 1.00 82.62 677 LYS A O 1
ATOM 5492 N N . ASN A 1 678 ? 24.273 -20.926 -34.680 1.00 83.19 678 ASN A N 1
ATOM 5493 C CA . ASN A 1 678 ? 25.191 -21.871 -35.319 1.00 83.19 678 ASN A CA 1
ATOM 5494 C C . ASN A 1 678 ? 25.658 -22.973 -34.353 1.00 83.19 678 ASN A C 1
ATOM 5496 O O . ASN A 1 678 ? 25.843 -24.115 -34.768 1.00 83.19 678 ASN A O 1
ATOM 5500 N N . LEU A 1 679 ? 25.856 -22.655 -33.068 1.00 82.38 679 LEU A N 1
ATOM 5501 C CA . LEU A 1 679 ? 26.162 -23.655 -32.041 1.00 82.38 679 LEU A CA 1
ATOM 5502 C C . LEU A 1 679 ? 25.001 -24.628 -31.826 1.00 82.38 679 LEU A C 1
ATOM 5504 O O . LEU A 1 679 ? 25.237 -25.832 -31.782 1.00 82.38 679 LEU A O 1
ATOM 5508 N N . THR A 1 680 ? 23.769 -24.126 -31.711 1.00 80.88 680 THR A N 1
ATOM 5509 C CA . THR A 1 680 ? 22.576 -24.969 -31.538 1.00 80.88 680 THR A CA 1
ATOM 5510 C C . THR A 1 680 ? 22.372 -25.884 -32.744 1.00 80.88 680 THR A C 1
ATOM 5512 O O . THR A 1 680 ? 22.218 -27.087 -32.566 1.00 80.88 680 THR A O 1
ATOM 5515 N N . GLN A 1 681 ? 22.502 -25.357 -33.966 1.00 80.44 681 GLN A N 1
ATOM 5516 C CA . GLN A 1 681 ? 22.425 -26.154 -35.197 1.00 80.44 681 GLN A CA 1
ATOM 5517 C C . GLN A 1 681 ? 23.509 -27.238 -35.253 1.00 80.44 681 GLN A C 1
ATOM 5519 O O . GLN A 1 681 ? 23.206 -28.388 -35.552 1.00 80.44 681 GLN A O 1
ATOM 5524 N N . LYS A 1 682 ? 24.759 -26.916 -34.890 1.00 79.38 682 LYS A N 1
ATOM 5525 C CA . LYS A 1 682 ? 25.840 -27.915 -34.810 1.00 79.38 682 LYS A CA 1
ATOM 5526 C C . LYS A 1 682 ? 25.559 -28.997 -33.767 1.00 79.38 682 LYS A C 1
ATOM 5528 O O . LYS A 1 682 ? 25.814 -30.166 -34.028 1.00 79.38 682 LYS A O 1
ATOM 5533 N N . GLN A 1 683 ? 25.019 -28.632 -32.603 1.00 75.69 683 GLN A N 1
ATOM 5534 C CA . GLN A 1 683 ? 24.644 -29.596 -31.563 1.00 75.69 683 GLN A CA 1
ATOM 5535 C C . GLN A 1 683 ? 23.490 -30.506 -32.004 1.00 75.69 683 GLN A C 1
ATOM 5537 O O . GLN A 1 683 ? 23.529 -31.704 -31.732 1.00 75.69 683 GLN A O 1
ATOM 5542 N N . GLU A 1 684 ? 22.491 -29.966 -32.702 1.00 76.81 684 GLU A N 1
ATOM 5543 C CA . GLU A 1 684 ? 21.384 -30.737 -33.275 1.00 76.81 684 GLU A CA 1
ATOM 5544 C C . GLU A 1 684 ? 21.858 -31.666 -34.396 1.00 76.81 684 GLU A C 1
ATOM 5546 O O . GLU A 1 684 ? 21.468 -32.832 -34.430 1.00 76.81 684 GLU A O 1
ATOM 5551 N N . GLU A 1 685 ? 22.743 -31.197 -35.277 1.00 77.31 685 GLU A N 1
ATOM 5552 C CA . GLU A 1 685 ? 23.367 -32.019 -36.315 1.00 77.31 685 GLU A CA 1
ATOM 5553 C C . GLU A 1 685 ? 24.235 -33.133 -35.722 1.00 77.31 685 GLU A C 1
ATOM 5555 O O . GLU A 1 685 ? 24.147 -34.274 -36.175 1.00 77.31 685 GLU A O 1
ATOM 5560 N N . ASP A 1 686 ? 25.022 -32.848 -34.683 1.00 75.12 686 ASP A N 1
ATOM 5561 C CA . ASP A 1 686 ? 25.830 -33.846 -33.977 1.00 75.12 686 ASP A CA 1
ATOM 5562 C C . ASP A 1 686 ? 24.956 -34.852 -33.216 1.00 75.12 686 ASP A C 1
ATOM 5564 O O . ASP A 1 686 ? 25.253 -36.048 -33.202 1.00 75.12 686 ASP A O 1
ATOM 5568 N N . ALA A 1 687 ? 23.847 -34.412 -32.614 1.00 72.19 687 ALA A N 1
ATOM 5569 C CA . ALA A 1 687 ? 22.863 -35.300 -31.997 1.00 72.19 687 ALA A CA 1
ATOM 5570 C C . ALA A 1 687 ? 22.176 -36.187 -33.047 1.00 72.19 687 ALA A C 1
ATOM 5572 O O . ALA A 1 687 ? 22.021 -37.391 -32.838 1.00 72.19 687 ALA A O 1
ATOM 5573 N N . ARG A 1 688 ? 21.830 -35.625 -34.211 1.00 71.19 688 ARG A N 1
ATOM 5574 C CA . ARG A 1 688 ? 21.217 -36.343 -35.336 1.00 71.19 688 ARG A CA 1
ATOM 5575 C C . ARG A 1 688 ? 22.191 -37.330 -35.981 1.00 71.19 688 ARG A C 1
ATOM 5577 O O . ARG A 1 688 ? 21.777 -38.432 -36.331 1.00 71.19 688 ARG A O 1
ATOM 5584 N N . LYS A 1 689 ? 23.483 -36.993 -36.059 1.00 69.44 689 LYS A N 1
ATOM 5585 C CA . LYS A 1 689 ? 24.561 -37.910 -36.466 1.00 69.44 689 LYS A CA 1
ATOM 5586 C C . LYS A 1 689 ? 24.760 -39.033 -35.451 1.00 69.44 689 LYS A C 1
ATOM 5588 O O . LYS A 1 689 ? 24.782 -40.185 -35.859 1.00 69.44 689 LYS A O 1
ATOM 5593 N N . LYS A 1 690 ? 24.769 -38.749 -34.144 1.00 64.94 690 LYS A N 1
ATOM 5594 C CA . LYS A 1 690 ? 24.837 -39.783 -33.088 1.00 64.94 690 LYS A CA 1
ATOM 5595 C C . LYS A 1 690 ? 23.615 -40.712 -33.067 1.00 64.94 690 LYS A C 1
ATOM 5597 O O . LYS A 1 690 ? 23.749 -41.892 -32.752 1.00 64.94 690 LYS A O 1
ATOM 5602 N N . LEU A 1 691 ? 22.428 -40.209 -33.417 1.00 59.12 691 LEU A N 1
ATOM 5603 C CA . LEU A 1 691 ? 21.222 -41.026 -33.608 1.00 59.12 691 LEU A CA 1
ATOM 5604 C C . LEU A 1 691 ? 21.258 -41.836 -34.918 1.00 59.12 691 LEU A C 1
ATOM 5606 O O . LEU A 1 691 ? 20.778 -42.967 -34.933 1.00 59.12 691 LEU A O 1
ATOM 5610 N N . GLY A 1 692 ? 21.859 -41.305 -35.987 1.00 58.00 692 GLY A N 1
ATOM 5611 C CA . GLY A 1 692 ? 22.042 -41.997 -37.271 1.00 58.00 692 GLY A CA 1
ATOM 5612 C C . GLY A 1 692 ? 23.163 -43.048 -37.278 1.00 58.00 692 GLY A C 1
ATOM 5613 O O . GLY A 1 692 ? 23.032 -44.083 -37.927 1.00 58.00 692 GLY A O 1
ATOM 5614 N N . GLU A 1 693 ? 24.233 -42.843 -36.506 1.00 54.50 693 GLU A N 1
ATOM 5615 C CA . GLU A 1 693 ? 25.365 -43.777 -36.370 1.00 54.50 693 GLU A CA 1
ATOM 5616 C C . GLU A 1 693 ? 25.008 -45.055 -35.586 1.00 54.50 693 GLU A C 1
ATOM 5618 O O . GLU A 1 693 ? 25.715 -46.057 -35.685 1.00 54.50 693 GLU A O 1
ATOM 5623 N N . ASN A 1 694 ? 23.869 -45.088 -34.881 1.00 49.12 694 ASN A N 1
ATOM 5624 C CA . ASN A 1 694 ? 23.346 -46.316 -34.265 1.00 49.12 694 ASN A CA 1
ATOM 5625 C C . ASN A 1 694 ? 22.672 -47.281 -35.262 1.00 49.12 694 ASN A C 1
ATOM 5627 O O . ASN A 1 694 ? 22.333 -48.397 -34.872 1.00 49.12 694 ASN A O 1
ATOM 5631 N N . LEU A 1 695 ? 22.502 -46.896 -36.534 1.00 50.16 695 LEU A N 1
ATOM 5632 C CA . LEU A 1 695 ? 21.882 -47.743 -37.564 1.00 50.16 695 LEU A CA 1
ATOM 5633 C C . LEU A 1 695 ? 22.858 -48.297 -38.610 1.00 50.16 695 LEU A C 1
ATOM 5635 O O . LEU A 1 695 ? 22.475 -49.210 -39.329 1.00 50.16 695 LEU A O 1
ATOM 5639 N N . ASN A 1 696 ? 24.113 -47.839 -38.662 1.00 47.03 696 ASN A N 1
ATOM 5640 C CA . ASN A 1 696 ? 25.113 -48.367 -39.596 1.00 47.03 696 ASN A CA 1
ATOM 5641 C C . ASN A 1 696 ? 26.491 -48.485 -38.931 1.00 47.03 696 ASN A C 1
ATOM 5643 O O . ASN A 1 696 ? 27.376 -47.656 -39.126 1.00 47.03 696 ASN A O 1
ATOM 5647 N N . LYS A 1 697 ? 26.699 -49.572 -38.181 1.00 47.53 697 LYS A N 1
ATOM 5648 C CA . LYS A 1 697 ? 28.049 -50.103 -37.968 1.00 47.53 697 LYS A CA 1
ATOM 5649 C C . LYS A 1 697 ? 28.408 -50.967 -39.169 1.00 47.53 697 LYS A C 1
ATOM 5651 O O . LYS A 1 697 ? 27.936 -52.095 -39.252 1.00 47.53 697 LYS A O 1
ATOM 5656 N N . ASN A 1 698 ? 29.212 -50.425 -40.078 1.00 38.84 698 ASN A N 1
ATOM 5657 C CA . ASN A 1 698 ? 30.412 -51.086 -40.586 1.00 38.84 698 ASN A CA 1
ATOM 5658 C C . ASN A 1 698 ? 31.197 -50.155 -41.521 1.00 38.84 698 ASN A C 1
ATOM 5660 O O . ASN A 1 698 ? 30.640 -49.513 -42.402 1.00 38.84 698 ASN A O 1
ATOM 5664 N N . ASP A 1 699 ? 32.507 -50.206 -41.304 1.00 36.34 699 ASP A N 1
ATOM 5665 C CA . ASP A 1 699 ? 33.612 -49.832 -42.178 1.00 36.34 699 ASP A CA 1
ATOM 5666 C C . ASP A 1 699 ? 34.161 -48.392 -42.227 1.00 36.34 699 ASP A C 1
ATOM 5668 O O . ASP A 1 699 ? 33.594 -47.451 -42.767 1.00 36.34 699 ASP A O 1
ATOM 5672 N N . GLN A 1 700 ? 35.419 -48.367 -41.765 1.00 35.75 700 GLN A N 1
ATOM 5673 C CA . GLN A 1 700 ? 36.574 -47.595 -42.215 1.00 35.75 700 GLN A CA 1
ATOM 5674 C C . GLN A 1 700 ? 36.826 -46.213 -41.603 1.00 35.75 700 GLN A C 1
ATOM 5676 O O . GLN A 1 700 ? 36.352 -45.163 -42.017 1.00 35.75 700 GLN A O 1
ATOM 5681 N N . SER A 1 701 ? 37.761 -46.266 -40.654 1.00 41.62 701 SER A N 1
ATOM 5682 C CA . SER A 1 701 ? 38.736 -45.235 -40.336 1.00 41.62 701 SER A CA 1
ATOM 5683 C C . SER A 1 701 ? 39.386 -44.636 -41.590 1.00 41.62 701 SER A C 1
ATOM 5685 O O . SER A 1 701 ? 40.199 -45.291 -42.246 1.00 41.62 701 SER A O 1
ATOM 5687 N N . SER A 1 702 ? 39.135 -43.355 -41.842 1.00 33.59 702 SER A N 1
ATOM 5688 C CA . SER A 1 702 ? 40.060 -42.501 -42.581 1.00 33.59 702 SER A CA 1
ATOM 5689 C C . SER A 1 702 ? 40.013 -41.075 -42.047 1.00 33.59 702 SER A C 1
ATOM 5691 O O . SER A 1 702 ? 38.964 -40.445 -41.956 1.00 33.59 702 SER A O 1
ATOM 5693 N N . SER A 1 703 ? 41.198 -40.602 -41.691 1.00 39.47 703 SER A N 1
ATOM 5694 C CA . SER A 1 703 ? 41.581 -39.236 -41.365 1.00 39.47 70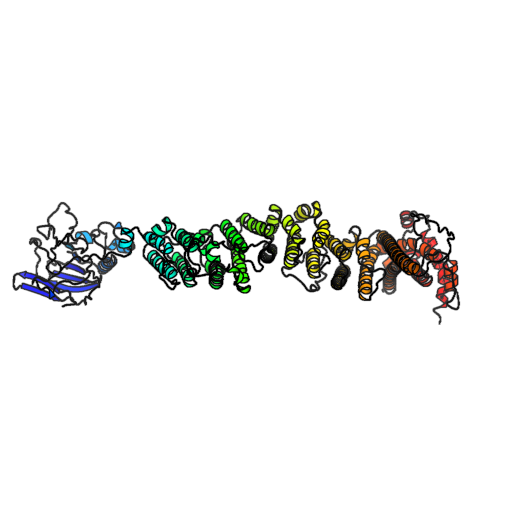3 SER A CA 1
ATOM 5695 C C . SER A 1 703 ? 40.931 -38.152 -42.231 1.00 39.47 703 SER A C 1
ATOM 5697 O O . SER A 1 703 ? 41.074 -38.170 -43.452 1.00 39.47 703 SER A O 1
ATOM 5699 N N . SER A 1 704 ? 40.418 -37.105 -41.589 1.00 31.58 704 SER A N 1
ATOM 5700 C CA . SER A 1 704 ? 40.419 -35.757 -42.162 1.00 31.58 704 SER A CA 1
ATOM 5701 C C . SER A 1 704 ? 40.604 -34.733 -41.047 1.00 31.58 704 SER A C 1
ATOM 5703 O O . SER A 1 704 ? 39.702 -34.486 -40.247 1.00 31.58 704 SER A O 1
ATOM 5705 N N . GLY A 1 705 ? 41.808 -34.164 -40.984 1.00 39.28 705 GLY A N 1
ATOM 5706 C CA . GLY A 1 705 ? 42.096 -32.993 -40.172 1.00 39.28 705 GLY A CA 1
ATOM 5707 C C . GLY A 1 705 ? 41.289 -31.800 -40.675 1.00 39.28 705 GLY A C 1
ATOM 5708 O O . GLY A 1 705 ? 41.507 -31.325 -41.784 1.00 39.28 705 GLY A O 1
ATOM 5709 N N . GLY A 1 706 ? 40.368 -31.316 -39.848 1.00 29.84 706 GLY A N 1
ATOM 5710 C CA . GLY A 1 706 ? 39.803 -29.977 -39.946 1.00 29.84 706 GLY A CA 1
ATOM 5711 C C . GLY A 1 706 ? 40.383 -29.169 -38.799 1.00 29.84 706 GLY A C 1
ATOM 5712 O O . GLY A 1 706 ? 40.155 -29.506 -37.639 1.00 29.84 706 GLY A O 1
ATOM 5713 N N . GLY A 1 707 ? 41.205 -28.171 -39.118 1.00 29.91 707 GLY A N 1
ATOM 5714 C CA . GLY A 1 707 ? 41.887 -27.345 -38.131 1.00 29.91 707 GLY A CA 1
ATOM 5715 C C . GLY A 1 707 ? 40.919 -26.783 -37.095 1.00 29.91 707 GLY A C 1
ATOM 5716 O O . GLY A 1 707 ? 39.857 -26.263 -37.432 1.00 29.91 707 GLY A O 1
ATOM 5717 N N . VAL A 1 708 ? 41.319 -26.860 -35.827 1.00 36.47 708 VAL A N 1
ATOM 5718 C CA . VAL A 1 708 ? 40.771 -26.020 -34.765 1.00 36.47 708 VAL A CA 1
ATOM 5719 C C . VAL A 1 708 ? 40.997 -24.582 -35.225 1.00 36.47 708 VAL A C 1
ATOM 5721 O O . VAL A 1 708 ? 42.121 -24.084 -35.156 1.00 36.47 708 VAL A O 1
ATOM 5724 N N . SER A 1 709 ? 39.971 -23.928 -35.783 1.00 40.28 709 SER A N 1
ATOM 5725 C CA . SER A 1 709 ? 40.073 -22.503 -36.076 1.00 40.28 709 SER A CA 1
ATOM 5726 C C . SER A 1 709 ? 40.360 -21.824 -34.746 1.00 40.28 709 SER A C 1
ATOM 5728 O O . SER A 1 709 ? 39.606 -22.011 -33.789 1.00 40.28 709 SER A O 1
ATOM 5730 N N . SER A 1 710 ? 41.476 -21.106 -34.677 1.00 32.78 710 SER A N 1
ATOM 5731 C CA . SER A 1 710 ? 41.904 -20.321 -33.524 1.00 32.78 710 SER A CA 1
ATOM 5732 C C . SER A 1 710 ? 40.702 -19.679 -32.827 1.00 32.78 710 SER A C 1
ATOM 5734 O O . SER A 1 710 ? 40.004 -18.873 -33.440 1.00 32.78 710 SER A O 1
ATOM 5736 N N . LEU A 1 711 ? 40.485 -20.024 -31.555 1.00 43.50 711 LEU A N 1
ATOM 5737 C CA . LEU A 1 711 ? 39.342 -19.614 -30.721 1.00 43.50 711 LEU A CA 1
ATOM 5738 C C . LEU A 1 711 ? 39.205 -18.079 -30.544 1.00 43.50 711 LEU A C 1
ATOM 5740 O O . LEU A 1 711 ? 38.256 -17.611 -29.930 1.00 43.50 711 LEU A O 1
ATOM 5744 N N . TYR A 1 712 ? 40.161 -17.308 -31.074 1.00 41.81 712 TYR A N 1
ATOM 5745 C CA . TYR A 1 712 ? 40.305 -15.858 -30.948 1.00 41.81 712 TYR A CA 1
ATOM 5746 C C . TYR A 1 712 ? 40.693 -15.206 -32.286 1.00 41.81 712 TYR A C 1
ATOM 5748 O O . TYR A 1 712 ? 41.691 -14.492 -32.374 1.00 41.81 712 TYR A O 1
ATOM 5756 N N . ARG A 1 713 ? 39.934 -15.454 -33.357 1.00 46.25 713 ARG A N 1
ATOM 5757 C CA . ARG A 1 713 ? 39.955 -14.551 -34.517 1.00 46.25 713 ARG A CA 1
ATOM 5758 C C . ARG A 1 713 ? 38.781 -13.592 -34.358 1.00 46.25 713 ARG A C 1
ATOM 5760 O O . ARG A 1 713 ? 37.649 -14.058 -34.255 1.00 46.25 713 ARG A O 1
ATOM 5767 N N . THR A 1 714 ? 39.043 -12.286 -34.284 1.00 41.88 714 THR A N 1
ATOM 5768 C CA . THR A 1 714 ? 37.979 -11.279 -34.394 1.00 41.88 714 THR A CA 1
ATOM 5769 C C . THR A 1 714 ? 37.240 -11.565 -35.702 1.00 41.88 714 THR A C 1
ATOM 5771 O O . THR A 1 714 ? 37.916 -11.634 -36.731 1.00 41.88 714 THR A O 1
ATOM 5774 N N . PRO A 1 715 ? 35.923 -11.834 -35.682 1.00 55.28 715 PRO A N 1
ATOM 5775 C CA . PRO A 1 715 ? 35.183 -12.039 -36.916 1.00 55.28 715 PRO A CA 1
ATOM 5776 C C . PRO A 1 715 ? 35.292 -10.776 -37.769 1.00 55.28 715 PRO A C 1
ATOM 5778 O O . PRO A 1 715 ? 35.290 -9.664 -37.232 1.00 55.28 715 PRO A O 1
ATOM 5781 N N . ASP A 1 716 ? 35.419 -10.961 -39.080 1.00 64.38 716 ASP A N 1
ATOM 5782 C CA . ASP A 1 716 ? 35.395 -9.846 -40.018 1.00 64.38 716 ASP A CA 1
ATOM 5783 C C . ASP A 1 716 ? 34.059 -9.096 -39.882 1.00 64.38 716 ASP A C 1
ATOM 5785 O O . ASP A 1 716 ? 33.036 -9.678 -39.506 1.00 64.38 716 ASP A O 1
ATOM 5789 N N . PHE A 1 717 ? 34.084 -7.780 -40.103 1.00 76.06 717 PHE A N 1
ATOM 5790 C CA . PHE A 1 717 ? 32.884 -6.954 -39.995 1.00 76.06 717 PHE A CA 1
ATOM 5791 C C . PHE A 1 717 ? 31.876 -7.356 -41.073 1.00 76.06 717 PHE A C 1
ATOM 5793 O O . PHE A 1 717 ? 32.223 -7.414 -42.251 1.00 76.06 717 PHE A O 1
ATOM 5800 N N . V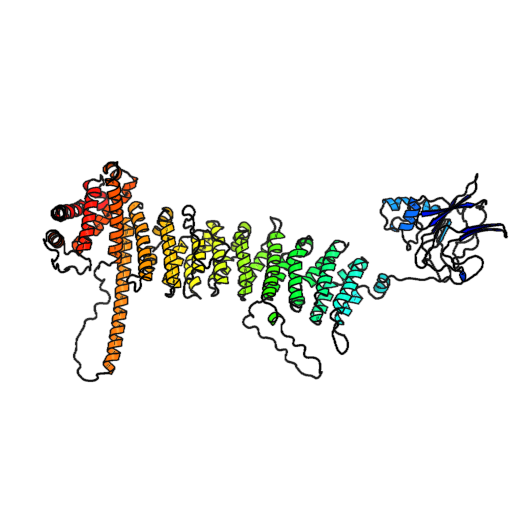AL A 1 718 ? 30.628 -7.574 -40.666 1.00 82.06 718 VAL A N 1
ATOM 5801 C CA . VAL A 1 718 ? 29.531 -7.968 -41.554 1.00 82.06 718 VAL A CA 1
ATOM 5802 C C . VAL A 1 718 ? 28.310 -7.113 -41.239 1.00 82.06 718 VAL A C 1
ATOM 5804 O O . VAL A 1 718 ? 27.940 -6.969 -40.069 1.00 82.06 718 VAL A O 1
ATOM 5807 N N . TRP A 1 719 ? 27.690 -6.550 -42.275 1.00 85.00 719 TRP A N 1
ATOM 5808 C CA . TRP A 1 719 ? 26.454 -5.791 -42.146 1.00 85.00 719 TRP A CA 1
ATOM 5809 C C . TRP A 1 719 ? 25.296 -6.714 -41.777 1.00 85.00 719 TRP A C 1
ATOM 5811 O O . TRP A 1 719 ? 25.126 -7.803 -42.315 1.00 85.00 719 TRP A O 1
ATOM 5821 N N . SER A 1 720 ? 24.473 -6.263 -40.839 1.00 88.19 720 SER A N 1
ATOM 5822 C CA . SER A 1 720 ? 23.262 -6.964 -40.421 1.00 88.19 720 SER A CA 1
ATOM 5823 C C . SER A 1 720 ? 22.008 -6.190 -40.799 1.00 88.19 720 SER A C 1
ATOM 5825 O O . SER A 1 720 ? 22.026 -4.964 -40.874 1.00 88.19 720 SER A O 1
ATOM 5827 N N . GLN A 1 721 ? 20.882 -6.896 -40.917 1.00 87.50 721 GLN A N 1
ATOM 5828 C CA . GLN A 1 721 ? 19.568 -6.285 -41.156 1.00 87.50 721 GLN A CA 1
ATOM 5829 C C . GLN A 1 721 ? 19.214 -5.208 -40.113 1.00 87.50 721 GLN A C 1
ATOM 5831 O O . GLN A 1 721 ? 18.647 -4.179 -40.456 1.00 87.50 721 GLN A O 1
ATOM 5836 N N . VAL A 1 722 ? 19.629 -5.381 -38.851 1.00 90.12 722 VAL A N 1
ATOM 5837 C CA . VAL A 1 722 ? 19.440 -4.369 -37.793 1.00 90.12 722 VAL A CA 1
ATOM 5838 C C . VAL A 1 722 ? 20.228 -3.088 -38.088 1.00 90.12 722 VAL A C 1
ATOM 5840 O O . VAL A 1 722 ? 19.712 -1.985 -37.939 1.00 90.12 722 VAL A O 1
ATOM 5843 N N . GLN A 1 723 ? 21.483 -3.224 -38.520 1.00 91.06 723 GLN A N 1
ATOM 5844 C CA . GLN A 1 723 ? 22.338 -2.089 -38.875 1.00 91.06 723 GLN A CA 1
ATOM 5845 C C . GLN A 1 723 ? 21.845 -1.369 -40.134 1.00 91.06 723 GLN A C 1
ATOM 5847 O O . GLN A 1 723 ? 21.855 -0.140 -40.172 1.00 91.06 723 GLN A O 1
ATOM 5852 N N . ILE A 1 724 ? 21.395 -2.128 -41.137 1.00 90.81 724 ILE A N 1
ATOM 5853 C CA . ILE A 1 724 ? 20.789 -1.595 -42.362 1.00 90.81 724 ILE A CA 1
ATOM 5854 C C . ILE A 1 724 ? 19.529 -0.801 -42.003 1.00 90.81 724 ILE A C 1
ATOM 5856 O O . ILE A 1 724 ? 19.404 0.348 -42.414 1.00 90.81 724 ILE A O 1
ATOM 5860 N N . GLN A 1 725 ? 18.658 -1.351 -41.150 1.00 92.44 725 GLN A N 1
ATOM 5861 C CA . GLN A 1 725 ? 17.455 -0.667 -40.674 1.00 92.44 725 GLN A CA 1
ATOM 5862 C C . GLN A 1 725 ? 17.781 0.643 -39.938 1.00 92.44 725 GLN A C 1
ATOM 5864 O O . GLN A 1 725 ? 17.211 1.683 -40.254 1.00 92.44 725 GLN A O 1
ATOM 5869 N N . PHE A 1 726 ? 18.728 0.631 -38.991 1.00 94.38 726 PHE A N 1
ATOM 5870 C CA . PHE A 1 726 ? 19.129 1.843 -38.262 1.00 94.38 726 PHE A CA 1
ATOM 5871 C C . PHE A 1 726 ? 19.717 2.926 -39.163 1.00 94.38 726 PHE A C 1
ATOM 5873 O O . PHE A 1 726 ? 19.480 4.115 -38.930 1.00 94.38 726 PHE A O 1
ATOM 5880 N N . LEU A 1 727 ? 20.501 2.534 -40.169 1.00 94.25 727 LEU A N 1
ATOM 5881 C CA . LEU A 1 727 ? 21.049 3.469 -41.141 1.00 94.25 727 LEU A CA 1
ATOM 5882 C C . LEU A 1 727 ? 19.947 4.032 -42.041 1.00 94.25 727 LEU A C 1
ATOM 5884 O O . LEU A 1 727 ? 19.867 5.248 -42.199 1.00 94.25 727 LEU A O 1
ATOM 5888 N N . ASN A 1 728 ? 19.078 3.169 -42.564 1.00 94.44 728 ASN A N 1
ATOM 5889 C CA . ASN A 1 728 ? 17.944 3.553 -43.392 1.00 94.44 728 ASN A CA 1
ATOM 5890 C C . ASN A 1 728 ? 17.035 4.562 -42.680 1.00 94.44 728 ASN A C 1
ATOM 5892 O O . ASN A 1 728 ? 16.783 5.645 -43.205 1.00 94.44 728 ASN A O 1
ATOM 5896 N N . ASP A 1 729 ? 16.606 4.248 -41.457 1.00 95.19 729 ASP A N 1
ATOM 5897 C CA . ASP A 1 729 ? 15.704 5.105 -40.685 1.00 95.19 729 ASP A CA 1
ATOM 5898 C C . ASP A 1 729 ? 16.333 6.470 -40.389 1.00 95.19 729 ASP A C 1
ATOM 5900 O O . ASP A 1 729 ? 15.668 7.503 -40.506 1.00 95.19 729 ASP A O 1
ATOM 5904 N N . LEU A 1 730 ? 17.628 6.501 -40.052 1.00 96.19 730 LEU A N 1
ATOM 5905 C CA . LEU A 1 730 ? 18.336 7.759 -39.838 1.00 96.19 730 LEU A CA 1
ATOM 5906 C C . LEU A 1 730 ? 18.416 8.584 -41.130 1.00 96.19 730 LEU A C 1
ATOM 5908 O O . LEU A 1 730 ? 18.128 9.782 -41.105 1.00 96.19 730 LEU A O 1
ATOM 5912 N N . LEU A 1 731 ? 18.827 7.969 -42.242 1.00 95.19 731 LEU A N 1
ATOM 5913 C CA . LEU A 1 731 ? 19.005 8.663 -43.517 1.00 95.19 731 LEU A CA 1
ATOM 5914 C C . LEU A 1 731 ? 17.685 9.200 -44.061 1.00 95.19 731 LEU A C 1
ATOM 5916 O O . LEU A 1 731 ? 17.648 10.349 -44.493 1.00 95.19 731 LEU A O 1
ATOM 5920 N N . MET A 1 732 ? 16.600 8.437 -43.944 1.00 94.88 732 MET A N 1
ATOM 5921 C CA . MET A 1 732 ? 15.257 8.888 -44.304 1.00 94.88 732 MET A CA 1
ATOM 5922 C C . MET A 1 732 ? 14.821 10.109 -43.489 1.00 94.88 732 MET A C 1
ATOM 5924 O O . MET A 1 732 ? 14.278 11.062 -44.048 1.00 94.88 732 MET A O 1
ATOM 5928 N N . LEU A 1 733 ? 15.093 10.133 -42.179 1.00 95.94 733 LEU A N 1
ATOM 5929 C CA . LEU A 1 733 ? 14.775 11.289 -41.334 1.00 95.94 733 LEU A CA 1
ATOM 5930 C C . LEU A 1 733 ? 15.653 12.508 -41.647 1.00 95.94 733 LEU A C 1
ATOM 5932 O O . LEU A 1 733 ? 15.155 13.634 -41.663 1.00 95.94 733 LEU A O 1
ATOM 5936 N N . ILE A 1 734 ? 16.943 12.310 -41.938 1.00 95.25 734 ILE A N 1
ATOM 5937 C CA . ILE A 1 734 ? 17.836 13.390 -42.387 1.00 95.25 734 ILE A CA 1
ATOM 5938 C C . ILE A 1 734 ? 17.349 13.956 -43.724 1.00 95.25 734 ILE A C 1
ATOM 5940 O O . ILE A 1 734 ? 17.234 15.175 -43.873 1.00 95.25 734 ILE A O 1
ATOM 5944 N N . GLN A 1 735 ? 17.030 13.083 -44.680 1.00 93.75 735 GLN A N 1
ATOM 5945 C CA . GLN A 1 735 ? 16.530 13.469 -45.993 1.00 93.75 735 GLN A CA 1
ATOM 5946 C C . GLN A 1 735 ? 15.204 14.223 -45.867 1.00 93.75 735 GLN A C 1
ATOM 5948 O O . GLN A 1 735 ? 15.049 15.265 -46.498 1.00 93.75 735 GLN A O 1
ATOM 5953 N N . ALA A 1 736 ? 14.287 13.777 -45.004 1.00 94.44 736 ALA A N 1
ATOM 5954 C CA . ALA A 1 736 ? 13.025 14.468 -44.749 1.00 94.44 736 ALA A CA 1
ATOM 5955 C C . ALA A 1 736 ? 13.236 15.918 -44.281 1.00 94.44 736 ALA A C 1
ATOM 5957 O O . ALA A 1 736 ? 12.592 16.819 -44.814 1.00 94.44 736 ALA A O 1
ATOM 5958 N N . VAL A 1 737 ? 14.185 16.167 -43.368 1.00 94.12 737 VAL A N 1
ATOM 5959 C CA . VAL A 1 737 ? 14.533 17.535 -42.931 1.00 94.12 737 VAL A CA 1
ATOM 5960 C C . VAL A 1 737 ? 15.096 18.365 -44.086 1.00 94.12 737 VAL A C 1
ATOM 5962 O O . VAL A 1 737 ? 14.722 19.521 -44.266 1.00 94.12 737 VAL A O 1
ATOM 5965 N N . VAL A 1 738 ? 15.984 17.789 -44.898 1.00 91.06 738 VAL A N 1
ATOM 5966 C CA . VAL A 1 738 ? 16.557 18.491 -46.057 1.00 91.06 738 VAL A CA 1
ATOM 5967 C C . VAL A 1 738 ? 15.476 18.832 -47.087 1.00 91.06 738 VAL A C 1
ATOM 5969 O O . VAL A 1 738 ? 15.480 19.932 -47.639 1.00 91.06 738 VAL A O 1
ATOM 5972 N N . GLN A 1 739 ? 14.541 17.917 -47.342 1.00 91.00 739 GLN A N 1
ATOM 5973 C CA . GLN A 1 739 ? 13.418 18.148 -48.250 1.00 91.00 739 GLN A CA 1
ATOM 5974 C C . GLN A 1 739 ? 12.442 19.189 -47.689 1.00 91.00 739 GLN A C 1
ATOM 5976 O O . GLN A 1 739 ? 11.969 20.041 -48.437 1.00 91.00 739 GLN A O 1
ATOM 5981 N N . GLU A 1 740 ? 12.195 19.194 -46.378 1.00 93.06 740 GLU A N 1
ATOM 5982 C CA . GLU A 1 740 ? 11.427 20.247 -45.704 1.00 93.06 740 GLU A CA 1
ATOM 5983 C C . GLU A 1 740 ? 12.067 21.626 -45.923 1.00 93.06 740 GLU A C 1
ATOM 5985 O O . GLU A 1 740 ? 11.377 22.576 -46.292 1.00 93.06 740 GLU A O 1
ATOM 5990 N N . TRP A 1 741 ? 13.393 21.738 -45.788 1.00 92.56 741 TRP A N 1
ATOM 5991 C CA . TRP A 1 741 ? 14.107 22.996 -46.034 1.00 92.56 741 TRP A CA 1
ATOM 5992 C C . TRP A 1 741 ? 14.070 23.425 -47.502 1.00 92.56 741 TRP A C 1
ATOM 5994 O O . TRP A 1 741 ? 13.946 24.614 -47.776 1.00 92.56 741 TRP A O 1
ATOM 6004 N N . LYS A 1 742 ? 14.147 22.480 -48.448 1.00 88.12 742 LYS A N 1
ATOM 6005 C CA . LYS A 1 742 ? 14.034 22.762 -49.892 1.00 88.12 742 LYS A CA 1
ATOM 6006 C C . LYS A 1 742 ? 12.631 23.223 -50.296 1.00 88.12 742 LYS A C 1
ATOM 6008 O O . LYS A 1 742 ? 12.505 24.053 -51.189 1.00 88.12 742 LYS A O 1
ATOM 6013 N N . ASN A 1 743 ? 11.600 22.680 -49.651 1.00 90.50 743 ASN A N 1
ATOM 6014 C CA . ASN A 1 743 ? 10.197 22.997 -49.930 1.00 90.50 743 ASN A CA 1
ATOM 6015 C C . ASN A 1 743 ? 9.694 24.230 -49.160 1.00 90.50 743 ASN A C 1
ATOM 6017 O O . ASN A 1 743 ? 8.588 24.709 -49.417 1.00 90.50 743 ASN A O 1
ATOM 6021 N N . SER A 1 744 ? 10.483 24.737 -48.212 1.00 89.44 744 SER A N 1
ATOM 6022 C CA . SER A 1 744 ? 10.167 25.940 -47.451 1.00 89.44 744 SER A CA 1
ATOM 6023 C C . SER A 1 744 ? 10.297 27.211 -48.307 1.00 89.44 744 SER A C 1
ATOM 6025 O O . SER A 1 744 ? 11.150 27.275 -49.192 1.00 89.44 744 SER A O 1
ATOM 6027 N N . PRO A 1 745 ? 9.500 28.266 -48.041 1.00 85.62 745 PRO A N 1
ATOM 6028 C CA . PRO A 1 745 ? 9.645 29.559 -48.715 1.00 85.62 745 PRO A CA 1
ATOM 6029 C C . PRO A 1 745 ? 10.994 30.258 -48.466 1.00 85.62 745 PRO A C 1
ATOM 6031 O O . PRO A 1 745 ? 11.354 31.159 -49.224 1.00 85.62 745 PRO A O 1
ATOM 6034 N N . SER A 1 746 ? 11.728 29.890 -47.411 1.00 88.62 746 SER A N 1
ATOM 6035 C CA . SER A 1 746 ? 13.034 30.478 -47.095 1.00 88.62 746 SER A CA 1
ATOM 6036 C C . SER A 1 746 ? 14.166 29.809 -47.889 1.00 88.62 746 SER A C 1
ATOM 6038 O O . SER A 1 746 ? 14.197 28.582 -47.976 1.00 88.62 746 SER A O 1
ATOM 6040 N N . PRO A 1 747 ? 15.139 30.575 -48.425 1.00 87.62 747 PRO A N 1
ATOM 6041 C CA . PRO A 1 747 ? 16.327 30.017 -49.062 1.00 87.62 747 PRO A CA 1
ATOM 6042 C C . PRO A 1 747 ? 17.051 29.005 -48.167 1.00 87.62 747 PRO A C 1
ATOM 6044 O O . PRO A 1 747 ? 17.257 29.246 -46.979 1.00 87.62 747 PRO A O 1
ATOM 6047 N N . ILE A 1 748 ? 17.536 27.906 -48.752 1.00 87.69 748 ILE A N 1
ATOM 6048 C CA . ILE A 1 748 ? 18.252 26.857 -48.005 1.00 87.69 748 ILE A CA 1
ATOM 6049 C C . ILE A 1 748 ? 19.479 27.394 -47.248 1.00 87.69 748 ILE A C 1
ATOM 6051 O O . ILE A 1 748 ? 19.806 26.906 -46.170 1.00 87.69 748 ILE A O 1
ATOM 6055 N N . ALA A 1 749 ? 20.118 28.444 -47.776 1.00 85.88 749 ALA A N 1
ATOM 6056 C CA . ALA A 1 749 ? 21.245 29.123 -47.142 1.00 85.88 749 ALA A CA 1
ATOM 6057 C C . ALA A 1 749 ? 20.887 29.709 -45.763 1.00 85.88 749 ALA A C 1
ATOM 6059 O O . ALA A 1 749 ? 21.723 29.680 -44.863 1.00 85.88 749 ALA A O 1
ATOM 6060 N N . ASP A 1 750 ? 19.651 30.173 -45.560 1.00 88.06 750 ASP A N 1
ATOM 6061 C CA . ASP A 1 750 ? 19.211 30.735 -44.278 1.00 88.06 750 ASP A CA 1
ATOM 6062 C C . ASP A 1 750 ? 19.126 29.647 -43.199 1.00 88.06 750 ASP A C 1
ATOM 6064 O O . ASP A 1 750 ? 19.527 29.864 -42.055 1.00 88.06 750 ASP A O 1
ATOM 6068 N N . TYR A 1 751 ? 18.685 28.439 -43.569 1.00 89.69 751 TYR A N 1
ATOM 6069 C CA . TYR A 1 751 ? 18.677 27.281 -42.671 1.00 89.69 751 TYR A CA 1
ATOM 6070 C C . TYR A 1 751 ? 20.085 26.803 -42.314 1.00 89.69 751 TYR A C 1
ATOM 6072 O O . TYR A 1 751 ? 20.315 26.421 -41.166 1.00 89.69 751 TYR A O 1
ATOM 6080 N N . LEU A 1 752 ? 21.015 26.839 -43.273 1.00 89.00 752 LEU A N 1
ATOM 6081 C CA . LEU A 1 752 ? 22.413 26.443 -43.074 1.00 89.00 752 LEU A CA 1
ATOM 6082 C C . LEU A 1 752 ? 23.182 27.436 -42.194 1.00 89.00 752 LEU A C 1
ATOM 6084 O O . LEU A 1 752 ? 24.028 27.026 -41.405 1.00 89.00 752 LEU A O 1
ATOM 6088 N N . ASN A 1 753 ? 22.859 28.726 -42.301 1.00 87.31 753 ASN A N 1
ATOM 6089 C CA . ASN A 1 753 ? 23.460 29.790 -41.495 1.00 87.31 753 ASN A CA 1
ATOM 6090 C C . ASN A 1 753 ? 22.861 29.898 -40.081 1.00 87.31 753 ASN A C 1
ATOM 6092 O O . ASN A 1 753 ? 23.410 30.608 -39.238 1.00 87.31 753 ASN A O 1
ATOM 6096 N N . ASN A 1 754 ? 21.742 29.224 -39.800 1.00 89.44 754 ASN A N 1
ATOM 6097 C CA . ASN A 1 754 ? 21.120 29.250 -38.481 1.00 89.44 754 ASN A CA 1
ATOM 6098 C C . ASN A 1 754 ? 21.933 28.416 -37.473 1.00 89.44 754 ASN A C 1
ATOM 6100 O O . ASN A 1 754 ? 22.117 27.207 -37.645 1.00 89.44 754 ASN A O 1
ATOM 6104 N N . SER A 1 755 ? 22.356 29.048 -36.373 1.00 87.44 755 SER A N 1
ATOM 6105 C CA . SER A 1 755 ? 23.110 28.403 -35.293 1.00 87.44 755 SER A CA 1
ATOM 6106 C C . SER A 1 755 ? 22.404 27.182 -34.698 1.00 87.44 755 SER A C 1
ATOM 6108 O O . SER A 1 755 ? 23.073 26.227 -34.309 1.00 87.44 755 SER A O 1
ATOM 6110 N N . ASP A 1 756 ? 21.068 27.162 -34.685 1.00 88.44 756 ASP A N 1
ATOM 6111 C CA . ASP A 1 756 ? 20.274 26.050 -34.137 1.00 88.44 756 ASP A CA 1
ATOM 6112 C C . ASP A 1 756 ? 20.389 24.763 -34.972 1.00 88.44 756 ASP A C 1
ATOM 6114 O O . ASP A 1 756 ? 20.126 23.658 -34.487 1.00 88.44 756 ASP A O 1
ATOM 6118 N N . ASN A 1 757 ? 20.801 24.884 -36.236 1.00 92.25 757 ASN A N 1
ATOM 6119 C CA . ASN A 1 757 ? 20.996 23.757 -37.145 1.00 92.25 757 ASN A CA 1
ATOM 6120 C C . ASN A 1 757 ? 22.454 23.301 -37.223 1.00 92.25 757 ASN A C 1
ATOM 6122 O O . ASN A 1 757 ? 22.720 22.220 -37.747 1.00 92.25 757 ASN A O 1
ATOM 6126 N N . HIS A 1 758 ? 23.394 24.067 -36.664 1.00 91.44 758 HIS A N 1
ATOM 6127 C CA . HIS A 1 758 ? 24.821 23.765 -36.747 1.00 91.44 758 HIS A CA 1
ATOM 6128 C C . HIS A 1 758 ? 25.155 22.372 -36.193 1.00 91.44 758 HIS A C 1
ATOM 6130 O O . HIS A 1 758 ? 25.868 21.603 -36.831 1.00 91.44 758 HIS A O 1
ATOM 6136 N N . VAL A 1 759 ? 24.580 22.001 -35.041 1.00 93.38 759 VAL A N 1
ATOM 6137 C CA . VAL A 1 759 ? 24.772 20.667 -34.436 1.00 93.38 759 VAL A CA 1
ATOM 6138 C C . VAL A 1 759 ? 24.323 19.554 -35.385 1.00 93.38 759 VAL A C 1
ATOM 6140 O O . VAL A 1 759 ? 25.044 18.576 -35.573 1.00 93.38 759 VAL A O 1
ATOM 6143 N N . PHE A 1 760 ? 23.163 19.723 -36.020 1.00 95.31 760 PHE A N 1
ATOM 6144 C CA . PHE A 1 760 ? 22.610 18.749 -36.957 1.00 95.31 760 PHE A CA 1
ATOM 6145 C C . PHE A 1 760 ? 23.475 18.582 -38.207 1.00 95.31 760 PHE A C 1
ATOM 6147 O O . PHE A 1 760 ? 23.766 17.453 -38.608 1.00 95.31 760 PHE A O 1
ATOM 6154 N N . ILE A 1 761 ? 23.921 19.697 -38.789 1.00 93.69 761 ILE A N 1
ATOM 6155 C CA . ILE A 1 761 ? 24.784 19.713 -39.974 1.00 93.69 761 ILE A CA 1
ATOM 6156 C C . ILE A 1 761 ? 26.110 19.018 -39.649 1.00 93.69 761 ILE A C 1
ATOM 6158 O O . ILE A 1 761 ? 26.489 18.066 -40.330 1.00 93.69 761 ILE A O 1
ATOM 6162 N N . THR A 1 762 ? 26.771 19.421 -38.561 1.00 92.75 762 THR A N 1
ATOM 6163 C CA . THR A 1 762 ? 28.043 18.840 -38.114 1.00 92.75 762 THR A CA 1
ATOM 6164 C C . THR A 1 762 ? 27.932 17.340 -37.850 1.00 92.75 762 THR A C 1
ATOM 6166 O O . THR A 1 762 ? 28.718 16.558 -38.389 1.00 92.75 762 THR A O 1
ATOM 6169 N N . ASN A 1 763 ? 26.931 16.907 -37.076 1.00 94.50 763 ASN A N 1
ATOM 6170 C CA . ASN A 1 763 ? 26.712 15.487 -36.799 1.00 94.50 763 ASN A CA 1
ATOM 6171 C C . ASN A 1 763 ? 26.478 14.692 -38.094 1.00 94.50 763 ASN A C 1
ATOM 6173 O O . ASN A 1 763 ? 27.054 13.619 -38.267 1.00 94.50 763 ASN A O 1
ATOM 6177 N N . THR A 1 764 ? 25.688 15.228 -39.027 1.00 94.69 764 THR A N 1
ATOM 6178 C CA . THR A 1 764 ? 25.399 14.561 -40.303 1.00 94.69 764 THR A CA 1
ATOM 6179 C C . THR A 1 764 ? 26.647 14.429 -41.179 1.00 94.69 764 THR A C 1
ATOM 6181 O O . THR A 1 764 ? 26.887 13.363 -41.744 1.00 94.69 764 THR A O 1
ATOM 6184 N N . VAL A 1 765 ? 27.491 15.465 -41.248 1.00 92.88 765 VAL A N 1
ATOM 6185 C CA . VAL A 1 765 ? 28.766 15.417 -41.986 1.00 92.88 765 VAL A CA 1
ATOM 6186 C C . VAL A 1 765 ? 29.724 14.389 -41.374 1.00 92.88 765 VAL A C 1
ATOM 6188 O O . VAL A 1 765 ? 30.405 13.667 -42.108 1.00 92.88 765 VAL A O 1
ATOM 6191 N N . HIS A 1 766 ? 29.752 14.245 -40.046 1.00 92.62 766 HIS A N 1
ATOM 6192 C CA . HIS A 1 766 ? 30.540 13.192 -39.402 1.00 92.62 766 HIS A CA 1
ATOM 6193 C C . HIS A 1 766 ? 30.042 11.784 -39.735 1.00 92.62 766 HIS A C 1
ATOM 6195 O O . HIS A 1 766 ? 30.879 10.919 -40.010 1.00 92.62 766 HIS A O 1
ATOM 6201 N N . ILE A 1 767 ? 28.720 11.562 -39.745 1.00 92.88 767 ILE A N 1
ATOM 6202 C CA . ILE A 1 767 ? 28.106 10.288 -40.153 1.00 92.88 767 ILE A CA 1
ATOM 6203 C C . ILE A 1 767 ? 28.446 9.971 -41.609 1.00 92.88 767 ILE A C 1
ATOM 6205 O O . ILE A 1 767 ? 28.971 8.893 -41.887 1.00 92.88 767 ILE A O 1
ATOM 6209 N N . PHE A 1 768 ? 28.243 10.936 -42.512 1.00 92.44 768 PHE A N 1
ATOM 6210 C CA . PHE A 1 768 ? 28.646 10.837 -43.914 1.00 92.44 768 PHE A CA 1
ATOM 6211 C C . PHE A 1 768 ? 30.112 10.408 -44.029 1.00 92.44 768 PHE A C 1
ATOM 6213 O O . PHE A 1 768 ? 30.431 9.391 -44.640 1.00 92.44 768 PHE A O 1
ATOM 6220 N N . SER A 1 769 ? 31.012 11.133 -43.362 1.00 90.94 769 SER A N 1
ATOM 6221 C CA . SER A 1 769 ? 32.445 10.858 -43.420 1.00 90.94 769 SER A CA 1
ATOM 6222 C C . SER A 1 769 ? 32.819 9.494 -42.828 1.00 90.94 769 SER A C 1
ATOM 6224 O O . SER A 1 769 ? 33.824 8.899 -43.219 1.00 90.94 769 SER A O 1
ATOM 6226 N N . GLN A 1 770 ? 32.052 9.004 -41.849 1.00 89.75 770 GLN A N 1
ATOM 6227 C CA . GLN A 1 770 ? 32.300 7.717 -41.202 1.00 89.75 770 GLN A CA 1
ATOM 6228 C C . GLN A 1 770 ? 31.880 6.536 -42.079 1.00 89.75 770 GLN A C 1
ATOM 6230 O O . GLN A 1 770 ? 32.541 5.501 -42.047 1.00 89.75 770 GLN A O 1
ATOM 6235 N N . LEU A 1 771 ? 30.797 6.682 -42.844 1.00 90.19 771 LEU A N 1
ATOM 6236 C CA . LEU A 1 771 ? 30.181 5.573 -43.571 1.00 90.19 771 LEU A CA 1
ATOM 6237 C C . LEU A 1 771 ? 30.454 5.576 -45.071 1.00 90.19 771 LEU A C 1
ATOM 6239 O O . LEU A 1 771 ? 30.446 4.499 -45.653 1.00 90.19 771 LEU A O 1
ATOM 6243 N N . ALA A 1 772 ? 30.730 6.726 -45.692 1.00 86.56 772 ALA A N 1
ATOM 6244 C CA . ALA A 1 772 ? 30.902 6.833 -47.143 1.00 86.56 772 ALA A CA 1
ATOM 6245 C C . ALA A 1 772 ? 31.934 5.835 -47.692 1.00 86.56 772 ALA A C 1
ATOM 6247 O O . ALA A 1 772 ? 31.623 5.047 -48.581 1.00 86.56 772 ALA A O 1
ATOM 6248 N N . ASP A 1 773 ? 33.147 5.812 -47.129 1.00 83.38 773 ASP A N 1
ATOM 6249 C CA . ASP A 1 773 ? 34.175 4.859 -47.562 1.00 83.38 773 ASP A CA 1
ATOM 6250 C C . ASP A 1 773 ? 33.823 3.413 -47.156 1.00 83.38 773 ASP A C 1
ATOM 6252 O O . ASP A 1 773 ? 34.133 2.493 -47.904 1.00 83.38 773 ASP A O 1
ATOM 6256 N N . SER A 1 774 ? 33.142 3.201 -46.021 1.00 84.56 774 SER A N 1
ATOM 6257 C CA . SER A 1 774 ? 32.706 1.865 -45.573 1.00 84.56 774 SER A CA 1
ATOM 6258 C C . SER A 1 774 ? 31.698 1.235 -46.542 1.00 84.56 774 SER A C 1
ATOM 6260 O O . SER A 1 774 ? 31.868 0.092 -46.951 1.00 84.56 774 SER A O 1
ATOM 6262 N N . LEU A 1 775 ? 30.698 2.004 -46.981 1.00 84.69 775 LEU A N 1
ATOM 6263 C CA . LEU A 1 775 ? 29.690 1.571 -47.953 1.00 84.69 775 LEU A CA 1
ATOM 6264 C C . LEU A 1 775 ? 30.300 1.341 -49.343 1.00 84.69 775 LEU A C 1
ATOM 6266 O O . LEU A 1 775 ? 29.983 0.354 -50.001 1.00 84.69 775 LEU A O 1
ATOM 6270 N N . VAL A 1 776 ? 31.227 2.205 -49.777 1.00 82.19 776 VAL A N 1
ATOM 6271 C CA . VAL A 1 776 ? 31.962 2.003 -51.039 1.00 82.19 776 VAL A CA 1
ATOM 6272 C C . VAL A 1 776 ? 32.829 0.743 -50.977 1.00 82.19 776 VAL A C 1
ATOM 6274 O O . VAL A 1 776 ? 32.894 -0.003 -51.953 1.00 82.19 776 VAL A O 1
ATOM 6277 N N . MET A 1 777 ? 33.491 0.483 -49.844 1.00 80.38 777 MET A N 1
ATOM 6278 C CA . MET A 1 777 ? 34.274 -0.740 -49.645 1.00 80.38 777 MET A CA 1
ATOM 6279 C C . MET A 1 777 ? 33.391 -1.987 -49.622 1.00 80.38 777 MET A C 1
ATOM 6281 O O . MET A 1 777 ? 33.761 -2.960 -50.269 1.00 80.38 777 MET A O 1
ATOM 6285 N N . ALA A 1 778 ? 32.227 -1.940 -48.967 1.00 74.81 778 ALA A N 1
ATOM 6286 C CA . ALA A 1 778 ? 31.264 -3.044 -48.938 1.00 74.81 778 ALA A CA 1
ATOM 6287 C C . ALA A 1 778 ? 30.785 -3.457 -50.344 1.00 74.81 778 ALA A C 1
ATOM 6289 O O . ALA A 1 778 ? 30.421 -4.604 -50.563 1.00 74.81 778 ALA A O 1
ATOM 6290 N N . CYS A 1 779 ? 30.852 -2.549 -51.323 1.00 72.31 779 CYS A N 1
ATOM 6291 C CA . CYS A 1 779 ? 30.524 -2.839 -52.722 1.00 72.31 779 CYS A CA 1
ATOM 6292 C C . CYS A 1 779 ? 31.709 -3.363 -53.556 1.00 72.31 779 CYS A C 1
ATOM 6294 O O . CYS A 1 779 ? 31.595 -3.463 -54.775 1.00 72.31 779 CYS A O 1
ATOM 6296 N N . GLY A 1 780 ? 32.879 -3.625 -52.964 1.00 70.62 780 GLY A N 1
ATOM 6297 C CA . GLY A 1 780 ? 34.097 -3.964 -53.716 1.00 70.62 780 GLY A CA 1
ATOM 6298 C C . GLY A 1 780 ? 34.769 -2.757 -54.391 1.00 70.62 780 GLY A C 1
ATOM 6299 O O . GLY A 1 780 ? 35.567 -2.919 -55.316 1.00 70.62 780 GLY A O 1
ATOM 6300 N N . GLY A 1 781 ? 34.464 -1.536 -53.936 1.00 74.31 781 GLY A N 1
ATOM 6301 C CA . GLY A 1 781 ? 35.012 -0.279 -54.450 1.00 74.31 781 GLY A CA 1
ATOM 6302 C C . GLY A 1 781 ? 34.065 0.484 -55.385 1.00 74.31 781 GLY A C 1
ATOM 6303 O O . GLY A 1 781 ? 32.910 0.130 -55.587 1.00 74.31 781 GLY A O 1
ATOM 6304 N N . LEU A 1 782 ? 34.564 1.576 -55.976 1.00 71.38 782 LEU A N 1
ATOM 6305 C CA . LEU A 1 782 ? 33.748 2.483 -56.802 1.00 71.38 782 LEU A CA 1
ATOM 6306 C C . LEU A 1 782 ? 33.358 1.883 -58.172 1.00 71.38 782 LEU A C 1
ATOM 6308 O O . LEU A 1 782 ? 32.366 2.288 -58.770 1.00 71.38 782 LEU A O 1
ATOM 6312 N N . LEU A 1 783 ? 34.155 0.941 -58.692 1.00 69.00 783 LEU A N 1
ATOM 6313 C CA . LEU A 1 783 ? 33.981 0.362 -60.032 1.00 69.00 783 LEU A CA 1
ATOM 6314 C C . LEU A 1 783 ? 32.726 -0.530 -60.151 1.00 69.00 783 LEU A C 1
ATOM 6316 O O . LEU A 1 783 ? 31.978 -0.331 -61.108 1.00 69.00 783 LEU A O 1
ATOM 6320 N N . PRO A 1 784 ? 32.439 -1.450 -59.206 1.00 67.81 784 PRO A N 1
ATOM 6321 C CA . PRO A 1 784 ? 31.179 -2.202 -59.183 1.00 67.81 784 PRO A CA 1
ATOM 6322 C C . PRO A 1 784 ? 29.927 -1.317 -59.119 1.00 67.81 784 PRO A C 1
ATOM 6324 O O . PRO A 1 784 ? 28.975 -1.557 -59.855 1.00 67.81 784 PRO A O 1
ATOM 6327 N N . LEU A 1 785 ? 29.955 -0.246 -58.317 1.00 65.38 785 LEU A N 1
ATOM 6328 C CA . LEU A 1 785 ? 28.860 0.731 -58.214 1.00 65.38 785 LEU A CA 1
ATOM 6329 C C . LEU A 1 785 ? 28.607 1.460 -59.544 1.00 65.38 785 LEU A C 1
ATOM 6331 O O . LEU A 1 785 ? 27.465 1.599 -59.976 1.00 65.38 785 LEU A O 1
ATOM 6335 N N . LEU A 1 786 ? 29.674 1.883 -60.232 1.00 65.12 786 LEU A N 1
ATOM 6336 C CA . LEU A 1 786 ? 29.593 2.499 -61.561 1.00 65.12 786 LEU A CA 1
ATOM 6337 C C . LEU A 1 786 ? 29.050 1.532 -62.621 1.00 65.12 786 LEU A C 1
ATOM 6339 O O . LEU A 1 786 ? 28.263 1.936 -63.477 1.00 65.12 786 LEU A O 1
ATOM 6343 N N . ALA A 1 787 ? 29.469 0.265 -62.571 1.00 64.50 787 ALA A N 1
ATOM 6344 C CA . ALA A 1 787 ? 29.007 -0.773 -63.487 1.00 64.50 787 ALA A CA 1
ATOM 6345 C C . ALA A 1 787 ? 27.515 -1.084 -63.280 1.00 64.50 787 ALA A C 1
ATOM 6347 O O . ALA A 1 787 ? 26.767 -1.118 -64.255 1.00 64.50 787 ALA A O 1
ATOM 6348 N N . ALA A 1 788 ? 27.071 -1.221 -62.026 1.00 60.84 788 ALA A N 1
ATOM 6349 C CA . ALA A 1 788 ? 25.666 -1.430 -61.677 1.00 60.84 788 ALA A CA 1
ATOM 6350 C C . ALA A 1 788 ? 24.776 -0.256 -62.122 1.00 60.84 788 ALA A C 1
ATOM 6352 O O . ALA A 1 788 ? 23.708 -0.469 -62.687 1.00 60.84 788 ALA A O 1
ATOM 6353 N N . ALA A 1 789 ? 25.241 0.983 -61.949 1.00 57.53 789 ALA A N 1
ATOM 6354 C CA . ALA A 1 789 ? 24.470 2.175 -62.292 1.00 57.53 789 ALA A CA 1
ATOM 6355 C C . ALA A 1 789 ? 24.410 2.469 -63.814 1.00 57.53 789 ALA A C 1
ATOM 6357 O O . ALA A 1 789 ? 23.603 3.282 -64.259 1.00 57.53 789 ALA A O 1
ATOM 6358 N N . THR A 1 790 ? 25.254 1.830 -64.636 1.00 61.31 790 THR A N 1
ATOM 6359 C CA . THR A 1 790 ? 25.332 2.069 -66.096 1.00 61.31 790 THR A CA 1
ATOM 6360 C C . THR A 1 790 ? 24.871 0.889 -66.962 1.00 61.31 790 THR A C 1
ATOM 6362 O O . THR A 1 790 ? 24.869 1.009 -68.192 1.00 61.31 790 THR A O 1
ATOM 6365 N N . ALA A 1 791 ? 24.457 -0.232 -66.359 1.00 57.16 791 ALA A N 1
ATOM 6366 C CA . ALA A 1 791 ? 24.030 -1.433 -67.074 1.00 57.16 791 ALA A CA 1
ATOM 6367 C C . ALA A 1 791 ? 22.569 -1.341 -67.583 1.00 57.16 791 ALA A C 1
ATOM 6369 O O . ALA A 1 791 ? 21.681 -0.957 -66.827 1.00 57.16 791 ALA A O 1
ATOM 6370 N N . PRO A 1 792 ? 22.280 -1.721 -68.846 1.00 46.41 792 PRO A N 1
ATOM 6371 C CA . PRO A 1 792 ? 20.949 -1.586 -69.458 1.00 46.41 792 PRO A CA 1
ATOM 6372 C C . PRO A 1 792 ? 19.922 -2.666 -69.052 1.00 46.41 792 PRO A C 1
ATOM 6374 O O . PRO A 1 792 ? 18.759 -2.563 -69.434 1.00 46.41 792 PRO A O 1
ATOM 6377 N N . THR A 1 793 ? 20.324 -3.688 -68.291 1.00 45.16 793 THR A N 1
ATOM 6378 C CA . THR A 1 793 ? 19.467 -4.769 -67.767 1.00 45.16 793 THR A CA 1
ATOM 6379 C C . THR A 1 793 ? 20.017 -5.230 -66.417 1.00 45.16 793 THR A C 1
ATOM 6381 O O . THR A 1 793 ? 21.206 -5.528 -66.320 1.00 45.16 793 THR A O 1
ATOM 6384 N N . SER A 1 794 ? 19.168 -5.269 -65.390 1.00 48.28 794 SER A N 1
ATOM 6385 C CA . SER A 1 794 ? 19.492 -5.495 -63.972 1.00 48.28 794 SER A CA 1
ATOM 6386 C C . SER A 1 794 ? 19.954 -6.919 -63.611 1.00 48.28 794 SER A C 1
ATOM 6388 O O . SER A 1 794 ? 19.413 -7.516 -62.692 1.00 48.28 794 SER A O 1
ATOM 6390 N N . GLU A 1 795 ? 20.956 -7.467 -64.296 1.00 43.69 795 GLU A N 1
ATOM 6391 C CA . GLU A 1 795 ? 21.651 -8.700 -63.891 1.00 43.69 795 GLU A CA 1
ATOM 6392 C C . GLU A 1 795 ? 23.144 -8.578 -64.229 1.00 43.69 795 GLU A C 1
ATOM 6394 O O . GLU A 1 795 ? 23.645 -9.110 -65.217 1.00 43.69 795 GLU A O 1
ATOM 6399 N N . LEU A 1 796 ? 23.878 -7.824 -63.412 1.00 48.81 796 LEU A N 1
ATOM 6400 C CA . LEU A 1 796 ? 25.316 -8.031 -63.267 1.00 48.81 796 LEU A CA 1
ATOM 6401 C C . LEU A 1 796 ? 25.497 -8.859 -61.994 1.00 48.81 796 LEU A C 1
ATOM 6403 O O . LEU A 1 796 ? 25.349 -8.321 -60.899 1.00 48.81 796 LEU A O 1
ATOM 6407 N N . GLU A 1 797 ? 25.811 -10.152 -62.132 1.00 45.25 797 GLU A N 1
ATOM 6408 C CA . GLU A 1 797 ? 26.328 -10.984 -61.035 1.00 45.25 797 GLU A CA 1
ATOM 6409 C C . GLU A 1 797 ? 27.707 -10.445 -60.612 1.00 45.25 797 GLU A C 1
ATOM 6411 O O . GLU A 1 797 ? 28.767 -10.956 -60.977 1.00 45.25 797 GLU A O 1
ATOM 6416 N N . LEU A 1 798 ? 27.705 -9.332 -59.882 1.00 52.97 798 LEU A N 1
ATOM 6417 C CA . LEU A 1 798 ? 28.877 -8.821 -59.194 1.00 52.97 798 LEU A CA 1
ATOM 6418 C C . LEU A 1 798 ? 29.082 -9.708 -57.968 1.00 52.97 798 LEU A C 1
ATOM 6420 O O . LEU A 1 798 ? 28.374 -9.585 -56.973 1.00 52.97 798 LEU A O 1
ATOM 6424 N N . PHE A 1 799 ? 30.033 -10.637 -58.059 1.00 49.97 799 PHE A N 1
ATOM 6425 C CA . PHE A 1 799 ? 30.462 -11.432 -56.912 1.00 49.97 799 PHE A CA 1
ATOM 6426 C C . PHE A 1 799 ? 30.870 -10.494 -55.765 1.00 49.97 799 PHE A C 1
ATOM 6428 O O . PHE A 1 799 ? 31.755 -9.654 -55.949 1.00 49.97 799 PHE A O 1
ATOM 6435 N N . ASP A 1 800 ? 30.249 -10.649 -54.589 1.00 54.09 800 ASP A N 1
ATOM 6436 C CA . ASP A 1 800 ? 30.674 -9.963 -53.365 1.00 54.09 800 ASP A CA 1
ATOM 6437 C C . ASP A 1 800 ? 32.111 -10.394 -53.041 1.00 54.09 800 ASP A C 1
ATOM 6439 O O . ASP A 1 800 ? 32.379 -11.486 -52.537 1.00 54.09 800 ASP A O 1
ATOM 6443 N N . THR A 1 801 ? 33.064 -9.536 -53.395 1.00 51.56 801 THR A N 1
ATOM 6444 C CA . THR A 1 801 ? 34.491 -9.771 -53.149 1.00 51.56 801 THR A CA 1
ATOM 6445 C C . THR A 1 801 ? 34.883 -9.500 -51.696 1.00 51.56 801 THR A C 1
ATOM 6447 O O . THR A 1 801 ? 35.996 -9.843 -51.300 1.00 51.56 801 THR A O 1
ATOM 6450 N N . THR A 1 802 ? 33.992 -8.899 -50.900 1.00 62.22 802 THR A N 1
ATOM 6451 C CA . THR A 1 802 ? 34.295 -8.368 -49.564 1.00 62.22 802 THR A CA 1
ATOM 6452 C C . THR A 1 802 ? 33.724 -9.201 -48.418 1.00 62.22 802 THR A C 1
ATOM 6454 O O . THR A 1 802 ? 34.199 -9.053 -47.295 1.00 62.22 802 THR A O 1
ATOM 6457 N N . GLN A 1 803 ? 32.772 -10.103 -48.696 1.00 65.81 803 GLN A N 1
ATOM 6458 C CA . GLN A 1 803 ? 32.104 -10.971 -47.712 1.00 65.81 803 GLN A CA 1
ATOM 6459 C C . GLN A 1 803 ? 31.387 -10.195 -46.585 1.00 65.81 803 GLN A C 1
ATOM 6461 O O . GLN A 1 803 ? 31.199 -10.729 -45.492 1.00 65.81 803 GLN A O 1
ATOM 6466 N N . GLN A 1 804 ? 30.991 -8.937 -46.827 1.00 74.00 804 GLN A N 1
ATOM 6467 C CA . GLN A 1 804 ? 30.383 -8.063 -45.811 1.00 74.00 804 GLN A CA 1
ATOM 6468 C C . GLN A 1 804 ? 28.846 -8.169 -45.727 1.00 74.00 804 GLN A C 1
ATOM 6470 O O . GLN A 1 804 ? 28.251 -7.434 -44.941 1.00 74.00 804 GLN A O 1
ATOM 6475 N N . GLU A 1 805 ? 28.212 -9.081 -46.482 1.00 74.00 805 GLU A N 1
ATOM 6476 C CA . GLU A 1 805 ? 26.759 -9.388 -46.486 1.00 74.00 805 GLU A CA 1
ATOM 6477 C C . GLU A 1 805 ? 25.829 -8.154 -46.670 1.00 74.00 805 GLU A C 1
ATOM 6479 O O . GLU A 1 805 ? 24.670 -8.192 -46.258 1.00 74.00 805 GLU A O 1
ATOM 6484 N N . LEU A 1 806 ? 26.306 -7.063 -47.293 1.00 81.69 806 LEU A N 1
ATOM 6485 C CA . LEU A 1 806 ? 25.492 -5.894 -47.669 1.00 81.69 806 LEU A CA 1
ATOM 6486 C C . LEU A 1 806 ? 25.093 -5.979 -49.147 1.00 81.69 806 LEU A C 1
ATOM 6488 O O . LEU A 1 806 ? 25.966 -6.136 -50.000 1.00 81.69 806 LEU A O 1
ATOM 6492 N N . ASP A 1 807 ? 23.802 -5.834 -49.456 1.00 80.62 807 ASP A N 1
ATOM 6493 C CA . ASP A 1 807 ? 23.343 -5.796 -50.847 1.00 80.62 807 ASP A CA 1
ATOM 6494 C C . ASP A 1 807 ? 23.846 -4.521 -51.549 1.00 80.62 807 ASP A C 1
ATOM 6496 O O . ASP A 1 807 ? 23.822 -3.418 -50.990 1.00 80.62 807 ASP A O 1
ATOM 6500 N N . ILE A 1 808 ? 24.287 -4.667 -52.799 1.00 76.06 808 ILE A N 1
ATOM 6501 C CA . ILE A 1 808 ? 24.732 -3.556 -53.643 1.00 76.06 808 ILE A CA 1
ATOM 6502 C C . ILE A 1 808 ? 23.580 -2.564 -53.849 1.00 76.06 808 ILE A C 1
ATOM 6504 O O . ILE A 1 808 ? 23.837 -1.360 -53.903 1.00 76.06 808 ILE A O 1
ATOM 6508 N N . SER A 1 809 ? 22.325 -3.031 -53.923 1.00 78.06 809 SER A N 1
ATOM 6509 C CA . SER A 1 809 ? 21.161 -2.141 -54.036 1.00 78.06 809 SER A CA 1
ATOM 6510 C C . SER A 1 809 ? 21.006 -1.233 -52.816 1.00 78.06 809 SER A C 1
ATOM 6512 O O . SER A 1 809 ? 20.811 -0.028 -52.973 1.00 78.06 809 SER A O 1
ATOM 6514 N N . ASP A 1 810 ? 21.156 -1.787 -51.610 1.00 83.25 810 ASP A N 1
ATOM 6515 C CA . ASP A 1 810 ? 21.027 -1.047 -50.350 1.00 83.25 810 ASP A CA 1
ATOM 6516 C C . ASP A 1 810 ? 22.182 -0.055 -50.185 1.00 83.25 810 ASP A C 1
ATOM 6518 O O . ASP A 1 810 ? 21.987 1.111 -49.835 1.00 83.25 810 ASP A O 1
ATOM 6522 N N . ALA A 1 811 ? 23.403 -0.492 -50.499 1.00 82.31 811 ALA A N 1
ATOM 6523 C CA . ALA A 1 811 ? 24.579 0.362 -50.449 1.00 82.31 811 ALA A CA 1
ATOM 6524 C C . ALA A 1 811 ? 24.496 1.521 -51.455 1.00 82.31 811 ALA A C 1
ATOM 6526 O O . ALA A 1 811 ? 24.803 2.662 -51.100 1.00 82.31 811 ALA A O 1
ATOM 6527 N N . ALA A 1 812 ? 24.059 1.255 -52.691 1.00 80.75 812 ALA A N 1
ATOM 6528 C CA . ALA A 1 812 ? 23.854 2.282 -53.708 1.00 80.75 812 ALA A CA 1
ATOM 6529 C C . ALA A 1 812 ? 22.791 3.298 -53.268 1.00 80.75 812 ALA A C 1
ATOM 6531 O O . ALA A 1 812 ? 23.033 4.502 -53.357 1.00 80.75 812 ALA A O 1
ATOM 6532 N N . TYR A 1 813 ? 21.674 2.821 -52.717 1.00 85.31 813 TYR A N 1
ATOM 6533 C CA . TYR A 1 813 ? 20.609 3.661 -52.176 1.00 85.31 813 TYR A CA 1
ATOM 6534 C C . TYR A 1 813 ? 21.107 4.591 -51.053 1.00 85.31 813 TYR A C 1
ATOM 6536 O O . TYR A 1 813 ? 20.891 5.804 -51.097 1.00 85.31 813 TYR A O 1
ATOM 6544 N N . PHE A 1 814 ? 21.860 4.073 -50.076 1.00 89.12 814 PHE A N 1
ATOM 6545 C CA . PHE A 1 814 ? 22.426 4.910 -49.009 1.00 89.12 814 PHE A CA 1
ATOM 6546 C C . PHE A 1 814 ? 23.457 5.921 -49.523 1.00 89.12 814 PHE A C 1
ATOM 6548 O O . PHE A 1 814 ? 23.502 7.059 -49.047 1.00 89.12 814 PHE A O 1
ATOM 6555 N N . LEU A 1 815 ? 24.285 5.531 -50.497 1.00 87.06 815 LEU A N 1
ATOM 6556 C CA . LEU A 1 815 ? 25.260 6.426 -51.123 1.00 87.06 815 LEU A CA 1
ATOM 6557 C C . LEU A 1 815 ? 24.592 7.535 -51.947 1.00 87.06 815 LEU A C 1
ATOM 6559 O O . LEU A 1 815 ? 25.115 8.650 -51.978 1.00 87.06 815 LEU A O 1
ATOM 6563 N N . GLU A 1 816 ? 23.444 7.263 -52.569 1.00 85.00 816 GLU A N 1
ATOM 6564 C CA . GLU A 1 816 ? 22.633 8.267 -53.263 1.00 85.00 816 GLU A CA 1
ATOM 6565 C C . GLU A 1 816 ? 22.098 9.320 -52.284 1.00 85.00 816 GLU A C 1
ATOM 6567 O O . GLU A 1 816 ? 22.322 10.515 -52.493 1.00 85.00 816 GLU A O 1
ATOM 6572 N N . ILE A 1 817 ? 21.514 8.901 -51.153 1.00 87.75 817 ILE A N 1
ATOM 6573 C CA . ILE A 1 817 ? 21.073 9.838 -50.104 1.00 87.75 817 ILE A CA 1
ATOM 6574 C C . ILE A 1 817 ? 22.260 10.654 -49.580 1.00 87.75 817 ILE A C 1
ATOM 6576 O O . ILE A 1 817 ? 22.170 11.871 -49.414 1.00 87.75 817 ILE A O 1
ATOM 6580 N N . PHE A 1 818 ? 23.408 10.014 -49.348 1.00 90.69 818 PHE A N 1
ATOM 6581 C CA . PHE A 1 818 ? 24.609 10.721 -48.914 1.00 90.69 818 PHE A CA 1
ATOM 6582 C C . PHE A 1 818 ? 25.125 11.733 -49.938 1.00 90.69 818 PHE A C 1
ATOM 6584 O O . PHE A 1 818 ? 25.641 12.776 -49.532 1.00 90.69 818 PHE A O 1
ATOM 6591 N N . ALA A 1 819 ? 24.976 11.472 -51.238 1.00 87.06 819 ALA A N 1
ATOM 6592 C CA . ALA A 1 819 ? 25.308 12.436 -52.280 1.00 87.06 819 ALA A CA 1
ATOM 6593 C C . ALA A 1 819 ? 24.382 13.665 -52.220 1.00 87.06 819 ALA A C 1
ATOM 6595 O O . ALA A 1 819 ? 24.878 14.794 -52.250 1.00 87.06 819 ALA A O 1
ATOM 6596 N N . GLU A 1 820 ? 23.070 13.466 -52.041 1.00 86.38 820 GLU A N 1
ATOM 6597 C CA . GLU A 1 820 ? 22.118 14.573 -51.855 1.00 86.38 820 GLU A CA 1
ATOM 6598 C C . GLU A 1 820 ? 22.425 15.402 -50.600 1.00 86.38 820 GLU A C 1
ATOM 6600 O O . GLU A 1 820 ? 22.365 16.634 -50.619 1.00 86.38 820 GLU A O 1
ATOM 6605 N N . VAL A 1 821 ? 22.767 14.733 -49.498 1.00 87.44 821 VAL A N 1
ATOM 6606 C CA . VAL A 1 821 ? 23.130 15.382 -48.234 1.00 87.44 821 VAL A CA 1
ATOM 6607 C C . VAL A 1 821 ? 24.449 16.147 -48.371 1.00 87.44 821 VAL A C 1
ATOM 6609 O O . VAL A 1 821 ? 24.560 17.261 -47.860 1.00 87.44 821 VAL A O 1
ATOM 6612 N N . ALA A 1 822 ? 25.437 15.606 -49.092 1.00 88.88 822 ALA A N 1
ATOM 6613 C CA . ALA A 1 822 ? 26.709 16.280 -49.355 1.00 88.88 822 ALA A CA 1
ATOM 6614 C C . ALA A 1 822 ? 26.532 17.562 -50.191 1.00 88.88 822 ALA A C 1
ATOM 6616 O O . ALA A 1 822 ? 27.177 18.572 -49.899 1.00 88.88 822 ALA A O 1
ATOM 6617 N N . ASP A 1 823 ? 25.623 17.567 -51.172 1.00 87.25 823 ASP A N 1
ATOM 6618 C CA . ASP A 1 823 ? 25.277 18.769 -51.947 1.00 87.25 823 ASP A CA 1
ATOM 6619 C C . ASP A 1 823 ? 24.825 19.931 -51.057 1.00 87.25 823 ASP A C 1
ATOM 6621 O O . ASP A 1 823 ? 25.237 21.080 -51.251 1.00 87.25 823 ASP A O 1
ATOM 6625 N N . VAL A 1 824 ? 24.031 19.633 -50.032 1.00 88.81 824 VAL A N 1
ATOM 6626 C CA . VAL A 1 824 ? 23.489 20.651 -49.131 1.00 88.81 824 VAL A CA 1
ATOM 6627 C C . VAL A 1 824 ? 24.476 20.990 -48.008 1.00 88.81 824 VAL A C 1
ATOM 6629 O O . VAL A 1 824 ? 24.792 22.159 -47.794 1.00 88.81 824 VAL A O 1
ATOM 6632 N N . PHE A 1 825 ? 25.002 19.993 -47.296 1.00 90.31 825 PHE A N 1
ATOM 6633 C CA . PHE A 1 825 ? 25.770 20.206 -46.062 1.00 90.31 825 PHE A CA 1
ATOM 6634 C C . PHE A 1 825 ? 27.277 20.368 -46.257 1.00 90.31 825 PHE A C 1
ATOM 6636 O O . PHE A 1 825 ? 27.929 20.880 -45.351 1.00 90.31 825 PHE A O 1
ATOM 6643 N N . ILE A 1 826 ? 27.837 19.967 -47.403 1.00 88.56 826 ILE A N 1
ATOM 6644 C CA . ILE A 1 826 ? 29.280 20.075 -47.678 1.00 88.56 826 ILE A CA 1
ATOM 6645 C C . ILE A 1 826 ? 29.553 21.132 -48.751 1.00 88.56 826 ILE A C 1
ATOM 6647 O O . ILE A 1 826 ? 30.438 21.960 -48.562 1.00 88.56 826 ILE A O 1
ATOM 6651 N N . PHE A 1 827 ? 28.808 21.132 -49.862 1.00 86.62 827 PHE A N 1
ATOM 6652 C CA . PHE A 1 827 ? 29.070 22.059 -50.974 1.00 86.62 827 PHE A CA 1
ATOM 6653 C C . PHE A 1 827 ? 28.373 23.420 -50.839 1.00 86.62 827 PHE A C 1
ATOM 6655 O O . PHE A 1 827 ? 28.891 24.410 -51.352 1.00 86.62 827 PHE A O 1
ATOM 6662 N N . THR A 1 828 ? 27.227 23.485 -50.152 1.00 83.12 828 THR A N 1
ATOM 6663 C CA . THR A 1 828 ? 26.445 24.731 -49.994 1.00 83.12 828 THR A CA 1
ATOM 6664 C C . THR A 1 828 ? 26.625 25.384 -48.616 1.00 83.12 828 THR A C 1
ATOM 6666 O O . THR A 1 828 ? 26.445 26.591 -48.469 1.00 83.12 828 THR A O 1
ATOM 6669 N N . SER A 1 829 ? 26.983 24.601 -47.596 1.00 78.62 829 SER A N 1
ATOM 6670 C CA . SER A 1 829 ? 27.116 25.059 -46.208 1.00 78.62 829 SER A CA 1
ATOM 6671 C C . SER A 1 829 ? 28.385 25.895 -45.971 1.00 78.62 829 SER A C 1
ATOM 6673 O O . SER A 1 829 ? 29.436 25.557 -46.515 1.00 78.62 829 SER A O 1
ATOM 6675 N N . PRO A 1 830 ? 28.355 26.925 -45.100 1.00 72.38 830 PRO A N 1
ATOM 6676 C CA . PRO A 1 830 ? 29.543 27.692 -44.694 1.00 72.38 830 PRO A CA 1
ATOM 6677 C C . PRO A 1 830 ? 30.466 26.945 -43.702 1.00 72.38 830 PRO A C 1
ATOM 6679 O O . PRO A 1 830 ? 31.332 27.560 -43.082 1.00 72.38 830 PRO A O 1
ATOM 6682 N N . LEU A 1 831 ? 30.259 25.642 -43.491 1.00 80.12 831 LEU A N 1
ATOM 6683 C CA . LEU A 1 831 ? 30.926 24.837 -42.468 1.00 80.12 831 LEU A CA 1
ATOM 6684 C C . LEU A 1 831 ? 32.438 24.694 -42.719 1.00 80.12 831 LEU A C 1
ATOM 6686 O O . LEU A 1 831 ? 32.874 24.248 -43.782 1.00 80.12 831 LEU A O 1
ATOM 6690 N N . THR A 1 832 ? 33.253 24.984 -41.703 1.00 83.12 832 THR A N 1
ATOM 6691 C CA . THR A 1 832 ? 34.711 24.804 -41.771 1.00 83.12 832 THR A CA 1
ATOM 6692 C C . THR A 1 832 ? 35.085 23.325 -41.626 1.00 83.12 832 THR A C 1
ATOM 6694 O O . THR A 1 832 ? 35.242 22.811 -40.521 1.00 83.12 832 THR A O 1
ATOM 6697 N N . LEU A 1 833 ? 35.296 22.630 -42.750 1.00 86.56 833 LEU A N 1
ATOM 6698 C CA . LEU A 1 833 ? 35.642 21.197 -42.752 1.00 86.56 833 LEU A CA 1
ATOM 6699 C C . LEU A 1 833 ? 36.956 20.867 -42.021 1.00 86.56 833 LEU A C 1
ATOM 6701 O O . LEU A 1 833 ? 37.090 19.763 -41.500 1.00 86.56 833 LEU A O 1
ATOM 6705 N N . ASN A 1 834 ? 37.902 21.810 -41.935 1.00 83.50 834 ASN A N 1
ATOM 6706 C CA . ASN A 1 834 ? 39.193 21.590 -41.270 1.00 83.50 834 ASN A CA 1
ATOM 6707 C C . ASN A 1 834 ? 39.042 21.217 -39.786 1.00 83.50 834 ASN A C 1
ATOM 6709 O O . ASN A 1 834 ? 39.799 20.386 -39.289 1.00 83.50 834 ASN A O 1
ATOM 6713 N N . GLU A 1 835 ? 38.084 21.818 -39.075 1.00 82.62 835 GLU A N 1
ATOM 6714 C CA . GLU A 1 835 ? 37.852 21.534 -37.652 1.00 82.62 835 GLU A CA 1
ATOM 6715 C C . GLU A 1 835 ? 37.269 20.127 -37.466 1.00 82.62 835 GLU A C 1
ATOM 6717 O O . GLU A 1 835 ? 37.725 19.363 -36.614 1.00 82.62 835 GLU A O 1
ATOM 6722 N N . LEU A 1 836 ? 36.335 19.737 -38.339 1.00 85.88 836 LEU A N 1
ATOM 6723 C CA . LEU A 1 836 ? 35.725 18.404 -38.330 1.00 85.88 836 LEU A CA 1
ATOM 6724 C C . LEU A 1 836 ? 36.726 17.304 -38.695 1.00 85.88 836 LEU A C 1
ATOM 6726 O O . LEU A 1 836 ? 36.688 16.203 -38.142 1.00 85.88 836 LEU A O 1
ATOM 6730 N N . GLU A 1 837 ? 37.631 17.597 -39.629 1.00 88.56 837 GLU A N 1
ATOM 6731 C CA . GLU A 1 837 ? 38.717 16.701 -40.019 1.00 88.56 837 GLU A CA 1
ATOM 6732 C C . GLU A 1 837 ? 39.714 16.507 -38.873 1.00 88.56 837 GLU A C 1
ATOM 6734 O O . GLU A 1 837 ? 40.101 15.370 -38.600 1.00 88.56 837 GLU A O 1
ATOM 6739 N N . GLN A 1 838 ? 40.065 17.572 -38.145 1.00 84.50 838 GLN A N 1
ATOM 6740 C CA . GLN A 1 838 ? 40.905 17.471 -36.947 1.00 84.50 838 GLN A CA 1
ATOM 6741 C C . GLN A 1 838 ? 40.244 16.627 -35.853 1.00 84.50 838 GLN A C 1
ATOM 6743 O O . GLN A 1 838 ? 40.908 15.767 -35.275 1.00 84.50 838 GLN A O 1
ATOM 6748 N N . GLU A 1 839 ? 38.939 16.790 -35.612 1.00 82.62 839 GLU A N 1
ATOM 6749 C CA . GLU A 1 839 ? 38.208 15.996 -34.613 1.00 82.62 839 GLU A CA 1
ATOM 6750 C C . GLU A 1 839 ? 38.234 14.484 -34.920 1.00 82.62 839 GLU A C 1
ATOM 6752 O O . GLU A 1 839 ? 38.239 13.653 -34.005 1.00 82.62 839 GLU A O 1
ATOM 6757 N N . LYS A 1 840 ? 38.293 14.110 -36.206 1.00 78.44 840 LYS A N 1
ATOM 6758 C CA . LYS A 1 840 ? 38.396 12.714 -36.665 1.00 78.44 840 LYS A CA 1
ATOM 6759 C C . LYS A 1 840 ? 39.833 12.228 -36.893 1.00 78.44 840 LYS A C 1
ATOM 6761 O O . LYS A 1 840 ? 40.004 11.099 -37.350 1.00 78.44 840 LYS A O 1
ATOM 6766 N N . ASN A 1 841 ? 40.856 13.036 -36.600 1.00 83.31 841 ASN A N 1
ATOM 6767 C CA . ASN A 1 841 ? 42.250 12.771 -36.987 1.00 83.31 841 ASN A CA 1
ATOM 6768 C C . ASN A 1 841 ? 42.409 12.470 -38.494 1.00 83.31 841 ASN A C 1
ATOM 6770 O O . ASN A 1 841 ? 43.214 11.630 -38.900 1.00 83.31 841 ASN A O 1
ATOM 6774 N N . MET A 1 842 ? 41.620 13.139 -39.336 1.00 84.56 842 MET A N 1
ATOM 6775 C CA . MET A 1 842 ? 41.676 13.019 -40.789 1.00 84.56 842 MET A CA 1
ATOM 6776 C C . MET A 1 842 ? 42.654 14.036 -41.397 1.00 84.56 842 MET A C 1
ATOM 6778 O O . MET A 1 842 ? 42.768 15.161 -40.911 1.00 84.56 842 MET A O 1
ATOM 6782 N N . PRO A 1 843 ? 43.355 13.680 -42.491 1.00 85.00 843 PRO A N 1
ATOM 6783 C CA . PRO A 1 843 ? 44.194 14.627 -43.214 1.00 85.00 843 PRO A CA 1
ATOM 6784 C C . PRO A 1 843 ? 43.339 15.703 -43.892 1.00 85.00 843 PRO A C 1
ATOM 6786 O O . PRO A 1 843 ? 42.261 15.395 -44.407 1.00 85.00 843 PRO A O 1
ATOM 6789 N N . ALA A 1 844 ? 43.875 16.924 -43.984 1.00 83.81 844 ALA A N 1
ATOM 6790 C CA . ALA A 1 844 ? 43.188 18.069 -44.581 1.00 83.81 844 ALA A CA 1
ATOM 6791 C C . ALA A 1 844 ? 42.580 17.749 -45.967 1.00 83.81 844 ALA A C 1
ATOM 6793 O O . ALA A 1 844 ? 43.221 17.136 -46.838 1.00 83.81 844 ALA A O 1
ATOM 6794 N N . GLY A 1 845 ? 41.321 18.138 -46.166 1.00 83.94 845 GLY A N 1
ATOM 6795 C CA . GLY A 1 845 ? 40.507 17.868 -47.352 1.00 83.94 845 GLY A CA 1
ATOM 6796 C C . GLY A 1 845 ? 40.021 16.419 -47.488 1.00 83.94 845 GLY A C 1
ATOM 6797 O O . GLY A 1 845 ? 39.587 16.025 -48.571 1.00 83.94 845 GLY A O 1
ATOM 6798 N N . GLY A 1 846 ? 40.137 15.590 -46.449 1.00 85.75 846 GLY A N 1
ATOM 6799 C CA . GLY A 1 846 ? 39.671 14.202 -46.441 1.00 85.75 846 GLY A CA 1
ATOM 6800 C C . GLY A 1 846 ? 38.164 14.064 -46.661 1.00 85.75 846 GLY A C 1
ATOM 6801 O O . GLY A 1 846 ? 37.755 13.261 -47.502 1.00 85.75 846 GLY A O 1
ATOM 6802 N N . ILE A 1 847 ? 37.354 14.878 -45.978 1.00 87.81 847 ILE A N 1
ATOM 6803 C CA . ILE A 1 847 ? 35.888 14.861 -46.116 1.00 87.81 847 ILE A CA 1
ATOM 6804 C C . ILE A 1 847 ? 35.498 15.357 -47.511 1.00 87.81 847 ILE A C 1
ATOM 6806 O O . ILE A 1 847 ? 34.688 14.733 -48.197 1.00 87.81 847 ILE A O 1
ATOM 6810 N N . LEU A 1 848 ? 36.147 16.425 -47.987 1.00 86.81 848 LEU A N 1
ATOM 6811 C CA . LEU A 1 848 ? 35.913 16.958 -49.331 1.00 86.81 848 LEU A CA 1
ATOM 6812 C C . LEU A 1 848 ? 36.247 15.925 -50.421 1.00 86.81 848 LEU A C 1
ATOM 6814 O O . LEU A 1 848 ? 35.489 15.766 -51.376 1.00 86.81 848 LEU A O 1
ATOM 6818 N N . ARG A 1 849 ? 37.343 15.167 -50.273 1.00 87.06 849 ARG A N 1
ATOM 6819 C CA . ARG A 1 849 ? 37.691 14.070 -51.195 1.00 87.06 849 ARG A CA 1
ATOM 6820 C C . ARG A 1 849 ? 36.682 12.921 -51.150 1.00 87.06 849 ARG A C 1
ATOM 6822 O O . ARG A 1 849 ? 36.453 12.303 -52.185 1.00 87.06 849 ARG A O 1
ATOM 6829 N N . GLN A 1 850 ? 36.107 12.590 -49.992 1.00 87.94 850 GLN A N 1
ATOM 6830 C CA . GLN A 1 850 ? 35.008 11.614 -49.895 1.00 87.94 850 GLN A CA 1
ATOM 6831 C C . GLN A 1 850 ? 33.772 12.110 -50.665 1.00 87.94 850 GLN A C 1
ATOM 6833 O O . GLN A 1 850 ? 33.274 11.402 -51.537 1.00 87.94 850 GLN A O 1
ATOM 6838 N N . ALA A 1 851 ? 33.348 13.355 -50.426 1.00 86.19 851 ALA A N 1
ATOM 6839 C CA . ALA A 1 851 ? 32.200 13.971 -51.095 1.00 86.19 851 ALA A CA 1
ATOM 6840 C C . ALA A 1 851 ? 32.366 14.065 -52.618 1.00 86.19 851 ALA A C 1
ATOM 6842 O O . ALA A 1 851 ? 31.474 13.662 -53.362 1.00 86.19 851 ALA A O 1
ATOM 6843 N N . LEU A 1 852 ? 33.528 14.526 -53.095 1.00 83.44 852 LEU A N 1
ATOM 6844 C CA . LEU A 1 852 ? 33.820 14.626 -54.528 1.00 83.44 852 LEU A CA 1
ATOM 6845 C C . LEU A 1 852 ? 33.851 13.258 -55.223 1.00 83.44 852 LEU A C 1
ATOM 6847 O O . LEU A 1 852 ? 33.418 13.154 -56.369 1.00 83.44 852 LEU A O 1
ATOM 6851 N N . ARG A 1 853 ? 34.335 12.201 -54.554 1.00 81.38 853 ARG A N 1
ATOM 6852 C CA . ARG A 1 853 ? 34.332 10.833 -55.107 1.00 81.38 853 ARG A CA 1
ATOM 6853 C C . ARG A 1 853 ? 32.911 10.321 -55.349 1.00 81.38 853 ARG A C 1
ATOM 6855 O O . ARG A 1 853 ? 32.664 9.714 -56.386 1.00 81.38 853 ARG A O 1
ATOM 6862 N N . LEU A 1 854 ? 31.981 10.610 -54.441 1.00 79.94 854 LEU A N 1
ATOM 6863 C CA . LEU A 1 854 ? 30.578 10.220 -54.597 1.00 79.94 854 LEU A CA 1
ATOM 6864 C C . LEU A 1 854 ? 29.859 11.064 -55.658 1.00 79.94 854 LEU A C 1
ATOM 6866 O O . LEU A 1 854 ? 29.198 10.508 -56.535 1.00 79.94 854 LEU A O 1
ATOM 6870 N N . SER A 1 855 ? 30.042 12.388 -55.647 1.00 71.31 855 SER A N 1
ATOM 6871 C CA . SER A 1 855 ? 29.350 13.291 -56.578 1.00 71.31 855 SER A CA 1
ATOM 6872 C C . SER A 1 855 ? 29.842 13.187 -58.027 1.00 71.31 855 SER A C 1
ATOM 6874 O O . SER A 1 855 ? 29.056 13.396 -58.951 1.00 71.31 855 SER A O 1
ATOM 6876 N N . SER A 1 856 ? 31.113 12.833 -58.247 1.00 65.31 856 SER A N 1
ATOM 6877 C CA . SER A 1 856 ? 31.672 12.586 -59.588 1.00 65.31 856 SER A CA 1
ATOM 6878 C C . SER A 1 856 ? 31.389 11.177 -60.122 1.00 65.31 856 SER A C 1
ATOM 6880 O O . SER A 1 856 ? 31.270 11.012 -61.335 1.00 65.31 856 SER A O 1
ATOM 6882 N N . GLY A 1 857 ? 31.253 10.180 -59.239 1.00 58.22 857 GLY A N 1
ATOM 6883 C CA . GLY A 1 857 ? 31.001 8.784 -59.606 1.00 58.22 857 GLY A CA 1
ATOM 6884 C C . GLY A 1 857 ? 29.532 8.461 -59.901 1.00 58.22 857 GLY A C 1
ATOM 6885 O O . GLY A 1 857 ? 29.240 7.837 -60.911 1.00 58.22 857 GLY A O 1
ATOM 6886 N N . LEU A 1 858 ? 28.584 8.896 -59.065 1.00 58.53 858 LEU A N 1
ATOM 6887 C CA . LEU A 1 858 ? 27.181 8.441 -59.151 1.00 58.53 858 LEU A CA 1
ATOM 6888 C C . LEU A 1 858 ? 26.281 9.308 -60.062 1.00 58.53 858 LEU A C 1
ATOM 6890 O O . LEU A 1 858 ? 25.318 8.810 -60.644 1.00 58.53 858 LEU A O 1
ATOM 6894 N N . ARG A 1 859 ? 26.603 10.595 -60.269 1.00 55.06 859 ARG A N 1
ATOM 6895 C CA . ARG A 1 859 ? 25.788 11.522 -61.093 1.00 55.06 859 ARG A CA 1
ATOM 6896 C C . ARG A 1 859 ? 25.662 11.175 -62.589 1.00 55.06 859 ARG A C 1
ATOM 6898 O O . ARG A 1 859 ? 24.576 11.386 -63.137 1.00 55.06 859 ARG A O 1
ATOM 6905 N N . PRO A 1 860 ? 26.692 10.658 -63.290 1.00 49.09 860 PRO A N 1
ATOM 6906 C CA . PRO A 1 860 ? 26.558 10.311 -64.708 1.00 49.09 860 PRO A CA 1
ATOM 6907 C C . PRO A 1 860 ? 25.574 9.159 -64.977 1.00 49.09 860 PRO A C 1
ATOM 6909 O O . PRO A 1 860 ? 25.160 8.976 -66.120 1.00 49.09 860 PRO A O 1
ATOM 6912 N N . ALA A 1 861 ? 25.201 8.394 -63.947 1.00 44.88 861 ALA A N 1
ATOM 6913 C CA . ALA A 1 861 ? 24.322 7.237 -64.059 1.00 44.88 861 ALA A CA 1
ATOM 6914 C C . ALA A 1 861 ? 22.839 7.554 -63.767 1.00 44.88 861 ALA A C 1
ATOM 6916 O O . ALA A 1 861 ? 21.967 7.152 -64.534 1.00 44.88 861 ALA A O 1
ATOM 6917 N N . ALA A 1 862 ? 22.539 8.359 -62.739 1.00 38.03 862 ALA A N 1
ATOM 6918 C CA . ALA A 1 862 ? 21.157 8.690 -62.353 1.00 38.03 862 ALA A CA 1
ATOM 6919 C C . ALA A 1 862 ? 20.414 9.592 -63.367 1.00 38.03 862 ALA A C 1
ATOM 6921 O O . ALA A 1 862 ? 19.201 9.486 -63.545 1.00 38.03 862 ALA A O 1
ATOM 6922 N N . SER A 1 863 ? 21.136 10.440 -64.109 1.00 37.91 863 SER A N 1
ATOM 6923 C CA . SER A 1 863 ? 20.544 11.328 -65.132 1.00 37.91 863 SER A CA 1
ATOM 6924 C C . SER A 1 863 ? 20.002 10.614 -66.383 1.00 37.91 863 SER A C 1
ATOM 6926 O O . SER A 1 863 ? 19.425 11.271 -67.247 1.00 37.91 863 SER A O 1
ATOM 6928 N N . LYS A 1 864 ? 20.152 9.285 -66.493 1.00 38.97 864 LYS A N 1
ATOM 6929 C CA . LYS A 1 864 ? 19.577 8.487 -67.591 1.00 38.97 864 LYS A CA 1
ATOM 6930 C C . LYS A 1 864 ? 18.247 7.806 -67.254 1.00 38.97 864 LYS A C 1
ATOM 6932 O O . LYS A 1 864 ? 17.590 7.340 -68.179 1.00 38.97 864 LYS A O 1
ATOM 6937 N N . HIS A 1 865 ? 17.823 7.775 -65.987 1.00 36.12 865 HIS A N 1
ATOM 6938 C CA . HIS A 1 865 ? 16.579 7.103 -65.577 1.00 36.12 865 HIS A CA 1
ATOM 6939 C C . HIS A 1 865 ? 15.391 8.040 -65.308 1.00 36.12 865 HIS A C 1
ATOM 6941 O O . HIS A 1 865 ? 14.275 7.561 -65.151 1.00 36.12 865 HIS A O 1
ATOM 6947 N N . THR A 1 866 ? 15.576 9.363 -65.335 1.00 29.30 866 THR A N 1
ATOM 6948 C CA . THR A 1 866 ? 14.484 10.351 -65.197 1.00 29.30 866 THR A CA 1
ATOM 6949 C C . THR A 1 866 ? 13.904 10.836 -66.532 1.00 29.30 866 THR A C 1
ATOM 6951 O O . THR A 1 866 ? 13.084 11.751 -66.561 1.00 29.30 866 THR A O 1
ATOM 6954 N N . SER A 1 867 ? 14.271 10.196 -67.645 1.00 30.56 867 SER A N 1
ATOM 6955 C CA . SER A 1 867 ? 13.623 10.377 -68.948 1.00 30.56 867 SER A CA 1
ATOM 6956 C C . SER A 1 867 ? 13.172 9.031 -69.527 1.00 30.56 867 SER A C 1
ATOM 6958 O O . SER A 1 867 ? 13.741 8.557 -70.513 1.00 30.56 867 SER A O 1
ATOM 6960 N N . ALA A 1 868 ? 12.176 8.412 -68.891 1.00 28.67 868 ALA A N 1
ATOM 6961 C CA . ALA A 1 868 ? 11.305 7.393 -69.479 1.00 28.67 868 ALA A CA 1
ATOM 6962 C C . ALA A 1 868 ? 9.936 7.430 -68.792 1.00 28.67 868 ALA A C 1
ATOM 6964 O O . ALA A 1 868 ? 9.914 7.334 -67.545 1.00 28.67 868 ALA A O 1
#

Secondary structure (DSSP, 8-state):
--S--EEEEEEETTEEEEEE-S--PPTT-EE-EEEEEE--SSS-EEEEEEETTEEEEEEEE-S---TTPPB--EEESS-SS--GGGS--SEE--EEEESSPPPHHHHHHHHHT-TT--S-S--GGG--S-HHHHHHHSSSHHHHHEEEEE-TTSEETTEEPP------S--S--SBSS--PEEEPTT--------HHHHHHHHT-GGGGGGGGGGTT---TT---TTHHHHHHHHHHHHHHH-HHHHHHHHHTTHHHHHHHHHHTS-GGGS-HHHHHHHHHHHHHHTTSTTHHHHHHHHIIIIIT-HHHHTTS-HHHHHHHHHIIIIIIHHHS-GGGTS-HHHHHHHHHHHHTT--SSPPTT-----------S----------GGGSS-HHHHHHHHHHHHHHHHIIIIIS--TT---HHHHHHHHHHHHH---HHHHHHHHHHHHHHHHH-HHHHHHHHHHTTHHHHHHHHTT-S-HHHHHHHHHHHHHHHHTS-HHHHIIIIITTTHHHHHHHHHHTT-SS--HHHHHHHHHHHHT---SS---SPPP---GGG---SSTHHHHHHHHHHHHSPP-HHHHHHHHHHHHHHHHHHHS-HHHHHHHHHSTTHHHHHHHTS-SS-SSHHHHHHHHHHHHHHHHHHHHHHHHSTTHHHHHHHHHHHHHHHHHHHHHHHHHHHHHHHHHHHHHHTTS---------------TTPPPPP---HHHHHHHHHHHHHHHHHHHHHHHSSS-HHHHHH-HHHHHHHHHHHHHHHHHHHHHHHHTTSHHHHHHHHH-SSS------SS-----HHHHHHHHHHHHHHHIIIIIIS---HHHHHHHTTPPTTHHHHHHHHHHHHHHHHHTTTS--